Protein AF-A0AAW0E910-F1 (afdb_monomer_lite)

Secondary structure (DSSP, 8-state):
-------------------PPP--SS----HHHHHHHHHHTS-----TTHHHHHHHHHHHHHHHHHHHHHHHHHSTT-----SSTTTHHHHHHHHHHHHHHHSS--HHHHHHHHHHHHHHHHHHHHS--EEEEEEEEGGGTTEEEEEEE-HHHHHHHHHHHHHHHHHTTSS-TTHHHHTHHHHHHHHHHHHHHHHHHHHHHHHHTT---S--S-HHHHHHH-SBSS-EETTEEHHHHHHHTHHHHHHHHHHHHHHHHHHHHHSS--HHHHHHHHHHHHHHHHHHHSGGGGGGSHHHHTS-BSHHHHHIIIIIHHHHTTHHHHHHTTS-GGGG---HHHHHHHHHHHHHHHHHHHHHHHHHHHHHHHTTT-------SS--TTSS-SS--EEEPTTS-EEE-SGGGGT-S-HHHHHHHHHHHHHHHTTGGG-SGGGHHHHHHHHHHHHHHHHHHHHHHHHHTT-S--EEEEEEETT-S--EEEEESSSEEEHHHHHHHHHHHTTGGG--SEEEEEEESSS--B---TTPEEETT-EEEEEEEE-SSTT--GGGGGGTTS-------------------------------------------------------HHHHHHHHHHHHHHHHHHHHHHHHHT-PPPP-----------------------PPPPTT-B-TTT--BSS-GGG-GGGS-GGGGGSPPPEEP-S--GGGEEEES-TTSTT--SS-EE-TTS-EEEE---HHHHHHHHS-PPPPPHHHHHTSPPSSGGGB-TTT-SB-SSEEE-TTT--EEEHHHHHHHHHHTTTB-TTT-PBPS-GGGPEE-HHHHHHHHHHHHHHHHHHHHTTS--S---------------------SSGGGTHHHHHHHHHHHHTHHHHHHHHHHHHHHHH-TTS-HHHHHHHHHHHHHHHHHHHHHHHHHHHHHHHHHHHHHHHHHHTTSSS--------------------------------------------------------------------

pLDDT: mean 70.87, std 24.1, range [22.25, 97.75]

Foldseek 3Di:
DDDDDDDDDDDDDDDDPPDDDPDPLAQDFDPVLLVLVVVVQAQPDDDCVHLVSLVCVLVVLLVVLLQQLCCLFPVLQDRDDQPDPVCNVVVVVVSVVCCVPQQAQDPVLCCVLVVQVVLLVVQLPPAAFDWAWFFQFSVVVRDTDIAGQRLLVSLVVVVVVVVVCCVVVVDPLLVCLSNLNNNLNVLQVQLLVVLVVQQVVCVVVVQFGNDPPDPSSCSAQDGHQFDDDPNDTVLLSLQQRQQLSLQLSLLVSLQSLCCVVPVHGDLLSVLSNVLSVLVSQLCSQVVSLVSHDCSNRPGHDHSNSSSCSRNVRNSQLCSSSSNSSRDDCVQQDDDPVVSVVLSVLSVVLSLQQSLVSLQQRQVQCSSRVNNDDDDDPPDDPNSHDDPWDWDQAPSSDTHTCDDVNVVDVCSNLVSVLSSQCSSQCSRPVSHCRSCCSSVVSVVVVVVVVVVVVVVCCSRGVVDDPFFWEKEDEPPDPDIDIDTHDDFWDFLLLVLLRVCVVVVVLPAQFKEKWKAFPPPRDTPPDRRDTDGGPGYIYIYIDTDPDHNHYCSNVSCVPVDDDDDDDDDDDYDDDDDDDDDDDDDDDDDDDDDDDDDDDDDDDDDDDDDDDDDDDVVVVVVVVVVVVVVVVVVVVVVVVVPDDDDDDDDDDDDDDDDDDDDDDDDDDDDDFDDQQDAEQQPRHPGDHVVPDPCPPPPVSNPQDTAAADDDDDPVQKDFDQDCPDDPPRPQWHAYSNGGIIHGHDPCPVVVVVVLQDDFDDLVNQQPDQDPDQVQAAPQPNTGAQQWWADPPPRDIHRLVRLVVVCVVPVQQDPPPRDHDPDSVRTGGDPVSVVVSVVSSVVSRVVSVVVSDDDDDDDDDDDDDDDDDDDDDDDDPDPDPPPVVVVVVLVVLLVCLVVLVVVLVVLVVVLPDPPDDPVVNVVSVVVSVVSVVSNVVNVVSVVVVVVVVVVVVVVVVVVVVPPDDDDDDDDDDDDDDDDDDDDDDDDDDDDDDDDDDDDDDDDDDDDDDDDDDDDDDDDDDDDDDDDDDDDD

Organism: NCBI:txid297713

Sequence (1028 aa):
MAINSGTGKDGLRQRNVSSNPPISDTIVITEEGKKTDKRLDTHESYEFGGPWGVVAIMTGFPLLMYYLWICLWFYDGKLVHPESLDDIKPFLWRMWDHIKTDASPNAYAWKVYSGNIFFQLFLAWVMPGWKQEGLPVPSLGYKKLMYNCNALLSLWATIFTAAALHYTGIFRLTEIIDNFGHLMTVAMIWGFTLSFGMYFFAIATGSQIRMSGNFIYDVFQGAILNPRIGPVDLKMWAEVRIPWVIVFFLAVSGACKQYEQYGYVTPNMAFMCLATWLYINACAKGEECIPQTWDMFHEKFGFILIFWNLAGVPFSYVYSVVYMARHDPADYKFSTPTYIALYTTLLTAYYVFDCAMSQKSRFKMQTMGVTKFRKTFPQLPGCIVKNPTYIQTAHGNRLLTSGAWAWSRKPNYVADWIMSLTWGLVIGTATPIPYFYSVFFITVLIHRCGRDFERCSRKYAKRSMASSVFYKFNSRKDEARVTFDGTGISVFDLKRDIILAHNLGKANDFDLVLLDSDTKEEYRDDSKIIPRSSFVIVKRVPAIRPGRGKASMYIAGANNVLPTSEPAQRPGGFGTVYKGAMSKRFDGKEEMLTAQKNAPTTTASVKSNVANEEEAAAMAAMFQAQTVNWEETQEKMSHAQRIYNNPRGTGFGRGKPHNPHQPYQPERPLPASYVCYRCGQKGHWIKDCPTNSDREYDNKPRIKRTTGIPRSMLRAVENPNSGELTQGVMVTPEGGYVVAQPDSASWQKQVSRNKGLTAAEVRERVPSDPSLACPIDNRLFRDAVKTPCCGTVYCEECIQTHLLERDFICPSCAKKIPSLDKLEMDKPARMRVNDYIEKAVEESKKDGGGEDDQAKVMTGSNQDLDDGEGINLEGDFYTDQQAMEFQMLVDSIPQLQAQISQISVMLQNPSLPLQVRHQTELQHHQLKMQLSQAQTMSNALASLQQQQQQQQQQQQQQESGGMMGYTMQMPIQQSWTNPFPNQQPAGQDSAYQRLPLNNRRRNVKRERPSDFLEIGGESDAKVPRYWE

Radius of gyration: 43.41 Å; chains: 1; bounding box: 123×111×132 Å

Structure (mmCIF, N/CA/C/O backbone):
data_AF-A0AAW0E910-F1
#
_entry.id   AF-A0AAW0E910-F1
#
loop_
_atom_site.group_PDB
_atom_site.id
_atom_site.type_symbol
_atom_site.label_atom_id
_atom_site.label_alt_id
_atom_site.label_comp_id
_atom_site.label_asym_id
_atom_site.label_entity_id
_atom_site.label_seq_id
_atom_site.pdbx_PDB_ins_code
_atom_site.Cartn_x
_atom_site.Cartn_y
_atom_site.Cartn_z
_atom_site.occupancy
_atom_site.B_iso_or_equiv
_atom_site.auth_seq_id
_atom_site.auth_comp_id
_atom_site.auth_asym_id
_atom_site.auth_atom_id
_atom_site.pdbx_PDB_model_num
ATOM 1 N N . MET A 1 1 ? 19.435 -26.035 61.281 1.00 30.58 1 MET A N 1
ATOM 2 C CA . MET A 1 1 ? 20.635 -25.164 61.238 1.00 30.58 1 MET A CA 1
ATOM 3 C C . MET A 1 1 ? 20.254 -23.973 60.356 1.00 30.58 1 MET A C 1
ATOM 5 O O . MET A 1 1 ? 19.688 -24.231 59.306 1.00 30.58 1 MET A O 1
ATOM 9 N N . ALA A 1 2 ? 20.215 -22.714 60.814 1.00 23.97 2 ALA A N 1
ATOM 10 C CA . ALA A 1 2 ? 21.260 -21.886 61.455 1.00 23.97 2 ALA A CA 1
ATOM 11 C C . ALA A 1 2 ? 22.308 -21.380 60.431 1.00 23.97 2 ALA A C 1
ATOM 13 O O . ALA A 1 2 ? 22.731 -22.183 59.612 1.00 23.97 2 ALA A O 1
ATOM 14 N N . ILE A 1 3 ? 22.768 -20.114 60.416 1.00 25.20 3 ILE A N 1
ATOM 15 C CA . ILE A 1 3 ? 22.423 -18.909 61.216 1.00 25.20 3 ILE A CA 1
ATOM 16 C C . ILE A 1 3 ? 22.761 -17.610 60.417 1.00 25.20 3 ILE A C 1
ATOM 18 O O . ILE A 1 3 ? 23.484 -17.665 59.430 1.00 25.20 3 ILE A O 1
ATOM 22 N N . ASN A 1 4 ? 22.220 -16.464 60.855 1.00 24.36 4 ASN A N 1
ATOM 23 C CA . ASN A 1 4 ? 22.430 -15.057 60.434 1.00 24.36 4 ASN A CA 1
ATOM 24 C C . ASN A 1 4 ? 23.663 -14.638 59.590 1.00 24.36 4 ASN A C 1
ATOM 26 O O . ASN A 1 4 ? 24.804 -14.872 59.979 1.00 24.36 4 ASN A O 1
ATOM 30 N N . SER A 1 5 ? 23.435 -13.726 58.631 1.00 27.16 5 SER A N 1
ATOM 31 C CA . SER A 1 5 ? 23.895 -12.307 58.672 1.00 27.16 5 SER A CA 1
ATOM 32 C C . SER A 1 5 ? 23.391 -11.525 57.434 1.00 27.16 5 SER A C 1
ATOM 34 O O . SER A 1 5 ? 23.069 -12.137 56.424 1.00 27.16 5 SER A O 1
ATOM 36 N N . GLY A 1 6 ? 23.241 -10.191 57.422 1.00 25.02 6 GLY A N 1
ATOM 37 C CA . GLY A 1 6 ? 23.330 -9.190 58.499 1.00 25.02 6 GLY A CA 1
ATOM 38 C C . GLY A 1 6 ? 23.792 -7.817 57.965 1.00 25.02 6 GLY A C 1
ATOM 39 O O . GLY A 1 6 ? 24.876 -7.748 57.404 1.00 25.02 6 GLY A O 1
ATOM 40 N N . THR A 1 7 ? 23.026 -6.732 58.198 1.00 28.77 7 THR A N 1
ATOM 41 C CA . THR A 1 7 ? 23.152 -5.365 57.590 1.00 28.77 7 THR A CA 1
ATOM 42 C C . THR A 1 7 ? 22.682 -5.256 56.122 1.00 28.77 7 THR A C 1
ATOM 44 O O . THR A 1 7 ? 22.624 -6.261 55.426 1.00 28.77 7 THR A O 1
ATOM 47 N N . GLY A 1 8 ? 22.252 -4.098 55.594 1.00 26.19 8 GLY A N 1
ATOM 48 C CA . GLY A 1 8 ? 22.025 -2.766 56.186 1.00 26.19 8 GLY A CA 1
ATOM 49 C C . GLY A 1 8 ? 21.180 -1.873 55.246 1.00 26.19 8 GLY A C 1
ATOM 50 O O . GLY A 1 8 ? 21.128 -2.125 54.047 1.00 26.19 8 GLY A O 1
ATOM 51 N N . LYS A 1 9 ? 20.469 -0.870 55.786 1.00 28.47 9 LYS A N 1
ATOM 52 C CA . LYS A 1 9 ? 19.623 0.085 55.021 1.00 28.47 9 LYS A CA 1
ATOM 53 C C . LYS A 1 9 ? 20.514 1.107 54.266 1.00 28.47 9 LYS A C 1
ATOM 55 O O . LYS A 1 9 ? 21.672 1.249 54.636 1.00 28.47 9 LYS A O 1
ATOM 60 N N . ASP A 1 10 ? 20.096 1.838 53.227 1.00 30.45 10 ASP A N 1
ATOM 61 C CA . ASP A 1 10 ? 18.759 2.338 52.864 1.00 30.45 10 ASP A CA 1
ATOM 62 C C . ASP A 1 10 ? 18.466 2.288 51.351 1.00 30.45 10 ASP A C 1
ATOM 64 O O . ASP A 1 10 ? 19.350 2.439 50.512 1.00 30.45 10 ASP A O 1
ATOM 68 N N . GLY A 1 11 ? 17.182 2.149 51.008 1.00 27.88 11 GLY A N 1
ATOM 69 C CA . GLY A 1 11 ? 16.671 2.204 49.637 1.00 27.88 11 GLY A CA 1
ATOM 70 C C . GLY A 1 11 ? 15.195 2.606 49.619 1.00 27.88 11 GLY A C 1
ATOM 71 O O . GLY A 1 11 ? 14.424 2.206 50.493 1.00 27.88 11 GLY A O 1
ATOM 72 N N . LEU A 1 12 ? 14.800 3.430 48.644 1.00 28.16 12 LEU A N 1
ATOM 73 C CA . LEU A 1 12 ? 13.468 4.042 48.568 1.00 28.16 12 LEU A CA 1
ATOM 74 C C . LEU A 1 12 ? 12.343 2.991 48.593 1.00 28.16 12 LEU A C 1
ATOM 76 O O . LEU A 1 12 ? 12.204 2.188 47.670 1.00 28.16 12 LEU A O 1
ATOM 80 N N . ARG A 1 13 ? 11.490 3.043 49.626 1.00 25.70 13 ARG A N 1
ATOM 81 C CA . ARG A 1 13 ? 10.257 2.244 49.707 1.00 25.70 13 ARG A CA 1
ATOM 82 C C . ARG A 1 13 ? 9.322 2.596 48.548 1.00 25.70 13 ARG A C 1
ATOM 84 O O . ARG A 1 13 ? 8.579 3.575 48.625 1.00 25.70 13 ARG A O 1
ATOM 91 N N . GLN A 1 14 ? 9.290 1.752 47.519 1.00 28.61 14 GLN A N 1
ATOM 92 C CA . GLN A 1 14 ? 8.168 1.720 46.584 1.00 28.61 14 GLN A CA 1
ATOM 93 C C . GLN A 1 14 ? 6.882 1.458 47.384 1.00 28.61 14 GLN A C 1
ATOM 95 O O . GLN A 1 14 ? 6.810 0.509 48.169 1.00 28.61 14 GLN A O 1
ATOM 100 N N . ARG A 1 15 ? 5.865 2.315 47.232 1.00 26.78 15 ARG A N 1
ATOM 101 C CA . ARG A 1 15 ? 4.550 2.060 47.832 1.00 26.78 15 ARG A CA 1
ATOM 102 C C . ARG A 1 15 ? 3.876 0.931 47.059 1.00 26.78 15 ARG A C 1
ATOM 104 O O . ARG A 1 15 ? 3.541 1.111 45.892 1.00 26.78 15 ARG A O 1
ATOM 111 N N . ASN A 1 16 ? 3.608 -0.186 47.734 1.00 25.70 16 ASN A N 1
ATOM 112 C CA . ASN A 1 16 ? 2.633 -1.164 47.258 1.00 25.70 16 ASN A CA 1
ATOM 113 C C . ASN A 1 16 ? 1.270 -0.473 47.120 1.00 25.70 16 ASN A C 1
ATOM 115 O O . ASN A 1 16 ? 0.607 -0.203 48.123 1.00 25.70 16 ASN A O 1
ATOM 119 N N . VAL A 1 17 ? 0.852 -0.205 45.883 1.00 29.69 17 VAL A N 1
ATOM 120 C CA . VAL A 1 17 ? -0.538 0.139 45.574 1.00 29.69 17 VAL A CA 1
ATOM 121 C C . VAL A 1 17 ? -1.362 -1.120 45.820 1.00 29.69 17 VAL A C 1
ATOM 123 O O . VAL A 1 17 ? -1.245 -2.108 45.096 1.00 29.69 17 VAL A O 1
ATOM 126 N N . SER A 1 18 ? -2.132 -1.116 46.905 1.00 28.00 18 SER A N 1
ATOM 127 C CA . SER A 1 18 ? -2.963 -2.252 47.299 1.00 28.00 18 SER A CA 1
ATOM 128 C C . SER A 1 18 ? -4.127 -2.406 46.324 1.00 28.00 18 SER A C 1
ATOM 130 O O . SER A 1 18 ? -4.765 -1.415 45.982 1.00 28.00 18 SER A O 1
ATOM 132 N N . SER A 1 19 ? -4.419 -3.646 45.925 1.00 28.52 19 SER A N 1
ATOM 133 C CA . SER A 1 19 ? -5.678 -4.037 45.276 1.00 28.52 19 SER A CA 1
ATOM 134 C C . SER A 1 19 ? -6.182 -3.097 44.166 1.00 28.52 19 SER A C 1
ATOM 136 O O . SER A 1 19 ? -7.261 -2.514 44.271 1.00 28.52 19 SER A O 1
ATOM 138 N N . ASN A 1 20 ? -5.481 -3.085 43.027 1.00 30.12 20 ASN A N 1
ATOM 139 C CA . ASN A 1 20 ? -6.252 -3.204 41.787 1.00 30.12 20 ASN A CA 1
ATOM 140 C C . ASN A 1 20 ? -7.092 -4.497 41.888 1.00 30.12 20 ASN A C 1
ATOM 142 O O . ASN A 1 20 ? -6.566 -5.498 42.393 1.00 30.12 20 ASN A O 1
ATOM 146 N N . PRO A 1 21 ? -8.347 -4.535 41.404 1.00 30.69 21 PRO A N 1
ATOM 147 C CA . PRO A 1 21 ? -8.990 -5.817 41.131 1.00 30.69 21 PRO A CA 1
ATOM 148 C C . PRO A 1 21 ? -8.110 -6.620 40.151 1.00 30.69 21 PRO A C 1
ATOM 150 O O . PRO A 1 21 ? -7.355 -6.008 39.383 1.00 30.69 21 PRO A O 1
ATOM 153 N N . PRO A 1 22 ? -8.168 -7.966 40.163 1.00 30.84 22 PRO A N 1
ATOM 154 C CA . PRO A 1 22 ? -7.403 -8.772 39.217 1.00 30.84 22 PRO A CA 1
ATOM 155 C C . PRO A 1 22 ? -7.696 -8.294 37.794 1.00 30.84 22 PRO A C 1
ATOM 157 O O . PRO A 1 22 ? -8.856 -8.098 37.427 1.00 30.84 22 PRO A O 1
ATOM 160 N N . ILE A 1 23 ? -6.637 -8.058 37.016 1.00 38.69 23 ILE A N 1
ATOM 161 C CA . ILE A 1 23 ? -6.763 -7.573 35.643 1.00 38.69 23 ILE A CA 1
ATOM 162 C C . ILE A 1 23 ? -7.557 -8.623 34.869 1.00 38.69 23 ILE A C 1
ATOM 164 O O . ILE A 1 23 ? -7.097 -9.747 34.688 1.00 38.69 23 ILE A O 1
ATOM 168 N N . SER A 1 24 ? -8.756 -8.263 34.415 1.00 34.47 24 SER A N 1
ATOM 169 C CA . SER A 1 24 ? -9.481 -9.089 33.465 1.00 34.47 24 SER A CA 1
ATOM 170 C C . SER A 1 24 ? -8.735 -9.034 32.132 1.00 34.47 24 SER A C 1
ATOM 172 O O . SER A 1 24 ? -8.825 -8.054 31.392 1.00 34.47 24 SER A O 1
ATOM 174 N N . ASP A 1 25 ? -8.008 -10.102 31.800 1.00 45.59 25 ASP A N 1
ATOM 175 C CA . ASP A 1 25 ? -7.252 -10.255 30.541 1.00 45.59 25 ASP A CA 1
ATOM 176 C C . ASP A 1 25 ? -8.156 -10.401 29.292 1.00 45.59 25 ASP A C 1
ATOM 178 O O . ASP A 1 25 ? -7.745 -10.875 28.235 1.00 45.59 25 ASP A O 1
ATOM 182 N N . THR A 1 26 ? -9.421 -9.990 29.405 1.00 49.19 26 THR A N 1
ATOM 183 C CA . THR A 1 26 ? -10.450 -10.016 28.366 1.00 49.19 26 THR A CA 1
ATOM 184 C C . THR A 1 26 ? -11.047 -8.621 28.216 1.00 49.19 26 THR A C 1
ATOM 186 O O . THR A 1 26 ? -11.524 -8.031 29.187 1.00 49.19 26 THR A O 1
ATOM 189 N N . ILE A 1 27 ? -11.061 -8.098 26.987 1.00 53.84 27 ILE A N 1
ATOM 190 C CA . ILE A 1 27 ? -11.712 -6.822 26.664 1.00 53.84 27 ILE A CA 1
ATOM 191 C C . ILE A 1 27 ? -13.228 -7.002 26.786 1.00 53.84 27 ILE A C 1
ATOM 193 O O . ILE A 1 27 ? -13.864 -7.588 25.911 1.00 53.84 27 ILE A O 1
ATOM 197 N N . VAL A 1 28 ? -13.814 -6.470 27.858 1.00 59.12 28 VAL A N 1
ATOM 198 C CA . VAL A 1 28 ? -15.269 -6.355 27.990 1.00 59.12 28 VAL A CA 1
ATOM 199 C C . VAL A 1 28 ? -15.729 -5.158 27.158 1.00 59.12 28 VAL A C 1
ATOM 201 O O . VAL A 1 28 ? -15.524 -4.007 27.544 1.00 59.12 28 VAL A O 1
ATOM 204 N N . ILE A 1 29 ? -16.325 -5.430 25.996 1.00 66.06 29 ILE A N 1
ATOM 205 C CA . ILE A 1 29 ? -16.923 -4.399 25.137 1.00 66.06 29 ILE A CA 1
ATOM 206 C C . ILE A 1 29 ? -18.178 -3.868 25.837 1.00 66.06 29 ILE A C 1
ATOM 208 O O . ILE A 1 29 ? -19.091 -4.636 26.149 1.00 66.06 29 ILE A O 1
ATOM 212 N N . THR A 1 30 ? -18.218 -2.561 26.095 1.00 71.38 30 THR A N 1
ATOM 213 C CA . THR A 1 30 ? -19.344 -1.904 26.774 1.00 71.38 30 THR A CA 1
ATOM 214 C C . THR A 1 30 ? -20.606 -1.923 25.907 1.00 71.38 30 THR A C 1
ATOM 216 O O . THR A 1 30 ? -20.524 -1.956 24.680 1.00 71.38 30 THR A O 1
ATOM 219 N N . GLU A 1 31 ? -21.794 -1.846 26.515 1.00 69.25 31 GLU A N 1
ATOM 220 C CA . GLU A 1 31 ? -23.058 -1.780 25.757 1.00 69.25 31 GLU A CA 1
ATOM 221 C C . GLU A 1 31 ? -23.150 -0.529 24.863 1.00 69.25 31 GLU A C 1
ATOM 223 O O . GLU A 1 31 ? -23.677 -0.593 23.753 1.00 69.25 31 GLU A O 1
ATOM 228 N N . GLU A 1 32 ? -22.566 0.599 25.285 1.00 64.62 32 GLU A N 1
ATOM 229 C CA . GLU A 1 32 ? -22.375 1.771 24.414 1.00 64.62 32 GLU A CA 1
ATOM 230 C C . GLU A 1 32 ? -21.476 1.441 23.212 1.00 64.62 32 GLU A C 1
ATOM 232 O O . GLU A 1 32 ? -21.747 1.864 22.086 1.00 64.62 32 GLU A O 1
ATOM 237 N N . GLY A 1 33 ? -20.429 0.641 23.435 1.00 68.31 33 GLY A N 1
ATOM 238 C CA . GLY A 1 33 ? -19.549 0.138 22.389 1.00 68.31 33 GLY A CA 1
ATOM 239 C C . GLY A 1 33 ? -20.282 -0.740 21.380 1.00 68.31 33 GLY A C 1
ATOM 240 O O . GLY A 1 33 ? -20.172 -0.482 20.184 1.00 68.31 33 GLY A O 1
ATOM 241 N N . LYS A 1 34 ? -21.109 -1.683 21.844 1.00 74.88 34 LYS A N 1
ATOM 242 C CA . LYS A 1 34 ? -21.939 -2.540 20.977 1.00 74.88 34 LYS A CA 1
ATOM 243 C C . LYS A 1 34 ? -22.948 -1.741 20.153 1.00 74.88 34 LYS A C 1
ATOM 245 O O . LYS A 1 34 ? -23.107 -1.999 18.962 1.00 74.88 34 LYS A O 1
ATOM 250 N N . LYS A 1 35 ? -23.597 -0.734 20.751 1.00 71.19 35 LYS A N 1
ATOM 251 C CA . LYS A 1 35 ? -24.492 0.190 20.028 1.00 71.19 35 LYS A CA 1
ATOM 252 C C . LYS A 1 35 ? -23.739 0.996 18.963 1.00 71.19 35 LYS A C 1
ATOM 254 O O . LYS A 1 35 ? -24.235 1.136 17.849 1.00 71.19 35 LYS A O 1
ATOM 259 N N . THR A 1 36 ? -22.535 1.474 19.285 1.00 68.88 36 THR A N 1
ATOM 260 C CA . THR A 1 36 ? -21.667 2.196 18.336 1.00 68.88 36 THR A CA 1
ATOM 261 C C . THR A 1 36 ? -21.240 1.297 17.175 1.00 68.88 36 THR A C 1
ATOM 263 O O . THR A 1 36 ? -21.349 1.697 16.021 1.00 68.88 36 THR A O 1
ATOM 266 N N . ASP A 1 37 ? -20.801 0.069 17.459 1.00 73.31 37 ASP A N 1
ATOM 267 C CA . ASP A 1 37 ? -20.384 -0.886 16.429 1.00 73.31 37 ASP A CA 1
ATOM 268 C C . ASP A 1 37 ? -21.556 -1.296 15.529 1.00 73.31 37 ASP A C 1
ATOM 270 O O . ASP A 1 37 ? -21.390 -1.334 14.315 1.00 73.31 37 ASP A O 1
ATOM 274 N N . LYS A 1 38 ? -22.761 -1.512 16.082 1.00 73.88 38 LYS A N 1
ATOM 275 C CA . LYS A 1 38 ? -23.960 -1.819 15.280 1.00 73.88 38 LYS A CA 1
ATOM 276 C C . LYS A 1 38 ? -24.313 -0.697 14.293 1.00 73.88 38 LYS A C 1
ATOM 278 O O . LYS A 1 38 ? -24.782 -0.999 13.202 1.00 73.88 38 LYS A O 1
ATOM 283 N N . ARG A 1 39 ? -24.069 0.574 14.644 1.00 69.56 39 ARG A N 1
ATOM 284 C CA . ARG A 1 39 ? -24.220 1.708 13.713 1.00 69.56 39 ARG A CA 1
ATOM 285 C C . ARG A 1 39 ? -23.096 1.756 12.669 1.00 69.56 39 ARG A C 1
ATOM 287 O O . ARG A 1 39 ? -23.354 2.023 11.503 1.00 69.56 39 ARG A O 1
ATOM 294 N N . LEU A 1 40 ? -21.857 1.456 13.060 1.00 67.50 40 LEU A N 1
ATOM 295 C CA . LEU A 1 40 ? -20.731 1.361 12.118 1.00 67.50 40 LEU A CA 1
ATOM 296 C C . LEU A 1 40 ? -20.847 0.162 11.153 1.00 67.50 40 LEU A C 1
ATOM 298 O O . LEU A 1 40 ? -20.178 0.154 10.123 1.00 67.50 40 LEU A O 1
ATOM 302 N N . ASP A 1 41 ? -21.699 -0.819 11.463 1.00 70.69 41 ASP A N 1
ATOM 303 C CA . ASP A 1 41 ? -22.039 -1.948 10.592 1.00 70.69 41 ASP A CA 1
ATOM 304 C C . ASP A 1 41 ? -23.299 -1.699 9.715 1.00 70.69 41 ASP A C 1
ATOM 306 O O . ASP A 1 41 ? -23.790 -2.632 9.079 1.00 70.69 41 ASP A O 1
ATOM 310 N N . THR A 1 42 ? -23.795 -0.455 9.601 1.00 71.81 42 THR A N 1
ATOM 311 C CA . THR A 1 42 ? -24.768 -0.033 8.562 1.00 71.81 42 THR A CA 1
ATOM 312 C C . THR A 1 42 ? -24.116 0.801 7.451 1.00 71.81 42 THR A C 1
ATOM 314 O O . THR A 1 42 ? -23.152 1.520 7.695 1.00 71.81 42 THR A O 1
ATOM 317 N N . HIS A 1 43 ? -24.623 0.698 6.215 1.00 70.94 43 HIS A N 1
ATOM 318 C CA . HIS A 1 43 ? -24.116 1.454 5.061 1.00 70.94 43 HIS A CA 1
ATOM 319 C C . HIS A 1 43 ? -24.722 2.870 5.032 1.00 70.94 43 HIS A C 1
ATOM 321 O O . HIS A 1 43 ? -25.825 3.056 4.527 1.00 70.94 43 HIS A O 1
ATOM 327 N N . GLU A 1 44 ? -24.011 3.860 5.583 1.00 65.56 44 GLU A N 1
ATOM 328 C CA . GLU A 1 44 ? -24.474 5.262 5.647 1.00 65.56 44 GLU A CA 1
ATOM 329 C C . GLU A 1 44 ? -24.151 6.096 4.383 1.00 65.56 44 GLU A C 1
ATOM 331 O O . GLU A 1 44 ? -24.789 7.122 4.170 1.00 65.56 44 GLU A O 1
ATOM 336 N N . SER A 1 45 ? -23.169 5.711 3.552 1.00 77.00 45 SER A N 1
ATOM 337 C CA . SER A 1 45 ? -22.652 6.573 2.468 1.00 77.00 45 SER A CA 1
ATOM 338 C C . SER A 1 45 ? -21.877 5.817 1.382 1.00 77.00 45 SER A C 1
ATOM 340 O O . SER A 1 45 ? -21.104 4.913 1.701 1.00 77.00 45 SER A O 1
ATOM 342 N N . TYR A 1 46 ? -21.993 6.253 0.124 1.00 82.12 46 TYR A N 1
ATOM 343 C CA . TYR A 1 46 ? -21.133 5.797 -0.974 1.00 82.12 46 TYR A CA 1
ATOM 344 C C . TYR A 1 46 ? -19.711 6.380 -0.866 1.00 82.12 46 TYR A C 1
ATOM 346 O O . TYR A 1 46 ? -19.534 7.590 -0.749 1.00 82.12 46 TYR A O 1
ATOM 354 N N . GLU A 1 47 ? -18.690 5.528 -0.954 1.00 78.94 47 GLU A N 1
ATOM 355 C CA . GLU A 1 47 ? -17.286 5.922 -1.139 1.00 78.94 47 GLU A CA 1
ATOM 356 C C . GLU A 1 47 ? -16.918 5.919 -2.647 1.00 78.94 47 GLU A C 1
ATOM 358 O O . GLU A 1 47 ? -17.748 5.599 -3.497 1.00 78.94 47 GLU A O 1
ATOM 363 N N . PHE A 1 48 ? -15.672 6.265 -3.003 1.00 81.50 48 PHE A N 1
ATOM 364 C CA . PHE A 1 48 ? -15.104 6.123 -4.364 1.00 81.50 48 PHE A CA 1
ATOM 365 C C . PHE A 1 48 ? -15.876 6.807 -5.518 1.00 81.50 48 PHE A C 1
ATOM 367 O O . PHE A 1 48 ? -15.814 6.344 -6.653 1.00 81.50 48 PHE A O 1
ATOM 374 N N . GLY A 1 49 ? -16.594 7.906 -5.256 1.00 83.19 49 GLY A N 1
ATOM 375 C CA . GLY A 1 49 ? -17.406 8.582 -6.283 1.00 83.19 49 GLY A CA 1
ATOM 376 C C . GLY A 1 49 ? -18.676 7.811 -6.668 1.00 83.19 49 GLY A C 1
ATOM 377 O O . GLY A 1 49 ? -19.199 7.982 -7.769 1.00 83.19 49 GLY A O 1
ATOM 378 N N . GLY A 1 50 ? -19.158 6.932 -5.783 1.00 89.00 50 GLY A N 1
ATOM 379 C CA . GLY A 1 50 ? -20.380 6.161 -5.996 1.00 89.00 50 GLY A CA 1
ATOM 380 C C . GLY A 1 50 ? -20.294 5.203 -7.188 1.00 89.00 50 GLY A C 1
ATOM 381 O O . GLY A 1 50 ? -19.200 4.797 -7.583 1.00 89.00 50 GLY A O 1
ATOM 382 N N . PRO A 1 51 ? -21.441 4.800 -7.764 1.00 90.88 51 PRO A N 1
ATOM 383 C CA . PRO A 1 51 ? -21.477 3.837 -8.862 1.00 90.88 51 PRO A CA 1
ATOM 384 C C . PRO A 1 51 ? -20.650 4.265 -10.083 1.00 90.88 51 PRO A C 1
ATOM 386 O O . PRO A 1 51 ? -19.931 3.439 -10.636 1.00 90.88 51 PRO A O 1
ATOM 389 N N . TRP A 1 52 ? -20.689 5.545 -10.470 1.00 90.69 52 TRP A N 1
ATOM 390 C CA . TRP A 1 52 ? -19.943 6.061 -11.625 1.00 90.69 52 TRP A CA 1
ATOM 391 C C . TRP A 1 52 ? -18.428 6.065 -11.404 1.00 90.69 52 TRP A C 1
ATOM 393 O O . TRP A 1 52 ? -17.691 5.538 -12.240 1.00 90.69 52 TRP A O 1
ATOM 403 N N . GLY A 1 53 ? -17.956 6.575 -10.260 1.00 91.25 53 GLY A N 1
ATOM 404 C CA . GLY A 1 53 ? -16.533 6.523 -9.909 1.00 91.25 53 GLY A CA 1
ATOM 405 C C . GLY A 1 53 ? -16.020 5.085 -9.786 1.00 91.25 53 GLY A C 1
ATOM 406 O O . GLY A 1 53 ? -14.927 4.771 -10.256 1.00 91.25 53 GLY A O 1
ATOM 407 N N . VAL A 1 54 ? -16.849 4.171 -9.272 1.00 92.00 54 VAL A N 1
ATOM 408 C CA . VAL A 1 54 ? -16.560 2.732 -9.260 1.00 92.00 54 VAL A CA 1
ATOM 409 C C . VAL A 1 54 ? -16.454 2.139 -10.669 1.00 92.00 54 VAL A C 1
ATOM 411 O O . VAL A 1 54 ? -15.499 1.405 -10.920 1.00 92.00 54 VAL A O 1
ATOM 414 N N . VAL A 1 55 ? -17.369 2.448 -11.598 1.00 93.50 55 VAL A N 1
ATOM 415 C CA . VAL A 1 55 ? -17.266 1.994 -13.001 1.00 93.50 55 VAL A CA 1
ATOM 416 C C . VAL A 1 55 ? -15.952 2.475 -13.616 1.00 93.50 55 VAL A C 1
ATOM 418 O O . VAL A 1 55 ? -15.199 1.657 -14.142 1.00 93.50 55 VAL A O 1
ATOM 421 N N . ALA A 1 56 ? -15.641 3.767 -13.479 1.00 93.44 56 ALA A N 1
ATOM 422 C CA . ALA A 1 56 ? -14.412 4.366 -13.998 1.00 93.44 56 ALA A CA 1
ATOM 423 C C . ALA A 1 56 ? -13.142 3.736 -13.397 1.00 93.44 56 ALA A C 1
ATOM 425 O O . ALA A 1 56 ? -12.150 3.552 -14.099 1.00 93.44 56 ALA A O 1
ATOM 426 N N . ILE A 1 57 ? -13.172 3.341 -12.122 1.00 91.69 57 ILE A N 1
ATOM 427 C CA . ILE A 1 57 ? -12.090 2.596 -11.462 1.00 91.69 57 ILE A CA 1
ATOM 428 C C . ILE A 1 57 ? -11.972 1.164 -12.014 1.00 9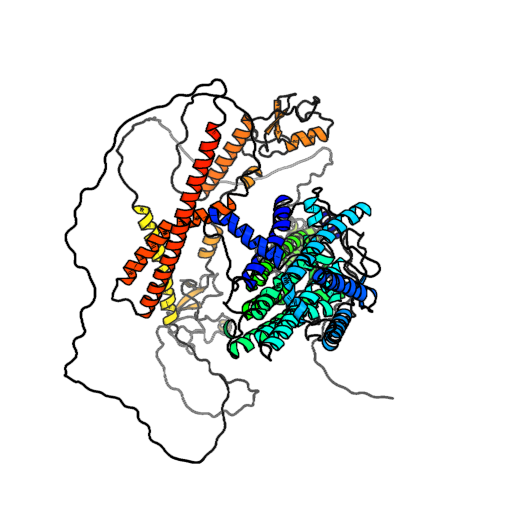1.69 57 ILE A C 1
ATOM 430 O O . ILE A 1 57 ? -10.862 0.699 -12.289 1.00 91.69 57 ILE A O 1
ATOM 434 N N . MET A 1 58 ? -13.097 0.461 -12.185 1.00 93.31 58 MET A N 1
ATOM 435 C CA . MET A 1 58 ? -13.131 -0.923 -12.672 1.00 93.31 58 MET A CA 1
ATOM 436 C C . MET A 1 58 ? -12.650 -1.049 -14.121 1.00 93.31 58 MET A C 1
ATOM 438 O O . MET A 1 58 ? -11.995 -2.037 -14.442 1.00 93.31 58 MET A O 1
ATOM 442 N N . THR A 1 59 ? -12.925 -0.070 -14.986 1.00 93.38 59 THR A N 1
ATOM 443 C CA . THR A 1 59 ? -12.417 -0.039 -16.370 1.00 93.38 59 THR A CA 1
ATOM 444 C C . THR A 1 59 ? -11.037 0.613 -16.475 1.00 93.38 59 THR A C 1
ATOM 446 O O . THR A 1 59 ? -10.186 0.140 -17.228 1.00 93.38 59 THR A O 1
ATOM 449 N N . GLY A 1 60 ? -10.789 1.674 -15.704 1.00 93.56 60 GLY A N 1
ATOM 450 C CA . GLY A 1 60 ? -9.588 2.501 -15.788 1.00 93.56 60 GLY A CA 1
ATOM 451 C C . GLY A 1 60 ? -8.315 1.801 -15.322 1.00 93.56 60 GLY A C 1
ATOM 452 O O . GLY A 1 60 ? -7.299 1.902 -16.006 1.00 93.56 60 GLY A O 1
ATOM 453 N N . PHE A 1 61 ? -8.337 1.048 -14.213 1.00 91.44 61 PHE A N 1
ATOM 454 C CA . PHE A 1 61 ? -7.122 0.361 -13.747 1.00 91.44 61 PHE A CA 1
ATOM 455 C C . PHE A 1 61 ? -6.606 -0.724 -14.712 1.00 91.44 61 PHE A C 1
ATOM 457 O O . PHE A 1 61 ? -5.404 -0.707 -14.984 1.00 91.44 61 PHE A O 1
ATOM 464 N N . PRO A 1 62 ? -7.440 -1.619 -15.285 1.00 94.25 62 PRO A N 1
ATOM 465 C CA . PRO A 1 62 ? -7.000 -2.527 -16.345 1.00 94.25 62 PRO A CA 1
ATOM 466 C C . PRO A 1 62 ? -6.342 -1.802 -17.527 1.00 94.25 62 PRO A C 1
ATOM 468 O O . PRO A 1 62 ? -5.243 -2.172 -17.938 1.00 94.25 62 PRO A O 1
ATOM 471 N N . LEU A 1 63 ? -6.975 -0.740 -18.041 1.00 94.56 63 LEU A N 1
ATOM 472 C CA . LEU A 1 63 ? -6.455 0.039 -19.170 1.00 94.56 63 LEU A CA 1
ATOM 473 C C . LEU A 1 63 ? -5.128 0.734 -18.829 1.00 94.56 63 LEU A C 1
ATOM 475 O O . LEU A 1 63 ? -4.189 0.681 -19.620 1.00 94.56 63 LEU A O 1
ATOM 479 N N . LEU A 1 64 ? -5.018 1.317 -17.632 1.00 94.25 64 LEU A N 1
ATOM 480 C CA . LEU A 1 64 ? -3.795 1.953 -17.139 1.00 94.25 64 LEU A CA 1
ATOM 481 C C . LEU A 1 64 ? -2.644 0.948 -16.983 1.00 94.25 64 LEU A C 1
ATOM 483 O O . LEU A 1 64 ? -1.504 1.277 -17.301 1.00 94.25 64 LEU A O 1
ATOM 487 N N . MET A 1 65 ? -2.924 -0.278 -16.531 1.00 94.75 65 MET A N 1
ATOM 488 C CA . MET A 1 65 ? -1.918 -1.342 -16.432 1.00 94.75 65 MET A CA 1
ATOM 489 C C . MET A 1 65 ? -1.390 -1.764 -17.809 1.00 94.75 65 MET A C 1
ATOM 491 O O . MET A 1 65 ? -0.174 -1.858 -17.975 1.00 94.75 65 MET A O 1
ATOM 495 N N . TYR A 1 66 ? -2.263 -1.945 -18.811 1.00 95.56 66 TYR A N 1
ATOM 496 C CA . TYR A 1 66 ? -1.819 -2.178 -20.192 1.00 95.56 66 TYR A CA 1
ATOM 497 C C . TYR A 1 66 ? -0.985 -1.012 -20.718 1.00 95.56 66 TYR A C 1
ATOM 499 O O . TYR A 1 66 ? 0.125 -1.228 -21.191 1.00 95.56 66 TYR A O 1
ATOM 507 N N . TYR A 1 67 ? -1.488 0.217 -20.599 1.00 95.56 67 TYR A N 1
ATOM 508 C CA . TYR A 1 67 ? -0.819 1.419 -21.093 1.00 95.56 67 TYR A CA 1
ATOM 509 C C . TYR A 1 67 ? 0.583 1.605 -20.494 1.00 95.56 67 TYR A C 1
ATOM 511 O O . TYR A 1 67 ? 1.549 1.796 -21.236 1.00 95.56 67 TYR A O 1
ATOM 519 N N . LEU A 1 68 ? 0.720 1.496 -19.167 1.00 95.19 68 LEU A N 1
ATOM 520 C CA . LEU A 1 68 ? 2.010 1.642 -18.490 1.00 95.19 68 LEU A CA 1
ATOM 521 C C . LEU A 1 68 ? 2.979 0.513 -18.859 1.00 95.19 68 LEU A C 1
ATOM 523 O O . LEU A 1 68 ? 4.148 0.798 -19.104 1.00 95.19 68 LEU A O 1
ATOM 527 N N . TRP A 1 69 ? 2.518 -0.740 -18.956 1.00 94.62 69 TRP A N 1
ATOM 528 C CA . TRP A 1 69 ? 3.363 -1.846 -19.421 1.00 94.62 69 TRP A CA 1
ATOM 529 C C . TRP A 1 69 ? 3.802 -1.669 -20.884 1.00 94.62 69 TRP A C 1
ATOM 531 O O . TRP A 1 69 ? 4.982 -1.848 -21.182 1.00 94.62 69 TRP A O 1
ATOM 541 N N . ILE A 1 70 ? 2.903 -1.249 -21.781 1.00 94.75 70 ILE A N 1
ATOM 542 C CA . ILE A 1 70 ? 3.217 -1.020 -23.200 1.00 94.75 70 ILE A CA 1
ATOM 543 C C . ILE A 1 70 ? 4.269 0.084 -23.349 1.00 94.75 70 ILE A C 1
ATOM 545 O O . ILE A 1 70 ? 5.286 -0.121 -24.012 1.00 94.75 70 ILE A O 1
ATOM 549 N N . CYS A 1 71 ? 4.078 1.221 -22.671 1.00 94.31 71 CYS A N 1
ATOM 550 C CA . CYS A 1 71 ? 5.060 2.308 -22.623 1.00 94.31 71 CYS A CA 1
ATOM 551 C C . CYS A 1 71 ? 6.431 1.827 -22.113 1.00 94.31 71 CYS A C 1
ATOM 553 O O . CYS A 1 71 ? 7.476 2.204 -22.643 1.00 94.31 71 CYS A O 1
ATOM 555 N N . LEU A 1 72 ? 6.433 0.956 -21.101 1.00 92.31 72 LEU A N 1
ATOM 556 C CA . LEU A 1 72 ? 7.638 0.425 -20.463 1.00 92.31 72 LEU A CA 1
ATOM 557 C C . LEU A 1 72 ? 8.403 -0.606 -21.307 1.00 92.31 72 LEU A C 1
ATOM 559 O O . LEU A 1 72 ? 9.624 -0.695 -21.185 1.00 92.31 72 LEU A O 1
ATOM 563 N N . TRP A 1 73 ? 7.699 -1.385 -22.131 1.00 91.56 73 TRP A N 1
ATOM 564 C CA . TRP A 1 73 ? 8.260 -2.526 -22.864 1.00 91.56 73 TRP A CA 1
ATOM 565 C C . TRP A 1 73 ? 8.559 -2.229 -24.341 1.00 91.56 73 TRP A C 1
ATOM 567 O O . TRP A 1 73 ? 9.551 -2.734 -24.870 1.00 91.56 73 TRP A O 1
ATOM 577 N N . PHE A 1 74 ? 7.740 -1.394 -24.993 1.00 92.12 74 PHE A N 1
ATOM 578 C CA . PHE A 1 74 ? 7.838 -1.090 -26.430 1.00 92.12 74 PHE A CA 1
ATOM 579 C C . PHE A 1 74 ? 8.297 0.343 -26.751 1.00 92.12 74 PHE A C 1
ATOM 581 O O . PHE A 1 74 ? 8.661 0.608 -27.894 1.00 92.12 74 PHE A O 1
ATOM 588 N N . TYR A 1 75 ? 8.290 1.259 -25.774 1.00 92.56 75 TYR A N 1
ATOM 589 C CA . TYR A 1 75 ? 8.579 2.690 -25.977 1.00 92.56 75 TYR A CA 1
ATOM 590 C C . TYR A 1 75 ? 9.631 3.241 -24.993 1.00 92.56 75 TYR A C 1
ATOM 592 O O . TYR A 1 75 ? 9.581 4.401 -24.588 1.00 92.56 75 TYR A O 1
ATOM 600 N N . ASP A 1 76 ? 10.595 2.408 -24.593 1.00 88.31 76 ASP A N 1
ATOM 601 C CA . ASP A 1 76 ? 11.729 2.746 -23.711 1.00 88.31 76 ASP A CA 1
ATOM 602 C C . ASP A 1 76 ? 11.347 3.391 -22.356 1.00 88.31 76 ASP A C 1
ATOM 604 O O . ASP A 1 76 ? 12.097 4.187 -21.788 1.00 88.31 76 ASP A O 1
ATOM 608 N N . GLY A 1 77 ? 10.145 3.120 -21.836 1.00 88.44 77 GLY A N 1
ATOM 609 C CA . GLY A 1 77 ? 9.640 3.762 -20.618 1.00 88.44 77 GLY A CA 1
ATOM 610 C C . GLY A 1 77 ? 9.122 5.191 -20.802 1.00 88.44 77 GLY A C 1
ATOM 611 O O . GLY A 1 77 ? 8.830 5.854 -19.802 1.00 88.44 77 GLY A O 1
ATOM 612 N N . LYS A 1 78 ? 8.983 5.678 -22.038 1.00 91.12 78 LYS A N 1
ATOM 613 C CA . LYS A 1 78 ? 8.390 6.986 -22.359 1.00 91.12 78 LYS A CA 1
ATOM 614 C C . LYS A 1 78 ? 6.865 6.874 -22.336 1.00 91.12 78 LYS A C 1
ATOM 616 O O . LYS A 1 78 ? 6.305 5.911 -22.847 1.00 91.12 78 LYS A O 1
ATOM 621 N N . LEU A 1 79 ? 6.192 7.866 -21.755 1.00 92.56 79 LEU A N 1
ATOM 622 C CA . LEU A 1 79 ? 4.731 7.961 -21.781 1.00 92.56 79 LEU A CA 1
ATOM 623 C C . LEU A 1 79 ? 4.296 8.479 -23.158 1.00 92.56 79 LEU A C 1
ATOM 625 O O . LEU A 1 79 ? 4.613 9.615 -23.505 1.00 92.56 79 LEU A O 1
ATOM 629 N N . VAL A 1 80 ? 3.610 7.646 -23.943 1.00 92.00 80 VAL A N 1
ATOM 630 C CA . VAL A 1 80 ? 3.202 7.977 -25.317 1.00 92.00 80 VAL A CA 1
ATOM 631 C C . VAL A 1 80 ? 1.752 8.447 -25.336 1.00 92.00 80 VAL A C 1
ATOM 633 O O . VAL A 1 80 ? 0.865 7.757 -24.848 1.00 92.00 80 VAL A O 1
ATOM 636 N N . HIS A 1 81 ? 1.500 9.595 -25.951 1.00 90.81 81 HIS A N 1
ATOM 637 C CA . HIS A 1 81 ? 0.163 10.133 -26.199 1.00 90.81 81 HIS A CA 1
ATOM 638 C C . HIS A 1 81 ? -0.046 10.319 -27.713 1.00 90.81 81 HIS A C 1
ATOM 640 O O . HIS A 1 81 ? 0.943 10.363 -28.449 1.00 90.81 81 HIS A O 1
ATOM 646 N N . PRO A 1 82 ? -1.293 10.434 -28.205 1.00 90.56 82 PRO A N 1
ATOM 647 C CA . PRO A 1 82 ? -1.531 10.864 -29.580 1.00 90.56 82 PRO A CA 1
ATOM 648 C C . PRO A 1 82 ? -0.974 12.277 -29.812 1.00 90.56 82 PRO A C 1
ATOM 650 O O . PRO A 1 82 ? -1.010 13.123 -28.913 1.00 90.56 82 PRO A O 1
ATOM 653 N N . GLU A 1 83 ? -0.457 12.535 -31.012 1.00 88.44 83 GLU A N 1
ATOM 654 C CA . GLU A 1 83 ? 0.124 13.843 -31.378 1.00 88.44 83 GLU A CA 1
ATOM 655 C C . GLU A 1 83 ? -0.921 14.836 -31.919 1.00 88.44 83 GLU A C 1
ATOM 657 O O . GLU A 1 83 ? -0.708 16.047 -31.895 1.00 88.44 83 GLU A O 1
ATOM 662 N N . SER A 1 84 ? -2.071 14.338 -32.381 1.00 91.12 84 SER A N 1
ATOM 663 C CA . SER A 1 84 ? -3.190 15.134 -32.894 1.00 91.12 84 SER A CA 1
ATOM 664 C C . SER A 1 84 ? -4.535 14.460 -32.603 1.00 91.12 84 SER A C 1
ATOM 666 O O . SER A 1 84 ? -4.588 13.290 -32.218 1.00 91.12 84 SER A O 1
ATOM 668 N N . LEU A 1 85 ? -5.642 15.181 -32.824 1.00 88.31 85 LEU A N 1
ATOM 669 C CA . LEU A 1 85 ? -6.993 14.614 -32.713 1.00 88.31 85 LEU A CA 1
ATOM 670 C C . LEU A 1 85 ? -7.224 13.462 -33.707 1.00 88.31 85 LEU A C 1
ATOM 672 O O . LEU A 1 85 ? -7.869 12.472 -33.364 1.00 88.31 85 LEU A O 1
ATOM 676 N N . ASP A 1 86 ? -6.651 13.558 -34.909 1.00 89.81 86 ASP A N 1
ATOM 677 C CA . ASP A 1 86 ? -6.731 12.505 -35.925 1.00 89.81 86 ASP A CA 1
ATOM 678 C C . ASP A 1 86 ? -5.930 11.259 -35.525 1.00 89.81 86 ASP A C 1
ATOM 680 O O . ASP A 1 86 ? -6.368 10.139 -35.796 1.00 89.81 86 ASP A O 1
ATOM 684 N N . ASP A 1 87 ? -4.807 11.430 -34.813 1.00 90.56 87 ASP A N 1
ATOM 685 C CA . ASP A 1 87 ? -3.998 10.326 -34.283 1.00 90.56 87 ASP A CA 1
ATOM 686 C C . ASP A 1 87 ? -4.658 9.601 -33.094 1.00 90.56 87 ASP A C 1
ATOM 688 O O . ASP A 1 87 ? -4.253 8.490 -32.771 1.00 90.56 87 ASP A O 1
ATOM 692 N N . ILE A 1 88 ? -5.731 10.118 -32.478 1.00 91.19 88 ILE A N 1
ATOM 693 C CA . ILE A 1 88 ? -6.422 9.410 -31.378 1.00 91.19 88 ILE A CA 1
ATOM 694 C C . ILE A 1 88 ? -6.866 8.002 -31.813 1.00 91.19 88 ILE A C 1
ATOM 696 O O . ILE A 1 88 ? -6.657 7.030 -31.084 1.00 91.19 88 ILE A O 1
ATOM 700 N N . LYS A 1 89 ? -7.446 7.855 -33.013 1.00 92.25 89 LYS A N 1
ATOM 701 C CA . LYS A 1 89 ? -7.907 6.545 -33.511 1.00 92.25 89 LYS A CA 1
ATOM 702 C C . LYS A 1 89 ? -6.728 5.618 -33.880 1.00 92.25 89 LYS A C 1
ATOM 704 O O . LYS A 1 89 ? -6.707 4.499 -33.366 1.00 92.25 89 LYS A O 1
ATOM 709 N N . PRO A 1 90 ? -5.733 6.024 -34.697 1.00 93.50 90 PRO A N 1
ATOM 710 C CA . PRO A 1 90 ? -4.521 5.236 -34.939 1.00 93.50 90 PRO A CA 1
ATOM 711 C C . PRO A 1 90 ? -3.722 4.898 -33.674 1.00 93.50 90 PRO A C 1
ATOM 713 O O . PRO A 1 90 ? -3.218 3.783 -33.569 1.00 93.50 90 PRO A O 1
ATOM 716 N N . PHE A 1 91 ? -3.612 5.801 -32.698 1.00 93.06 91 PHE A N 1
ATOM 717 C CA . PHE A 1 91 ? -2.976 5.540 -31.404 1.00 93.06 91 PHE A CA 1
ATOM 718 C C . PHE A 1 91 ? -3.692 4.424 -30.638 1.00 93.06 91 PHE A C 1
ATOM 720 O O . PHE A 1 91 ? -3.045 3.465 -30.219 1.00 93.06 91 PHE A O 1
ATOM 727 N N . LEU A 1 92 ? -5.023 4.482 -30.519 1.00 93.00 92 LEU A N 1
ATOM 728 C CA . LEU A 1 92 ? -5.798 3.418 -29.872 1.00 93.00 92 LEU A CA 1
ATOM 729 C C . LEU A 1 92 ? -5.654 2.071 -30.599 1.00 93.00 92 LEU A C 1
ATOM 731 O O . LEU A 1 92 ? -5.516 1.045 -29.936 1.00 93.00 92 LEU A O 1
ATOM 735 N N . TRP A 1 93 ? -5.594 2.059 -31.936 1.00 94.00 93 TRP A N 1
ATOM 736 C CA . TRP A 1 93 ? -5.297 0.838 -32.696 1.00 94.00 93 TRP A CA 1
ATOM 737 C C . TRP A 1 93 ? -3.865 0.324 -32.476 1.00 94.00 93 TRP A C 1
ATOM 739 O O . TRP A 1 93 ? -3.690 -0.881 -32.310 1.00 94.00 93 TRP A O 1
ATOM 749 N N . ARG A 1 94 ? -2.855 1.206 -32.398 1.00 93.88 94 ARG A N 1
ATOM 750 C CA . ARG A 1 94 ? -1.466 0.843 -32.045 1.00 93.88 94 ARG A CA 1
ATOM 751 C C . ARG A 1 94 ? -1.383 0.226 -30.646 1.00 93.88 94 ARG A C 1
ATOM 753 O O . ARG A 1 94 ? -0.739 -0.802 -30.476 1.00 93.88 94 ARG A O 1
ATOM 760 N N . MET A 1 95 ? -2.056 0.815 -29.655 1.00 93.81 95 MET A N 1
ATOM 761 C CA . MET A 1 95 ? -2.123 0.262 -28.295 1.00 93.81 95 MET A CA 1
ATOM 762 C C . MET A 1 95 ? -2.862 -1.083 -28.261 1.00 93.81 95 MET A C 1
ATOM 764 O O . MET A 1 95 ? -2.424 -2.006 -27.579 1.00 93.81 95 MET A O 1
ATOM 768 N N . TRP A 1 96 ? -3.960 -1.219 -29.012 1.00 93.88 96 TRP A N 1
ATOM 769 C CA . TRP A 1 96 ? -4.726 -2.464 -29.088 1.00 93.88 96 TRP A CA 1
ATOM 770 C C . TRP A 1 96 ? -3.953 -3.609 -29.748 1.00 93.88 96 TRP A C 1
ATOM 772 O O . TRP A 1 96 ? -4.076 -4.748 -29.296 1.00 93.88 96 TRP A O 1
ATOM 782 N N . ASP A 1 97 ? -3.145 -3.341 -30.779 1.00 94.44 97 ASP A N 1
ATOM 783 C CA . ASP A 1 97 ? -2.383 -4.405 -31.437 1.00 94.44 97 ASP A CA 1
ATOM 784 C C . ASP A 1 97 ? -1.345 -5.014 -30.479 1.00 94.44 97 ASP A C 1
ATOM 786 O O . ASP A 1 97 ? -1.357 -6.229 -30.324 1.00 94.44 97 ASP A O 1
ATOM 790 N N . HIS A 1 98 ? -0.608 -4.203 -29.700 1.00 93.75 98 HIS A N 1
ATOM 791 C CA . HIS A 1 98 ? 0.276 -4.693 -28.617 1.00 93.75 98 HIS A CA 1
ATOM 792 C C . HIS A 1 98 ? -0.458 -5.557 -27.573 1.00 93.75 98 HIS A C 1
ATOM 794 O O . HIS A 1 98 ? 0.080 -6.555 -27.093 1.00 93.75 98 HIS A O 1
ATOM 800 N N . ILE A 1 99 ? -1.699 -5.205 -27.205 1.00 94.12 99 ILE A N 1
ATOM 801 C CA . ILE A 1 99 ? -2.518 -6.020 -26.282 1.00 94.12 99 ILE A CA 1
ATOM 802 C C . ILE A 1 99 ? -2.877 -7.365 -26.930 1.00 94.12 99 ILE A C 1
ATOM 804 O O . ILE A 1 99 ? -2.848 -8.412 -26.282 1.00 94.12 99 ILE A O 1
ATOM 808 N N . LYS A 1 100 ? -3.214 -7.349 -28.219 1.00 93.75 100 LYS A N 1
ATOM 809 C CA . LYS A 1 100 ? -3.634 -8.514 -29.002 1.00 93.75 100 LYS A CA 1
ATOM 810 C C . LYS A 1 100 ? -2.470 -9.460 -29.325 1.00 93.75 100 LYS A C 1
ATOM 812 O O . LYS A 1 100 ? -2.669 -10.676 -29.293 1.00 93.75 100 LYS A O 1
ATOM 817 N N . THR A 1 101 ? -1.277 -8.947 -29.613 1.00 91.69 101 THR A N 1
ATOM 818 C CA . THR A 1 101 ? -0.081 -9.752 -29.901 1.00 91.69 101 THR A CA 1
ATOM 819 C C . THR A 1 101 ? 0.575 -10.253 -28.619 1.00 91.69 101 THR A C 1
ATOM 821 O O . THR A 1 101 ? 0.639 -11.462 -28.406 1.00 91.69 101 THR A O 1
ATOM 824 N N . ASP A 1 102 ? 0.979 -9.350 -27.727 1.00 91.56 102 ASP A N 1
ATOM 825 C CA . ASP A 1 102 ? 1.927 -9.631 -26.638 1.00 91.56 102 ASP A CA 1
ATOM 826 C C . ASP A 1 102 ? 1.267 -9.739 -25.248 1.00 91.56 102 ASP A C 1
ATOM 828 O O . ASP A 1 102 ? 1.920 -10.101 -24.265 1.00 91.56 102 ASP A O 1
ATOM 832 N N . ALA A 1 103 ? -0.040 -9.462 -25.145 1.00 93.50 103 ALA A N 1
ATOM 833 C CA . ALA A 1 103 ? -0.820 -9.680 -23.923 1.00 93.50 103 ALA A CA 1
ATOM 834 C C . ALA A 1 103 ? -2.047 -10.595 -24.085 1.00 93.50 103 ALA A C 1
ATOM 836 O O . ALA A 1 103 ? -2.761 -10.843 -23.117 1.00 93.50 103 ALA A O 1
ATOM 837 N N . SER A 1 104 ? -2.295 -11.181 -25.259 1.00 93.50 104 SER A N 1
ATOM 838 C CA . SER A 1 104 ? -3.456 -12.065 -25.442 1.00 93.50 104 SER A CA 1
ATOM 839 C C . SER A 1 104 ? -3.430 -13.269 -24.476 1.00 93.50 104 SER A C 1
ATOM 841 O O . SER A 1 104 ? -2.358 -13.805 -24.184 1.00 93.50 104 SER A O 1
ATOM 843 N N . PRO A 1 105 ? -4.579 -13.723 -23.937 1.00 94.44 105 PRO A N 1
ATOM 844 C CA . PRO A 1 105 ? -4.614 -14.756 -22.898 1.00 94.44 105 PRO A CA 1
ATOM 845 C C . PRO A 1 105 ? -4.276 -16.147 -23.466 1.00 94.44 105 PRO A C 1
ATOM 847 O O . PRO A 1 105 ? -5.159 -16.917 -23.846 1.00 94.44 105 PRO A O 1
ATOM 850 N N . ASN A 1 106 ? -2.983 -16.468 -23.526 1.00 94.31 106 ASN A N 1
ATOM 851 C CA . ASN A 1 106 ? -2.469 -17.693 -24.137 1.00 94.31 106 ASN A CA 1
ATOM 852 C C . ASN A 1 106 ? -2.526 -18.915 -23.184 1.00 94.31 106 ASN A C 1
ATOM 854 O O . ASN A 1 106 ? -2.645 -18.791 -21.961 1.00 94.31 106 ASN A O 1
ATOM 858 N N . ALA A 1 107 ? -2.437 -20.128 -23.744 1.00 94.25 107 ALA A N 1
ATOM 859 C CA . ALA A 1 107 ? -2.565 -21.375 -22.979 1.00 94.25 107 ALA A CA 1
ATOM 860 C C . ALA A 1 107 ? -1.447 -21.585 -21.933 1.00 94.25 107 ALA A C 1
ATOM 862 O O . ALA A 1 107 ? -1.681 -22.208 -20.895 1.00 94.25 107 ALA A O 1
ATOM 863 N N . TYR A 1 108 ? -0.248 -21.046 -22.177 1.00 93.06 108 TYR A N 1
ATOM 864 C CA . TYR A 1 108 ? 0.864 -21.086 -21.226 1.00 93.06 108 TYR A CA 1
ATOM 865 C C . TYR A 1 108 ? 0.576 -20.199 -20.002 1.00 93.06 108 TYR A C 1
ATOM 867 O O . TYR A 1 108 ? 0.694 -20.662 -18.866 1.00 93.06 108 TYR A O 1
ATOM 875 N N . ALA A 1 109 ? 0.104 -18.968 -20.212 1.00 95.06 109 ALA A N 1
ATOM 876 C CA . ALA A 1 109 ? -0.260 -18.047 -19.140 1.00 95.06 109 ALA A CA 1
ATOM 877 C C . ALA A 1 109 ? -1.402 -18.606 -18.277 1.00 95.06 109 ALA A C 1
ATOM 879 O O . ALA A 1 109 ? -1.316 -18.572 -17.048 1.00 95.06 109 ALA A O 1
ATOM 880 N N . TRP A 1 110 ? -2.418 -19.221 -18.897 1.00 95.88 110 TRP A N 1
ATOM 881 C CA . TRP A 1 110 ? -3.464 -19.957 -18.175 1.00 95.88 110 TRP A CA 1
ATOM 882 C C . TRP A 1 110 ? -2.897 -21.095 -17.320 1.00 95.88 110 TRP A C 1
ATOM 884 O O . TRP A 1 110 ? -3.235 -21.177 -16.136 1.00 95.88 110 TRP A O 1
ATOM 894 N N . LYS A 1 111 ? -2.016 -21.935 -17.884 1.00 94.31 111 LYS A N 1
ATOM 895 C CA . LYS A 1 111 ? -1.357 -23.052 -17.183 1.00 94.31 111 LYS A CA 1
ATOM 896 C C . LYS A 1 111 ? -0.541 -22.570 -15.979 1.00 94.31 111 LYS A C 1
ATOM 898 O O . LYS A 1 111 ? -0.666 -23.144 -14.901 1.00 94.31 111 LYS A O 1
ATOM 903 N N . VAL A 1 112 ? 0.276 -21.531 -16.143 1.00 94.19 112 VAL A N 1
ATOM 904 C CA . VAL A 1 112 ? 1.212 -21.058 -15.108 1.00 94.19 112 VAL A CA 1
ATOM 905 C C . VAL A 1 112 ? 0.512 -20.234 -14.032 1.00 94.19 112 VAL A C 1
ATOM 907 O O . VAL A 1 112 ? 0.670 -20.529 -12.847 1.00 94.19 112 VAL A O 1
ATOM 910 N N . TYR A 1 113 ? -0.308 -19.248 -14.406 1.00 95.69 113 TYR A N 1
ATOM 911 C CA . TYR A 1 113 ? -0.984 -18.389 -13.430 1.00 95.69 113 TYR A CA 1
ATOM 912 C C . TYR A 1 113 ? -2.034 -19.167 -12.621 1.00 95.69 113 TYR A C 1
ATOM 914 O O . TYR A 1 113 ? -2.019 -19.140 -11.388 1.00 95.69 113 TYR A O 1
ATOM 922 N N . SER A 1 114 ? -2.894 -19.940 -13.296 1.00 95.56 114 SER A N 1
ATOM 923 C CA . SER A 1 114 ? -3.898 -20.771 -12.612 1.00 95.56 114 SER A CA 1
ATOM 924 C C . SER A 1 114 ? -3.239 -21.925 -11.853 1.00 95.56 114 SER A C 1
ATOM 926 O O . SER A 1 114 ? -3.668 -22.259 -10.751 1.00 95.56 114 SER A O 1
ATOM 928 N N . GLY A 1 115 ? -2.153 -22.492 -12.394 1.00 94.69 115 GLY A N 1
ATOM 929 C CA . GLY A 1 115 ? -1.324 -23.481 -11.706 1.00 94.69 115 GLY A CA 1
ATOM 930 C C . GLY A 1 115 ? -0.777 -22.952 -10.380 1.00 94.69 115 GLY A C 1
ATOM 931 O O . GLY A 1 115 ? -0.928 -23.618 -9.359 1.00 94.69 115 GLY A O 1
ATOM 932 N N . ASN A 1 116 ? -0.236 -21.727 -10.355 1.00 94.62 116 ASN A N 1
ATOM 933 C CA . ASN A 1 116 ? 0.188 -21.078 -9.112 1.00 94.62 116 ASN A CA 1
ATOM 934 C C . ASN A 1 116 ? -0.997 -20.811 -8.166 1.00 94.62 116 ASN A C 1
ATOM 936 O O . ASN A 1 116 ? -0.879 -21.095 -6.978 1.00 94.62 116 ASN A O 1
ATOM 940 N N . ILE A 1 117 ? -2.153 -20.345 -8.658 1.00 94.81 117 ILE A N 1
ATOM 941 C CA . ILE A 1 117 ? -3.368 -20.178 -7.832 1.00 94.81 117 ILE A CA 1
ATOM 942 C C . ILE A 1 117 ? -3.751 -21.488 -7.127 1.00 94.81 117 ILE A C 1
ATOM 944 O O . ILE A 1 117 ? -3.863 -21.518 -5.897 1.00 94.81 117 ILE A O 1
ATOM 948 N N . PHE A 1 118 ? -3.892 -22.588 -7.871 1.00 95.19 118 PHE A N 1
ATOM 949 C CA . PHE A 1 118 ? -4.283 -23.874 -7.294 1.00 95.19 118 PHE A CA 1
ATOM 950 C C . PHE A 1 118 ? -3.184 -24.468 -6.404 1.00 95.19 118 PHE A C 1
ATOM 952 O O . PHE A 1 118 ? -3.496 -25.022 -5.352 1.00 95.19 118 PHE A O 1
ATOM 959 N N . PHE A 1 119 ? -1.906 -24.284 -6.744 1.00 95.56 119 PHE A N 1
ATOM 960 C CA . PHE A 1 119 ? -0.777 -24.713 -5.915 1.00 95.56 119 PHE A CA 1
ATOM 961 C C . PHE A 1 119 ? -0.701 -23.940 -4.588 1.00 95.56 119 PHE A C 1
ATOM 963 O O . PHE A 1 119 ? -0.580 -24.551 -3.526 1.00 95.56 119 PHE A O 1
ATOM 970 N N . GLN A 1 120 ? -0.867 -22.612 -4.598 1.00 95.31 120 GLN A N 1
ATOM 971 C CA . GLN A 1 120 ? -0.911 -21.812 -3.369 1.00 95.31 120 GLN A CA 1
ATOM 972 C C . GLN A 1 120 ? -2.129 -22.135 -2.500 1.00 95.31 120 GLN A C 1
ATOM 974 O O . GLN A 1 120 ? -2.031 -22.054 -1.274 1.00 95.31 120 GLN A O 1
ATOM 979 N N . LEU A 1 121 ? -3.267 -22.498 -3.102 1.00 94.31 121 LEU A N 1
ATOM 980 C CA . LEU A 1 121 ? -4.460 -22.956 -2.382 1.00 94.31 121 LEU A CA 1
ATOM 981 C C . LEU A 1 121 ? -4.265 -24.361 -1.785 1.00 94.31 121 LEU A C 1
ATOM 983 O O . LEU A 1 121 ? -4.583 -24.573 -0.616 1.00 94.31 121 LEU A O 1
ATOM 987 N N . PHE A 1 122 ? -3.661 -25.287 -2.532 1.00 94.94 122 PHE A N 1
ATOM 988 C CA . PHE A 1 122 ? -3.265 -26.613 -2.047 1.00 94.94 122 PHE A CA 1
ATOM 989 C C . PHE A 1 122 ? -2.298 -26.513 -0.858 1.00 94.94 122 PHE A C 1
ATOM 991 O O . PHE A 1 122 ? -2.548 -27.106 0.193 1.00 94.94 122 PHE A O 1
ATOM 998 N N . LEU A 1 123 ? -1.250 -25.687 -0.960 1.00 94.81 123 LEU A N 1
ATOM 999 C CA . LEU A 1 123 ? -0.335 -25.432 0.156 1.00 94.81 123 LEU A CA 1
ATOM 1000 C C . LEU A 1 123 ? -1.044 -24.763 1.348 1.00 94.81 123 LEU A C 1
ATOM 1002 O O . LEU A 1 123 ? -0.743 -25.094 2.493 1.00 94.81 123 LEU A O 1
ATOM 1006 N N . ALA A 1 124 ? -2.007 -23.863 1.114 1.00 92.38 124 ALA A N 1
ATOM 1007 C CA . ALA A 1 124 ? -2.813 -23.266 2.185 1.00 92.38 124 ALA A CA 1
ATOM 1008 C C . ALA A 1 124 ? -3.693 -24.290 2.919 1.00 92.38 124 ALA A C 1
ATOM 1010 O O . ALA A 1 124 ? -3.918 -24.146 4.124 1.00 92.38 124 ALA A O 1
ATOM 1011 N N . TRP A 1 125 ? -4.154 -25.326 2.218 1.00 92.38 125 TRP A N 1
ATOM 1012 C CA . TRP A 1 125 ? -4.971 -26.400 2.777 1.00 92.38 125 TRP A CA 1
ATOM 1013 C C . TRP A 1 125 ? -4.144 -27.443 3.536 1.00 92.38 125 TRP A C 1
ATOM 1015 O O . TRP A 1 125 ? -4.498 -27.815 4.654 1.00 92.38 125 TRP A O 1
ATOM 1025 N N . VAL A 1 126 ? -3.054 -27.921 2.929 1.00 92.31 126 VAL A N 1
ATOM 1026 C CA . VAL A 1 126 ? -2.305 -29.104 3.388 1.00 92.31 126 VAL A CA 1
ATOM 1027 C C . VAL A 1 126 ? -1.198 -28.762 4.388 1.00 92.31 126 VAL A C 1
ATOM 1029 O O . VAL A 1 126 ? -0.956 -29.538 5.312 1.00 92.31 126 VAL A O 1
ATOM 1032 N N . MET A 1 127 ? -0.516 -27.619 4.247 1.00 91.25 127 MET A N 1
ATOM 1033 C CA . MET A 1 127 ? 0.650 -27.329 5.092 1.00 91.25 127 MET A CA 1
ATOM 1034 C C . MET A 1 127 ? 0.239 -27.057 6.551 1.00 91.25 127 MET A C 1
ATOM 1036 O O . MET A 1 127 ? -0.708 -26.296 6.789 1.00 91.25 127 MET A O 1
ATOM 1040 N N . PRO A 1 128 ? 0.964 -27.595 7.552 1.00 90.81 128 PRO A N 1
ATOM 1041 C CA . PRO A 1 128 ? 0.686 -27.312 8.956 1.00 90.81 128 PRO A CA 1
ATOM 1042 C C . PRO A 1 128 ? 0.850 -25.815 9.253 1.00 90.81 128 PRO A C 1
ATOM 1044 O O . PRO A 1 128 ? 1.764 -25.161 8.751 1.00 90.81 128 PRO A O 1
ATOM 1047 N N . GLY A 1 129 ? -0.046 -25.261 10.072 1.00 86.12 129 GLY A N 1
ATOM 1048 C CA . GLY A 1 129 ? -0.121 -23.824 10.342 1.00 86.12 129 GLY A CA 1
ATOM 1049 C C . GLY A 1 129 ? -0.279 -23.489 11.816 1.00 86.12 129 GLY A C 1
ATOM 1050 O O . GLY A 1 129 ? -0.876 -24.244 12.586 1.00 86.12 129 GLY A O 1
ATOM 1051 N N . TRP A 1 130 ? 0.231 -22.322 12.204 1.00 86.25 130 TRP A N 1
ATOM 1052 C CA . TRP A 1 130 ? -0.026 -21.749 13.521 1.00 86.25 130 TRP A CA 1
ATOM 1053 C C . TRP A 1 130 ? -1.489 -21.292 13.585 1.00 86.25 130 TRP A C 1
ATOM 1055 O O . TRP A 1 130 ? -1.930 -20.505 12.751 1.00 86.25 130 TRP A O 1
ATOM 1065 N N . LYS A 1 131 ? -2.269 -21.798 14.544 1.00 88.62 131 LYS A N 1
ATOM 1066 C CA . LYS A 1 131 ? -3.674 -21.399 14.694 1.00 88.62 131 LYS A CA 1
ATOM 1067 C C . LYS A 1 131 ? -3.753 -20.065 15.432 1.00 88.62 131 LYS A C 1
ATOM 1069 O O . LYS A 1 131 ? -3.263 -19.960 16.553 1.00 88.62 131 LYS A O 1
ATOM 1074 N N . GLN A 1 132 ? -4.389 -19.073 14.815 1.00 87.38 132 GLN A N 1
ATOM 1075 C CA . GLN A 1 132 ? -4.536 -17.730 15.375 1.00 87.38 132 GLN A CA 1
ATOM 1076 C C . GLN A 1 132 ? -6.011 -17.322 15.436 1.00 87.38 132 GLN A C 1
ATOM 1078 O O . GLN A 1 132 ? -6.749 -17.491 14.466 1.00 87.38 132 GLN A O 1
ATOM 1083 N N . GLU A 1 133 ? -6.431 -16.752 16.564 1.00 85.94 133 GLU A N 1
ATOM 1084 C CA . GLU A 1 133 ? -7.706 -16.041 16.667 1.00 85.94 133 GLU A CA 1
ATOM 1085 C C . GLU A 1 133 ? -7.588 -14.660 16.013 1.00 85.94 133 GLU A C 1
ATOM 1087 O O . GLU A 1 133 ? -6.688 -13.882 16.346 1.00 85.94 133 GLU A O 1
ATOM 1092 N N . GLY A 1 134 ? -8.510 -14.341 15.107 1.00 84.44 134 GLY A N 1
ATOM 1093 C CA . GLY A 1 134 ? -8.751 -12.967 14.680 1.00 84.44 134 GLY A CA 1
ATOM 1094 C C . GLY A 1 134 ? -9.617 -12.193 15.673 1.00 84.44 134 GLY A C 1
ATOM 1095 O O . GLY A 1 134 ? -10.009 -12.689 16.732 1.00 84.44 134 GLY A O 1
ATOM 1096 N N . LEU A 1 135 ? -9.939 -10.955 15.309 1.00 80.75 135 LEU A N 1
ATOM 1097 C CA . LEU A 1 135 ? -10.806 -10.102 16.123 1.00 80.75 135 LEU A CA 1
ATOM 1098 C C . LEU A 1 135 ? -12.245 -10.649 16.214 1.00 80.75 135 LEU A C 1
ATOM 1100 O O . LEU A 1 135 ? -12.704 -11.324 15.290 1.00 80.75 135 LEU A O 1
ATOM 1104 N N . PRO A 1 136 ? -12.980 -10.333 17.296 1.00 80.25 136 PRO A N 1
ATOM 1105 C CA . PRO A 1 136 ? -14.413 -10.596 17.366 1.00 80.25 136 PRO A CA 1
ATOM 1106 C C . PRO A 1 136 ? -15.158 -9.683 16.377 1.00 80.25 136 PRO A C 1
ATOM 1108 O O . PRO A 1 136 ? -15.061 -8.459 16.466 1.00 80.25 136 PRO A O 1
ATOM 1111 N N . VAL A 1 137 ? -15.889 -10.272 15.428 1.00 81.00 137 VAL A N 1
ATOM 1112 C CA . VAL A 1 137 ? -16.561 -9.542 14.335 1.00 81.00 137 VAL A CA 1
ATOM 1113 C C . VAL A 1 137 ? -17.990 -9.150 14.752 1.00 81.00 137 VAL A C 1
ATOM 1115 O O . VAL A 1 137 ? -18.790 -10.060 14.985 1.00 81.00 137 VAL A O 1
ATOM 1118 N N . PRO A 1 138 ? -18.363 -7.853 14.835 1.00 75.75 138 PRO A N 1
ATOM 1119 C CA . PRO A 1 138 ? -19.676 -7.432 15.347 1.00 75.75 138 PRO A CA 1
ATOM 1120 C C . PRO A 1 138 ? -20.856 -8.015 14.554 1.00 75.75 138 PRO A C 1
ATOM 1122 O O . PRO A 1 138 ? -21.737 -8.642 15.144 1.00 75.75 138 PRO A O 1
ATOM 1125 N N . SER A 1 139 ? -20.815 -7.927 13.222 1.00 72.69 139 SER A N 1
ATOM 1126 C CA . SER A 1 139 ? -21.792 -8.516 12.286 1.00 72.69 139 SER A CA 1
ATOM 1127 C C . SER A 1 139 ? -21.917 -10.045 12.349 1.00 72.69 139 SER A C 1
ATOM 1129 O O . SER A 1 139 ? -22.907 -10.587 11.871 1.00 72.69 139 SER A O 1
ATOM 1131 N N . LEU A 1 140 ? -20.970 -10.751 12.979 1.00 78.00 140 LEU A N 1
ATOM 1132 C CA . LEU A 1 140 ? -21.058 -12.190 13.272 1.00 78.00 140 LEU A CA 1
ATOM 1133 C C . LEU A 1 140 ? -21.345 -12.457 14.762 1.00 78.00 140 LEU A C 1
ATOM 1135 O O . LEU A 1 140 ? -20.927 -13.480 15.305 1.00 78.00 140 LEU A O 1
ATOM 1139 N N . GLY A 1 141 ? -22.004 -11.525 15.457 1.00 76.69 141 GLY A N 1
ATOM 1140 C CA . GLY A 1 141 ? -22.341 -11.654 16.879 1.00 76.69 141 GLY A CA 1
ATOM 1141 C C . GLY A 1 141 ? -21.116 -11.644 17.797 1.00 76.69 141 GLY A C 1
ATOM 1142 O O . GLY A 1 141 ? -21.096 -12.345 18.804 1.00 76.69 141 GLY A O 1
ATOM 1143 N N . TYR A 1 142 ? -20.068 -10.900 17.427 1.00 79.12 142 TYR A N 1
ATOM 1144 C CA . TYR A 1 142 ? -18.745 -10.900 18.071 1.00 79.12 142 TYR A CA 1
ATOM 1145 C C . TYR A 1 142 ? -18.015 -12.257 18.057 1.00 79.12 142 TYR A C 1
ATOM 1147 O O . TYR A 1 142 ? -17.044 -12.456 18.792 1.00 79.12 142 TYR A O 1
ATOM 1155 N N . LYS A 1 143 ? -18.403 -13.183 17.169 1.00 82.75 143 LYS A N 1
ATOM 1156 C CA . LYS A 1 143 ? -17.655 -14.422 16.920 1.00 82.75 143 LYS A CA 1
ATOM 1157 C C . LYS A 1 143 ? -16.225 -14.099 16.472 1.00 82.75 143 LYS A C 1
ATOM 1159 O O . LYS A 1 143 ? -16.017 -13.357 15.510 1.00 82.75 143 LYS A O 1
ATOM 1164 N N . LYS A 1 144 ? -15.233 -14.685 17.150 1.00 84.56 144 LYS A N 1
ATOM 1165 C CA . LYS A 1 144 ? -13.844 -14.722 16.671 1.00 84.56 144 LYS A CA 1
ATOM 1166 C C . LYS A 1 144 ? -13.722 -15.774 15.570 1.00 84.56 144 LYS A C 1
ATOM 1168 O O . LYS A 1 144 ? -14.250 -16.879 15.702 1.00 84.56 144 LYS A O 1
ATOM 1173 N N . LEU A 1 145 ? -13.004 -15.450 14.500 1.00 86.81 145 LEU A N 1
ATOM 1174 C CA . LEU A 1 145 ? -12.673 -16.405 13.442 1.00 86.81 145 LEU A CA 1
ATOM 1175 C C . LEU A 1 145 ? -11.277 -16.994 13.683 1.00 86.81 145 LEU A C 1
ATOM 1177 O O . LEU A 1 145 ? -10.344 -16.264 14.011 1.00 86.81 145 LEU A O 1
ATOM 1181 N N . MET A 1 146 ? -11.135 -18.309 13.502 1.00 88.44 146 MET A N 1
ATOM 1182 C CA . MET A 1 146 ? -9.836 -18.989 13.529 1.00 88.44 146 MET A CA 1
ATOM 1183 C C . MET A 1 146 ? -9.175 -18.926 12.152 1.00 88.44 146 MET A C 1
ATOM 1185 O O . MET A 1 146 ? -9.832 -19.172 11.138 1.00 88.44 146 MET A O 1
ATOM 1189 N N . TYR A 1 147 ? -7.876 -18.652 12.120 1.00 89.75 147 TYR A N 1
ATOM 1190 C CA . TYR A 1 147 ? -7.055 -18.606 10.910 1.00 89.75 147 TYR A CA 1
ATOM 1191 C C . TYR A 1 147 ? -5.912 -19.627 10.995 1.00 89.75 147 TYR A C 1
ATOM 1193 O O . TYR A 1 147 ? -5.445 -19.972 12.085 1.00 89.75 147 TYR A O 1
ATOM 1201 N N . ASN A 1 148 ? -5.493 -20.144 9.838 1.00 90.19 148 ASN A N 1
ATOM 1202 C CA . ASN A 1 148 ? -4.447 -21.157 9.706 1.00 90.19 148 ASN A CA 1
ATOM 1203 C C . ASN A 1 148 ? -3.174 -20.525 9.129 1.00 90.19 148 ASN A C 1
ATOM 1205 O O . ASN A 1 148 ? -3.014 -20.478 7.916 1.00 90.19 148 ASN A O 1
ATOM 1209 N N . CYS A 1 149 ? -2.282 -20.030 9.986 1.00 90.12 149 CYS A N 1
ATOM 1210 C CA . CYS A 1 149 ? -1.100 -19.290 9.555 1.00 90.12 149 CYS A CA 1
ATOM 1211 C C . CYS A 1 149 ? 0.023 -20.243 9.085 1.00 90.12 149 CYS A C 1
ATOM 1213 O O . CYS A 1 149 ? 0.865 -20.681 9.882 1.00 90.12 149 CYS A O 1
ATOM 1215 N N . ASN A 1 150 ? 0.013 -20.598 7.797 1.00 92.62 150 ASN A N 1
ATOM 1216 C CA . ASN A 1 150 ? 0.958 -21.505 7.131 1.00 92.62 150 ASN A CA 1
ATOM 1217 C C . ASN A 1 150 ? 1.677 -20.904 5.899 1.00 92.62 150 ASN A C 1
ATOM 1219 O O . ASN A 1 150 ? 2.403 -21.632 5.209 1.00 92.62 150 ASN A O 1
ATOM 1223 N N . ALA A 1 151 ? 1.546 -19.602 5.627 1.00 91.38 151 ALA A N 1
ATOM 1224 C CA . ALA A 1 151 ? 2.197 -18.917 4.507 1.00 91.38 151 ALA A CA 1
ATOM 1225 C C . ALA A 1 151 ? 3.723 -19.062 4.538 1.00 91.38 151 ALA A C 1
ATOM 1227 O O . ALA A 1 151 ? 4.294 -19.406 3.513 1.00 91.38 151 ALA A O 1
ATOM 1228 N N . LEU A 1 152 ? 4.391 -18.913 5.693 1.00 90.94 152 LEU A N 1
ATOM 1229 C CA . LEU A 1 152 ? 5.859 -19.050 5.762 1.00 90.94 152 LEU A CA 1
ATOM 1230 C C . LEU A 1 152 ? 6.366 -20.421 5.282 1.00 90.94 152 LEU A C 1
ATOM 1232 O O . LEU A 1 152 ? 7.346 -20.488 4.548 1.00 90.94 152 LEU A O 1
ATOM 1236 N N . LEU A 1 153 ? 5.698 -21.517 5.658 1.00 91.56 153 LEU A N 1
ATOM 1237 C CA . LEU A 1 153 ? 6.078 -22.855 5.184 1.00 91.56 153 LEU A CA 1
ATOM 1238 C C . LEU A 1 153 ? 5.707 -23.063 3.712 1.00 91.56 153 LEU A C 1
ATOM 1240 O O . LEU A 1 153 ? 6.426 -23.746 2.989 1.00 91.56 153 LEU A O 1
ATOM 1244 N N . SER A 1 154 ? 4.620 -22.439 3.257 1.00 93.44 154 SER A N 1
ATOM 1245 C CA . SER A 1 154 ? 4.207 -22.479 1.851 1.00 93.44 154 SER A CA 1
ATOM 1246 C C . SER A 1 154 ? 5.158 -21.692 0.947 1.00 93.44 154 SER A C 1
ATOM 1248 O O . SER A 1 154 ? 5.436 -22.125 -0.165 1.00 93.44 154 SER A O 1
ATOM 1250 N N . LEU A 1 155 ? 5.707 -20.578 1.435 1.00 93.44 155 LEU A N 1
ATOM 1251 C CA . LEU A 1 155 ? 6.718 -19.773 0.757 1.00 93.44 155 LEU A CA 1
ATOM 1252 C C . LEU A 1 155 ? 7.992 -20.589 0.521 1.00 93.44 155 LEU A C 1
ATOM 1254 O O . LEU A 1 155 ? 8.416 -20.736 -0.622 1.00 93.44 155 LEU A O 1
ATOM 1258 N N . TRP A 1 156 ? 8.548 -21.201 1.571 1.00 93.38 156 TRP A N 1
ATOM 1259 C CA . TRP A 1 156 ? 9.721 -22.071 1.434 1.00 93.38 156 TRP A CA 1
ATOM 1260 C C . TRP A 1 156 ? 9.451 -23.293 0.547 1.00 93.38 156 TRP A C 1
ATOM 1262 O O . TRP A 1 156 ? 10.290 -23.624 -0.288 1.00 93.38 156 TRP A O 1
ATOM 1272 N N . ALA A 1 157 ? 8.268 -23.913 0.647 1.00 95.38 157 ALA A N 1
ATOM 1273 C CA . ALA A 1 157 ? 7.865 -24.993 -0.256 1.00 95.38 157 ALA A CA 1
ATOM 1274 C C . ALA A 1 157 ? 7.766 -24.527 -1.721 1.00 95.38 157 ALA A C 1
ATOM 1276 O O . ALA A 1 157 ? 8.213 -25.238 -2.618 1.00 95.38 157 ALA A O 1
ATOM 1277 N N . THR A 1 158 ? 7.246 -23.321 -1.975 1.00 95.50 158 THR A N 1
ATOM 1278 C CA . THR A 1 158 ? 7.156 -22.741 -3.327 1.00 95.50 158 THR A CA 1
ATOM 1279 C C . THR A 1 158 ? 8.541 -22.427 -3.886 1.00 95.50 158 THR A C 1
ATOM 1281 O O . THR A 1 158 ? 8.817 -22.773 -5.028 1.00 95.50 158 THR A O 1
ATOM 1284 N N . ILE A 1 159 ? 9.437 -21.843 -3.084 1.00 94.88 159 ILE A N 1
ATOM 1285 C CA . ILE A 1 159 ? 10.823 -21.547 -3.481 1.00 94.88 159 ILE A CA 1
ATOM 1286 C C . ILE A 1 159 ? 11.589 -22.829 -3.803 1.00 94.88 159 ILE A C 1
ATOM 1288 O O . ILE A 1 159 ? 12.215 -22.907 -4.857 1.00 94.88 159 ILE A O 1
ATOM 1292 N N . PHE A 1 160 ? 11.488 -23.856 -2.956 1.00 95.50 160 PHE A N 1
ATOM 1293 C CA . PHE A 1 160 ? 12.106 -25.153 -3.228 1.00 95.50 160 PHE A CA 1
ATOM 1294 C C . PHE A 1 160 ? 11.532 -25.809 -4.493 1.00 95.50 160 PHE A C 1
ATOM 1296 O O . PHE A 1 160 ? 12.290 -26.294 -5.327 1.00 95.50 160 PHE A O 1
ATOM 1303 N N . THR A 1 161 ? 10.208 -25.772 -4.676 1.00 95.44 161 THR A N 1
ATOM 1304 C CA . THR A 1 161 ? 9.542 -26.340 -5.861 1.00 95.44 161 THR A CA 1
ATOM 1305 C C . THR A 1 161 ? 9.962 -25.612 -7.139 1.00 95.44 161 THR A C 1
ATOM 1307 O O . THR A 1 161 ? 10.338 -26.259 -8.110 1.00 95.44 161 THR A O 1
ATOM 1310 N N . ALA A 1 162 ? 9.971 -24.277 -7.140 1.00 95.19 162 ALA A N 1
ATOM 1311 C CA . ALA A 1 162 ? 10.391 -23.477 -8.288 1.00 95.19 162 ALA A CA 1
ATOM 1312 C C . ALA A 1 162 ? 11.878 -23.682 -8.624 1.00 95.19 162 ALA A C 1
ATOM 1314 O O . ALA A 1 162 ? 12.222 -23.854 -9.791 1.00 95.19 162 ALA A O 1
ATOM 1315 N N . ALA A 1 163 ? 12.754 -23.744 -7.614 1.00 94.69 163 ALA A N 1
ATOM 1316 C CA . ALA A 1 163 ? 14.170 -24.050 -7.808 1.00 94.69 163 ALA A CA 1
ATOM 1317 C C . ALA A 1 163 ? 14.386 -25.466 -8.371 1.00 94.69 163 ALA A C 1
ATOM 1319 O O . ALA A 1 163 ? 15.197 -25.644 -9.277 1.00 94.69 163 ALA A O 1
ATOM 1320 N N . ALA A 1 164 ? 13.634 -26.464 -7.895 1.00 95.62 164 ALA A N 1
ATOM 1321 C CA . ALA A 1 164 ? 13.698 -27.833 -8.405 1.00 95.62 164 ALA A CA 1
ATOM 1322 C C . ALA A 1 164 ? 13.180 -27.946 -9.851 1.00 95.62 164 ALA A C 1
ATOM 1324 O O . ALA A 1 164 ? 13.815 -28.605 -10.675 1.00 95.62 164 ALA A O 1
ATOM 1325 N N . LEU A 1 165 ? 12.071 -27.280 -10.190 1.00 95.00 165 LEU A N 1
ATOM 1326 C CA . LEU A 1 165 ? 11.527 -27.247 -11.555 1.00 95.00 165 LEU A CA 1
ATOM 1327 C C . LEU A 1 165 ? 12.452 -26.508 -12.538 1.00 95.00 165 LEU A C 1
ATOM 1329 O O . LEU A 1 165 ? 12.559 -26.914 -13.694 1.00 95.00 165 LEU A O 1
ATOM 1333 N N . HIS A 1 166 ? 13.165 -25.479 -12.071 1.00 94.38 166 HIS A N 1
ATOM 1334 C CA . HIS A 1 166 ? 14.185 -24.787 -12.859 1.00 94.38 166 HIS A CA 1
ATOM 1335 C C . HIS A 1 166 ? 15.437 -25.647 -13.066 1.00 94.38 166 HIS A C 1
ATOM 1337 O O . HIS A 1 166 ? 15.884 -25.804 -14.199 1.00 94.38 166 HIS A O 1
ATOM 1343 N N . TYR A 1 167 ? 15.958 -26.266 -12.001 1.00 93.38 167 TYR A N 1
ATOM 1344 C CA . TYR A 1 167 ? 17.131 -27.146 -12.061 1.00 93.38 167 TYR A CA 1
ATOM 1345 C C . TYR A 1 167 ? 16.902 -28.397 -12.927 1.00 93.38 167 TYR A C 1
ATOM 1347 O O . TYR A 1 167 ? 17.813 -28.857 -13.607 1.00 93.38 167 TYR A O 1
ATOM 1355 N N . THR A 1 168 ? 15.678 -28.930 -12.940 1.00 94.62 168 THR A N 1
ATOM 1356 C CA . THR A 1 168 ? 15.285 -30.061 -13.805 1.00 94.62 168 THR A CA 1
ATOM 1357 C C . THR A 1 168 ? 14.929 -29.652 -15.238 1.00 94.62 168 THR A C 1
ATOM 1359 O O . THR A 1 168 ? 14.628 -30.522 -16.051 1.00 94.62 168 THR A O 1
ATOM 1362 N N . GLY A 1 169 ? 14.940 -28.354 -15.569 1.00 89.44 169 GLY A N 1
ATOM 1363 C CA . GLY A 1 169 ? 14.574 -27.846 -16.896 1.00 89.44 169 GLY A CA 1
ATOM 1364 C C . GLY A 1 169 ? 13.085 -27.973 -17.251 1.00 89.44 169 GLY A C 1
ATOM 1365 O O . GLY A 1 169 ? 12.716 -27.745 -18.397 1.00 89.44 169 GLY A O 1
ATOM 1366 N N . ILE A 1 170 ? 12.224 -28.329 -16.290 1.00 91.31 170 ILE A N 1
ATOM 1367 C CA . ILE A 1 170 ? 10.774 -28.513 -16.493 1.00 91.31 170 ILE A CA 1
ATOM 1368 C C . ILE A 1 170 ? 10.043 -27.161 -16.597 1.00 91.31 170 ILE A C 1
ATOM 1370 O O . ILE A 1 170 ? 8.977 -27.077 -17.209 1.00 91.31 170 ILE A O 1
ATOM 1374 N N . PHE A 1 171 ? 10.602 -26.110 -15.991 1.00 92.31 171 PHE A N 1
ATOM 1375 C CA . PHE A 1 171 ? 10.075 -24.745 -16.021 1.00 92.31 171 PHE A CA 1
ATOM 1376 C C . PHE A 1 171 ? 11.222 -23.740 -15.850 1.00 92.31 171 PHE A C 1
ATOM 1378 O O . PHE A 1 171 ? 11.802 -23.645 -14.764 1.00 92.31 171 PHE A O 1
ATOM 1385 N N . ARG A 1 172 ? 11.588 -22.994 -16.896 1.00 92.75 172 ARG A N 1
ATOM 1386 C CA . ARG A 1 172 ? 12.656 -21.986 -16.813 1.00 92.75 172 ARG A CA 1
ATOM 1387 C C . ARG A 1 172 ? 12.083 -20.712 -16.206 1.00 92.75 172 ARG A C 1
ATOM 1389 O O . ARG A 1 172 ? 11.116 -20.153 -16.709 1.00 92.75 172 ARG A O 1
ATOM 1396 N N . LEU A 1 173 ? 12.708 -20.219 -15.134 1.00 93.25 173 LEU A N 1
ATOM 1397 C CA . LEU A 1 173 ? 12.194 -19.061 -14.394 1.00 93.25 173 LEU A CA 1
ATOM 1398 C C . LEU A 1 173 ? 12.020 -17.804 -15.261 1.00 93.25 173 LEU A C 1
ATOM 1400 O O . LEU A 1 173 ? 11.132 -17.016 -14.960 1.00 93.25 173 LEU A O 1
ATOM 1404 N N . THR A 1 174 ? 12.801 -17.635 -16.336 1.00 92.81 174 THR A N 1
ATOM 1405 C CA . THR A 1 174 ? 12.680 -16.488 -17.256 1.00 92.81 174 THR A CA 1
ATOM 1406 C C . THR A 1 174 ? 11.349 -16.447 -18.004 1.00 92.81 174 THR A C 1
ATOM 1408 O O . THR A 1 174 ? 10.856 -15.357 -18.289 1.00 92.81 174 THR A O 1
ATOM 1411 N N . GLU A 1 175 ? 10.706 -17.600 -18.236 1.00 91.94 175 GLU A N 1
ATOM 1412 C CA . GLU A 1 175 ? 9.428 -17.694 -18.952 1.00 91.94 175 GLU A CA 1
ATOM 1413 C C . GLU A 1 175 ? 8.307 -16.889 -18.260 1.00 91.94 175 GLU A C 1
ATOM 1415 O O . GLU A 1 175 ? 7.279 -16.609 -18.879 1.00 91.94 175 GLU A O 1
ATOM 1420 N N . ILE A 1 176 ? 8.482 -16.502 -16.987 1.00 93.69 176 ILE A N 1
ATOM 1421 C CA . ILE A 1 176 ? 7.572 -15.615 -16.250 1.00 93.69 176 ILE A CA 1
ATOM 1422 C C . ILE A 1 176 ? 7.671 -14.174 -16.774 1.00 93.69 176 ILE A C 1
ATOM 1424 O O . ILE A 1 176 ? 6.651 -13.588 -17.131 1.00 93.69 176 ILE A O 1
ATOM 1428 N N . ILE A 1 177 ? 8.873 -13.589 -16.843 1.00 93.06 177 ILE A N 1
ATOM 1429 C CA . ILE A 1 177 ? 9.051 -12.212 -17.340 1.00 93.06 177 ILE A CA 1
ATOM 1430 C C . ILE A 1 177 ? 8.983 -12.127 -18.870 1.00 93.06 177 ILE A C 1
ATOM 1432 O O . ILE A 1 177 ? 8.616 -11.084 -19.401 1.00 93.06 177 ILE A O 1
ATOM 1436 N N . ASP A 1 178 ? 9.271 -13.222 -19.577 1.00 92.44 178 ASP A N 1
ATOM 1437 C CA . ASP A 1 178 ? 9.112 -13.305 -21.034 1.00 92.44 178 ASP A CA 1
ATOM 1438 C C . ASP A 1 178 ? 7.628 -13.332 -21.461 1.00 92.44 178 ASP A C 1
ATOM 1440 O O . ASP A 1 178 ? 7.294 -12.824 -22.524 1.00 92.44 178 ASP A O 1
ATOM 1444 N N . ASN A 1 179 ? 6.720 -13.846 -20.617 1.00 94.19 179 ASN A N 1
ATOM 1445 C CA . ASN A 1 179 ? 5.267 -13.881 -20.865 1.00 94.19 179 ASN A CA 1
ATOM 1446 C C . ASN A 1 179 ? 4.485 -12.854 -20.018 1.00 94.19 179 ASN A C 1
ATOM 1448 O O . ASN A 1 179 ? 3.312 -13.074 -19.699 1.00 94.19 179 ASN A O 1
ATOM 1452 N N . PHE A 1 180 ? 5.121 -11.748 -19.616 1.00 94.81 180 PHE A N 1
ATOM 1453 C CA . PHE A 1 180 ? 4.558 -10.789 -18.657 1.00 94.81 180 PHE A CA 1
ATOM 1454 C C . PHE A 1 180 ? 3.152 -10.292 -19.038 1.00 94.81 180 PHE A C 1
ATOM 1456 O O . PHE A 1 180 ? 2.242 -10.356 -18.211 1.00 94.81 180 PHE A O 1
ATOM 1463 N N . GLY A 1 181 ? 2.959 -9.844 -20.287 1.00 94.75 181 GLY A N 1
ATOM 1464 C CA . GLY A 1 181 ? 1.671 -9.339 -20.778 1.00 94.75 181 GLY A CA 1
ATOM 1465 C C . GLY A 1 181 ? 0.573 -10.403 -20.712 1.00 94.75 181 GLY A C 1
ATOM 1466 O O . GLY A 1 181 ? -0.461 -10.194 -20.079 1.00 94.75 181 GLY A O 1
ATOM 1467 N N . HIS A 1 182 ? 0.832 -11.585 -21.277 1.00 96.12 182 HIS A N 1
ATOM 1468 C CA . HIS A 1 182 ? -0.106 -12.713 -21.262 1.00 96.12 182 HIS A CA 1
ATOM 1469 C C . HIS A 1 182 ? -0.516 -13.126 -19.833 1.00 96.12 182 HIS A C 1
ATOM 1471 O O . HIS A 1 182 ? -1.691 -13.397 -19.566 1.00 96.12 182 HIS A O 1
ATOM 1477 N N . LEU A 1 183 ? 0.441 -13.159 -18.894 1.00 96.31 183 LEU A N 1
ATOM 1478 C CA . LEU A 1 183 ? 0.188 -13.460 -17.479 1.00 96.31 183 LEU A CA 1
ATOM 1479 C C . LEU A 1 183 ? -0.635 -12.360 -16.795 1.00 96.31 183 LEU A C 1
ATOM 1481 O O . LEU A 1 183 ? -1.554 -12.679 -16.039 1.00 96.31 183 LEU A O 1
ATOM 1485 N N . MET A 1 184 ? -0.353 -11.089 -17.090 1.00 96.50 184 MET A N 1
ATOM 1486 C CA . MET A 1 184 ? -1.110 -9.941 -16.585 1.00 96.50 184 MET A CA 1
ATOM 1487 C C . MET A 1 184 ? -2.578 -9.998 -17.030 1.00 96.50 184 MET A C 1
ATOM 1489 O O . MET A 1 184 ? -3.479 -9.809 -16.213 1.00 96.50 184 MET A O 1
ATOM 1493 N N . THR A 1 185 ? -2.850 -10.328 -18.293 1.00 96.81 185 THR A N 1
ATOM 1494 C CA . THR A 1 185 ? -4.220 -10.451 -18.815 1.00 96.81 185 THR A CA 1
ATOM 1495 C C . THR A 1 185 ? -4.984 -11.614 -18.193 1.00 96.81 185 THR A C 1
ATOM 1497 O O . THR A 1 185 ? -6.134 -11.441 -17.785 1.00 96.81 185 THR A O 1
ATOM 1500 N N . VAL A 1 186 ? -4.354 -12.782 -18.033 1.00 97.19 186 VAL A N 1
ATOM 1501 C CA . VAL A 1 186 ? -4.966 -13.912 -17.308 1.00 97.19 186 VAL A CA 1
ATOM 1502 C C . VAL A 1 186 ? -5.251 -13.538 -15.846 1.00 97.19 186 VAL A C 1
ATOM 1504 O O . VAL A 1 186 ? -6.316 -13.878 -15.326 1.00 97.19 186 VAL A O 1
ATOM 1507 N N . ALA A 1 187 ? -4.371 -12.768 -15.200 1.00 96.62 187 ALA A N 1
ATOM 1508 C CA . ALA A 1 187 ? -4.590 -12.251 -13.850 1.00 96.62 187 ALA A CA 1
ATOM 1509 C C . ALA A 1 187 ? -5.783 -11.286 -13.757 1.00 96.62 187 ALA A C 1
ATOM 1511 O O . ALA A 1 187 ? -6.586 -11.389 -12.828 1.00 96.62 187 ALA A O 1
ATOM 1512 N N . MET A 1 188 ? -5.948 -10.382 -14.731 1.00 96.06 188 MET A N 1
ATOM 1513 C CA . MET A 1 188 ? -7.118 -9.498 -14.812 1.00 96.06 188 MET A CA 1
ATOM 1514 C C . MET A 1 188 ? -8.416 -10.296 -14.983 1.00 96.06 188 MET A C 1
ATOM 1516 O O . MET A 1 188 ? -9.387 -10.035 -14.270 1.00 96.06 188 MET A O 1
ATOM 1520 N N . ILE A 1 189 ? -8.431 -11.295 -15.876 1.00 96.50 189 ILE A N 1
ATOM 1521 C CA . ILE A 1 189 ? -9.596 -12.168 -16.104 1.00 96.50 189 ILE A CA 1
ATOM 1522 C C . ILE A 1 189 ? -9.971 -12.905 -14.813 1.00 96.50 189 ILE A C 1
ATOM 1524 O O . ILE A 1 189 ? -11.143 -12.906 -14.432 1.00 96.50 189 ILE A O 1
ATOM 1528 N N . TRP A 1 190 ? -8.996 -13.469 -14.092 1.00 95.62 190 TRP A N 1
ATOM 1529 C CA . TRP A 1 190 ? -9.221 -14.063 -12.768 1.00 95.62 190 TRP A CA 1
ATOM 1530 C C . TRP A 1 190 ? -9.754 -13.047 -11.747 1.00 95.62 190 TRP A C 1
ATOM 1532 O O . TRP A 1 190 ? -10.674 -13.372 -10.995 1.00 95.62 190 TRP A O 1
ATOM 1542 N N . GLY A 1 191 ? -9.232 -11.816 -11.752 1.00 94.88 191 GLY A N 1
ATOM 1543 C CA . GLY A 1 191 ? -9.690 -10.715 -10.904 1.00 94.88 191 GLY A CA 1
ATOM 1544 C C . GLY A 1 191 ? -11.178 -10.402 -11.088 1.00 94.88 191 GLY A C 1
ATOM 1545 O O . GLY A 1 191 ? -11.935 -10.418 -10.115 1.00 94.88 191 GLY A O 1
ATOM 1546 N N . PHE A 1 192 ? -11.632 -10.192 -12.327 1.00 95.50 192 PHE A N 1
ATOM 1547 C CA . PHE A 1 192 ? -13.059 -10.001 -12.626 1.00 95.50 192 PHE A CA 1
ATOM 1548 C C . PHE A 1 192 ? -13.890 -11.251 -12.301 1.00 95.50 192 PHE A C 1
ATOM 1550 O O . PHE A 1 192 ? -14.908 -11.147 -11.615 1.00 95.50 192 PHE A O 1
ATOM 1557 N N . THR A 1 193 ? -13.443 -12.432 -12.739 1.00 95.25 193 THR A N 1
ATOM 1558 C CA . THR A 1 193 ? -14.184 -13.699 -12.590 1.00 95.25 193 THR A CA 1
ATOM 1559 C C . THR A 1 193 ? -14.456 -14.030 -11.124 1.00 95.25 193 THR A C 1
ATOM 1561 O O . THR A 1 193 ? -15.587 -14.356 -10.767 1.00 95.25 193 THR A O 1
ATOM 1564 N N . LEU A 1 194 ? -13.457 -13.889 -10.246 1.00 94.12 194 LEU A N 1
ATOM 1565 C CA . LEU A 1 194 ? -13.644 -14.101 -8.809 1.00 94.12 194 LEU A CA 1
ATOM 1566 C C . LEU A 1 194 ? -14.467 -12.989 -8.154 1.00 94.12 194 LEU A C 1
ATOM 1568 O O . LEU A 1 194 ? -15.199 -13.276 -7.214 1.00 94.12 194 LEU A O 1
ATOM 1572 N N . SER A 1 195 ? -14.416 -11.750 -8.648 1.00 94.50 195 SER A N 1
ATOM 1573 C CA . SER A 1 195 ? -15.232 -10.656 -8.099 1.00 94.50 195 SER A CA 1
ATOM 1574 C C . SER A 1 195 ? -16.725 -10.886 -8.327 1.00 94.50 195 SER A C 1
ATOM 1576 O O . SER A 1 195 ? -17.507 -10.870 -7.375 1.00 94.50 195 SER A O 1
ATOM 1578 N N . PHE A 1 196 ? -17.119 -11.191 -9.567 1.00 94.62 196 PHE A N 1
ATOM 1579 C CA . PHE A 1 196 ? -18.501 -11.559 -9.882 1.00 94.62 196 PHE A CA 1
ATOM 1580 C C . PHE A 1 196 ? -18.892 -12.897 -9.241 1.00 94.62 196 PHE A C 1
ATOM 1582 O O . PHE A 1 196 ? -19.958 -12.999 -8.637 1.00 94.62 196 PHE A O 1
ATOM 1589 N N . GLY A 1 197 ? -18.014 -13.904 -9.290 1.00 93.94 197 GLY A N 1
ATOM 1590 C CA . GLY A 1 197 ? -18.249 -15.210 -8.671 1.00 93.94 197 GLY A CA 1
ATOM 1591 C C . GLY A 1 197 ? -18.515 -15.117 -7.166 1.00 93.94 197 GLY A C 1
ATOM 1592 O O . GLY A 1 197 ? -19.474 -15.712 -6.679 1.00 93.94 197 GLY A O 1
ATOM 1593 N N . MET A 1 198 ? -17.734 -14.318 -6.431 1.00 93.19 198 MET A N 1
ATOM 1594 C CA . MET A 1 198 ? -17.942 -14.114 -4.995 1.00 93.19 198 MET A CA 1
ATOM 1595 C C . MET A 1 198 ? -19.199 -13.298 -4.677 1.00 93.19 198 MET A C 1
ATOM 1597 O O . MET A 1 198 ? -19.834 -13.551 -3.653 1.00 93.19 198 MET A O 1
ATOM 1601 N N . TYR A 1 199 ? -19.588 -12.359 -5.545 1.00 94.06 199 TYR A N 1
ATOM 1602 C CA . TYR A 1 199 ? -20.845 -11.620 -5.417 1.00 94.06 199 TYR A CA 1
ATOM 1603 C C . TYR A 1 199 ? -22.064 -12.543 -5.577 1.00 94.06 199 TYR A C 1
ATOM 1605 O O . TYR A 1 199 ? -22.911 -12.612 -4.684 1.00 94.06 199 TYR A O 1
ATOM 1613 N N . PHE A 1 200 ? -22.123 -13.322 -6.662 1.00 93.81 200 PHE A N 1
ATOM 1614 C CA . PHE A 1 200 ? -23.220 -14.268 -6.894 1.00 93.81 200 PHE A CA 1
ATOM 1615 C C . PHE A 1 200 ? -23.247 -15.394 -5.851 1.00 93.81 200 PHE A C 1
ATOM 1617 O O . PHE A 1 200 ? -24.324 -15.768 -5.390 1.00 93.81 200 PHE A O 1
ATOM 1624 N N . PHE A 1 201 ? -22.084 -15.879 -5.401 1.00 92.44 201 PHE A N 1
ATOM 1625 C CA . PHE A 1 201 ? -21.989 -16.835 -4.293 1.00 92.44 201 PHE A CA 1
ATOM 1626 C C . PHE A 1 201 ? -22.566 -16.273 -2.986 1.00 92.44 201 PHE A C 1
ATOM 1628 O O . PHE A 1 201 ? -23.268 -16.990 -2.272 1.00 92.44 201 PHE A O 1
ATOM 1635 N N . ALA A 1 202 ? -22.306 -15.001 -2.666 1.00 91.38 202 ALA A N 1
ATOM 1636 C CA . ALA A 1 202 ? -22.846 -14.376 -1.460 1.00 91.38 202 ALA A CA 1
ATOM 1637 C C . ALA A 1 202 ? -24.382 -14.325 -1.485 1.00 91.38 202 ALA A C 1
ATOM 1639 O O . ALA A 1 202 ? -25.013 -14.733 -0.511 1.00 91.38 202 ALA A O 1
ATOM 1640 N N . ILE A 1 203 ? -24.971 -13.920 -2.618 1.00 90.75 203 ILE A N 1
ATOM 1641 C CA . ILE A 1 203 ? -26.429 -13.910 -2.830 1.00 90.75 203 ILE A CA 1
ATOM 1642 C C . ILE A 1 203 ? -27.006 -15.326 -2.724 1.00 90.75 203 ILE A C 1
ATOM 1644 O O . ILE A 1 203 ? -27.939 -15.552 -1.957 1.00 90.75 203 ILE A O 1
ATOM 1648 N N . ALA A 1 204 ? -26.426 -16.297 -3.437 1.00 92.00 204 ALA A N 1
ATOM 1649 C CA . ALA A 1 204 ? -26.899 -17.683 -3.446 1.00 92.00 204 ALA A CA 1
ATOM 1650 C C . ALA A 1 204 ? -26.808 -18.374 -2.070 1.00 92.00 204 ALA A C 1
ATOM 1652 O O . ALA A 1 204 ? -27.529 -19.335 -1.813 1.00 92.00 204 ALA A O 1
ATOM 1653 N N . THR A 1 205 ? -25.939 -17.886 -1.179 1.00 89.56 205 THR A N 1
ATOM 1654 C CA . THR A 1 205 ? -25.790 -18.387 0.199 1.00 89.56 205 THR A CA 1
ATOM 1655 C C . THR A 1 205 ? -26.498 -17.529 1.252 1.00 89.56 205 THR A C 1
ATOM 1657 O O . THR A 1 205 ? -26.421 -17.854 2.437 1.00 89.56 205 THR A O 1
ATOM 1660 N N . GLY A 1 206 ? -27.166 -16.437 0.861 1.00 86.88 206 GLY A N 1
ATOM 1661 C CA . GLY A 1 206 ? -27.798 -15.491 1.788 1.00 86.88 206 GLY A CA 1
ATOM 1662 C C . GLY A 1 206 ? -26.815 -14.802 2.746 1.00 86.88 206 GLY A C 1
ATOM 1663 O O . GLY A 1 206 ? -27.211 -14.371 3.827 1.00 86.88 206 GLY A O 1
ATOM 1664 N N . SER A 1 207 ? -25.528 -14.738 2.390 1.00 85.50 207 SER A N 1
ATOM 1665 C CA . SER A 1 207 ? -24.433 -14.297 3.271 1.00 85.50 207 SER A CA 1
ATOM 1666 C C . SER A 1 207 ? -24.019 -12.832 3.080 1.00 85.50 207 SER A C 1
ATOM 1668 O O . SER A 1 207 ? -23.010 -12.388 3.639 1.00 85.50 207 SER A O 1
ATOM 1670 N N . GLN A 1 208 ? -24.795 -12.072 2.303 1.00 87.12 208 GLN A N 1
ATOM 1671 C CA . GLN A 1 208 ? -24.566 -10.654 2.042 1.00 87.12 208 GLN A CA 1
ATOM 1672 C C . GLN A 1 208 ? -24.608 -9.782 3.311 1.00 87.12 208 GLN A C 1
ATOM 1674 O O . GLN A 1 208 ? -25.483 -9.924 4.165 1.00 87.12 208 GLN A O 1
ATOM 1679 N N . ILE A 1 209 ? -23.686 -8.820 3.406 1.00 84.94 209 ILE A N 1
ATOM 1680 C CA . ILE A 1 209 ? -23.615 -7.835 4.493 1.00 84.94 209 ILE A CA 1
ATOM 1681 C C . ILE A 1 209 ? -23.354 -6.420 3.960 1.00 84.94 209 ILE A C 1
ATOM 1683 O O . ILE A 1 209 ? -22.590 -6.238 3.014 1.00 84.94 209 ILE A O 1
ATOM 1687 N N . ARG A 1 210 ? -23.934 -5.399 4.615 1.00 84.38 210 ARG A N 1
ATOM 1688 C CA . ARG A 1 210 ? -23.744 -3.966 4.282 1.00 84.38 210 ARG A CA 1
ATOM 1689 C C . ARG A 1 210 ? -23.838 -3.702 2.775 1.00 84.38 210 ARG A C 1
ATOM 1691 O O . ARG A 1 210 ? -22.887 -3.217 2.161 1.00 84.38 210 ARG A O 1
ATOM 1698 N N . MET A 1 211 ? -24.955 -4.108 2.185 1.00 87.31 211 MET A N 1
ATOM 1699 C CA . MET A 1 211 ? -25.273 -3.831 0.785 1.00 87.31 211 MET A CA 1
ATOM 1700 C C . MET A 1 211 ? -25.730 -2.377 0.650 1.00 87.31 211 MET A C 1
ATOM 1702 O O . MET A 1 211 ? -26.402 -1.862 1.545 1.00 87.31 211 MET A O 1
ATOM 1706 N N . SER A 1 212 ? -25.353 -1.731 -0.446 1.00 85.81 212 SER A N 1
ATOM 1707 C CA . SER A 1 212 ? -25.809 -0.391 -0.829 1.00 85.81 212 SER A CA 1
ATOM 1708 C C . SER A 1 212 ? -27.121 -0.425 -1.616 1.00 85.81 212 SER A C 1
ATOM 1710 O O . SER A 1 212 ? -27.857 0.556 -1.619 1.00 85.81 212 SER A O 1
ATOM 1712 N N . GLY A 1 213 ? -27.410 -1.548 -2.284 1.00 84.00 213 GLY A N 1
ATOM 1713 C CA . GLY A 1 213 ? -28.530 -1.688 -3.218 1.00 84.00 213 GLY A CA 1
ATOM 1714 C C . GLY A 1 213 ? -28.148 -1.410 -4.676 1.00 84.00 213 GLY A C 1
ATOM 1715 O O . GLY A 1 213 ? -28.917 -1.747 -5.573 1.00 84.00 213 GLY A O 1
ATOM 1716 N N . ASN A 1 214 ? -26.952 -0.874 -4.944 1.00 90.56 214 ASN A N 1
ATOM 1717 C CA . ASN A 1 214 ? -26.425 -0.740 -6.300 1.00 90.56 214 ASN A CA 1
ATOM 1718 C C . ASN A 1 214 ? -25.537 -1.946 -6.657 1.00 90.56 214 ASN A C 1
ATOM 1720 O O . ASN A 1 214 ? -24.505 -2.177 -6.027 1.00 90.56 214 ASN A O 1
ATOM 1724 N N . PHE A 1 215 ? -25.915 -2.690 -7.704 1.00 91.00 215 PHE A N 1
ATOM 1725 C CA . PHE A 1 215 ? -25.213 -3.900 -8.157 1.00 91.00 215 PHE A CA 1
ATOM 1726 C C . PHE A 1 215 ? -23.708 -3.683 -8.384 1.00 91.00 215 PHE A C 1
ATOM 1728 O O . PHE A 1 215 ? -22.898 -4.430 -7.839 1.00 91.00 215 PHE A O 1
ATOM 1735 N N . ILE A 1 216 ? -23.323 -2.652 -9.142 1.00 91.00 216 ILE A N 1
ATOM 1736 C CA . ILE A 1 216 ? -21.917 -2.400 -9.485 1.00 91.00 216 ILE A CA 1
ATOM 1737 C C . ILE A 1 216 ? -21.109 -2.015 -8.239 1.00 91.00 216 ILE A C 1
ATOM 1739 O O . ILE A 1 216 ? -20.027 -2.557 -8.007 1.00 91.00 216 ILE A O 1
ATOM 1743 N N . TYR A 1 217 ? -21.656 -1.139 -7.394 1.00 91.50 217 TYR A N 1
ATOM 1744 C CA . TYR A 1 217 ? -21.005 -0.738 -6.148 1.00 91.50 217 TYR A CA 1
ATOM 1745 C C . TYR A 1 217 ? -20.830 -1.917 -5.173 1.00 91.50 217 TYR A C 1
ATOM 1747 O O . TYR A 1 217 ? -19.770 -2.073 -4.559 1.00 91.50 217 TYR A O 1
ATOM 1755 N N . ASP A 1 218 ? -21.832 -2.794 -5.068 1.00 91.44 218 ASP A N 1
ATOM 1756 C CA . ASP A 1 218 ? -21.779 -3.967 -4.192 1.00 91.44 218 ASP A CA 1
ATOM 1757 C C . ASP A 1 218 ? -20.922 -5.117 -4.757 1.00 91.44 218 ASP A C 1
ATOM 1759 O O . ASP A 1 218 ? -20.372 -5.887 -3.970 1.00 91.44 218 ASP A O 1
ATOM 1763 N N . VAL A 1 219 ? -20.711 -5.216 -6.077 1.00 93.81 219 VAL A N 1
ATOM 1764 C CA . VAL A 1 219 ? -19.644 -6.054 -6.674 1.00 93.81 219 VAL A CA 1
ATOM 1765 C C . VAL A 1 219 ? -18.262 -5.479 -6.344 1.00 93.81 219 VAL A C 1
ATOM 1767 O O . VAL A 1 219 ? -17.336 -6.224 -6.003 1.00 93.81 219 VAL A O 1
ATOM 1770 N N . PHE A 1 220 ? -18.112 -4.154 -6.407 1.00 93.12 220 PHE A N 1
ATOM 1771 C CA . PHE A 1 220 ? -16.829 -3.487 -6.196 1.00 93.12 220 PHE A CA 1
ATOM 1772 C C . PHE A 1 220 ? -16.330 -3.570 -4.753 1.00 93.12 220 PHE A C 1
ATOM 1774 O O . PHE A 1 220 ? -15.201 -4.001 -4.508 1.00 93.12 220 PHE A O 1
ATOM 1781 N N . GLN A 1 221 ? -17.193 -3.216 -3.799 1.00 89.81 221 GLN A N 1
ATOM 1782 C CA . GLN A 1 221 ? -16.936 -3.408 -2.371 1.00 89.81 221 GLN A CA 1
ATOM 1783 C C . GLN A 1 221 ? -16.961 -4.896 -1.992 1.00 89.81 221 GLN A C 1
ATOM 1785 O O . GLN A 1 221 ? -16.217 -5.329 -1.114 1.00 89.81 221 GLN A O 1
ATOM 1790 N N . GLY A 1 222 ? -17.800 -5.689 -2.661 1.00 91.56 222 GLY A N 1
ATOM 1791 C CA . GLY A 1 222 ? -18.057 -7.096 -2.363 1.00 91.56 222 GLY A CA 1
ATOM 1792 C C . GLY A 1 222 ? -19.273 -7.287 -1.465 1.00 91.56 222 GLY A C 1
ATOM 1793 O O . GLY A 1 222 ? -19.642 -6.402 -0.694 1.00 91.56 222 GLY A O 1
ATOM 1794 N N . ALA A 1 223 ? -19.898 -8.460 -1.533 1.00 90.06 223 ALA A N 1
ATOM 1795 C CA . ALA A 1 223 ? -21.103 -8.767 -0.759 1.00 90.06 223 ALA A CA 1
ATOM 1796 C C . ALA A 1 223 ? -20.812 -9.503 0.567 1.00 90.06 223 ALA A C 1
ATOM 1798 O O . ALA A 1 223 ? -21.508 -9.288 1.556 1.00 90.06 223 ALA A O 1
ATOM 1799 N N . ILE A 1 224 ? -19.765 -10.335 0.614 1.00 90.50 224 ILE A N 1
ATOM 1800 C CA . ILE A 1 224 ? -19.387 -11.164 1.774 1.00 90.50 224 ILE A CA 1
ATOM 1801 C C . ILE A 1 224 ? -18.175 -10.580 2.522 1.00 90.50 224 ILE A C 1
ATOM 1803 O O . ILE A 1 224 ? -17.347 -9.897 1.924 1.00 90.50 224 ILE A O 1
ATOM 1807 N N . LEU A 1 225 ? -18.049 -10.848 3.831 1.00 88.00 225 LEU A N 1
ATOM 1808 C CA . LEU A 1 225 ? -16.886 -10.422 4.628 1.00 88.00 225 LEU A CA 1
ATOM 1809 C C . LEU A 1 225 ? -15.644 -11.290 4.354 1.00 88.00 225 LEU A C 1
ATOM 1811 O O . LEU A 1 225 ? -14.703 -10.845 3.708 1.00 88.00 225 LEU A O 1
ATOM 1815 N N . ASN A 1 226 ? -15.676 -12.531 4.854 1.00 88.88 226 ASN A N 1
ATOM 1816 C CA . ASN A 1 226 ? -14.540 -13.452 4.930 1.00 88.88 226 ASN A CA 1
ATOM 1817 C C . ASN A 1 226 ? -14.948 -14.833 4.379 1.00 88.88 226 ASN A C 1
ATOM 1819 O O . ASN A 1 226 ? -15.333 -15.720 5.150 1.00 88.88 226 ASN A O 1
ATOM 1823 N N . PRO A 1 227 ? -14.945 -15.004 3.043 1.00 91.25 227 PRO A N 1
ATOM 1824 C CA . PRO A 1 227 ? -15.298 -16.261 2.394 1.00 91.25 227 PRO A CA 1
ATOM 1825 C C . PRO A 1 227 ? -14.257 -17.349 2.672 1.00 91.25 227 PRO A C 1
ATOM 1827 O O . PRO A 1 227 ? -13.056 -17.086 2.728 1.00 91.25 227 PRO A O 1
ATOM 1830 N N . ARG A 1 228 ? -14.717 -18.591 2.854 1.00 89.81 228 ARG A N 1
ATOM 1831 C CA . ARG A 1 228 ? -13.896 -19.707 3.346 1.00 89.81 228 ARG A CA 1
ATOM 1832 C C . ARG A 1 228 ? -14.169 -20.992 2.585 1.00 89.81 228 ARG A C 1
ATOM 1834 O O . ARG A 1 228 ? -15.323 -21.318 2.326 1.00 89.81 228 ARG A O 1
ATOM 1841 N N . ILE A 1 229 ? -13.108 -21.750 2.318 1.00 89.25 229 ILE A N 1
ATOM 1842 C CA . ILE A 1 229 ? -13.194 -23.134 1.846 1.00 89.25 229 ILE A CA 1
ATOM 1843 C C . ILE A 1 229 ? -12.434 -23.997 2.856 1.00 89.25 229 ILE A C 1
ATOM 1845 O O . ILE A 1 229 ? -11.216 -23.883 3.001 1.00 89.25 229 ILE A O 1
ATOM 1849 N N . GLY A 1 230 ? -13.167 -24.823 3.607 1.00 86.56 230 GLY A N 1
ATOM 1850 C CA . GLY A 1 230 ? -12.606 -25.645 4.683 1.00 86.56 230 GLY A CA 1
ATOM 1851 C C . GLY A 1 230 ? -11.793 -24.820 5.701 1.00 86.56 230 GLY A C 1
ATOM 1852 O O . GLY A 1 230 ? -12.343 -23.899 6.309 1.00 86.56 230 GLY A O 1
ATOM 1853 N N . PRO A 1 231 ? -10.498 -25.128 5.923 1.00 85.06 231 PRO A N 1
ATOM 1854 C CA . PRO A 1 231 ? -9.641 -24.395 6.855 1.00 85.06 231 PRO A CA 1
ATOM 1855 C C . PRO A 1 231 ? -9.057 -23.092 6.279 1.00 85.06 231 PRO A C 1
ATOM 1857 O O . PRO A 1 231 ? -8.405 -22.356 7.025 1.00 85.06 231 PRO A O 1
ATOM 1860 N N . VAL A 1 232 ? -9.234 -22.823 4.979 1.00 90.25 232 VAL A N 1
ATOM 1861 C CA . VAL A 1 232 ? -8.639 -21.677 4.277 1.00 90.25 232 VAL A CA 1
ATOM 1862 C C . VAL A 1 232 ? -9.629 -20.518 4.225 1.00 90.25 232 VAL A C 1
ATOM 1864 O O . VAL A 1 232 ? -10.767 -20.665 3.778 1.00 90.25 232 VAL A O 1
ATOM 1867 N N . ASP A 1 233 ? -9.172 -19.346 4.657 1.00 91.62 233 ASP A N 1
ATOM 1868 C CA . ASP A 1 233 ? -9.854 -18.075 4.430 1.00 91.62 233 ASP A CA 1
ATOM 1869 C C . ASP A 1 233 ? -9.364 -17.481 3.105 1.00 91.62 233 ASP A C 1
ATOM 1871 O O . ASP A 1 233 ? -8.164 -17.248 2.939 1.00 91.62 233 ASP A O 1
ATOM 1875 N N . LEU A 1 234 ? -10.272 -17.296 2.143 1.00 91.38 234 LEU A N 1
ATOM 1876 C CA . LEU A 1 234 ? -9.923 -16.864 0.788 1.00 91.38 234 LEU A CA 1
ATOM 1877 C C . LEU A 1 234 ? -9.414 -15.426 0.756 1.00 91.38 234 LEU A C 1
ATOM 1879 O O . LEU A 1 234 ? -8.567 -15.111 -0.077 1.00 91.38 234 LEU A O 1
ATOM 1883 N N . LYS A 1 235 ? -9.872 -14.570 1.675 1.00 91.19 235 LYS A N 1
ATOM 1884 C CA . LYS A 1 235 ? -9.396 -13.191 1.758 1.00 91.19 235 LYS A CA 1
ATOM 1885 C C . LYS A 1 235 ? -7.943 -13.163 2.214 1.00 91.19 235 LYS A C 1
ATOM 1887 O O . LYS A 1 235 ? -7.099 -12.588 1.535 1.00 91.19 235 LYS A O 1
ATOM 1892 N N . MET A 1 236 ? -7.630 -13.890 3.286 1.00 89.69 236 MET A N 1
ATOM 1893 C CA . MET A 1 236 ? -6.258 -14.020 3.792 1.00 89.69 236 MET A CA 1
ATOM 1894 C C . MET A 1 236 ? -5.327 -14.759 2.815 1.00 89.69 236 MET A C 1
ATOM 1896 O O . MET A 1 236 ? -4.151 -14.419 2.694 1.00 89.69 236 MET A O 1
ATOM 1900 N N . TRP A 1 237 ? -5.840 -15.759 2.093 1.00 92.00 237 TRP A N 1
ATOM 1901 C CA . TRP A 1 237 ? -5.100 -16.454 1.036 1.00 92.00 237 TRP A CA 1
ATOM 1902 C C . TRP A 1 237 ? -4.757 -15.514 -0.129 1.00 92.00 237 TRP A C 1
ATOM 1904 O O . TRP A 1 237 ? -3.593 -15.461 -0.534 1.00 92.00 237 TRP A O 1
ATOM 1914 N N . ALA A 1 238 ? -5.727 -14.732 -0.613 1.00 90.69 238 ALA A N 1
ATOM 1915 C CA . ALA A 1 238 ? -5.523 -13.772 -1.693 1.00 90.69 238 ALA A CA 1
ATOM 1916 C C . ALA A 1 238 ? -4.597 -12.616 -1.283 1.00 90.69 238 ALA A C 1
ATOM 1918 O O . ALA A 1 238 ? -3.723 -12.262 -2.058 1.00 90.69 238 ALA A O 1
ATOM 1919 N N . GLU A 1 239 ? -4.729 -12.069 -0.071 1.00 87.88 239 GLU A N 1
ATOM 1920 C CA . GLU A 1 239 ? -3.922 -10.940 0.431 1.00 87.88 239 GLU A CA 1
ATOM 1921 C C . GLU A 1 239 ? -2.432 -11.293 0.614 1.00 87.88 239 GLU A C 1
ATOM 1923 O O . GLU A 1 239 ? -1.550 -10.483 0.326 1.00 87.88 239 GLU A O 1
ATOM 1928 N N . VAL A 1 240 ? -2.130 -12.509 1.088 1.00 86.44 240 VAL A N 1
ATOM 1929 C CA . VAL A 1 240 ? -0.761 -12.892 1.488 1.00 86.44 240 VAL A CA 1
ATOM 1930 C C . VAL A 1 240 ? -0.014 -13.672 0.410 1.00 86.44 240 VAL A C 1
ATOM 1932 O O . VAL A 1 240 ? 1.193 -13.492 0.258 1.00 86.44 240 VAL A O 1
ATOM 1935 N N . ARG A 1 241 ? -0.688 -14.584 -0.302 1.00 89.94 241 ARG A N 1
ATOM 1936 C CA . ARG A 1 241 ? -0.002 -15.602 -1.117 1.00 89.94 241 ARG A CA 1
ATOM 1937 C C . ARG A 1 241 ? 0.130 -15.188 -2.570 1.00 89.94 241 ARG A C 1
ATOM 1939 O O . ARG A 1 241 ? 1.243 -15.142 -3.072 1.00 89.94 241 ARG A O 1
ATOM 1946 N N . ILE A 1 242 ? -0.981 -14.896 -3.241 1.00 91.81 242 ILE A N 1
ATOM 1947 C CA . ILE A 1 242 ? -0.987 -14.675 -4.694 1.00 91.81 242 ILE A CA 1
ATOM 1948 C C . ILE A 1 242 ? -0.139 -13.462 -5.132 1.00 91.81 242 ILE A C 1
ATOM 1950 O O . ILE A 1 242 ? 0.790 -13.685 -5.911 1.00 91.81 242 ILE A O 1
ATOM 1954 N N . PRO A 1 243 ? -0.357 -12.227 -4.629 1.00 93.75 243 PRO A N 1
ATOM 1955 C CA . PRO A 1 243 ? 0.382 -11.051 -5.087 1.00 93.75 243 PRO A CA 1
ATOM 1956 C C . PRO A 1 243 ? 1.876 -11.197 -4.826 1.00 93.75 243 PRO A C 1
ATOM 1958 O O . PRO A 1 243 ? 2.685 -11.141 -5.748 1.00 93.75 243 PRO A O 1
ATOM 1961 N N . TRP A 1 244 ? 2.252 -11.419 -3.566 1.00 93.56 244 TRP A N 1
ATOM 1962 C CA . TRP A 1 244 ? 3.644 -11.318 -3.142 1.00 93.56 244 TRP A CA 1
ATOM 1963 C C . TRP A 1 244 ? 4.521 -12.439 -3.700 1.00 93.56 244 TRP A C 1
ATOM 1965 O O . TRP A 1 244 ? 5.663 -12.166 -4.065 1.00 93.56 244 TRP A O 1
ATOM 1975 N N . VAL A 1 245 ? 3.994 -13.666 -3.842 1.00 94.38 245 VAL A N 1
ATOM 1976 C CA . VAL A 1 245 ? 4.702 -14.762 -4.532 1.00 94.38 245 VAL A CA 1
ATOM 1977 C C . VAL A 1 245 ? 5.017 -14.362 -5.971 1.00 94.38 245 VAL A C 1
ATOM 1979 O O . VAL A 1 245 ? 6.155 -14.522 -6.402 1.00 94.38 245 VAL A O 1
ATOM 1982 N N . ILE A 1 246 ? 4.052 -13.794 -6.698 1.00 94.88 246 ILE A N 1
ATOM 1983 C CA . ILE A 1 246 ? 4.249 -13.390 -8.096 1.00 94.88 246 ILE A CA 1
ATOM 1984 C C . ILE A 1 246 ? 5.210 -12.190 -8.193 1.00 94.88 246 ILE A C 1
ATOM 1986 O O . ILE A 1 246 ? 6.130 -12.242 -9.003 1.00 94.88 246 ILE A O 1
ATOM 1990 N N . VAL A 1 247 ? 5.092 -11.178 -7.319 1.00 95.81 247 VAL A N 1
ATOM 1991 C CA . VAL A 1 247 ? 6.057 -10.058 -7.205 1.00 95.81 247 VAL A CA 1
ATOM 1992 C C . VAL A 1 247 ? 7.492 -10.573 -7.028 1.00 95.81 247 VAL A C 1
ATOM 1994 O O . VAL A 1 247 ? 8.406 -10.138 -7.729 1.00 95.81 247 VAL A O 1
ATOM 1997 N N . PHE A 1 248 ? 7.698 -11.515 -6.102 1.00 96.25 248 PHE A N 1
ATOM 1998 C CA . PHE A 1 248 ? 9.017 -12.077 -5.817 1.00 96.25 248 PHE A CA 1
ATOM 1999 C C . PHE A 1 248 ? 9.555 -12.916 -6.985 1.00 96.25 248 PHE A C 1
ATOM 2001 O O . PHE A 1 248 ? 10.702 -12.729 -7.391 1.00 96.25 248 PHE A O 1
ATOM 2008 N N . PHE A 1 249 ? 8.741 -13.795 -7.578 1.00 96.00 249 PHE A N 1
ATOM 2009 C CA . PHE A 1 249 ? 9.188 -14.595 -8.723 1.00 96.00 249 PHE A CA 1
ATOM 2010 C C . PHE A 1 249 ? 9.385 -13.780 -10.003 1.00 96.00 249 PHE A C 1
ATOM 2012 O O . PHE A 1 249 ? 10.232 -14.159 -10.804 1.00 96.00 249 PHE A O 1
ATOM 2019 N N . LEU A 1 250 ? 8.710 -12.640 -10.178 1.00 95.81 250 LEU A N 1
ATOM 2020 C CA . LEU A 1 250 ? 9.021 -11.692 -11.253 1.00 95.81 250 LEU A CA 1
ATOM 2021 C C . LEU A 1 250 ? 10.400 -11.046 -11.053 1.00 95.81 250 LEU A C 1
ATOM 2023 O O . LEU A 1 250 ? 11.181 -11.002 -12.002 1.00 95.81 250 LEU A O 1
ATOM 2027 N N . ALA A 1 251 ? 10.755 -10.637 -9.828 1.00 96.69 251 ALA A N 1
ATOM 2028 C CA . ALA A 1 251 ? 12.104 -10.148 -9.520 1.00 96.69 251 ALA A CA 1
ATOM 2029 C C . ALA A 1 251 ? 13.185 -11.221 -9.760 1.00 96.69 251 ALA A C 1
ATOM 2031 O O . ALA A 1 251 ? 14.178 -10.956 -10.438 1.00 96.69 251 ALA A O 1
ATOM 2032 N N . VAL A 1 252 ? 12.963 -12.454 -9.286 1.00 96.69 252 VAL A N 1
ATOM 2033 C CA . VAL A 1 252 ? 13.876 -13.588 -9.524 1.00 96.69 252 VAL A CA 1
ATOM 2034 C C . VAL A 1 252 ? 13.970 -13.930 -11.017 1.00 96.69 252 VAL A C 1
ATOM 2036 O O . VAL A 1 252 ? 15.070 -14.131 -11.521 1.00 96.69 252 VAL A O 1
ATOM 2039 N N . SER A 1 253 ? 12.854 -13.928 -11.750 1.00 96.25 253 SER A N 1
ATOM 2040 C CA . SER A 1 253 ? 12.819 -14.116 -13.208 1.00 96.25 253 SER A CA 1
ATOM 2041 C C . SER A 1 253 ? 13.632 -13.050 -13.945 1.00 96.25 253 SER A C 1
ATOM 2043 O O . SER A 1 253 ? 14.325 -13.378 -14.908 1.00 96.25 253 SER A O 1
ATOM 2045 N N . GLY A 1 254 ? 13.567 -11.790 -13.502 1.00 95.31 254 GLY A N 1
ATOM 2046 C CA . GLY A 1 254 ? 14.393 -10.702 -14.025 1.00 95.31 254 GLY A CA 1
ATOM 2047 C C . GLY A 1 254 ? 15.885 -10.938 -13.779 1.00 95.31 254 GLY A C 1
ATOM 2048 O O . GLY A 1 254 ? 16.683 -10.786 -14.700 1.00 95.31 254 GLY A O 1
ATOM 2049 N N . ALA A 1 255 ? 16.264 -11.389 -12.579 1.00 96.25 255 ALA A N 1
ATOM 2050 C CA . ALA A 1 255 ? 17.648 -11.747 -12.260 1.00 96.25 255 ALA A CA 1
ATOM 2051 C C . ALA A 1 255 ? 18.159 -12.949 -13.073 1.00 96.25 255 ALA A C 1
ATOM 2053 O O . ALA A 1 255 ? 19.274 -12.895 -13.587 1.00 96.25 255 ALA A O 1
ATOM 2054 N N . CYS A 1 256 ? 17.351 -14.001 -13.247 1.00 95.69 256 CYS A N 1
ATOM 2055 C CA . CYS A 1 256 ? 17.689 -15.141 -14.104 1.00 95.69 256 CYS A CA 1
ATOM 2056 C C . CYS A 1 256 ? 17.914 -14.700 -15.557 1.00 95.69 256 CYS A C 1
ATOM 2058 O O . CYS A 1 256 ? 18.958 -15.003 -16.128 1.00 95.69 256 CYS A O 1
ATOM 2060 N N . LYS A 1 257 ? 16.988 -13.921 -16.132 1.00 94.38 257 LYS A N 1
ATOM 2061 C CA . LYS A 1 257 ? 17.098 -13.412 -17.509 1.00 94.38 257 LYS A CA 1
ATOM 2062 C C . LYS A 1 257 ? 18.333 -12.529 -17.699 1.00 94.38 257 LYS A C 1
ATOM 2064 O O . LYS A 1 257 ? 19.055 -12.682 -18.677 1.00 94.38 257 LYS A O 1
ATOM 2069 N N . GLN A 1 258 ? 18.618 -11.658 -16.735 1.00 94.69 258 GLN A N 1
ATOM 2070 C CA . GLN A 1 258 ? 19.800 -10.800 -16.756 1.00 94.69 258 GLN A CA 1
ATOM 2071 C C . GLN A 1 258 ? 21.109 -11.606 -16.660 1.00 94.69 258 GLN A C 1
ATOM 2073 O O . GLN A 1 258 ? 22.064 -11.316 -17.379 1.00 94.69 258 GLN A O 1
ATOM 2078 N N . TYR A 1 259 ? 21.139 -12.655 -15.830 1.00 94.81 259 TYR A N 1
ATOM 2079 C CA . TYR A 1 259 ? 22.277 -13.571 -15.738 1.00 94.81 259 TYR A CA 1
ATOM 2080 C C . TYR A 1 259 ? 22.511 -14.342 -17.046 1.00 94.81 259 TYR A C 1
ATOM 2082 O O . TYR A 1 259 ? 23.653 -14.481 -17.473 1.00 94.81 259 TYR A O 1
ATOM 2090 N N . GLU A 1 260 ? 21.449 -14.787 -17.720 1.00 93.06 260 GLU A N 1
ATOM 2091 C CA . GLU A 1 260 ? 21.544 -15.444 -19.031 1.00 93.06 260 GLU A CA 1
ATOM 2092 C C . GLU A 1 260 ? 21.980 -14.486 -20.157 1.00 93.06 260 GLU A C 1
ATOM 2094 O O . GLU A 1 260 ? 22.690 -14.905 -21.068 1.00 93.06 260 GLU A O 1
ATOM 2099 N N . GLN A 1 261 ? 21.585 -13.208 -20.102 1.00 92.69 261 GLN A N 1
ATOM 2100 C CA . GLN A 1 261 ? 21.934 -12.196 -21.111 1.00 92.69 261 GLN A CA 1
ATOM 2101 C C . GLN A 1 261 ? 23.353 -11.632 -20.951 1.00 92.69 261 GLN A C 1
ATOM 2103 O O . GLN A 1 261 ? 24.032 -11.403 -21.951 1.00 92.69 261 GLN A O 1
ATOM 2108 N N . TYR A 1 262 ? 23.801 -11.382 -19.715 1.00 92.38 262 TYR A N 1
ATOM 2109 C CA . TYR A 1 262 ? 25.048 -10.653 -19.437 1.00 92.38 262 TYR A CA 1
ATOM 2110 C C . TYR A 1 262 ? 26.100 -11.469 -18.666 1.00 92.38 262 TYR A C 1
ATOM 2112 O O . TYR A 1 262 ? 27.219 -10.996 -18.476 1.00 92.38 262 TYR A O 1
ATOM 2120 N N . GLY A 1 263 ? 25.769 -12.670 -18.181 1.00 94.06 263 GLY A N 1
ATOM 2121 C CA . GLY A 1 263 ? 26.642 -13.493 -17.330 1.00 94.06 263 GLY A CA 1
ATOM 2122 C C . GLY A 1 263 ? 26.734 -13.034 -15.866 1.00 94.06 263 GLY A C 1
ATOM 2123 O O . GLY A 1 263 ? 27.461 -13.638 -15.077 1.00 94.06 263 GLY A O 1
ATOM 2124 N N . TYR A 1 264 ? 26.018 -11.972 -15.480 1.00 94.56 264 TYR A N 1
ATOM 2125 C CA . TYR A 1 264 ? 25.973 -11.439 -14.115 1.00 94.56 264 TYR A CA 1
ATOM 2126 C C . TYR A 1 264 ? 24.633 -10.742 -13.823 1.00 94.56 264 TYR A C 1
ATOM 2128 O O . TYR A 1 264 ? 23.887 -10.392 -14.733 1.00 94.56 264 TYR A O 1
ATOM 2136 N N . VAL A 1 265 ? 24.340 -10.521 -12.538 1.00 95.81 265 VAL A N 1
ATOM 2137 C CA . VAL A 1 265 ? 23.162 -9.769 -12.066 1.00 95.81 265 VAL A CA 1
ATOM 2138 C C . VAL A 1 265 ? 23.612 -8.389 -11.579 1.00 95.81 265 VAL A C 1
ATOM 2140 O O . VAL A 1 265 ? 24.605 -8.283 -10.856 1.00 95.81 265 VAL A O 1
ATOM 2143 N N . THR A 1 266 ? 22.913 -7.317 -11.958 1.00 95.62 266 THR A N 1
ATOM 2144 C CA . THR A 1 266 ? 23.262 -5.948 -11.549 1.00 95.62 266 THR A CA 1
ATOM 2145 C C . THR A 1 266 ? 22.917 -5.692 -10.076 1.00 95.62 266 THR A C 1
ATOM 2147 O O . THR A 1 266 ? 21.972 -6.287 -9.546 1.00 95.62 266 THR A O 1
ATOM 2150 N N . PRO A 1 267 ? 23.607 -4.751 -9.396 1.00 95.75 267 PRO A N 1
ATOM 2151 C CA . PRO A 1 267 ? 23.259 -4.357 -8.028 1.00 95.75 267 PRO A CA 1
ATOM 2152 C C . PRO A 1 267 ? 21.807 -3.873 -7.885 1.00 95.75 267 PRO A C 1
ATOM 2154 O O . PRO A 1 267 ? 21.212 -4.041 -6.822 1.00 95.75 267 PRO A O 1
ATOM 2157 N N . ASN A 1 268 ? 21.237 -3.312 -8.956 1.00 96.25 268 ASN A N 1
ATOM 2158 C CA . ASN A 1 268 ? 19.857 -2.839 -9.065 1.00 96.25 268 ASN A CA 1
ATOM 2159 C C . ASN A 1 268 ? 18.845 -4.002 -9.106 1.00 96.25 268 ASN A C 1
ATOM 2161 O O . ASN A 1 268 ? 17.855 -4.003 -8.375 1.00 96.25 268 ASN A O 1
ATOM 2165 N N . MET A 1 269 ? 19.109 -5.037 -9.909 1.00 96.31 269 MET A N 1
ATOM 2166 C CA . MET A 1 269 ? 18.247 -6.222 -9.977 1.00 96.31 269 MET A CA 1
ATOM 2167 C C . MET A 1 269 ? 18.349 -7.058 -8.692 1.00 96.31 269 MET A C 1
ATOM 2169 O O . MET A 1 269 ? 17.335 -7.495 -8.142 1.00 96.31 269 MET A O 1
ATOM 2173 N N . ALA A 1 270 ? 19.560 -7.191 -8.140 1.00 96.81 270 ALA A N 1
ATOM 2174 C CA . ALA A 1 270 ? 19.786 -7.788 -6.825 1.00 96.81 270 ALA A CA 1
ATOM 2175 C C . ALA A 1 270 ? 19.069 -7.013 -5.700 1.00 96.81 270 ALA A C 1
ATOM 2177 O O . ALA A 1 270 ? 18.532 -7.630 -4.778 1.00 96.81 270 ALA A O 1
ATOM 2178 N N . PHE A 1 271 ? 18.979 -5.679 -5.806 1.00 97.44 271 PHE A N 1
ATOM 2179 C CA . PHE A 1 271 ? 18.221 -4.850 -4.867 1.00 97.44 271 PHE A CA 1
ATOM 2180 C C . PHE A 1 271 ? 16.731 -5.188 -4.926 1.00 97.44 271 PHE A C 1
ATOM 2182 O O . PHE A 1 271 ? 16.127 -5.407 -3.881 1.00 97.44 271 PHE A O 1
ATOM 2189 N N . MET A 1 272 ? 16.142 -5.304 -6.121 1.00 96.88 272 MET A N 1
ATOM 2190 C CA . MET A 1 272 ? 14.730 -5.683 -6.256 1.00 96.88 272 MET A CA 1
ATOM 2191 C C . MET A 1 272 ? 14.454 -7.109 -5.770 1.00 96.88 272 MET A C 1
ATOM 2193 O O . MET A 1 272 ? 13.440 -7.335 -5.108 1.00 96.88 272 MET A O 1
ATOM 2197 N N . CYS A 1 273 ? 15.368 -8.056 -5.994 1.00 97.06 273 CYS A N 1
ATOM 2198 C CA . CYS A 1 273 ? 15.270 -9.401 -5.416 1.00 97.06 273 CYS A CA 1
ATOM 2199 C C . CYS A 1 273 ? 15.274 -9.362 -3.878 1.00 97.06 273 CYS A C 1
ATOM 2201 O O . CYS A 1 273 ? 14.429 -9.990 -3.243 1.00 97.06 273 CYS A O 1
ATOM 2203 N N . LEU A 1 274 ? 16.175 -8.584 -3.267 1.00 96.94 274 LEU A N 1
ATOM 2204 C CA . LEU A 1 274 ? 16.218 -8.397 -1.814 1.00 96.94 274 LEU A CA 1
ATOM 2205 C C . LEU A 1 274 ? 14.963 -7.685 -1.290 1.00 96.94 274 LEU A C 1
ATOM 2207 O O . LEU A 1 274 ? 14.394 -8.102 -0.285 1.00 96.94 274 LEU A O 1
ATOM 2211 N N . ALA A 1 275 ? 14.521 -6.618 -1.949 1.00 96.50 275 ALA A N 1
ATOM 2212 C CA . ALA A 1 275 ? 13.421 -5.781 -1.486 1.00 96.50 275 ALA A CA 1
ATOM 2213 C C . ALA A 1 275 ? 12.073 -6.515 -1.539 1.00 96.50 275 ALA A C 1
ATOM 2215 O O . ALA A 1 275 ? 11.311 -6.483 -0.569 1.00 96.50 275 ALA A O 1
ATOM 2216 N N . THR A 1 276 ? 11.817 -7.246 -2.628 1.00 95.62 276 THR A N 1
ATOM 2217 C CA . THR A 1 276 ? 10.634 -8.109 -2.762 1.00 95.62 276 THR A CA 1
ATOM 2218 C C . THR A 1 276 ? 10.686 -9.292 -1.792 1.00 95.62 276 THR A C 1
ATOM 2220 O O . THR A 1 276 ? 9.680 -9.564 -1.136 1.00 95.62 276 THR A O 1
ATOM 2223 N N . TRP A 1 277 ? 11.856 -9.923 -1.599 1.00 95.25 277 TRP A N 1
ATOM 2224 C CA . TRP A 1 277 ? 12.069 -10.974 -0.591 1.00 95.25 277 TRP A CA 1
ATOM 2225 C C . TRP A 1 277 ? 11.774 -10.498 0.836 1.00 95.25 277 TRP A C 1
ATOM 2227 O O . TRP A 1 277 ? 11.072 -11.176 1.588 1.00 95.25 277 TRP A O 1
ATOM 2237 N N . LEU A 1 278 ? 12.271 -9.319 1.221 1.00 94.25 278 LEU A N 1
ATOM 2238 C CA . LEU A 1 278 ? 12.007 -8.735 2.537 1.00 94.25 278 LEU A CA 1
ATOM 2239 C C . LEU A 1 278 ? 10.505 -8.488 2.749 1.00 94.25 278 LEU A C 1
ATOM 2241 O O . LEU A 1 278 ? 10.002 -8.769 3.838 1.00 94.25 278 LEU A O 1
ATOM 2245 N N . TYR A 1 279 ? 9.784 -8.034 1.717 1.00 92.94 279 TYR A N 1
ATOM 2246 C CA . TYR A 1 279 ? 8.342 -7.780 1.794 1.00 92.94 279 TYR A CA 1
ATOM 2247 C C . TYR A 1 279 ? 7.525 -9.073 1.929 1.00 92.94 279 TYR A C 1
ATOM 2249 O O . TYR A 1 279 ? 6.795 -9.237 2.908 1.00 92.94 279 TYR A O 1
ATOM 2257 N N . ILE A 1 280 ? 7.691 -10.035 1.011 1.00 93.12 280 ILE A N 1
ATOM 2258 C CA . ILE A 1 280 ? 6.962 -11.316 1.071 1.00 93.12 280 ILE A CA 1
ATOM 2259 C C . ILE A 1 280 ? 7.266 -12.068 2.369 1.00 93.12 280 ILE A C 1
ATOM 2261 O O . ILE A 1 280 ? 6.361 -12.623 2.997 1.00 93.12 280 ILE A O 1
ATOM 2265 N N . ASN A 1 281 ? 8.519 -12.036 2.827 1.00 92.31 281 ASN A N 1
ATOM 2266 C CA . ASN A 1 281 ? 8.897 -12.655 4.085 1.00 92.31 281 ASN A CA 1
ATOM 2267 C C . ASN A 1 281 ? 8.299 -11.913 5.293 1.00 92.31 281 ASN A C 1
ATOM 2269 O O . ASN A 1 281 ? 7.923 -12.576 6.251 1.00 92.31 281 ASN A O 1
ATOM 2273 N N . ALA A 1 282 ? 8.126 -10.584 5.268 1.00 90.69 282 ALA A N 1
ATOM 2274 C CA . ALA A 1 282 ? 7.385 -9.868 6.316 1.00 90.69 282 ALA A CA 1
ATOM 2275 C C . ALA A 1 282 ? 5.920 -10.333 6.395 1.00 90.69 282 ALA A C 1
ATOM 2277 O O . ALA A 1 282 ? 5.455 -10.720 7.471 1.00 90.69 282 ALA A O 1
ATOM 2278 N N . CYS A 1 283 ? 5.219 -10.376 5.258 1.00 90.06 283 CYS A N 1
ATOM 2279 C CA . CYS A 1 283 ? 3.834 -10.846 5.172 1.00 90.06 283 CYS A CA 1
ATOM 2280 C C . CYS A 1 283 ? 3.691 -12.305 5.640 1.00 90.06 283 CYS A C 1
ATOM 2282 O O . CYS A 1 283 ? 2.811 -12.622 6.439 1.00 90.06 283 CYS A O 1
ATOM 2284 N N . ALA A 1 284 ? 4.589 -13.191 5.201 1.00 90.69 284 ALA A N 1
ATOM 2285 C CA . ALA A 1 284 ? 4.542 -14.613 5.530 1.00 90.69 284 ALA A CA 1
ATOM 2286 C C . ALA A 1 284 ? 4.998 -14.931 6.970 1.00 90.69 284 ALA A C 1
ATOM 2288 O O . ALA A 1 284 ? 4.462 -15.848 7.596 1.00 90.69 284 ALA A O 1
ATOM 2289 N N . LYS A 1 285 ? 5.972 -14.191 7.527 1.00 88.00 285 LYS A N 1
ATOM 2290 C CA . LYS A 1 285 ? 6.501 -14.411 8.890 1.00 88.00 285 LYS A CA 1
ATOM 2291 C C . LYS A 1 285 ? 5.667 -13.751 9.990 1.00 88.00 285 LYS A C 1
ATOM 2293 O O . LYS A 1 285 ? 5.781 -14.185 11.136 1.00 88.00 285 LYS A O 1
ATOM 2298 N N . GLY A 1 286 ? 4.930 -12.690 9.644 1.00 86.69 286 GLY A N 1
ATOM 2299 C CA . GLY A 1 286 ? 4.039 -11.907 10.510 1.00 86.69 286 GLY A CA 1
ATOM 2300 C C . GLY A 1 286 ? 2.556 -12.169 10.238 1.00 86.69 286 GLY A C 1
ATOM 2301 O O . GLY A 1 286 ? 1.698 -11.404 10.672 1.00 86.69 286 GLY A O 1
ATOM 2302 N N . GLU A 1 287 ? 2.260 -13.253 9.528 1.00 88.94 287 GLU A N 1
ATOM 2303 C CA . GLU A 1 287 ? 0.938 -13.742 9.141 1.00 88.94 287 GLU A CA 1
ATOM 2304 C C . GLU A 1 287 ? -0.068 -13.799 10.312 1.00 88.94 287 GLU A C 1
ATOM 2306 O O . GLU A 1 287 ? -1.255 -13.541 10.117 1.00 88.94 287 GLU A O 1
ATOM 2311 N N . GLU A 1 288 ? 0.383 -14.051 11.551 1.00 85.88 288 GLU A N 1
ATOM 2312 C CA . GLU A 1 288 ? -0.475 -14.024 12.749 1.00 85.88 288 GLU A CA 1
ATOM 2313 C C . GLU A 1 288 ? -0.982 -12.616 13.136 1.00 85.88 288 GLU A C 1
ATOM 2315 O O . GLU A 1 288 ? -1.913 -12.468 13.932 1.00 85.88 288 GLU A O 1
ATOM 2320 N N . CYS A 1 289 ? -0.389 -11.562 12.576 1.00 85.62 289 CYS A N 1
ATOM 2321 C CA . CYS A 1 289 ? -0.802 -10.175 12.792 1.00 85.62 289 CYS A CA 1
ATOM 2322 C C . CYS A 1 289 ? -1.898 -9.721 11.810 1.00 85.62 289 CYS A C 1
ATOM 2324 O O . CYS A 1 289 ? -2.628 -8.775 12.110 1.00 85.62 289 CYS A O 1
ATOM 2326 N N . ILE A 1 290 ? -2.042 -10.398 10.666 1.00 86.12 290 ILE A N 1
ATOM 2327 C CA . ILE A 1 290 ? -2.949 -10.006 9.575 1.00 86.12 290 ILE A CA 1
ATOM 2328 C C . ILE A 1 290 ? -4.439 -10.132 9.957 1.00 86.12 290 ILE A C 1
ATOM 2330 O O . ILE A 1 290 ? -5.176 -9.187 9.689 1.00 86.12 290 ILE A O 1
ATOM 2334 N N . PRO A 1 291 ? -4.898 -11.145 10.729 1.00 86.25 291 PRO A N 1
ATOM 2335 C CA . PRO A 1 291 ? -6.261 -11.214 11.292 1.00 86.25 291 PRO A CA 1
ATOM 2336 C C . PRO A 1 291 ? -6.719 -10.050 12.199 1.00 86.25 291 PRO A C 1
ATOM 2338 O O . PRO A 1 291 ? -7.768 -10.134 12.844 1.00 86.25 291 PRO A O 1
ATOM 2341 N N . GLN A 1 292 ? -5.926 -8.979 12.297 1.00 80.56 292 GLN A N 1
ATOM 2342 C CA . GLN A 1 292 ? -6.179 -7.771 13.077 1.00 80.56 292 GLN A CA 1
ATOM 2343 C C . GLN A 1 292 ? -6.206 -6.485 12.231 1.00 80.56 292 GLN A C 1
ATOM 2345 O O . GLN A 1 292 ? -6.459 -5.414 12.809 1.00 80.56 292 GLN A O 1
ATOM 2350 N N . THR A 1 293 ? -5.929 -6.568 10.920 1.00 79.94 293 THR A N 1
ATOM 2351 C CA . THR A 1 293 ? -6.055 -5.464 9.951 1.00 79.94 293 THR A CA 1
ATOM 2352 C C . THR A 1 293 ? -7.527 -5.137 9.712 1.00 79.94 293 THR A C 1
ATOM 2354 O O . THR A 1 293 ? -8.389 -6.008 9.809 1.00 79.94 293 THR A O 1
ATOM 2357 N N . TRP A 1 294 ? -7.826 -3.863 9.434 1.00 74.38 294 TRP A N 1
ATOM 2358 C CA . TRP A 1 294 ? -9.190 -3.413 9.111 1.00 74.38 294 TRP A CA 1
ATOM 2359 C C . TRP A 1 294 ? -9.778 -4.194 7.932 1.00 74.38 294 TRP A C 1
ATOM 2361 O O . TRP A 1 294 ? -10.928 -4.629 7.964 1.00 74.38 294 TRP A O 1
ATOM 2371 N N . ASP A 1 295 ? -8.903 -4.444 6.974 1.00 78.00 295 ASP A N 1
ATOM 2372 C CA . ASP A 1 295 ? -9.078 -5.183 5.744 1.00 78.00 295 ASP A CA 1
ATOM 2373 C C . ASP A 1 295 ? -9.684 -6.562 6.076 1.00 78.00 295 ASP A C 1
ATOM 2375 O O . ASP A 1 295 ? -10.775 -6.876 5.611 1.00 78.00 295 ASP A O 1
ATOM 2379 N N . MET A 1 296 ? -9.092 -7.327 7.004 1.00 84.25 296 MET A N 1
ATOM 2380 C CA . MET A 1 296 ? -9.593 -8.652 7.410 1.00 84.25 296 MET A CA 1
ATOM 2381 C C . MET A 1 296 ? -10.835 -8.641 8.326 1.00 84.25 296 MET A C 1
ATOM 2383 O O . MET A 1 296 ? -11.577 -9.623 8.354 1.00 84.25 296 MET A O 1
ATOM 2387 N N . PHE A 1 297 ? -11.070 -7.596 9.135 1.00 78.69 297 PHE A N 1
ATOM 2388 C CA . PHE A 1 297 ? -12.170 -7.612 10.125 1.00 78.69 297 PHE A CA 1
ATOM 2389 C C . PHE A 1 297 ? -13.431 -6.833 9.725 1.00 78.69 297 PHE A C 1
ATOM 2391 O O . PHE A 1 297 ? -14.477 -7.056 10.334 1.00 78.69 297 PHE A O 1
ATOM 2398 N N . HIS A 1 298 ? -13.352 -5.912 8.761 1.00 78.94 298 HIS A N 1
ATOM 2399 C CA . HIS A 1 298 ? -14.463 -5.016 8.418 1.00 78.94 298 HIS A CA 1
ATOM 2400 C C . HIS A 1 298 ? -14.543 -4.636 6.932 1.00 78.94 298 HIS A C 1
ATOM 2402 O O . HIS A 1 298 ? -15.635 -4.297 6.478 1.00 78.94 298 HIS A O 1
ATOM 2408 N N . GLU A 1 299 ? -13.477 -4.692 6.138 1.00 84.19 299 GLU A N 1
ATOM 2409 C CA . GLU A 1 299 ? -13.635 -4.543 4.683 1.00 84.19 299 GLU A CA 1
ATOM 2410 C C . GLU A 1 299 ? -14.266 -5.815 4.088 1.00 84.19 299 GLU A C 1
ATOM 2412 O O . GLU A 1 299 ? -14.000 -6.924 4.558 1.00 84.19 299 GLU A O 1
ATOM 2417 N N . LYS A 1 300 ? -15.119 -5.681 3.069 1.00 90.12 300 LYS A N 1
ATOM 2418 C CA . LYS A 1 300 ? -15.756 -6.825 2.386 1.00 90.12 300 LYS A CA 1
ATOM 2419 C C . LYS A 1 300 ? -14.775 -7.461 1.377 1.00 90.12 300 LYS A C 1
ATOM 2421 O O . LYS A 1 300 ? -13.646 -6.988 1.227 1.00 90.12 300 LYS A O 1
ATOM 2426 N N . PHE A 1 301 ? -15.126 -8.584 0.755 1.00 91.31 301 PHE A N 1
ATOM 2427 C CA . PHE A 1 301 ? -14.310 -9.235 -0.281 1.00 91.31 301 PHE A CA 1
ATOM 2428 C C . PHE A 1 301 ? -14.971 -9.053 -1.651 1.00 91.31 301 PHE A C 1
ATOM 2430 O O . PHE A 1 301 ? -15.884 -9.794 -2.016 1.00 91.31 301 PHE A O 1
ATOM 2437 N N . GLY A 1 302 ? -14.530 -8.023 -2.374 1.00 92.12 302 GLY A N 1
ATOM 2438 C CA . GLY A 1 302 ? -15.008 -7.642 -3.706 1.00 92.12 302 GLY A CA 1
ATOM 2439 C C . GLY A 1 302 ? -13.881 -7.138 -4.600 1.00 92.12 302 GLY A C 1
ATOM 2440 O O . GLY A 1 302 ? -12.705 -7.252 -4.239 1.00 92.12 302 GLY A O 1
ATOM 2441 N N . PHE A 1 303 ? -14.240 -6.582 -5.760 1.00 93.81 303 PHE A N 1
ATOM 2442 C CA . PHE A 1 303 ? -13.290 -6.225 -6.820 1.00 93.81 303 PHE A CA 1
ATOM 2443 C C . PHE A 1 303 ? -12.080 -5.430 -6.335 1.00 93.81 303 PHE A C 1
ATOM 2445 O O . PHE A 1 303 ? -10.961 -5.786 -6.698 1.00 93.81 303 PHE A O 1
ATOM 2452 N N . ILE A 1 304 ? -12.264 -4.418 -5.479 1.00 89.88 304 ILE A N 1
ATOM 2453 C CA . ILE A 1 304 ? -11.152 -3.560 -5.041 1.00 89.88 304 ILE A CA 1
ATOM 2454 C C . ILE A 1 304 ? -10.013 -4.348 -4.372 1.00 89.88 304 ILE A C 1
ATOM 2456 O O . ILE A 1 304 ? -8.848 -4.025 -4.576 1.00 89.88 304 ILE A O 1
ATOM 2460 N N . LEU A 1 305 ? -10.321 -5.425 -3.640 1.00 90.38 305 LEU A N 1
ATOM 2461 C CA . LEU A 1 305 ? -9.306 -6.300 -3.044 1.00 90.38 305 LEU A CA 1
ATOM 2462 C C . LEU A 1 305 ? -8.955 -7.494 -3.929 1.00 90.38 305 LEU A C 1
ATOM 2464 O O . LEU A 1 305 ? -7.804 -7.924 -3.935 1.00 90.38 305 LEU A O 1
ATOM 2468 N N . ILE A 1 306 ? -9.921 -8.052 -4.658 1.00 93.94 306 ILE A N 1
ATOM 2469 C CA . ILE A 1 306 ? -9.704 -9.236 -5.498 1.00 93.94 306 ILE A CA 1
ATOM 2470 C C . ILE A 1 306 ? -8.814 -8.867 -6.688 1.00 93.94 306 ILE A C 1
ATOM 2472 O O . ILE A 1 306 ? -7.745 -9.447 -6.853 1.00 93.94 306 ILE A O 1
ATOM 2476 N N . PHE A 1 307 ? -9.194 -7.857 -7.473 1.00 94.62 307 PHE A N 1
ATOM 2477 C CA . PHE A 1 307 ? -8.412 -7.395 -8.620 1.00 94.62 307 PHE A CA 1
ATOM 2478 C C . PHE A 1 307 ? -7.041 -6.855 -8.196 1.00 94.62 307 PHE A C 1
ATOM 2480 O O . PHE A 1 307 ? -6.036 -7.160 -8.840 1.00 94.62 307 PHE A O 1
ATOM 2487 N N . TRP A 1 308 ? -6.963 -6.105 -7.090 1.00 91.12 308 TRP A N 1
ATOM 2488 C CA . TRP A 1 308 ? -5.686 -5.544 -6.646 1.00 91.12 308 TRP A CA 1
ATOM 2489 C C . TRP A 1 308 ? -4.707 -6.615 -6.152 1.00 91.12 308 TRP A C 1
ATOM 2491 O O . TRP A 1 308 ? -3.535 -6.570 -6.515 1.00 91.12 308 TRP A O 1
ATOM 2501 N N . ASN A 1 309 ? -5.166 -7.625 -5.406 1.00 92.88 309 ASN A N 1
ATOM 2502 C CA . ASN A 1 309 ? -4.292 -8.718 -4.965 1.00 92.88 309 ASN A CA 1
ATOM 2503 C C . ASN A 1 309 ? -3.931 -9.700 -6.094 1.00 92.88 309 ASN A C 1
ATOM 2505 O O . ASN A 1 309 ? -2.842 -10.268 -6.075 1.00 92.88 309 ASN A O 1
ATOM 2509 N N . LEU A 1 310 ? -4.810 -9.929 -7.075 1.00 93.62 310 LEU A N 1
ATOM 2510 C CA . LEU A 1 310 ? -4.539 -10.900 -8.142 1.00 93.62 310 LEU A CA 1
ATOM 2511 C C . LEU A 1 310 ? -3.777 -10.3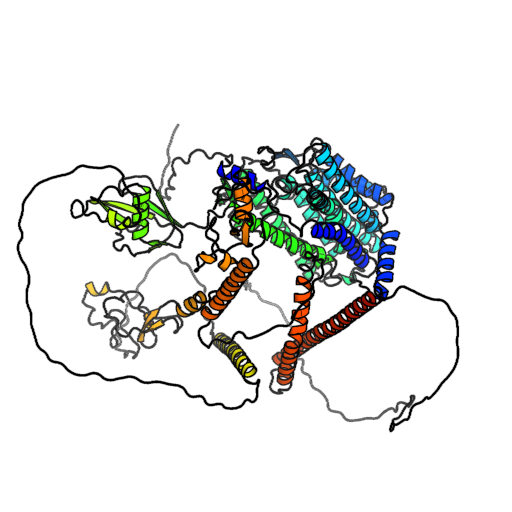02 -9.333 1.00 93.62 310 LEU A C 1
ATOM 2513 O O . LEU A 1 310 ? -2.929 -10.996 -9.896 1.00 93.62 310 LEU A O 1
ATOM 2517 N N . ALA A 1 311 ? -4.045 -9.045 -9.697 1.00 94.38 311 ALA A N 1
ATOM 2518 C CA . ALA A 1 311 ? -3.454 -8.374 -10.858 1.00 94.38 311 ALA A CA 1
ATOM 2519 C C . ALA A 1 311 ? -2.706 -7.079 -10.488 1.00 94.38 311 ALA A C 1
ATOM 2521 O O . ALA A 1 311 ? -1.550 -6.912 -10.873 1.00 94.38 311 ALA A O 1
ATOM 2522 N N . GLY A 1 312 ? -3.330 -6.180 -9.719 1.00 92.62 312 GLY A N 1
ATOM 2523 C CA . GLY A 1 312 ? -2.794 -4.839 -9.437 1.00 92.62 312 GLY A CA 1
ATOM 2524 C C . GLY A 1 312 ? -1.387 -4.840 -8.830 1.00 92.62 312 GLY A C 1
ATOM 2525 O O . GLY A 1 312 ? -0.437 -4.382 -9.464 1.00 92.62 312 GLY A O 1
ATOM 2526 N N . VAL A 1 313 ? -1.229 -5.399 -7.628 1.00 92.50 313 VAL A N 1
ATOM 2527 C CA . VAL A 1 313 ? 0.065 -5.555 -6.939 1.00 92.50 313 VAL A CA 1
ATOM 2528 C C . VAL A 1 313 ? 1.098 -6.303 -7.799 1.00 92.50 313 VAL A C 1
ATOM 2530 O O . VAL A 1 313 ? 2.158 -5.724 -8.054 1.00 92.50 313 VAL A O 1
ATOM 2533 N N . PRO A 1 314 ? 0.846 -7.545 -8.274 1.00 93.25 314 PRO A N 1
ATOM 2534 C CA . PRO A 1 314 ? 1.885 -8.340 -8.926 1.00 93.25 314 PRO A CA 1
ATOM 2535 C C . PRO A 1 314 ? 2.433 -7.754 -10.224 1.00 93.25 314 PRO A C 1
ATOM 2537 O O . PRO A 1 314 ? 3.623 -7.925 -10.477 1.00 93.25 314 PRO A O 1
ATOM 2540 N N . PHE A 1 315 ? 1.620 -7.045 -11.013 1.00 94.88 315 PHE A N 1
ATOM 2541 C CA . PHE A 1 315 ? 2.057 -6.521 -12.311 1.00 94.88 315 PHE A CA 1
ATOM 2542 C C . PHE A 1 315 ? 2.366 -5.013 -12.307 1.00 94.88 315 PHE A C 1
ATOM 2544 O O . PHE A 1 315 ? 3.059 -4.560 -13.209 1.00 94.88 315 PHE A O 1
ATOM 2551 N N . SER A 1 316 ? 1.971 -4.231 -11.288 1.00 93.44 316 SER A N 1
ATOM 2552 C CA . SER A 1 316 ? 2.364 -2.806 -11.200 1.00 93.44 316 SER A CA 1
ATOM 2553 C C . SER A 1 316 ? 3.539 -2.511 -10.258 1.00 93.44 316 SER A C 1
ATOM 2555 O O . SER A 1 316 ? 4.288 -1.566 -10.499 1.00 93.44 316 SER A O 1
ATOM 2557 N N . TYR A 1 317 ? 3.772 -3.311 -9.208 1.00 93.38 317 TYR A N 1
ATOM 2558 C CA . TYR A 1 317 ? 4.842 -3.012 -8.233 1.00 93.38 317 TYR A CA 1
ATOM 2559 C C . TYR A 1 317 ? 6.244 -3.400 -8.735 1.00 93.38 317 TYR A C 1
ATOM 2561 O O . TYR A 1 317 ? 7.247 -3.035 -8.123 1.00 93.38 317 TYR A O 1
ATOM 2569 N N . VAL A 1 318 ? 6.329 -4.132 -9.851 1.00 94.06 318 VAL A N 1
ATOM 2570 C CA . VAL A 1 318 ? 7.579 -4.663 -10.421 1.00 94.06 318 VAL A CA 1
ATOM 2571 C C . VAL A 1 318 ? 8.071 -3.908 -11.661 1.00 94.06 318 VAL A C 1
ATOM 2573 O O . VAL A 1 318 ? 8.994 -4.377 -12.321 1.00 94.06 318 VAL A O 1
ATOM 2576 N N . TYR A 1 319 ? 7.510 -2.740 -11.999 1.00 95.06 319 TYR A N 1
ATOM 2577 C CA . TYR A 1 319 ? 7.912 -1.996 -13.204 1.00 95.06 319 TYR A CA 1
ATOM 2578 C C . TYR A 1 319 ? 9.426 -1.695 -13.273 1.00 95.06 319 TYR A C 1
ATOM 2580 O O . TYR A 1 319 ? 9.993 -1.699 -14.361 1.00 95.06 319 TYR A O 1
ATOM 2588 N N . SER A 1 320 ? 10.132 -1.523 -12.151 1.00 94.75 320 SER A N 1
ATOM 2589 C CA . SER A 1 320 ? 11.601 -1.404 -12.167 1.00 94.75 320 SER A CA 1
ATOM 2590 C C . SER A 1 320 ? 12.308 -2.693 -12.614 1.00 94.75 320 SER A C 1
ATOM 2592 O O . SER A 1 320 ? 13.288 -2.622 -13.350 1.00 94.75 320 SER A O 1
ATOM 2594 N N . VAL A 1 321 ? 11.795 -3.872 -12.248 1.00 95.50 321 VAL A N 1
ATOM 2595 C CA . VAL A 1 321 ? 12.284 -5.175 -12.744 1.00 95.50 321 VAL A CA 1
ATOM 2596 C C . VAL A 1 321 ? 12.032 -5.304 -14.246 1.00 95.50 321 VAL A C 1
ATOM 2598 O O . VAL A 1 321 ? 12.940 -5.670 -14.987 1.00 95.50 321 VAL A O 1
ATOM 2601 N N . VAL A 1 322 ? 10.819 -4.967 -14.698 1.00 94.38 322 VAL A N 1
ATOM 2602 C CA . VAL A 1 322 ? 10.421 -5.032 -16.116 1.00 94.38 322 VAL A CA 1
ATOM 2603 C C . VAL A 1 322 ? 11.289 -4.104 -16.972 1.00 94.38 322 VAL A C 1
ATOM 2605 O O . VAL A 1 322 ? 11.772 -4.525 -18.020 1.00 94.38 322 VAL A O 1
ATOM 2608 N N . TYR A 1 323 ? 11.577 -2.890 -16.489 1.00 94.06 323 TYR A N 1
ATOM 2609 C CA . TYR A 1 323 ? 12.509 -1.958 -17.129 1.00 94.06 323 TYR A CA 1
ATOM 2610 C C . TYR A 1 323 ? 13.918 -2.561 -17.272 1.00 94.06 323 TYR A C 1
ATOM 2612 O O . TYR A 1 323 ? 14.445 -2.675 -18.382 1.00 94.06 323 TYR A O 1
ATOM 2620 N N . MET A 1 324 ? 14.508 -3.015 -16.159 1.00 93.88 324 MET A N 1
ATOM 2621 C CA . MET A 1 324 ? 15.869 -3.571 -16.125 1.00 93.88 324 MET A CA 1
ATOM 2622 C C . MET A 1 324 ? 16.034 -4.879 -16.918 1.00 93.88 324 MET A C 1
ATOM 2624 O O . MET A 1 324 ? 17.157 -5.228 -17.273 1.00 93.88 324 MET A O 1
ATOM 2628 N N . ALA A 1 325 ? 14.943 -5.597 -17.198 1.00 90.94 325 ALA A N 1
ATOM 2629 C CA . ALA A 1 325 ? 14.932 -6.820 -18.006 1.00 90.94 325 ALA A CA 1
ATOM 2630 C C . ALA A 1 325 ? 14.883 -6.570 -19.529 1.00 90.94 325 ALA A C 1
ATOM 2632 O O . ALA A 1 325 ? 14.885 -7.533 -20.306 1.00 90.94 325 ALA A O 1
ATOM 2633 N N . ARG A 1 326 ? 14.816 -5.298 -19.958 1.00 86.81 326 ARG A N 1
ATOM 2634 C CA . ARG A 1 326 ? 14.774 -4.885 -21.372 1.00 86.81 326 ARG A CA 1
ATOM 2635 C C . ARG A 1 326 ? 15.858 -3.872 -21.771 1.00 86.81 326 ARG A C 1
ATOM 2637 O O . ARG A 1 326 ? 16.218 -3.856 -22.950 1.00 86.81 326 ARG A O 1
ATOM 2644 N N . HIS A 1 327 ? 16.356 -3.075 -20.824 1.00 90.50 327 HIS A N 1
ATOM 2645 C CA . HIS A 1 327 ? 17.331 -1.991 -21.029 1.00 90.50 327 HIS A CA 1
ATOM 2646 C C . HIS A 1 327 ? 18.762 -2.395 -20.628 1.00 90.50 327 HIS A C 1
ATOM 2648 O O . HIS A 1 327 ? 18.958 -3.373 -19.892 1.00 90.50 327 HIS A O 1
ATOM 2654 N N . ASP A 1 328 ? 19.764 -1.646 -21.095 1.00 89.75 328 ASP A N 1
ATOM 2655 C CA . ASP A 1 328 ? 21.169 -1.939 -20.799 1.00 89.75 328 ASP A CA 1
ATOM 2656 C C . ASP A 1 328 ? 21.515 -1.527 -19.354 1.00 89.75 328 ASP A C 1
ATOM 2658 O O . ASP A 1 328 ? 21.053 -0.485 -18.881 1.00 89.75 328 ASP A O 1
ATOM 2662 N N . PRO A 1 329 ? 22.343 -2.298 -18.621 1.00 91.81 329 PRO A N 1
ATOM 2663 C CA . PRO A 1 329 ? 22.864 -1.900 -17.317 1.00 91.81 329 PRO A CA 1
ATOM 2664 C C . PRO A 1 329 ? 23.443 -0.480 -17.243 1.00 91.81 329 PRO A C 1
ATOM 2666 O O . PRO A 1 329 ? 23.420 0.106 -16.163 1.00 91.81 329 PRO A O 1
ATOM 2669 N N . ALA A 1 330 ? 23.958 0.084 -18.338 1.00 89.00 330 ALA A N 1
ATOM 2670 C CA . ALA A 1 330 ? 24.451 1.457 -18.406 1.00 89.00 330 ALA A CA 1
ATOM 2671 C C . ALA A 1 330 ? 23.377 2.508 -18.074 1.00 89.00 330 ALA A C 1
ATOM 2673 O O . ALA A 1 330 ? 23.691 3.468 -17.369 1.00 89.00 330 ALA A O 1
ATOM 2674 N N . ASP A 1 331 ? 22.127 2.302 -18.503 1.00 89.12 331 ASP A N 1
ATOM 2675 C CA . ASP A 1 331 ? 21.038 3.290 -18.412 1.00 89.12 331 ASP A CA 1
ATOM 2676 C C . ASP A 1 331 ? 20.598 3.570 -16.962 1.00 89.12 331 ASP A C 1
ATOM 2678 O O . ASP A 1 331 ? 20.079 4.641 -16.647 1.00 89.12 331 ASP A O 1
ATOM 2682 N N . TYR A 1 332 ? 20.822 2.606 -16.063 1.00 92.38 332 TYR A N 1
ATOM 2683 C CA . TYR A 1 332 ? 20.387 2.644 -14.661 1.00 92.38 332 TYR A CA 1
ATOM 2684 C C . TYR A 1 332 ? 21.519 2.378 -13.647 1.00 92.38 332 TYR A C 1
ATOM 2686 O O . TYR A 1 332 ? 21.271 2.160 -12.457 1.00 92.38 332 TYR A O 1
ATOM 2694 N N . LYS A 1 333 ? 22.787 2.396 -14.079 1.00 93.06 333 LYS A N 1
ATOM 2695 C CA . LYS A 1 333 ? 23.947 2.165 -13.203 1.00 93.06 333 LYS A CA 1
ATOM 2696 C C . LYS A 1 333 ? 24.274 3.385 -12.342 1.00 93.06 333 LYS A C 1
ATOM 2698 O O . LYS A 1 333 ? 24.568 4.467 -12.841 1.00 93.06 333 LYS A O 1
ATOM 2703 N N . PHE A 1 334 ? 24.372 3.168 -11.033 1.00 94.25 334 PHE A N 1
ATOM 2704 C CA . PHE A 1 334 ? 24.835 4.169 -10.073 1.00 94.25 334 PHE A CA 1
ATOM 2705 C C . PHE A 1 334 ? 26.287 3.984 -9.609 1.00 94.25 334 PHE A C 1
ATOM 2707 O O . PHE A 1 334 ? 26.955 2.987 -9.895 1.00 94.25 334 PHE A O 1
ATOM 2714 N N . SER A 1 335 ? 26.753 4.963 -8.826 1.00 95.06 335 SER A N 1
ATOM 2715 C CA . SER A 1 335 ? 27.992 4.887 -8.050 1.00 95.06 335 SER A CA 1
ATOM 2716 C C . SER A 1 335 ? 27.862 3.946 -6.841 1.00 95.06 335 SER A C 1
ATOM 2718 O O . SER A 1 335 ? 26.776 3.773 -6.283 1.00 95.06 335 SER A O 1
ATOM 2720 N N . THR A 1 336 ? 28.980 3.382 -6.371 1.00 95.31 336 THR A N 1
ATOM 2721 C CA . THR A 1 336 ? 29.001 2.508 -5.182 1.00 95.31 336 THR A CA 1
ATOM 2722 C C . THR A 1 336 ? 28.422 3.173 -3.920 1.00 95.31 336 THR A C 1
ATOM 2724 O O . THR A 1 336 ? 27.602 2.530 -3.262 1.00 95.31 336 THR A O 1
ATOM 2727 N N . PRO A 1 337 ? 28.730 4.449 -3.591 1.00 96.56 337 PRO A N 1
ATOM 2728 C CA . PRO A 1 337 ? 28.058 5.163 -2.500 1.00 96.56 337 PRO A CA 1
ATOM 2729 C C . PRO A 1 337 ? 26.530 5.233 -2.644 1.00 96.56 337 PRO A C 1
ATOM 2731 O O . PRO A 1 337 ? 25.820 5.067 -1.654 1.00 96.56 337 PRO A O 1
ATOM 2734 N N . THR A 1 338 ? 26.009 5.416 -3.863 1.00 95.50 338 THR A N 1
ATOM 2735 C CA . THR A 1 338 ? 24.559 5.437 -4.126 1.00 95.50 338 THR A CA 1
ATOM 2736 C C . THR A 1 338 ? 23.913 4.083 -3.827 1.00 95.50 338 THR A C 1
ATOM 2738 O O . THR A 1 338 ? 22.870 4.041 -3.178 1.00 95.50 338 THR A O 1
ATOM 2741 N N . TYR A 1 339 ? 24.538 2.969 -4.231 1.00 96.38 339 TYR A N 1
ATOM 2742 C CA . TYR A 1 339 ? 24.038 1.635 -3.875 1.00 96.38 339 TYR A CA 1
ATOM 2743 C C . TYR A 1 339 ? 24.075 1.402 -2.362 1.00 96.38 339 TYR A C 1
ATOM 2745 O O . TYR A 1 339 ? 23.088 0.931 -1.800 1.00 96.38 339 TYR A O 1
ATOM 2753 N N . ILE A 1 340 ? 25.165 1.776 -1.682 1.00 96.81 340 ILE A N 1
ATOM 2754 C CA . ILE A 1 340 ? 25.269 1.660 -0.218 1.00 96.81 340 ILE A CA 1
ATOM 2755 C C . ILE A 1 340 ? 24.138 2.446 0.460 1.00 96.81 340 ILE A C 1
ATOM 2757 O O . ILE A 1 340 ? 23.491 1.914 1.363 1.00 96.81 340 ILE A O 1
ATOM 2761 N N . ALA A 1 341 ? 23.843 3.664 -0.006 1.00 96.88 341 ALA A N 1
ATOM 2762 C CA . ALA A 1 341 ? 22.723 4.459 0.490 1.00 96.88 341 ALA A CA 1
ATOM 2763 C C . ALA A 1 341 ? 21.369 3.764 0.254 1.00 96.88 341 ALA A C 1
ATOM 2765 O O . ALA A 1 341 ? 20.627 3.566 1.212 1.00 96.88 341 ALA A O 1
ATOM 2766 N N . LEU A 1 342 ? 21.073 3.308 -0.971 1.00 96.81 342 LEU A N 1
ATOM 2767 C CA . LEU A 1 342 ? 19.814 2.620 -1.304 1.00 96.81 342 LEU A CA 1
ATOM 2768 C C . LEU A 1 342 ? 19.588 1.359 -0.454 1.00 96.81 342 LEU A C 1
ATOM 2770 O O . LEU A 1 342 ? 18.534 1.220 0.171 1.00 96.81 342 LEU A O 1
ATOM 2774 N N . TYR A 1 343 ? 20.577 0.462 -0.378 1.00 97.75 343 TYR A N 1
ATOM 2775 C CA . TYR A 1 343 ? 20.490 -0.763 0.428 1.00 97.75 343 TYR A CA 1
ATOM 2776 C C . TYR A 1 343 ? 20.345 -0.450 1.927 1.00 97.75 343 TYR A C 1
ATOM 2778 O O . TYR A 1 343 ? 19.536 -1.080 2.611 1.00 97.75 343 TYR A O 1
ATOM 2786 N N . THR A 1 344 ? 21.069 0.550 2.443 1.00 97.56 344 THR A N 1
ATOM 2787 C CA . THR A 1 344 ? 20.964 0.968 3.854 1.00 97.56 344 THR A CA 1
ATOM 2788 C C . THR A 1 344 ? 19.589 1.564 4.160 1.00 97.56 344 THR A C 1
ATOM 2790 O O . THR A 1 344 ? 18.997 1.235 5.192 1.00 97.56 344 THR A O 1
ATOM 2793 N N . THR A 1 345 ? 19.035 2.383 3.262 1.00 97.62 345 THR A N 1
ATOM 2794 C CA . THR A 1 345 ? 17.682 2.944 3.385 1.00 97.62 345 THR A CA 1
ATOM 2795 C C . THR A 1 345 ? 16.621 1.846 3.372 1.00 97.62 345 THR A C 1
ATOM 2797 O O . THR A 1 345 ? 15.782 1.827 4.271 1.00 97.62 345 THR A O 1
ATOM 2800 N N . LEU A 1 346 ? 16.690 0.891 2.435 1.00 97.25 346 LEU A N 1
ATOM 2801 C CA . LEU A 1 346 ? 15.779 -0.260 2.373 1.00 97.25 346 LEU A CA 1
ATOM 2802 C C . LEU A 1 346 ? 15.793 -1.068 3.678 1.00 97.25 346 LEU A C 1
ATOM 2804 O O . LEU A 1 346 ? 14.737 -1.324 4.256 1.00 97.25 346 LEU A O 1
ATOM 2808 N N . LEU A 1 347 ? 16.979 -1.455 4.158 1.00 96.56 347 LEU A N 1
ATOM 2809 C CA . LEU A 1 347 ? 17.128 -2.277 5.364 1.00 96.56 347 LEU A CA 1
ATOM 2810 C C . LEU A 1 347 ? 16.672 -1.536 6.630 1.00 96.56 347 LEU A C 1
ATOM 2812 O O . LEU A 1 347 ? 16.025 -2.133 7.493 1.00 96.56 347 LEU A O 1
ATOM 2816 N N . THR A 1 348 ? 16.951 -0.233 6.723 1.00 95.62 348 THR A N 1
ATOM 2817 C CA . THR A 1 348 ? 16.514 0.615 7.844 1.00 95.62 348 THR A CA 1
ATOM 2818 C C . THR A 1 348 ? 14.997 0.806 7.838 1.00 95.62 348 THR A C 1
ATOM 2820 O O . THR A 1 348 ? 14.354 0.666 8.880 1.00 95.62 348 THR A O 1
ATOM 2823 N N . ALA A 1 349 ? 14.400 1.067 6.672 1.00 96.06 349 ALA A N 1
ATOM 2824 C CA . ALA A 1 349 ? 12.954 1.200 6.527 1.00 96.06 349 ALA A CA 1
ATOM 2825 C C . ALA A 1 349 ? 12.239 -0.122 6.853 1.00 96.06 349 ALA A C 1
ATOM 2827 O O . ALA A 1 349 ? 11.349 -0.134 7.701 1.00 96.06 349 ALA A O 1
ATOM 2828 N N . TYR A 1 350 ? 12.701 -1.249 6.303 1.00 95.00 350 TYR A N 1
ATOM 2829 C CA . TYR A 1 350 ? 12.197 -2.586 6.640 1.00 95.00 350 TYR A CA 1
ATOM 2830 C C . TYR A 1 350 ? 12.269 -2.878 8.148 1.00 95.00 350 TYR A C 1
ATOM 2832 O O . TYR A 1 350 ? 11.294 -3.364 8.726 1.00 95.00 350 TYR A O 1
ATOM 2840 N N . TYR A 1 351 ? 13.378 -2.526 8.812 1.00 93.69 351 TYR A N 1
ATOM 2841 C CA . TYR A 1 351 ? 13.510 -2.683 10.262 1.00 93.69 351 TYR A CA 1
ATOM 2842 C C . TYR A 1 351 ? 12.448 -1.879 11.026 1.00 93.69 351 TYR A C 1
ATOM 2844 O O . TYR A 1 351 ? 11.804 -2.416 11.928 1.00 93.69 351 TYR A O 1
ATOM 2852 N N . VAL A 1 352 ? 12.222 -0.611 10.661 1.00 93.50 352 VAL A N 1
ATOM 2853 C CA . VAL A 1 352 ? 11.200 0.237 11.302 1.00 93.50 352 VAL A CA 1
ATOM 2854 C C . VAL A 1 352 ? 9.788 -0.284 11.021 1.00 93.50 352 VAL A C 1
ATOM 2856 O O . VAL A 1 352 ? 8.979 -0.351 11.947 1.00 93.50 352 VAL A O 1
ATOM 2859 N N . PHE A 1 353 ? 9.499 -0.691 9.783 1.00 92.75 353 PHE A N 1
ATOM 2860 C CA . PHE A 1 353 ? 8.213 -1.245 9.354 1.00 92.75 353 PHE A CA 1
ATOM 2861 C C . PHE A 1 353 ? 7.835 -2.505 10.147 1.00 92.75 353 PHE A C 1
ATOM 2863 O O . PHE A 1 353 ? 6.812 -2.516 10.840 1.00 92.75 353 PHE A O 1
ATOM 2870 N N . ASP A 1 354 ? 8.685 -3.534 10.106 1.00 90.56 354 ASP A N 1
ATOM 2871 C CA . ASP A 1 354 ? 8.454 -4.836 10.743 1.00 90.56 354 ASP A CA 1
ATOM 2872 C C . ASP A 1 354 ? 8.376 -4.708 12.273 1.00 90.56 354 ASP A C 1
ATOM 2874 O O . ASP A 1 354 ? 7.447 -5.219 12.910 1.00 90.56 354 ASP A O 1
ATOM 2878 N N . CYS A 1 355 ? 9.283 -3.931 12.879 1.00 89.50 355 CYS A N 1
ATOM 2879 C CA . CYS A 1 355 ? 9.239 -3.656 14.313 1.00 89.50 355 CYS A CA 1
ATOM 2880 C C . CYS A 1 355 ? 7.957 -2.916 14.714 1.00 89.50 355 CYS A C 1
ATOM 2882 O O . CYS A 1 355 ? 7.287 -3.338 15.659 1.00 89.50 355 CYS A O 1
ATOM 2884 N N . ALA A 1 356 ? 7.579 -1.839 14.018 1.00 90.44 356 ALA A N 1
ATOM 2885 C CA . ALA A 1 356 ? 6.399 -1.048 14.367 1.00 90.44 356 ALA A CA 1
ATOM 2886 C C . ALA A 1 356 ? 5.089 -1.830 14.180 1.00 90.44 356 ALA A C 1
ATOM 2888 O O . ALA A 1 356 ? 4.203 -1.755 15.041 1.00 90.44 356 ALA A O 1
ATOM 2889 N N . MET A 1 357 ? 4.970 -2.603 13.094 1.00 88.19 357 MET A N 1
ATOM 2890 C CA . MET A 1 357 ? 3.798 -3.439 12.819 1.00 88.19 357 MET A CA 1
ATOM 2891 C C . MET A 1 357 ? 3.664 -4.569 13.848 1.00 88.19 357 MET A C 1
ATOM 2893 O O . MET A 1 357 ? 2.570 -4.793 14.381 1.00 88.19 357 MET A O 1
ATOM 2897 N N . SER A 1 358 ? 4.777 -5.220 14.205 1.00 87.31 358 SER A N 1
ATOM 2898 C CA . SER A 1 358 ? 4.814 -6.222 15.275 1.00 87.31 358 SER A CA 1
ATOM 2899 C C . SER A 1 358 ? 4.463 -5.616 16.637 1.00 87.31 358 SER A C 1
ATOM 2901 O O . SER A 1 358 ? 3.634 -6.180 17.346 1.00 87.31 358 SER A O 1
ATOM 2903 N N . GLN A 1 359 ? 5.011 -4.449 17.002 1.00 89.44 359 GLN A N 1
ATOM 2904 C CA . GLN A 1 359 ? 4.708 -3.776 18.277 1.00 89.44 359 GLN A CA 1
ATOM 2905 C C . GLN A 1 359 ? 3.203 -3.518 18.441 1.00 89.44 359 GLN A C 1
ATOM 2907 O O . GLN A 1 359 ? 2.625 -3.886 19.463 1.00 89.44 359 GLN A O 1
ATOM 2912 N N . LYS A 1 360 ? 2.553 -2.952 17.415 1.00 87.31 360 LYS A N 1
ATOM 2913 C CA . LYS A 1 360 ? 1.102 -2.697 17.378 1.00 87.31 360 LYS A CA 1
ATOM 2914 C C . LYS A 1 360 ? 0.289 -3.982 17.557 1.00 87.31 360 LYS A C 1
ATOM 2916 O O . LYS A 1 360 ? -0.622 -4.037 18.382 1.00 87.31 360 LYS A O 1
ATOM 2921 N N . SER A 1 361 ? 0.613 -5.004 16.772 1.00 85.81 361 SER A N 1
ATOM 2922 C CA . SER A 1 361 ? -0.200 -6.220 16.654 1.00 85.81 361 SER A CA 1
ATOM 2923 C C . SER A 1 361 ? 0.010 -7.171 17.835 1.00 85.81 361 SER A C 1
ATOM 2925 O O . SER A 1 361 ? -0.944 -7.757 18.342 1.00 85.81 361 SER A O 1
ATOM 2927 N N . ARG A 1 362 ? 1.239 -7.274 18.358 1.00 86.44 362 ARG A N 1
ATOM 2928 C CA . ARG A 1 362 ? 1.538 -8.057 19.569 1.00 86.44 362 ARG A CA 1
ATOM 2929 C C . ARG A 1 362 ? 1.010 -7.385 20.831 1.00 86.44 362 ARG A C 1
ATOM 2931 O O . ARG A 1 362 ? 0.490 -8.093 21.686 1.00 86.44 362 ARG A O 1
ATOM 2938 N N . PHE A 1 363 ? 1.012 -6.051 20.912 1.00 88.06 363 PHE A N 1
ATOM 2939 C CA . PHE A 1 363 ? 0.300 -5.336 21.978 1.00 88.06 363 PHE A CA 1
ATOM 2940 C C . PHE A 1 363 ? -1.208 -5.638 21.952 1.00 88.06 363 PHE A C 1
ATOM 2942 O O . PHE A 1 363 ? -1.780 -6.023 22.969 1.00 88.06 363 PHE A O 1
ATOM 2949 N N . LYS A 1 364 ? -1.854 -5.543 20.783 1.00 83.31 364 LYS A N 1
ATOM 2950 C CA . LYS A 1 364 ? -3.291 -5.832 20.631 1.00 83.31 364 LYS A CA 1
ATOM 2951 C C . LYS A 1 364 ? -3.636 -7.293 20.972 1.00 83.31 364 LYS A C 1
ATOM 2953 O O . LYS A 1 364 ? -4.625 -7.530 21.663 1.00 83.31 364 LYS A O 1
ATOM 2958 N N . MET A 1 365 ? -2.782 -8.250 20.598 1.00 81.88 365 MET A N 1
ATOM 2959 C CA . MET A 1 365 ? -2.886 -9.656 21.024 1.00 81.88 365 MET A CA 1
ATOM 2960 C C . MET A 1 365 ? -2.730 -9.838 22.542 1.00 81.88 365 MET A C 1
ATOM 2962 O O . MET A 1 365 ? -3.558 -10.512 23.156 1.00 81.88 365 MET A O 1
ATOM 2966 N N . GLN A 1 366 ? -1.747 -9.183 23.172 1.00 84.75 366 GLN A N 1
ATOM 2967 C CA . GLN A 1 366 ? -1.566 -9.212 24.631 1.00 84.75 366 GLN A CA 1
ATOM 2968 C C . GLN A 1 366 ? -2.812 -8.714 25.373 1.00 84.75 366 GLN A C 1
ATOM 2970 O O . GLN A 1 366 ? -3.202 -9.308 26.372 1.00 84.75 366 GLN A O 1
ATOM 2975 N N . THR A 1 367 ? -3.492 -7.679 24.865 1.00 79.31 367 THR A N 1
ATOM 2976 C CA . THR A 1 367 ? -4.742 -7.178 25.470 1.00 79.31 367 THR A CA 1
ATOM 2977 C C . THR A 1 367 ? -5.948 -8.112 25.303 1.00 79.31 367 THR A C 1
ATOM 2979 O O . THR A 1 367 ? -7.015 -7.805 25.821 1.00 79.31 367 THR A O 1
ATOM 2982 N N . MET A 1 368 ? -5.792 -9.235 24.595 1.00 73.44 368 MET A N 1
ATOM 2983 C CA . MET A 1 368 ? -6.817 -10.266 24.376 1.00 73.44 368 MET A CA 1
ATOM 2984 C C . MET A 1 368 ? -6.409 -11.622 24.986 1.00 73.44 368 MET A C 1
ATOM 2986 O O . MET A 1 368 ? -6.950 -12.655 24.597 1.00 73.44 368 MET A O 1
ATOM 2990 N N . GLY A 1 369 ? -5.419 -11.632 25.888 1.00 74.19 369 GLY A N 1
ATOM 2991 C CA . GLY A 1 369 ? -4.888 -12.834 26.542 1.00 74.19 369 GLY A CA 1
ATOM 2992 C C . GLY A 1 369 ? -3.881 -13.639 25.704 1.00 74.19 369 GLY A C 1
ATOM 2993 O O . GLY A 1 369 ? -3.261 -14.576 26.212 1.00 74.19 369 GLY A O 1
ATOM 2994 N N . VAL A 1 370 ? -3.649 -13.273 24.438 1.00 78.69 370 VAL A N 1
ATOM 2995 C CA . VAL A 1 370 ? -2.702 -13.969 23.553 1.00 78.69 370 VAL A CA 1
ATOM 2996 C C . VAL A 1 370 ? -1.276 -13.504 23.863 1.00 78.69 370 VAL A C 1
ATOM 2998 O O . VAL A 1 370 ? -0.792 -12.492 23.359 1.00 78.69 370 VAL A O 1
ATOM 3001 N N . THR A 1 371 ? -0.604 -14.259 24.733 1.00 76.50 371 THR A N 1
ATOM 3002 C CA . THR A 1 371 ? 0.757 -13.977 25.232 1.00 76.50 371 THR A CA 1
ATOM 3003 C C . THR A 1 371 ? 1.854 -14.826 24.581 1.00 76.50 371 THR A C 1
ATOM 3005 O O . THR A 1 371 ? 3.035 -14.489 24.685 1.00 76.50 371 THR A O 1
ATOM 3008 N N . LYS A 1 372 ? 1.492 -15.919 23.894 1.00 76.56 372 LYS A N 1
ATOM 3009 C CA . LYS A 1 372 ? 2.422 -16.793 23.161 1.00 76.56 372 LYS A CA 1
ATOM 3010 C C . LYS A 1 372 ? 2.504 -16.360 21.697 1.00 76.56 372 LYS A C 1
ATOM 3012 O O . LYS A 1 372 ? 1.505 -16.409 20.989 1.00 76.56 372 LYS A O 1
ATOM 3017 N N . PHE A 1 373 ? 3.703 -15.995 21.241 1.00 81.44 373 PHE A N 1
ATOM 3018 C CA . PHE A 1 373 ? 3.960 -15.570 19.862 1.00 81.44 373 PHE A CA 1
ATOM 3019 C C . PHE A 1 373 ? 4.814 -16.575 19.095 1.00 81.44 373 PHE A C 1
ATOM 3021 O O . PHE A 1 373 ? 5.711 -17.210 19.657 1.00 81.44 373 PHE A O 1
ATOM 3028 N N . ARG A 1 374 ? 4.559 -16.671 17.787 1.00 81.75 374 ARG A N 1
ATOM 3029 C CA . ARG A 1 374 ? 5.351 -17.464 16.847 1.00 81.75 374 ARG A CA 1
ATOM 3030 C C . ARG A 1 374 ? 6.788 -16.921 16.791 1.00 81.75 374 ARG A C 1
ATOM 3032 O O . ARG A 1 374 ? 7.019 -15.710 16.722 1.00 81.75 374 ARG A O 1
ATOM 3039 N N . LYS A 1 375 ? 7.771 -17.823 16.796 1.00 76.94 375 LYS A N 1
ATOM 3040 C CA . LYS A 1 375 ? 9.155 -17.504 16.415 1.00 76.94 375 LYS A CA 1
ATOM 3041 C C . LYS A 1 375 ? 9.327 -17.855 14.940 1.00 76.94 375 LYS A C 1
ATOM 3043 O O . LYS A 1 375 ? 9.025 -18.974 14.538 1.00 76.94 375 LYS A O 1
ATOM 3048 N N . THR A 1 376 ? 9.770 -16.887 14.150 1.00 79.12 376 THR A N 1
ATOM 3049 C CA . THR A 1 376 ? 9.937 -16.976 12.692 1.00 79.12 376 THR A CA 1
ATOM 3050 C C . THR A 1 376 ? 11.256 -16.318 12.296 1.00 79.12 376 THR A C 1
ATOM 3052 O O . THR A 1 376 ? 11.749 -15.451 13.014 1.00 79.12 376 THR A O 1
ATOM 3055 N N . PHE A 1 377 ? 11.871 -16.744 11.192 1.00 73.06 377 PHE A N 1
ATOM 3056 C CA . PHE A 1 377 ? 13.159 -16.203 10.753 1.00 73.06 377 PHE A CA 1
ATOM 3057 C C . PHE A 1 377 ? 12.978 -15.127 9.661 1.00 73.06 377 PHE A C 1
ATOM 3059 O O . PHE A 1 377 ? 12.204 -15.354 8.733 1.00 73.06 377 PHE A O 1
ATOM 3066 N N . PRO A 1 378 ? 13.686 -13.980 9.715 1.00 74.00 378 PRO A N 1
ATOM 3067 C CA . PRO A 1 378 ? 14.410 -13.424 10.853 1.00 74.00 378 PRO A CA 1
ATOM 3068 C C . PRO A 1 378 ? 13.458 -12.628 11.768 1.00 74.00 378 PRO A C 1
ATOM 3070 O O . PRO A 1 378 ? 12.656 -11.808 11.304 1.00 74.00 378 PRO A O 1
ATOM 3073 N N . GLN A 1 379 ? 13.575 -12.843 13.081 1.00 77.81 379 GLN A N 1
ATOM 3074 C CA . GLN A 1 379 ? 12.847 -12.092 14.106 1.00 77.81 379 GLN A CA 1
ATOM 3075 C C . GLN A 1 379 ? 13.723 -10.944 14.610 1.00 77.81 379 GLN A C 1
ATOM 3077 O O . GLN A 1 379 ? 14.763 -11.183 15.223 1.00 77.81 379 GLN A O 1
ATOM 3082 N N . LEU A 1 380 ? 13.313 -9.705 14.335 1.00 84.31 380 LEU A N 1
ATOM 3083 C CA . LEU A 1 380 ? 14.087 -8.517 14.686 1.00 84.31 380 LEU A CA 1
ATOM 3084 C C . LEU A 1 380 ? 13.999 -8.198 16.197 1.00 84.31 380 LEU A C 1
ATOM 3086 O O . LEU A 1 380 ? 13.001 -8.523 16.856 1.00 84.31 380 LEU A O 1
ATOM 3090 N N . PRO A 1 381 ? 15.029 -7.560 16.786 1.00 83.56 381 PRO A N 1
ATOM 3091 C CA . PRO A 1 381 ? 14.934 -7.012 18.135 1.00 83.56 381 PRO A CA 1
ATOM 3092 C C . PRO A 1 381 ? 13.892 -5.883 18.193 1.00 83.56 381 PRO A C 1
ATOM 3094 O O . PRO A 1 381 ? 13.601 -5.226 17.204 1.00 83.56 381 PRO A O 1
ATOM 3097 N N . GLY A 1 382 ? 13.299 -5.646 19.366 1.00 81.31 382 GLY A N 1
ATOM 3098 C CA . GLY A 1 382 ? 12.325 -4.558 19.555 1.00 81.31 382 GLY A CA 1
ATOM 3099 C C . GLY A 1 382 ? 10.900 -4.829 19.042 1.00 81.31 382 GLY A C 1
ATOM 3100 O O . GLY A 1 382 ? 10.004 -4.040 19.339 1.00 81.31 382 GLY A O 1
ATOM 3101 N N . CYS A 1 383 ? 10.638 -5.961 18.375 1.00 81.56 383 CYS A N 1
ATOM 3102 C CA . CYS A 1 383 ? 9.306 -6.387 17.911 1.00 81.56 383 CYS A CA 1
ATOM 3103 C C . CYS A 1 383 ? 8.217 -6.521 19.006 1.00 81.56 383 CYS A C 1
ATOM 3105 O O . CYS A 1 383 ? 7.040 -6.674 18.674 1.00 81.56 383 CYS A O 1
ATOM 3107 N N . ILE A 1 384 ? 8.576 -6.497 20.295 1.00 84.81 384 ILE A N 1
ATOM 3108 C CA . ILE A 1 384 ? 7.650 -6.477 21.441 1.00 84.81 384 ILE A CA 1
ATOM 3109 C C . ILE A 1 384 ? 8.112 -5.382 22.408 1.00 84.81 384 ILE A C 1
ATOM 3111 O O . ILE A 1 384 ? 9.264 -5.387 22.845 1.00 84.81 384 ILE A O 1
ATOM 3115 N N . VAL A 1 385 ? 7.209 -4.468 22.774 1.00 83.94 385 VAL A N 1
ATOM 3116 C CA . VAL A 1 385 ? 7.474 -3.448 23.798 1.00 83.94 385 VAL A CA 1
ATOM 3117 C C . VAL A 1 385 ? 7.413 -4.097 25.184 1.00 83.94 385 VAL A C 1
ATOM 3119 O O . VAL A 1 385 ? 6.411 -4.714 25.540 1.00 83.94 385 VAL A O 1
ATOM 3122 N N . LYS A 1 386 ? 8.475 -3.951 25.983 1.00 81.19 386 LYS A N 1
ATOM 3123 C CA . LYS A 1 386 ? 8.463 -4.317 27.409 1.00 81.19 386 LYS A CA 1
ATOM 3124 C C . LYS A 1 386 ? 7.797 -3.188 28.200 1.00 81.19 386 LYS A C 1
ATOM 3126 O O . LYS A 1 386 ? 8.154 -2.034 27.995 1.00 81.19 386 LYS A O 1
ATOM 3131 N N . ASN A 1 387 ? 6.868 -3.523 29.096 1.00 81.50 387 ASN A N 1
ATOM 3132 C CA . ASN A 1 387 ? 6.095 -2.575 29.916 1.00 81.50 387 ASN A CA 1
ATOM 3133 C C . ASN A 1 387 ? 5.458 -1.422 29.097 1.00 81.50 387 ASN A C 1
ATOM 3135 O O . ASN A 1 387 ? 5.770 -0.255 29.337 1.00 81.50 387 ASN A O 1
ATOM 3139 N N . PRO A 1 388 ? 4.592 -1.725 28.108 1.00 85.56 388 PRO A N 1
ATOM 3140 C CA . PRO A 1 388 ? 4.034 -0.718 27.210 1.00 85.56 388 PRO A CA 1
ATOM 3141 C C . PRO A 1 388 ? 3.136 0.290 27.937 1.00 85.56 388 PRO A C 1
ATOM 3143 O O . PRO A 1 388 ? 2.180 -0.086 28.615 1.00 85.56 388 PRO A O 1
ATOM 3146 N N . THR A 1 389 ? 3.383 1.582 27.717 1.00 85.88 389 THR A N 1
ATOM 3147 C CA . THR A 1 389 ? 2.420 2.646 28.026 1.00 85.88 389 THR A CA 1
ATOM 3148 C C . THR A 1 389 ? 1.290 2.647 26.998 1.00 85.88 389 THR A C 1
ATOM 3150 O O . THR A 1 389 ? 1.519 2.414 25.804 1.00 85.88 389 THR A O 1
ATOM 3153 N N . TYR A 1 390 ? 0.067 2.921 27.454 1.00 86.25 390 TYR A N 1
ATOM 3154 C CA . TYR A 1 390 ? -1.117 2.986 26.602 1.00 86.25 390 TYR A CA 1
ATOM 3155 C C . TYR A 1 390 ? -2.182 3.944 27.150 1.00 86.25 390 TYR A C 1
ATOM 3157 O O . TYR A 1 390 ? -2.250 4.206 28.350 1.00 86.25 390 TYR A O 1
ATOM 3165 N N . ILE A 1 391 ? -3.056 4.427 26.265 1.00 83.00 391 ILE A N 1
ATOM 3166 C CA . ILE A 1 391 ? -4.260 5.190 26.612 1.00 83.00 391 ILE A CA 1
ATOM 3167 C C . ILE A 1 391 ? -5.459 4.236 26.609 1.00 83.00 391 ILE A C 1
ATOM 3169 O O . ILE A 1 391 ? -5.754 3.600 25.597 1.00 83.00 391 ILE A O 1
ATOM 3173 N N . GLN A 1 392 ? -6.164 4.145 27.737 1.00 78.19 392 GLN A N 1
ATOM 3174 C CA . GLN A 1 392 ? -7.423 3.406 27.855 1.00 78.19 392 GLN A CA 1
ATOM 3175 C C . GLN A 1 392 ? -8.589 4.276 27.354 1.00 78.19 392 GLN A C 1
ATOM 3177 O O . GLN A 1 392 ? -8.846 5.361 27.885 1.00 78.19 392 GLN A O 1
ATOM 3182 N N . THR A 1 393 ? -9.293 3.803 26.326 1.00 71.00 393 THR A N 1
ATOM 3183 C CA . THR A 1 393 ? -10.448 4.492 25.721 1.00 71.00 393 THR A CA 1
ATOM 3184 C C . THR A 1 393 ? -11.760 4.093 26.403 1.00 71.00 393 THR A C 1
ATOM 3186 O O . THR A 1 393 ? -11.851 3.016 26.997 1.00 71.00 393 THR A O 1
ATOM 3189 N N . ALA A 1 394 ? -12.791 4.940 26.288 1.00 57.81 394 ALA A N 1
ATOM 3190 C CA . ALA A 1 394 ? -14.123 4.693 26.857 1.00 57.81 394 ALA A CA 1
ATOM 3191 C C . ALA A 1 394 ? -14.840 3.471 26.243 1.00 57.81 394 ALA A C 1
ATOM 3193 O O . ALA A 1 394 ? -15.620 2.806 26.914 1.00 57.81 394 ALA A O 1
ATOM 3194 N N . HIS A 1 395 ? -14.513 3.125 24.993 1.00 60.06 395 HIS A N 1
ATOM 3195 C CA . HIS A 1 395 ? -15.002 1.928 24.298 1.00 60.06 395 HIS A CA 1
ATOM 3196 C C . HIS A 1 395 ? -14.331 0.620 24.792 1.00 60.06 395 HIS A C 1
ATOM 3198 O O . HIS A 1 395 ? -14.642 -0.461 24.308 1.00 60.06 395 HIS A O 1
ATOM 3204 N N . GLY A 1 396 ? -13.371 0.688 25.724 1.00 65.62 396 GLY A N 1
ATOM 3205 C CA . GLY A 1 396 ? -12.629 -0.476 26.231 1.00 65.62 396 GLY A CA 1
ATOM 3206 C C . GLY A 1 396 ? -11.326 -0.786 25.477 1.00 65.62 396 GLY A C 1
ATOM 3207 O O . GLY A 1 396 ? -10.440 -1.434 26.034 1.00 65.62 396 GLY A O 1
ATOM 3208 N N . ASN A 1 397 ? -11.129 -0.241 24.272 1.00 73.38 397 ASN A N 1
ATOM 3209 C CA . ASN A 1 397 ? -9.877 -0.383 23.515 1.00 73.38 397 ASN A CA 1
ATOM 3210 C C . ASN A 1 397 ? -8.693 0.321 24.203 1.00 73.38 397 ASN A C 1
ATOM 3212 O O . ASN A 1 397 ? -8.863 1.374 24.826 1.00 73.38 397 ASN A O 1
ATOM 3216 N N . ARG A 1 398 ? -7.479 -0.206 24.005 1.00 80.94 398 ARG A N 1
ATOM 3217 C CA . ARG A 1 398 ? -6.209 0.407 24.432 1.00 80.94 398 ARG A CA 1
ATOM 3218 C C . ARG A 1 398 ? -5.414 0.892 23.218 1.00 80.94 398 ARG A C 1
ATOM 3220 O O . ARG A 1 398 ? -5.263 0.152 22.249 1.00 80.94 398 ARG A O 1
ATOM 3227 N N . LEU A 1 399 ? -4.891 2.116 23.277 1.00 83.56 399 LEU A N 1
ATOM 3228 C CA . LEU A 1 399 ? -4.046 2.718 22.237 1.00 83.56 399 LEU A CA 1
ATOM 3229 C C . LEU A 1 399 ? -2.589 2.746 22.714 1.00 83.56 399 LEU A C 1
ATOM 3231 O O . LEU A 1 399 ? -2.308 3.337 23.752 1.00 83.56 399 LEU A O 1
ATOM 3235 N N . LEU A 1 400 ? -1.676 2.111 21.978 1.00 86.94 400 LEU A N 1
ATOM 3236 C CA . LEU A 1 400 ? -0.250 2.035 22.318 1.00 86.94 400 LEU A CA 1
ATOM 3237 C C . LEU A 1 400 ? 0.426 3.414 22.205 1.00 86.94 400 LEU A C 1
ATOM 3239 O O . LEU A 1 400 ? 0.284 4.078 21.183 1.00 86.94 400 LEU A O 1
ATOM 3243 N N . THR A 1 401 ? 1.191 3.820 23.224 1.00 87.81 401 THR A N 1
ATOM 3244 C CA . THR A 1 401 ? 1.943 5.097 23.255 1.00 87.81 401 THR A CA 1
ATOM 3245 C C . THR A 1 401 ? 3.442 4.907 23.510 1.00 87.81 401 THR A C 1
ATOM 3247 O O . THR A 1 401 ? 4.111 5.790 24.038 1.00 87.81 401 THR A O 1
ATOM 3250 N N . SER A 1 402 ? 3.976 3.733 23.171 1.00 86.62 402 SER A N 1
ATOM 3251 C CA . SER A 1 402 ? 5.369 3.337 23.416 1.00 86.62 402 SER A CA 1
ATOM 3252 C C . SER A 1 402 ? 5.957 2.557 22.233 1.00 86.62 402 SER A C 1
ATOM 3254 O O . SER A 1 402 ? 5.235 2.095 21.348 1.00 86.62 402 SER A O 1
ATOM 3256 N N . GLY A 1 403 ? 7.288 2.444 22.188 1.00 88.62 403 GLY A N 1
ATOM 3257 C CA . GLY A 1 403 ? 8.003 1.972 20.998 1.00 88.62 403 GLY A CA 1
ATOM 3258 C C . GLY A 1 403 ? 8.001 3.031 19.891 1.00 88.62 403 GLY A C 1
ATOM 3259 O O . GLY A 1 403 ? 8.044 4.228 20.175 1.00 88.62 403 GLY A O 1
ATOM 3260 N N . ALA A 1 404 ? 7.911 2.615 18.625 1.00 87.38 404 ALA A N 1
ATOM 3261 C CA . ALA A 1 404 ? 7.851 3.544 17.488 1.00 87.38 404 ALA A CA 1
ATOM 3262 C C . ALA A 1 404 ? 6.626 4.487 17.555 1.00 87.38 404 ALA A C 1
ATOM 3264 O O . ALA A 1 404 ? 6.672 5.625 17.089 1.00 87.38 404 ALA A O 1
ATOM 3265 N N . TRP A 1 405 ? 5.553 4.027 18.204 1.00 89.94 405 TRP A N 1
ATOM 3266 C CA . TRP A 1 405 ? 4.275 4.724 18.377 1.00 89.94 405 TRP A CA 1
ATOM 3267 C C . TRP A 1 405 ? 4.319 5.883 19.390 1.00 89.94 405 TRP A C 1
ATOM 3269 O O . TRP A 1 405 ? 3.338 6.607 19.530 1.00 89.94 405 TRP A O 1
ATOM 3279 N N . ALA A 1 406 ? 5.449 6.083 20.082 1.00 88.56 406 ALA A N 1
ATOM 3280 C CA . ALA A 1 406 ? 5.706 7.294 20.867 1.00 88.56 406 ALA A CA 1
ATOM 3281 C C . ALA A 1 406 ? 6.159 8.486 19.999 1.00 88.56 406 ALA A C 1
ATOM 3283 O O . ALA A 1 406 ? 5.933 9.633 20.373 1.00 88.56 406 ALA A O 1
ATOM 3284 N N . TRP A 1 407 ? 6.790 8.217 18.848 1.00 87.31 407 TRP A N 1
ATOM 3285 C CA . TRP A 1 407 ? 7.419 9.231 17.990 1.00 87.31 407 TRP A CA 1
ATOM 3286 C C . TRP A 1 407 ? 6.544 9.638 16.800 1.00 87.31 407 TRP A C 1
ATOM 3288 O O . TRP A 1 407 ? 6.592 10.777 16.348 1.00 87.31 407 TRP A O 1
ATOM 3298 N N . SER A 1 408 ? 5.728 8.714 16.288 1.00 89.12 408 SER A N 1
ATOM 3299 C CA . SER A 1 408 ? 4.782 8.964 15.198 1.00 89.12 408 SER A CA 1
ATOM 3300 C C . SER A 1 408 ? 3.468 8.229 15.447 1.00 89.12 408 SER A C 1
ATOM 3302 O O . SER A 1 408 ? 3.440 7.159 16.052 1.00 89.12 408 SER A O 1
ATOM 3304 N N . ARG A 1 409 ? 2.363 8.774 14.921 1.00 86.69 409 ARG A N 1
ATOM 3305 C CA . ARG A 1 409 ? 1.051 8.102 14.919 1.00 86.69 409 ARG A CA 1
ATOM 3306 C C . ARG A 1 409 ? 0.969 6.952 13.908 1.00 86.69 409 ARG A C 1
ATOM 3308 O O . ARG A 1 409 ? 0.056 6.138 14.015 1.00 86.69 409 ARG A O 1
ATOM 3315 N N . LYS A 1 410 ? 1.864 6.915 12.911 1.00 88.62 410 LYS A N 1
ATOM 3316 C CA . LYS A 1 410 ? 1.880 5.960 11.783 1.00 88.62 410 LYS A CA 1
ATOM 3317 C C . LYS A 1 410 ? 3.319 5.633 11.315 1.00 88.62 410 LYS A C 1
ATOM 3319 O O . LYS A 1 410 ? 3.609 5.741 10.123 1.00 88.62 410 LYS A O 1
ATOM 3324 N N . PRO A 1 411 ? 4.247 5.240 12.212 1.00 91.50 411 PRO A N 1
ATOM 3325 C CA . PRO A 1 411 ? 5.652 5.003 11.856 1.00 91.50 411 PRO A CA 1
ATOM 3326 C C . PRO A 1 411 ? 5.809 3.905 10.796 1.00 91.50 411 PRO A C 1
ATOM 3328 O O . PRO A 1 411 ? 6.689 3.982 9.945 1.00 91.50 411 PRO A O 1
ATOM 3331 N N . ASN A 1 412 ? 4.914 2.913 10.811 1.00 90.06 412 ASN A N 1
ATOM 3332 C CA . ASN A 1 412 ? 4.889 1.843 9.827 1.00 90.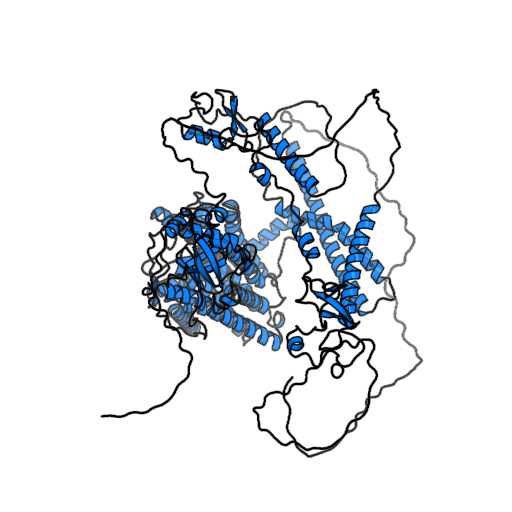06 412 ASN A CA 1
ATOM 3333 C C . ASN A 1 412 ? 4.562 2.359 8.414 1.00 90.06 412 ASN A C 1
ATOM 3335 O O . ASN A 1 412 ? 5.233 1.938 7.490 1.00 90.06 412 ASN A O 1
ATOM 3339 N N . TYR A 1 413 ? 3.603 3.280 8.230 1.00 90.94 413 TYR A N 1
ATOM 3340 C CA . TYR A 1 413 ? 3.249 3.789 6.890 1.00 90.94 413 TYR A CA 1
ATOM 3341 C C . TYR A 1 413 ? 4.379 4.616 6.265 1.00 90.94 413 TYR A C 1
ATOM 3343 O O . TYR A 1 413 ? 4.610 4.522 5.067 1.00 90.94 413 TYR A O 1
ATOM 3351 N N . VAL A 1 414 ? 5.104 5.399 7.073 1.00 92.62 414 VAL A N 1
ATOM 3352 C CA . VAL A 1 414 ? 6.267 6.167 6.592 1.00 92.62 414 VAL A CA 1
ATOM 3353 C C . VAL A 1 414 ? 7.371 5.220 6.112 1.00 92.62 414 VAL A C 1
ATOM 3355 O O . VAL A 1 414 ? 7.941 5.430 5.048 1.00 92.62 414 VAL A O 1
ATOM 3358 N N . ALA A 1 415 ? 7.640 4.152 6.865 1.00 94.25 415 ALA A N 1
ATOM 3359 C CA . ALA A 1 415 ? 8.633 3.147 6.498 1.00 94.25 415 ALA A CA 1
ATOM 3360 C C . ALA A 1 415 ? 8.236 2.330 5.250 1.00 94.25 415 ALA A C 1
ATOM 3362 O O . ALA A 1 415 ? 9.062 2.134 4.363 1.00 94.25 415 ALA A O 1
ATOM 3363 N N . ASP A 1 416 ? 6.969 1.918 5.157 1.00 93.12 416 ASP A N 1
ATOM 3364 C CA . ASP A 1 416 ? 6.375 1.219 4.004 1.00 93.12 416 ASP A CA 1
ATOM 3365 C C . ASP A 1 416 ? 6.470 2.083 2.729 1.00 93.12 416 ASP A C 1
ATOM 3367 O O . ASP A 1 416 ? 6.920 1.626 1.678 1.00 93.12 416 ASP A O 1
ATOM 3371 N N . TRP A 1 417 ? 6.160 3.383 2.838 1.00 95.38 417 TRP A N 1
ATOM 3372 C CA . TRP A 1 417 ? 6.334 4.317 1.726 1.00 95.38 417 TRP A CA 1
ATOM 3373 C C . TRP A 1 417 ? 7.804 4.490 1.324 1.00 95.38 417 TRP A C 1
ATOM 3375 O O . TRP A 1 417 ? 8.108 4.411 0.135 1.00 95.38 417 TRP A O 1
ATOM 3385 N N . ILE A 1 418 ? 8.732 4.658 2.276 1.00 96.50 418 ILE A N 1
ATOM 3386 C CA . ILE A 1 418 ? 10.172 4.748 1.968 1.00 96.50 418 ILE A CA 1
ATOM 3387 C C . ILE A 1 418 ? 10.643 3.490 1.222 1.00 96.50 418 ILE A C 1
ATOM 3389 O O . ILE A 1 418 ? 11.380 3.608 0.244 1.00 96.50 418 ILE A O 1
ATOM 3393 N N . MET A 1 419 ? 10.171 2.300 1.613 1.00 95.62 419 MET A N 1
ATOM 3394 C CA . MET A 1 419 ? 10.419 1.071 0.854 1.00 95.62 419 MET A CA 1
ATOM 3395 C C . MET A 1 419 ? 9.878 1.196 -0.580 1.00 95.62 419 MET A C 1
ATOM 3397 O O . MET A 1 419 ? 10.669 1.068 -1.514 1.00 95.62 419 MET A O 1
ATOM 3401 N N . SER A 1 420 ? 8.599 1.543 -0.775 1.00 95.25 420 SER A N 1
ATOM 3402 C CA . SER A 1 420 ? 8.006 1.719 -2.118 1.00 95.25 420 SER A CA 1
ATOM 3403 C C . SER A 1 420 ? 8.744 2.747 -2.991 1.00 95.25 420 SER A C 1
ATOM 3405 O O . SER A 1 420 ? 8.943 2.523 -4.184 1.00 95.25 420 SER A O 1
ATOM 3407 N N . LEU A 1 421 ? 9.240 3.837 -2.396 1.00 96.19 421 LEU A N 1
ATOM 3408 C CA . LEU A 1 421 ? 10.032 4.850 -3.086 1.00 96.19 421 LEU A CA 1
ATOM 3409 C C . LEU A 1 421 ? 11.381 4.285 -3.542 1.00 96.19 421 LEU A C 1
ATOM 3411 O O . LEU A 1 421 ? 11.788 4.529 -4.676 1.00 96.19 421 LEU A O 1
ATOM 3415 N N . THR A 1 422 ? 12.060 3.491 -2.705 1.00 96.69 422 THR A N 1
ATOM 3416 C CA . THR A 1 422 ? 13.327 2.857 -3.106 1.00 96.69 422 THR A CA 1
ATOM 3417 C C . THR A 1 422 ? 13.173 1.838 -4.241 1.00 96.69 422 THR A C 1
ATOM 3419 O O . THR A 1 422 ? 14.112 1.671 -5.014 1.00 96.69 422 THR A O 1
ATOM 3422 N N . TRP A 1 423 ? 11.998 1.215 -4.407 1.00 95.62 423 TRP A N 1
ATOM 3423 C CA . TRP A 1 423 ? 11.720 0.295 -5.525 1.00 95.62 423 TRP A CA 1
ATOM 3424 C C . TRP A 1 423 ? 11.630 1.026 -6.876 1.00 95.62 423 TRP A C 1
ATOM 3426 O O . TRP A 1 423 ? 11.933 0.427 -7.906 1.00 95.62 423 TRP A O 1
ATOM 3436 N N . GLY A 1 424 ? 11.252 2.312 -6.871 1.00 94.31 424 GLY A N 1
ATOM 3437 C CA . GLY A 1 424 ? 11.339 3.204 -8.033 1.00 94.31 424 GLY A CA 1
ATOM 3438 C C . GLY A 1 424 ? 12.744 3.789 -8.209 1.00 94.31 424 GLY A C 1
ATOM 3439 O O . GLY A 1 424 ? 13.336 3.656 -9.275 1.00 94.31 424 GLY A O 1
ATOM 3440 N N . LEU A 1 425 ? 13.332 4.345 -7.137 1.00 95.31 425 LEU A N 1
ATOM 3441 C CA . LEU A 1 425 ? 14.679 4.946 -7.151 1.00 95.31 425 LEU A CA 1
ATOM 3442 C C . LEU A 1 425 ? 15.786 3.999 -7.637 1.00 95.31 425 LEU A C 1
ATOM 3444 O O . LEU A 1 425 ? 16.833 4.481 -8.056 1.00 95.31 425 LEU A O 1
ATOM 3448 N N . VAL A 1 426 ? 15.579 2.679 -7.606 1.00 95.44 426 VAL A N 1
ATOM 3449 C CA . VAL A 1 426 ? 16.550 1.687 -8.092 1.00 95.44 426 VAL A CA 1
ATOM 3450 C C . VAL A 1 426 ? 16.896 1.828 -9.586 1.00 95.44 426 VAL A C 1
ATOM 3452 O O . VAL A 1 426 ? 17.961 1.363 -9.987 1.00 95.44 426 VAL A O 1
ATOM 3455 N N . ILE A 1 427 ? 16.042 2.471 -10.396 1.00 93.94 427 ILE A N 1
ATOM 3456 C CA . ILE A 1 427 ? 16.314 2.788 -11.816 1.00 93.94 427 ILE A CA 1
ATOM 3457 C C . ILE A 1 427 ? 16.659 4.267 -12.062 1.00 93.94 427 ILE A C 1
ATOM 3459 O O . ILE A 1 427 ? 16.941 4.666 -13.189 1.00 93.94 427 ILE A O 1
ATOM 3463 N N . GLY A 1 428 ? 16.633 5.096 -11.016 1.00 91.44 428 GLY A N 1
ATOM 3464 C CA . GLY A 1 428 ? 16.935 6.522 -11.107 1.00 91.44 428 GLY A CA 1
ATOM 3465 C C . GLY A 1 428 ? 15.948 7.277 -11.994 1.00 91.44 428 GLY A C 1
ATOM 3466 O O . GLY A 1 428 ? 14.779 6.926 -12.097 1.00 91.44 428 GLY A O 1
ATOM 3467 N N . THR A 1 429 ? 16.422 8.328 -12.657 1.00 90.38 429 THR A N 1
ATOM 3468 C CA . THR A 1 429 ? 15.588 9.217 -13.480 1.00 90.38 429 THR A CA 1
ATOM 3469 C C . THR A 1 429 ? 15.306 8.685 -14.891 1.00 90.38 429 THR A C 1
ATOM 3471 O O . THR A 1 429 ? 14.874 9.459 -15.739 1.00 90.38 429 THR A O 1
ATOM 3474 N N . ALA A 1 430 ? 15.562 7.402 -15.173 1.00 88.56 430 ALA A N 1
ATOM 3475 C CA . ALA A 1 430 ? 15.479 6.846 -16.526 1.00 88.56 430 ALA A CA 1
ATOM 3476 C C . ALA A 1 430 ? 14.041 6.808 -17.090 1.00 88.56 430 ALA A C 1
ATOM 3478 O O . ALA A 1 430 ? 13.828 7.065 -18.271 1.00 88.56 430 ALA A O 1
ATOM 3479 N N . THR A 1 431 ? 13.037 6.547 -16.246 1.00 91.94 431 THR A N 1
ATOM 3480 C CA . THR A 1 431 ? 11.609 6.664 -16.598 1.00 91.94 431 THR A CA 1
ATOM 3481 C C . THR A 1 431 ? 10.762 6.966 -15.353 1.00 91.94 431 THR A C 1
ATOM 3483 O O . THR A 1 431 ? 11.068 6.464 -14.268 1.00 91.94 431 THR A O 1
ATOM 3486 N N . PRO A 1 432 ? 9.670 7.751 -15.465 1.00 92.69 432 PRO A N 1
ATOM 3487 C CA . PRO A 1 432 ? 8.736 7.964 -14.361 1.00 92.69 432 PRO A CA 1
ATOM 3488 C C . PRO A 1 432 ? 7.896 6.720 -14.016 1.00 92.69 432 PRO A C 1
ATOM 3490 O O . PRO A 1 432 ? 7.339 6.657 -12.920 1.00 92.69 432 PRO A O 1
ATOM 3493 N N . ILE A 1 433 ? 7.782 5.722 -14.903 1.00 93.88 433 ILE A N 1
ATOM 3494 C CA . ILE A 1 433 ? 6.798 4.632 -14.762 1.00 93.88 433 ILE A CA 1
ATOM 3495 C C . ILE A 1 433 ? 7.002 3.799 -13.476 1.00 93.88 433 ILE A C 1
ATOM 3497 O O . ILE A 1 433 ? 6.021 3.589 -12.762 1.00 93.88 433 ILE A O 1
ATOM 3501 N N . PRO A 1 434 ? 8.222 3.390 -13.068 1.00 93.62 434 PRO A N 1
ATOM 3502 C CA . PRO A 1 434 ? 8.427 2.680 -11.800 1.00 93.62 434 PRO A CA 1
ATOM 3503 C C . PRO A 1 434 ? 8.117 3.493 -10.534 1.00 93.62 434 PRO A C 1
ATOM 3505 O O . PRO A 1 434 ? 7.920 2.907 -9.469 1.00 93.62 434 PRO A O 1
ATOM 3508 N N . TYR A 1 435 ? 8.007 4.822 -10.625 1.00 94.38 435 TYR A N 1
ATOM 3509 C CA . TYR A 1 435 ? 7.550 5.658 -9.510 1.00 94.38 435 TYR A CA 1
ATOM 3510 C C . TYR A 1 435 ? 6.028 5.628 -9.327 1.00 94.38 435 TYR A C 1
ATOM 3512 O O . TYR A 1 435 ? 5.558 6.014 -8.255 1.00 94.38 435 TYR A O 1
ATOM 3520 N N . PHE A 1 436 ? 5.264 5.108 -10.302 1.00 93.75 436 PHE A N 1
ATOM 3521 C CA . PHE A 1 436 ? 3.813 4.917 -10.196 1.00 93.75 436 PHE A CA 1
ATOM 3522 C C . PHE A 1 436 ? 3.426 4.203 -8.898 1.00 93.75 436 PHE A C 1
ATOM 3524 O O . PHE A 1 436 ? 2.535 4.675 -8.198 1.00 93.75 436 PHE A O 1
ATOM 3531 N N . TYR A 1 437 ? 4.137 3.130 -8.524 1.00 92.62 437 TYR A N 1
ATOM 3532 C CA . TYR A 1 437 ? 3.894 2.420 -7.264 1.00 92.62 437 TYR A CA 1
ATOM 3533 C C . TYR A 1 437 ? 4.008 3.363 -6.055 1.00 92.62 437 TYR A C 1
ATOM 3535 O O . TYR A 1 437 ? 3.065 3.464 -5.277 1.00 92.62 437 TYR A O 1
ATOM 3543 N N . SER A 1 438 ? 5.107 4.111 -5.923 1.00 94.25 438 SER A N 1
ATOM 3544 C CA . SER A 1 438 ? 5.319 5.044 -4.803 1.00 94.25 438 SER A CA 1
ATOM 3545 C C . SER A 1 438 ? 4.265 6.162 -4.744 1.00 94.25 438 SER A C 1
ATOM 3547 O O . SER A 1 438 ? 3.749 6.468 -3.666 1.00 94.25 438 SER A O 1
ATOM 3549 N N . VAL A 1 439 ? 3.898 6.741 -5.895 1.00 94.31 439 VAL A N 1
ATOM 3550 C CA . VAL A 1 439 ? 2.921 7.845 -6.009 1.00 94.31 439 VAL A CA 1
ATOM 3551 C C . VAL A 1 439 ? 1.484 7.372 -5.750 1.00 94.31 439 VAL A C 1
ATOM 3553 O O . VAL A 1 439 ? 0.727 8.021 -5.020 1.00 94.31 439 VAL A O 1
ATOM 3556 N N . PHE A 1 440 ? 1.114 6.202 -6.273 1.00 91.25 440 PHE A N 1
ATOM 3557 C CA . PHE A 1 440 ? -0.150 5.543 -5.954 1.00 91.25 440 PHE A CA 1
ATOM 3558 C C . PHE A 1 440 ? -0.217 5.198 -4.461 1.00 91.25 440 PHE A C 1
ATOM 3560 O O . PHE A 1 440 ? -1.196 5.510 -3.778 1.00 91.25 440 PHE A O 1
ATOM 3567 N N . PHE A 1 441 ? 0.849 4.604 -3.923 1.00 90.38 441 PHE A N 1
ATOM 3568 C CA . PHE A 1 441 ? 0.873 4.107 -2.554 1.00 90.38 441 PHE A CA 1
ATOM 3569 C C . PHE A 1 441 ? 0.841 5.234 -1.519 1.00 90.38 441 PHE A C 1
ATOM 3571 O O . PHE A 1 441 ? 0.092 5.120 -0.550 1.00 90.38 441 PHE A O 1
ATOM 3578 N N . ILE A 1 442 ? 1.543 6.358 -1.726 1.00 92.31 442 ILE A N 1
ATOM 3579 C CA . ILE A 1 442 ? 1.419 7.512 -0.817 1.00 92.31 442 ILE A CA 1
ATOM 3580 C C . ILE A 1 442 ? 0.009 8.115 -0.851 1.00 92.31 442 ILE A C 1
ATOM 3582 O O . ILE A 1 442 ? -0.541 8.406 0.210 1.00 92.31 442 ILE A O 1
ATOM 3586 N N . THR A 1 443 ? -0.622 8.208 -2.025 1.00 91.00 443 THR A N 1
ATOM 3587 C CA . THR A 1 443 ? -2.015 8.669 -2.167 1.00 91.00 443 THR A CA 1
ATOM 3588 C C . THR A 1 443 ? -2.976 7.769 -1.380 1.00 91.00 443 THR A C 1
ATOM 3590 O O . THR A 1 443 ? -3.763 8.251 -0.559 1.00 91.00 443 THR A O 1
ATOM 3593 N N . VAL A 1 444 ? -2.852 6.445 -1.532 1.00 85.38 444 VAL A N 1
ATOM 3594 C CA . VAL A 1 444 ? -3.639 5.458 -0.772 1.00 85.38 444 VAL A CA 1
ATOM 3595 C C . VAL A 1 444 ? -3.347 5.531 0.732 1.00 85.38 444 VAL A C 1
ATOM 3597 O O . VAL A 1 444 ? -4.279 5.459 1.534 1.00 85.38 444 VAL A O 1
ATOM 3600 N N . LEU A 1 445 ? -2.092 5.716 1.152 1.00 86.62 445 LEU A N 1
ATOM 3601 C CA . LEU A 1 445 ? -1.721 5.848 2.566 1.00 86.62 445 LEU A CA 1
ATOM 3602 C C . LEU A 1 445 ? -2.242 7.147 3.199 1.00 86.62 445 LEU A C 1
ATOM 3604 O O . LEU A 1 445 ? -2.669 7.116 4.355 1.00 86.62 445 LEU A O 1
ATOM 3608 N N . ILE A 1 446 ? -2.264 8.265 2.467 1.00 87.50 446 ILE A N 1
ATOM 3609 C CA . ILE A 1 446 ? -2.863 9.535 2.912 1.00 87.50 446 ILE A CA 1
ATOM 3610 C C . ILE A 1 446 ? -4.378 9.367 3.079 1.00 87.50 446 ILE A C 1
ATOM 3612 O O . ILE A 1 446 ? -4.909 9.666 4.151 1.00 87.50 446 ILE A O 1
ATOM 3616 N N . HIS A 1 447 ? -5.064 8.797 2.085 1.00 81.88 447 HIS A N 1
ATOM 3617 C CA . HIS A 1 447 ? -6.498 8.499 2.160 1.00 81.88 447 HIS A CA 1
ATOM 3618 C C . HIS A 1 447 ? -6.833 7.556 3.334 1.00 81.88 447 HIS A C 1
ATOM 3620 O O . HIS A 1 447 ? -7.752 7.813 4.118 1.00 81.88 447 HIS A O 1
ATOM 3626 N N . ARG A 1 448 ? -6.027 6.503 3.533 1.00 81.38 448 ARG A N 1
ATOM 3627 C CA . ARG A 1 448 ? -6.150 5.555 4.654 1.00 81.38 448 ARG A CA 1
ATOM 3628 C C . ARG A 1 448 ? -5.886 6.219 6.008 1.00 81.38 448 ARG A C 1
ATOM 3630 O O . ARG A 1 448 ? -6.576 5.902 6.973 1.00 81.38 448 ARG A O 1
ATOM 3637 N N . CYS A 1 449 ? -4.946 7.163 6.090 1.00 80.31 449 CYS A N 1
ATOM 3638 C CA . CYS A 1 449 ? -4.740 8.014 7.267 1.00 80.31 449 CYS A CA 1
ATOM 3639 C C . CYS A 1 449 ? -5.953 8.897 7.568 1.00 80.31 449 CYS A C 1
ATOM 3641 O O . CYS A 1 449 ? -6.364 8.948 8.724 1.00 80.31 449 CYS A O 1
ATOM 3643 N N . GLY A 1 450 ? -6.535 9.550 6.557 1.00 79.38 450 GLY A N 1
ATOM 3644 C CA . GLY A 1 450 ? -7.740 10.372 6.703 1.00 79.38 450 GLY A CA 1
ATOM 3645 C C . GLY A 1 450 ? -8.904 9.571 7.287 1.00 79.38 450 GLY A C 1
ATOM 3646 O O . GLY A 1 450 ? -9.381 9.888 8.378 1.00 79.38 450 GLY A O 1
ATOM 3647 N N . ARG A 1 451 ? -9.272 8.458 6.633 1.00 76.06 451 ARG A N 1
ATOM 3648 C CA . ARG A 1 451 ? -10.334 7.542 7.097 1.00 76.06 451 ARG A CA 1
ATOM 3649 C C . ARG A 1 451 ? -10.049 6.965 8.488 1.00 76.06 451 ARG A C 1
ATOM 3651 O O . ARG A 1 451 ? -10.964 6.855 9.302 1.00 76.06 451 ARG A O 1
ATOM 3658 N N . ASP A 1 452 ? -8.797 6.632 8.813 1.00 70.69 452 ASP A N 1
ATOM 3659 C CA . ASP A 1 452 ? -8.437 6.175 10.163 1.00 70.69 452 ASP A CA 1
ATOM 3660 C C . ASP A 1 452 ? -8.536 7.286 11.218 1.00 70.69 452 ASP A C 1
ATOM 3662 O O . ASP A 1 452 ? -8.963 7.007 12.339 1.00 70.69 452 ASP A O 1
ATOM 3666 N N . PHE A 1 453 ? -8.151 8.527 10.906 1.00 76.88 453 PHE A N 1
ATOM 3667 C CA . PHE A 1 453 ? -8.260 9.650 11.841 1.00 76.88 453 PHE A CA 1
ATOM 3668 C C . PHE A 1 453 ? -9.712 10.062 12.063 1.00 76.88 453 PHE A C 1
ATOM 3670 O O . PHE A 1 453 ? -10.089 10.280 13.213 1.00 76.88 453 PHE A O 1
ATOM 3677 N N . GLU A 1 454 ? -10.539 10.085 11.019 1.00 73.19 454 GLU A N 1
ATOM 3678 C CA . GLU A 1 454 ? -11.971 10.349 11.145 1.00 73.19 454 GLU A CA 1
ATOM 3679 C C . GLU A 1 454 ? -12.689 9.223 11.902 1.00 73.19 454 GLU A C 1
ATOM 3681 O O . GLU A 1 454 ? -13.454 9.472 12.831 1.00 73.19 454 GLU A O 1
ATOM 3686 N N . ARG A 1 455 ? -12.392 7.953 11.604 1.00 66.44 455 ARG A N 1
ATOM 3687 C CA . ARG A 1 455 ? -12.938 6.832 12.384 1.00 66.44 455 ARG A CA 1
ATOM 3688 C C . ARG A 1 455 ? -12.469 6.880 13.841 1.00 66.44 455 ARG A C 1
ATOM 3690 O O . ARG A 1 455 ? -13.244 6.554 14.738 1.00 66.44 455 ARG A O 1
ATOM 3697 N N . CYS A 1 456 ? -11.231 7.307 14.102 1.00 67.00 456 CYS A N 1
ATOM 3698 C CA . CYS A 1 456 ? -10.737 7.514 15.464 1.00 67.00 456 CYS A CA 1
ATOM 3699 C C . CYS A 1 456 ? -11.382 8.724 16.154 1.00 67.00 456 CYS A C 1
ATOM 3701 O O . CYS A 1 456 ? -11.622 8.635 17.356 1.00 67.00 456 CYS A O 1
ATOM 3703 N N . SER A 1 457 ? -11.710 9.815 15.454 1.00 67.25 457 SER A N 1
ATOM 3704 C CA . SER A 1 457 ? -12.484 10.909 16.052 1.00 67.25 457 SER A CA 1
ATOM 3705 C C . SER A 1 457 ? -13.908 10.430 16.337 1.00 67.25 457 SER A C 1
ATOM 3707 O O . SER A 1 457 ? -14.281 10.371 17.504 1.00 67.25 457 SER A O 1
ATOM 3709 N N . ARG A 1 458 ? -14.652 9.924 15.345 1.00 65.88 458 ARG A N 1
ATOM 3710 C CA . ARG A 1 458 ? -16.007 9.360 15.521 1.00 65.88 458 ARG A CA 1
ATOM 3711 C C . ARG A 1 458 ? -16.080 8.325 16.665 1.00 65.88 458 ARG A C 1
ATOM 3713 O O . ARG A 1 458 ? -17.025 8.356 17.447 1.00 65.88 458 ARG A O 1
ATOM 3720 N N . LYS A 1 459 ? -15.077 7.444 16.822 1.00 62.34 459 LYS A N 1
ATOM 3721 C CA . LYS A 1 459 ? -15.053 6.384 17.860 1.00 62.34 459 LYS A CA 1
ATOM 3722 C C . LYS A 1 459 ? -14.446 6.796 19.216 1.00 62.34 459 LYS A C 1
ATOM 3724 O O . LYS A 1 459 ? -14.685 6.099 20.204 1.00 62.34 459 LYS A O 1
ATOM 3729 N N . TYR A 1 460 ? -13.695 7.900 19.309 1.00 61.22 460 TYR A N 1
ATOM 3730 C CA . TYR A 1 460 ? -13.030 8.336 20.555 1.00 61.22 460 TYR A CA 1
ATOM 3731 C C . TYR A 1 460 ? -13.274 9.812 20.958 1.00 61.22 460 TYR A C 1
ATOM 3733 O O . TYR A 1 460 ? -12.749 10.240 21.986 1.00 61.22 460 TYR A O 1
ATOM 3741 N N . ALA A 1 461 ? -14.106 10.573 20.232 1.00 45.25 461 ALA A N 1
ATOM 3742 C CA . ALA A 1 461 ? -14.353 12.019 20.405 1.00 45.25 461 ALA A CA 1
ATOM 3743 C C . ALA A 1 461 ? -14.707 12.461 21.834 1.00 45.25 461 ALA A C 1
ATOM 3745 O O . ALA A 1 461 ? -14.317 13.550 22.247 1.00 45.25 461 ALA A O 1
ATOM 3746 N N . LYS A 1 462 ? -15.366 11.604 22.630 1.00 41.84 462 LYS A N 1
ATOM 3747 C CA . LYS A 1 462 ? -15.642 11.854 24.060 1.00 41.84 462 LYS A CA 1
ATOM 3748 C C . LYS A 1 462 ? -14.383 11.977 24.943 1.00 41.84 462 LYS A C 1
ATOM 3750 O O . LYS A 1 462 ? -14.512 12.139 26.154 1.00 41.84 462 LYS A O 1
ATOM 3755 N N . ARG A 1 463 ? -13.177 11.927 24.364 1.00 39.78 463 ARG A N 1
ATOM 3756 C CA . ARG A 1 463 ? -11.960 12.501 24.946 1.00 39.78 463 ARG A CA 1
ATOM 3757 C C . ARG A 1 463 ? -11.163 13.362 23.954 1.00 39.78 463 ARG A C 1
ATOM 3759 O O . ARG A 1 463 ? -10.136 12.937 23.426 1.00 39.78 463 ARG A O 1
ATOM 3766 N N . SER A 1 464 ? -11.525 14.645 23.897 1.00 35.62 464 SER A N 1
ATOM 3767 C CA . SER A 1 464 ? -10.505 15.674 24.163 1.00 35.62 464 SER A CA 1
ATOM 3768 C C . SER A 1 464 ? -9.828 15.382 25.517 1.00 35.62 464 SER A C 1
ATOM 3770 O O . SER A 1 464 ? -10.382 14.659 26.353 1.00 35.62 464 SER A O 1
ATOM 3772 N N . MET A 1 465 ? -8.624 15.900 25.769 1.00 41.19 465 MET A N 1
ATOM 3773 C CA . MET A 1 465 ? -7.987 15.730 27.081 1.00 41.19 465 MET A CA 1
ATOM 3774 C C . MET A 1 465 ? -8.655 16.627 28.130 1.00 41.19 465 MET A C 1
ATOM 3776 O O . MET A 1 465 ? -8.084 17.642 28.519 1.00 41.19 465 MET A O 1
ATOM 3780 N N . ALA A 1 466 ? -9.833 16.207 28.604 1.00 50.00 466 ALA A N 1
ATOM 3781 C CA . ALA A 1 466 ? -10.470 16.743 29.799 1.00 50.00 466 ALA A CA 1
ATOM 3782 C C . ALA A 1 466 ? -9.458 16.673 30.949 1.00 50.00 466 ALA A C 1
ATOM 3784 O O . ALA A 1 466 ? -9.071 15.587 31.405 1.00 50.00 466 ALA A O 1
ATOM 3785 N N . SER A 1 467 ? -8.978 17.841 31.357 1.00 70.25 467 SER A N 1
ATOM 3786 C CA . SER A 1 467 ? -8.024 17.996 32.439 1.00 70.25 467 SER A CA 1
ATOM 3787 C C . SER A 1 467 ? -8.686 17.577 33.743 1.00 70.25 467 SER A C 1
ATOM 3789 O O . SER A 1 467 ? -9.853 17.866 33.993 1.00 70.25 467 SER A O 1
ATOM 3791 N N . SER A 1 468 ? -7.941 16.872 34.589 1.00 79.88 468 SER A N 1
ATOM 3792 C CA . SER A 1 468 ? -8.431 16.465 35.901 1.00 79.88 468 SER A CA 1
ATOM 3793 C C . SER A 1 468 ? -7.576 17.046 37.008 1.00 79.88 468 SER A C 1
ATOM 3795 O O . SER A 1 468 ? -6.352 16.944 36.944 1.00 79.88 468 SER A O 1
ATOM 3797 N N . VAL A 1 469 ? -8.216 17.587 38.040 1.00 86.94 469 VAL A N 1
ATOM 3798 C CA . VAL A 1 469 ? -7.577 17.873 39.330 1.00 86.94 469 VAL A CA 1
ATOM 3799 C C . VAL A 1 469 ? -8.018 16.800 40.314 1.00 86.94 469 VAL A C 1
ATOM 3801 O O . VAL A 1 469 ? -9.205 16.468 40.407 1.00 86.94 469 VAL A O 1
ATOM 3804 N N . PHE A 1 470 ? -7.046 16.226 41.013 1.00 88.25 470 PHE A N 1
ATOM 3805 C CA . PHE A 1 470 ? -7.275 15.212 42.032 1.00 88.25 470 PHE A CA 1
ATOM 3806 C C . PHE A 1 470 ? -7.552 15.899 43.365 1.00 88.25 470 PHE A C 1
ATOM 3808 O O . PHE A 1 470 ? -6.905 16.889 43.708 1.00 88.25 470 PHE A O 1
ATOM 3815 N N . TYR A 1 471 ? -8.518 15.393 44.125 1.00 90.06 471 TYR A N 1
ATOM 3816 C CA . TYR A 1 471 ? -8.849 15.959 45.425 1.00 90.06 471 TYR A CA 1
ATOM 3817 C C . TYR A 1 471 ? -9.171 14.895 46.470 1.00 90.06 471 TYR A C 1
ATOM 3819 O O . TYR A 1 471 ? -9.666 13.805 46.172 1.00 90.06 471 TYR A O 1
ATOM 3827 N N . LYS A 1 472 ? -8.896 15.232 47.729 1.00 90.25 472 LYS A N 1
ATOM 3828 C CA . LYS A 1 472 ? -9.052 14.337 48.879 1.00 90.25 472 LYS A CA 1
ATOM 3829 C C . LYS A 1 472 ? -9.669 15.098 50.042 1.00 90.25 472 LYS A C 1
ATOM 3831 O O . LYS A 1 472 ? -9.116 16.107 50.468 1.00 90.25 472 LYS A O 1
ATOM 3836 N N . PHE A 1 473 ? -10.789 14.634 50.596 1.00 87.88 473 PHE A N 1
ATOM 3837 C CA . PHE A 1 473 ? -11.290 15.231 51.839 1.00 87.88 473 PHE A CA 1
ATOM 3838 C C . PHE A 1 473 ? -10.340 14.907 52.993 1.00 87.88 473 PHE A C 1
ATOM 3840 O O . PHE A 1 473 ? -10.026 13.743 53.212 1.00 87.88 473 PHE A O 1
ATOM 3847 N N . ASN A 1 474 ? -9.967 15.901 53.800 1.00 84.12 474 ASN A N 1
ATOM 3848 C CA . ASN A 1 474 ? -9.108 15.714 54.977 1.00 84.12 474 ASN A CA 1
ATOM 3849 C C . ASN A 1 474 ? -9.697 14.733 56.022 1.00 84.12 474 ASN A C 1
ATOM 3851 O O . ASN A 1 474 ? -8.987 14.246 56.894 1.00 84.12 474 ASN A O 1
ATOM 3855 N N . SER A 1 475 ? -11.000 14.441 55.938 1.00 77.75 475 SER A N 1
ATOM 3856 C CA . SER A 1 475 ? -11.720 13.464 56.765 1.00 77.75 475 SER A CA 1
ATOM 3857 C C . SER A 1 475 ? -11.891 12.076 56.125 1.00 77.75 475 SER A C 1
ATOM 3859 O O . SER A 1 475 ? -12.531 11.215 56.728 1.00 77.75 475 SER A O 1
ATOM 3861 N N . ARG A 1 476 ? -11.362 11.827 54.917 1.00 76.69 476 ARG A N 1
ATOM 3862 C CA . ARG A 1 476 ? -11.454 10.535 54.210 1.00 76.69 476 ARG A CA 1
ATOM 3863 C C . ARG A 1 476 ? -10.094 10.091 53.668 1.00 76.69 476 ARG A C 1
ATOM 3865 O O . ARG A 1 476 ? -9.205 10.900 53.418 1.00 76.69 476 ARG A O 1
ATOM 3872 N N . LYS A 1 477 ? -9.923 8.780 53.488 1.00 72.25 477 LYS A N 1
ATOM 3873 C CA . LYS A 1 477 ? -8.699 8.210 52.894 1.00 72.25 477 LYS A CA 1
ATOM 3874 C C . LYS A 1 477 ? -8.782 8.087 51.374 1.00 72.25 477 LYS A C 1
ATOM 3876 O O . LYS A 1 477 ? -7.739 7.959 50.740 1.00 72.25 477 LYS A O 1
ATOM 3881 N N . ASP A 1 478 ? -9.979 8.175 50.814 1.00 74.69 478 ASP A N 1
ATOM 3882 C CA . ASP A 1 478 ? -10.265 7.950 49.398 1.00 74.69 478 ASP A CA 1
ATOM 3883 C C . ASP A 1 478 ? -9.997 9.210 48.567 1.00 74.69 478 ASP A C 1
ATOM 3885 O O . ASP A 1 478 ? -10.099 10.335 49.064 1.00 74.69 478 ASP A O 1
ATOM 3889 N N . GLU A 1 479 ? -9.633 9.017 47.303 1.00 83.00 479 GLU A N 1
ATOM 3890 C CA . GLU A 1 479 ? -9.213 10.082 46.389 1.00 83.00 479 GLU A CA 1
ATOM 3891 C C . GLU A 1 479 ? -10.202 10.177 45.228 1.00 83.00 479 GLU A C 1
ATOM 3893 O O . GLU A 1 479 ? -10.596 9.170 44.639 1.00 83.00 479 GLU A O 1
ATOM 3898 N N . ALA A 1 480 ? -10.626 11.398 44.927 1.00 83.50 480 ALA A N 1
ATOM 3899 C CA . ALA A 1 480 ? -11.591 11.720 43.888 1.00 83.50 480 ALA A CA 1
ATOM 3900 C C . ALA A 1 480 ? -10.953 12.654 42.848 1.00 83.50 480 ALA A C 1
ATOM 3902 O O . ALA A 1 480 ? -9.813 13.101 42.997 1.00 83.50 480 ALA A O 1
ATOM 3903 N N . ARG A 1 481 ? -11.675 12.940 41.762 1.00 86.81 481 ARG A N 1
ATOM 3904 C CA . ARG A 1 481 ? -11.228 13.873 40.720 1.00 86.81 481 ARG A CA 1
ATOM 3905 C C . ARG A 1 481 ? -12.394 14.697 40.193 1.00 86.81 481 ARG A C 1
ATOM 3907 O O . ARG A 1 481 ? -13.470 14.143 39.976 1.00 86.81 481 ARG A O 1
ATOM 3914 N N . VAL A 1 482 ? -12.153 15.977 39.936 1.00 85.94 482 VAL A N 1
ATOM 3915 C CA . VAL A 1 482 ? -13.004 16.796 39.059 1.00 85.94 482 VAL A CA 1
ATOM 3916 C C . VAL A 1 482 ? -12.392 16.763 37.662 1.00 85.94 482 VAL A C 1
ATOM 3918 O O . VAL A 1 482 ? -11.168 16.731 37.530 1.00 85.94 482 VAL A O 1
ATOM 3921 N N . THR A 1 483 ? -13.229 16.733 36.627 1.00 81.06 483 THR A N 1
ATOM 3922 C CA . THR A 1 483 ? -12.826 16.808 35.215 1.00 81.06 483 THR A CA 1
ATOM 3923 C C . THR A 1 483 ? -13.408 18.061 34.581 1.00 81.06 483 THR A C 1
ATOM 3925 O O . THR A 1 483 ? -14.614 18.267 34.676 1.00 81.06 483 THR A O 1
ATOM 3928 N N . PHE A 1 484 ? -12.568 18.847 33.919 1.00 78.75 484 PHE A N 1
ATOM 3929 C CA . PHE A 1 484 ? -12.904 20.120 33.283 1.00 78.75 484 PHE A CA 1
ATOM 3930 C C . PHE A 1 484 ? -12.127 20.276 31.970 1.00 78.75 484 PHE A C 1
ATOM 3932 O O . PHE A 1 484 ? -11.101 19.624 31.760 1.00 78.75 484 PHE A O 1
ATOM 3939 N N . ASP A 1 485 ? -12.576 21.174 31.101 1.00 66.88 485 ASP A N 1
ATOM 3940 C CA . ASP A 1 485 ? -11.880 21.491 29.855 1.00 66.88 485 ASP A CA 1
ATOM 3941 C C . ASP A 1 485 ? -11.008 22.744 30.029 1.00 66.88 485 ASP A C 1
ATOM 3943 O O . ASP A 1 485 ? -11.460 23.768 30.531 1.00 66.88 485 ASP A O 1
ATOM 3947 N N . GLY A 1 486 ? -9.726 22.648 29.657 1.00 73.75 486 GLY A N 1
ATOM 3948 C CA . GLY A 1 486 ? -8.738 23.723 29.826 1.00 73.75 486 GLY A CA 1
ATOM 3949 C C . GLY A 1 486 ? -7.385 23.242 30.361 1.00 73.75 486 GLY A C 1
ATOM 3950 O O . GLY A 1 486 ? -7.142 22.045 30.531 1.00 73.75 486 GLY A O 1
ATOM 3951 N N . THR A 1 487 ? -6.469 24.176 30.626 1.00 76.31 487 THR A N 1
ATOM 3952 C CA . THR A 1 487 ? -5.130 23.906 31.198 1.00 76.31 487 THR A CA 1
ATOM 3953 C C . THR A 1 487 ? -5.093 23.970 32.730 1.00 76.31 487 THR A C 1
ATOM 3955 O O . THR A 1 487 ? -4.209 23.370 33.348 1.00 76.31 487 THR A O 1
ATOM 3958 N N . GLY A 1 488 ? -6.074 24.633 33.341 1.00 81.81 488 GLY A N 1
ATOM 3959 C CA . GLY A 1 488 ? -6.317 24.709 34.780 1.00 81.81 488 GLY A CA 1
ATOM 3960 C C . GLY A 1 488 ? -7.767 25.117 35.067 1.00 81.81 488 GLY A C 1
ATOM 3961 O O . GLY A 1 488 ? -8.481 25.515 34.150 1.00 81.81 488 GLY A O 1
ATOM 3962 N N . ILE A 1 489 ? -8.189 24.989 36.322 1.00 87.88 489 ILE A N 1
ATOM 3963 C CA . ILE A 1 489 ? -9.541 25.294 36.823 1.00 87.88 489 ILE A CA 1
ATOM 3964 C C . ILE A 1 489 ? -9.448 26.377 37.904 1.00 87.88 489 ILE A C 1
ATOM 3966 O O . ILE A 1 489 ? -8.463 26.406 38.644 1.00 87.88 489 ILE A O 1
ATOM 3970 N N . SER A 1 490 ? -10.430 27.273 38.019 1.00 91.19 490 SER A N 1
ATOM 3971 C CA . SER A 1 490 ? -10.443 28.243 39.122 1.00 91.19 490 SER A CA 1
ATOM 3972 C C . SER A 1 490 ? -10.736 27.555 40.464 1.00 91.19 490 SER A C 1
ATOM 3974 O O . SER A 1 490 ? -11.384 26.504 40.520 1.00 91.19 490 SER A O 1
ATOM 3976 N N . VAL A 1 491 ? -10.287 28.149 41.571 1.00 89.75 491 VAL A N 1
ATOM 3977 C CA . VAL A 1 491 ? -10.667 27.702 42.923 1.00 89.75 491 VAL A CA 1
ATOM 3978 C C . VAL A 1 491 ? -12.191 27.780 43.119 1.00 89.75 491 VAL A C 1
ATOM 3980 O O . VAL A 1 491 ? -12.753 26.896 43.768 1.00 89.75 491 VAL A O 1
ATOM 3983 N N . PHE A 1 492 ? -12.871 28.767 42.523 1.00 88.00 492 PHE A N 1
ATOM 3984 C CA . PHE A 1 492 ? -14.334 28.898 42.533 1.00 88.00 492 PHE A CA 1
ATOM 3985 C C . PHE A 1 492 ? -15.042 27.707 41.865 1.00 88.00 492 PHE A C 1
ATOM 3987 O O . PHE A 1 492 ? -15.875 27.047 42.491 1.00 88.00 492 PHE A O 1
ATOM 3994 N N . ASP A 1 493 ? -14.688 27.403 40.613 1.00 87.44 493 ASP A N 1
ATOM 3995 C CA . ASP A 1 493 ? -15.266 26.301 39.832 1.00 87.44 493 ASP A CA 1
ATOM 3996 C C . ASP A 1 493 ? -14.983 24.955 40.501 1.00 87.44 493 ASP A C 1
ATOM 3998 O O . ASP A 1 493 ? -15.886 24.139 40.677 1.00 87.44 493 ASP A O 1
ATOM 4002 N N . LEU A 1 494 ? -13.748 24.746 40.970 1.00 89.56 494 LEU A N 1
ATOM 4003 C CA . LEU A 1 494 ? -13.370 23.517 41.660 1.00 89.56 494 LEU A CA 1
ATOM 4004 C C . LEU A 1 494 ? -14.149 23.338 42.975 1.00 89.56 494 LEU A C 1
ATOM 4006 O O . LEU A 1 494 ? -14.561 22.222 43.290 1.00 89.56 494 LEU A O 1
ATOM 4010 N N . LYS A 1 495 ? -14.416 24.418 43.727 1.00 90.12 495 LYS A N 1
ATOM 4011 C CA . LYS A 1 495 ? -15.297 24.375 44.908 1.00 90.12 495 LYS A CA 1
ATOM 4012 C C . LYS A 1 495 ? -16.735 24.020 44.525 1.00 90.12 495 LYS A C 1
ATOM 4014 O O . LYS A 1 495 ? -17.291 23.113 45.147 1.00 90.12 495 LYS A O 1
ATOM 4019 N N . ARG A 1 496 ? -17.323 24.665 43.506 1.00 87.56 496 ARG A N 1
ATOM 4020 C CA . ARG A 1 496 ? -18.669 24.333 42.992 1.00 87.56 496 ARG A CA 1
ATOM 4021 C C . ARG A 1 496 ? -18.763 22.857 42.614 1.00 87.56 496 ARG A C 1
ATOM 4023 O O . ARG A 1 496 ? -19.655 22.156 43.089 1.00 87.56 496 ARG A O 1
ATOM 4030 N N . ASP A 1 497 ? -17.837 22.373 41.799 1.00 87.06 497 ASP A N 1
ATOM 4031 C CA . ASP A 1 497 ? -17.929 21.040 41.208 1.00 87.06 497 ASP A CA 1
ATOM 4032 C C . ASP A 1 497 ? -17.726 19.941 42.269 1.00 87.06 497 ASP A C 1
ATOM 4034 O O . ASP A 1 497 ? -18.409 18.918 42.234 1.00 87.06 497 ASP A O 1
ATOM 4038 N N . ILE A 1 498 ? -16.895 20.183 43.294 1.00 88.12 498 ILE A N 1
ATOM 4039 C CA . ILE A 1 498 ? -16.772 19.311 44.481 1.00 88.12 498 ILE A CA 1
ATOM 4040 C C . ILE A 1 498 ? -18.056 19.320 45.335 1.00 88.12 498 ILE A C 1
ATOM 4042 O O . ILE A 1 498 ? -18.437 18.282 45.886 1.00 88.12 498 ILE A O 1
ATOM 4046 N N . ILE A 1 499 ? -18.736 20.465 45.462 1.00 85.88 499 ILE A N 1
ATOM 4047 C CA . ILE A 1 499 ? -20.017 20.583 46.182 1.00 85.88 499 ILE A CA 1
ATOM 4048 C C . ILE A 1 499 ? -21.121 19.803 45.455 1.00 85.88 499 ILE A C 1
ATOM 4050 O O . ILE A 1 499 ? -21.857 19.054 46.105 1.00 85.88 499 ILE A O 1
ATOM 4054 N N . LEU A 1 500 ? -21.199 19.927 44.126 1.00 82.12 500 LEU A N 1
ATOM 4055 C CA . LEU A 1 500 ? -22.147 19.198 43.278 1.00 82.12 500 LEU A CA 1
ATOM 4056 C C . LEU A 1 500 ? -21.869 17.686 43.290 1.00 82.12 500 LEU A C 1
ATOM 4058 O O . LEU A 1 500 ? -22.762 16.908 43.622 1.00 82.12 500 LEU A O 1
ATOM 4062 N N . ALA A 1 501 ? -20.624 17.262 43.044 1.00 81.69 501 ALA A N 1
ATOM 4063 C CA . ALA A 1 501 ? -20.229 15.847 42.996 1.00 81.69 501 ALA A CA 1
ATOM 4064 C C . ALA A 1 501 ? -20.482 15.072 44.306 1.00 81.69 501 ALA A C 1
ATOM 4066 O O . ALA A 1 501 ? -20.554 13.842 44.301 1.00 81.69 501 ALA A O 1
ATOM 4067 N N . HIS A 1 502 ? -20.632 15.775 45.433 1.00 82.31 502 HIS A N 1
ATOM 4068 C CA . HIS A 1 502 ? -20.947 15.186 46.736 1.00 82.31 502 HIS A CA 1
ATOM 4069 C C . HIS A 1 502 ? -22.319 15.590 47.301 1.00 82.31 502 HIS A C 1
ATOM 4071 O O . HIS A 1 502 ? -22.572 15.334 48.480 1.00 82.31 502 HIS A O 1
ATOM 4077 N N . ASN A 1 503 ? -23.209 16.177 46.488 1.00 79.62 503 ASN A N 1
ATOM 4078 C CA . ASN A 1 503 ? -24.563 16.606 46.874 1.00 79.62 503 ASN A CA 1
ATOM 4079 C C . ASN A 1 503 ? -24.607 17.512 48.125 1.00 79.62 503 ASN A C 1
ATOM 4081 O O . ASN A 1 503 ? -25.556 17.472 48.910 1.00 79.62 503 ASN A O 1
ATOM 4085 N N . LEU A 1 504 ? -23.580 18.343 48.332 1.00 77.12 504 LEU A N 1
ATOM 4086 C CA . LEU A 1 504 ? -23.426 19.142 49.556 1.00 77.12 504 LEU A CA 1
ATOM 4087 C C . LEU A 1 504 ? -24.249 20.441 49.554 1.00 77.12 504 LEU A C 1
ATOM 4089 O O . LEU A 1 504 ? -24.362 21.090 50.589 1.00 77.12 504 LEU A O 1
ATOM 4093 N N . GLY A 1 505 ? -24.867 20.794 48.424 1.00 64.25 505 GLY A N 1
ATOM 4094 C CA . GLY A 1 505 ? -25.626 22.036 48.228 1.00 64.25 505 GLY A CA 1
ATOM 4095 C C . GLY A 1 505 ? -26.939 22.184 49.005 1.00 64.25 505 GLY A C 1
ATOM 4096 O O . GLY A 1 505 ? -27.676 23.129 48.750 1.00 64.25 505 GLY A O 1
ATOM 4097 N N . LYS A 1 506 ? -27.256 21.263 49.924 1.00 65.38 506 LYS A N 1
ATOM 4098 C CA . LYS A 1 506 ? -28.444 21.329 50.796 1.00 65.38 506 LYS A CA 1
ATOM 4099 C C . LYS A 1 506 ? -28.154 21.836 52.217 1.00 65.38 506 LYS A C 1
ATOM 4101 O O . LYS A 1 506 ? -29.089 21.944 53.001 1.00 65.38 506 LYS A O 1
ATOM 4106 N N . ALA A 1 507 ? -26.896 22.120 52.569 1.00 61.19 507 ALA A N 1
ATOM 4107 C CA . ALA A 1 507 ? -26.514 22.573 53.909 1.00 61.19 507 ALA A CA 1
ATOM 4108 C C . ALA A 1 507 ? -25.758 23.911 53.859 1.00 61.19 507 ALA A C 1
ATOM 4110 O O . ALA A 1 507 ? -24.771 24.043 53.140 1.00 61.19 507 ALA A O 1
ATOM 4111 N N . ASN A 1 508 ? -26.204 24.883 54.660 1.00 64.50 508 ASN A N 1
ATOM 4112 C CA . ASN A 1 508 ? -25.709 26.268 54.647 1.00 64.50 508 ASN A CA 1
ATOM 4113 C C . ASN A 1 508 ? -24.731 26.585 55.797 1.00 64.50 508 ASN A C 1
ATOM 4115 O O . ASN A 1 508 ? -24.406 27.748 56.020 1.00 64.50 508 ASN A O 1
ATOM 4119 N N . ASP A 1 509 ? -24.267 25.573 56.533 1.00 72.62 509 ASP A N 1
ATOM 4120 C CA . ASP A 1 509 ? -23.547 25.743 57.809 1.00 72.62 509 ASP A CA 1
ATOM 4121 C C . ASP A 1 509 ? -22.045 25.421 57.736 1.00 72.62 509 ASP A C 1
ATOM 4123 O O . ASP A 1 509 ? -21.360 25.369 58.760 1.00 72.62 509 ASP A O 1
ATOM 4127 N N . PHE A 1 510 ? -21.508 25.210 56.532 1.00 78.88 510 PHE A N 1
ATOM 4128 C CA . PHE A 1 510 ? -20.091 24.920 56.308 1.00 78.88 510 PHE A CA 1
ATOM 4129 C C . PHE A 1 510 ? -19.523 25.686 55.105 1.00 78.88 510 PHE A C 1
ATOM 4131 O O . PHE A 1 510 ? -20.235 25.988 54.148 1.00 78.88 510 PHE A O 1
ATOM 4138 N N . ASP A 1 511 ? -18.212 25.913 55.141 1.00 80.50 511 ASP A N 1
ATOM 4139 C CA . ASP A 1 511 ? -17.392 26.388 54.027 1.00 80.50 511 ASP A CA 1
ATOM 4140 C C . ASP A 1 511 ? -16.421 25.286 53.565 1.00 80.50 511 ASP A C 1
ATOM 4142 O O . ASP A 1 511 ? -16.001 24.425 54.352 1.00 80.50 511 ASP A O 1
ATOM 4146 N N . LEU A 1 512 ? -16.042 25.318 52.281 1.00 86.31 512 LEU A N 1
ATOM 4147 C CA . LEU A 1 512 ? -14.947 24.506 51.741 1.00 86.31 512 LEU A CA 1
ATOM 4148 C C . LEU A 1 512 ? -13.655 25.318 51.653 1.00 86.31 512 LEU A C 1
ATOM 4150 O O . LEU A 1 512 ? -13.555 26.290 50.905 1.00 86.31 512 LEU A O 1
ATOM 4154 N N . VAL A 1 513 ? -12.639 24.837 52.360 1.00 88.12 513 VAL A N 1
ATOM 4155 C CA . VAL A 1 513 ? -11.252 25.281 52.243 1.00 88.12 513 VAL A CA 1
ATOM 4156 C C . VAL A 1 513 ? -10.498 24.281 51.370 1.00 88.12 513 VAL A C 1
ATOM 4158 O O . VAL A 1 513 ? -10.541 23.075 51.629 1.00 88.12 513 VAL A O 1
ATOM 4161 N N . LEU A 1 514 ? -9.803 24.776 50.345 1.00 90.06 514 LEU A N 1
ATOM 4162 C CA . LEU A 1 514 ? -8.852 23.990 49.560 1.00 90.06 514 LEU A CA 1
ATOM 4163 C C . LEU A 1 514 ? -7.436 24.293 50.054 1.00 90.06 514 LEU A C 1
ATOM 4165 O O . LEU A 1 514 ? -7.068 25.459 50.204 1.00 90.06 514 LEU A O 1
ATOM 4169 N N . LEU A 1 515 ? -6.652 23.248 50.294 1.00 88.12 515 LEU A N 1
ATOM 4170 C CA . LEU A 1 515 ? -5.233 23.338 50.617 1.00 88.12 515 LEU A CA 1
ATOM 4171 C C . LEU A 1 515 ? -4.417 22.588 49.566 1.00 88.12 515 LEU A C 1
ATOM 4173 O O . LEU A 1 515 ? -4.899 21.614 48.983 1.00 88.12 515 LEU A O 1
ATOM 4177 N N . ASP A 1 516 ? -3.179 23.009 49.349 1.00 86.31 516 ASP A N 1
ATOM 4178 C CA . ASP A 1 516 ? -2.247 22.258 48.510 1.00 86.31 516 ASP A CA 1
ATOM 4179 C C . ASP A 1 516 ? -1.878 20.900 49.141 1.00 86.31 516 ASP A C 1
ATOM 4181 O O . ASP A 1 516 ? -1.881 20.753 50.367 1.00 86.31 516 ASP A O 1
ATOM 4185 N N . SER A 1 517 ? -1.550 19.902 48.319 1.00 79.00 517 SER A N 1
ATOM 4186 C CA . SER A 1 517 ? -0.978 18.632 48.789 1.00 79.00 517 SER A CA 1
ATOM 4187 C C . SER A 1 517 ? 0.370 18.844 49.476 1.00 79.00 517 SER A C 1
ATOM 4189 O O . SER A 1 517 ? 0.615 18.316 50.568 1.00 79.00 517 SER A O 1
ATOM 4191 N N . ASP A 1 518 ? 1.238 19.625 48.833 1.00 76.94 518 ASP A N 1
ATOM 4192 C CA . ASP A 1 518 ? 2.678 19.540 49.065 1.00 76.94 518 ASP A CA 1
ATOM 4193 C C . ASP A 1 518 ? 3.159 20.674 49.974 1.00 76.94 518 ASP A C 1
ATOM 4195 O O . ASP A 1 518 ? 3.915 20.425 50.917 1.00 76.94 518 ASP A O 1
ATOM 4199 N N . THR A 1 519 ? 2.656 21.900 49.775 1.00 78.44 519 THR A N 1
ATOM 4200 C CA . THR A 1 519 ? 2.923 23.032 50.689 1.00 78.44 519 THR A CA 1
ATOM 4201 C C . THR A 1 519 ? 1.958 23.085 51.875 1.00 78.44 519 THR A C 1
ATOM 4203 O O . THR A 1 519 ? 2.292 23.662 52.910 1.00 78.44 519 THR A O 1
ATOM 4206 N N . LYS A 1 520 ? 0.767 22.474 51.752 1.00 79.44 520 LYS A N 1
ATOM 4207 C CA . LYS A 1 520 ? -0.376 22.607 52.684 1.00 79.44 520 LYS A CA 1
ATOM 4208 C C . LYS A 1 520 ? -0.866 24.045 52.885 1.00 79.44 520 LYS A C 1
ATOM 4210 O O . LYS A 1 520 ? -1.584 24.320 53.847 1.00 79.44 520 LYS A O 1
ATOM 4215 N N . GLU A 1 521 ? -0.507 24.956 51.987 1.00 83.69 521 GLU A N 1
ATOM 4216 C CA . GLU A 1 521 ? -0.993 26.333 52.010 1.00 83.69 521 GLU A CA 1
ATOM 4217 C C . GLU A 1 521 ? -2.455 26.411 51.562 1.00 83.69 521 GLU A C 1
ATOM 4219 O O . GLU A 1 521 ? -2.938 25.598 50.774 1.00 83.69 521 GLU A O 1
ATOM 4224 N N . GLU A 1 522 ? -3.167 27.405 52.085 1.00 86.50 522 GLU A N 1
ATOM 4225 C CA . GLU A 1 522 ? -4.588 27.626 51.835 1.00 86.50 522 GLU A CA 1
ATOM 4226 C C . GLU A 1 522 ? -4.821 28.447 50.557 1.00 86.50 522 GLU A C 1
ATOM 4228 O O . GLU A 1 522 ? -4.331 29.571 50.417 1.00 86.50 522 GLU A O 1
ATOM 4233 N N . TYR A 1 523 ? -5.649 27.929 49.650 1.00 87.69 523 TYR A N 1
ATOM 4234 C CA . TYR A 1 523 ? -6.141 28.663 48.485 1.00 87.69 523 TYR A CA 1
ATOM 4235 C C . TYR A 1 523 ? -7.246 29.647 48.913 1.00 87.69 523 TYR A C 1
ATOM 4237 O O . TYR A 1 523 ? -8.439 29.333 48.880 1.00 87.69 523 TYR A O 1
ATOM 4245 N N . ARG A 1 524 ? -6.820 30.835 49.368 1.00 81.69 524 ARG A N 1
ATOM 4246 C CA . ARG A 1 524 ? -7.690 31.909 49.895 1.00 81.69 524 ARG A CA 1
ATOM 4247 C C . ARG A 1 524 ? -8.433 32.721 48.837 1.00 81.69 524 ARG A C 1
ATOM 4249 O O . ARG A 1 524 ? -9.510 33.228 49.129 1.00 81.69 524 ARG A O 1
ATOM 4256 N N . ASP A 1 525 ? -7.842 32.866 47.655 1.00 82.88 525 ASP A N 1
ATOM 4257 C CA . ASP A 1 525 ? -8.444 33.560 46.517 1.00 82.88 525 ASP A CA 1
ATOM 4258 C C . ASP A 1 525 ? -9.180 32.553 45.625 1.00 82.88 525 ASP A C 1
ATOM 4260 O O . ASP A 1 525 ? -8.591 31.574 45.162 1.00 82.88 525 ASP A O 1
ATOM 4264 N N . ASP A 1 526 ? -10.466 32.813 45.391 1.00 83.00 526 ASP A N 1
ATOM 4265 C CA . ASP A 1 526 ? -11.343 31.998 44.546 1.00 83.00 526 ASP A CA 1
ATOM 4266 C C . ASP A 1 526 ? -11.026 32.158 43.043 1.00 83.00 526 ASP A C 1
ATOM 4268 O O . ASP A 1 526 ? -11.332 31.268 42.246 1.00 83.00 526 ASP A O 1
ATOM 4272 N N . SER A 1 527 ? -10.340 33.244 42.671 1.00 81.62 527 SER A N 1
ATOM 4273 C CA . SER A 1 527 ? -9.901 33.570 41.305 1.00 81.62 527 SER A CA 1
ATOM 4274 C C . SER A 1 527 ? -8.651 32.794 40.871 1.00 81.62 527 SER A C 1
ATOM 4276 O O . SER A 1 527 ? -8.350 32.704 39.679 1.00 81.62 527 SER A O 1
ATOM 4278 N N . LYS A 1 528 ? -7.893 32.235 41.825 1.00 87.25 528 LYS A N 1
ATOM 4279 C CA . LYS A 1 528 ? -6.607 31.578 41.560 1.00 87.25 528 LYS A CA 1
ATOM 4280 C C . LYS A 1 528 ? -6.805 30.307 40.728 1.00 87.25 528 LYS A C 1
ATOM 4282 O O . LYS A 1 528 ? -7.609 29.443 41.071 1.00 87.25 528 LYS A O 1
ATOM 4287 N N . ILE A 1 529 ? -6.038 30.174 39.645 1.00 87.62 529 ILE A N 1
ATOM 4288 C CA . ILE A 1 529 ? -6.095 29.013 38.748 1.00 87.62 529 ILE A CA 1
ATOM 4289 C C . ILE A 1 529 ? -5.218 27.882 39.300 1.00 87.62 529 ILE A C 1
ATOM 4291 O O . ILE A 1 529 ? -4.020 28.056 39.531 1.00 87.62 529 ILE A O 1
ATOM 4295 N N . ILE A 1 530 ? -5.816 26.707 39.470 1.00 87.31 530 ILE A N 1
ATOM 4296 C CA . ILE A 1 530 ? -5.161 25.452 39.837 1.00 87.31 530 ILE A CA 1
ATOM 4297 C C . ILE A 1 530 ? -4.832 24.680 38.543 1.00 87.31 530 ILE A C 1
ATOM 4299 O O . ILE A 1 530 ? -5.741 24.391 37.759 1.00 87.31 530 ILE A O 1
ATOM 4303 N N . PRO A 1 531 ? -3.559 24.328 38.276 1.00 84.19 531 PRO A N 1
ATOM 4304 C CA . PRO A 1 531 ? -3.171 23.649 37.042 1.00 84.19 531 PRO A CA 1
ATOM 4305 C C . PRO A 1 531 ? -3.665 22.197 36.998 1.00 84.19 531 PRO A C 1
ATOM 4307 O O . PRO A 1 531 ? -3.803 21.529 38.028 1.00 84.19 531 PRO A O 1
ATOM 4310 N N . ARG A 1 532 ? -3.883 21.677 35.784 1.00 83.38 532 ARG A N 1
ATOM 4311 C CA . ARG A 1 532 ? -4.252 20.271 35.547 1.00 83.38 532 ARG A CA 1
ATOM 4312 C C . ARG A 1 532 ? -3.275 19.280 36.196 1.00 83.38 532 ARG A C 1
ATOM 4314 O O . ARG A 1 532 ? -2.072 19.524 36.249 1.00 83.38 532 ARG A O 1
ATOM 4321 N N . SER A 1 533 ? -3.798 18.132 36.623 1.00 82.25 533 SER A N 1
ATOM 4322 C CA . SER A 1 533 ? -3.069 17.036 37.284 1.00 82.25 533 SER A CA 1
ATOM 4323 C C . SER A 1 533 ? -2.434 17.367 38.642 1.00 82.25 533 SER A C 1
ATOM 4325 O O . SER A 1 533 ? -1.690 16.543 39.169 1.00 82.25 533 SER A O 1
ATOM 4327 N N . SER A 1 534 ? -2.745 18.522 39.236 1.00 85.31 534 SER A N 1
ATOM 4328 C CA . SER A 1 534 ? -2.426 18.817 40.638 1.00 85.31 534 SER A CA 1
ATOM 4329 C C . SER A 1 534 ? -3.311 18.021 41.611 1.00 85.31 534 SER A C 1
ATOM 4331 O O . SER A 1 534 ? -4.317 17.414 41.218 1.00 85.31 534 SER A O 1
ATOM 4333 N N . PHE A 1 535 ? -2.919 18.018 42.888 1.00 87.44 535 PHE A N 1
ATOM 4334 C CA . PHE A 1 535 ? -3.611 17.331 43.976 1.00 87.44 535 PHE A CA 1
ATOM 4335 C C . PHE A 1 535 ? -3.923 18.323 45.104 1.00 87.44 535 PHE A C 1
ATOM 4337 O O . PHE A 1 535 ? -3.019 19.001 45.590 1.00 87.44 535 PHE A O 1
ATOM 4344 N N . VAL A 1 536 ? -5.183 18.396 45.543 1.00 91.25 536 VAL A N 1
ATOM 4345 C CA . VAL A 1 536 ? -5.621 19.321 46.606 1.00 91.25 536 VAL A CA 1
ATOM 4346 C C . VAL A 1 536 ? -6.372 18.624 47.742 1.00 91.25 536 VAL A C 1
ATOM 4348 O O . VAL A 1 536 ? -7.133 17.672 47.552 1.00 91.25 536 VAL A O 1
ATOM 4351 N N . ILE A 1 537 ? -6.179 19.120 48.960 1.00 89.62 537 ILE A N 1
ATOM 4352 C CA . ILE A 1 537 ? -6.830 18.621 50.170 1.00 89.62 537 ILE A CA 1
ATOM 4353 C C . ILE A 1 537 ? -8.043 19.505 50.475 1.00 89.62 537 ILE A C 1
ATOM 4355 O O . ILE A 1 537 ? -7.923 20.712 50.664 1.00 89.62 537 ILE A O 1
ATOM 4359 N N . VAL A 1 538 ? -9.226 18.898 50.550 1.00 90.81 538 VAL A N 1
ATOM 4360 C CA . VAL A 1 538 ? -10.494 19.580 50.837 1.00 90.81 538 VAL A CA 1
ATOM 4361 C C . VAL A 1 538 ? -10.803 19.478 52.326 1.00 90.81 538 VAL A C 1
ATOM 4363 O O . VAL A 1 538 ? -11.031 18.387 52.860 1.00 90.81 538 VAL A O 1
ATOM 4366 N N . LYS A 1 539 ? -10.869 20.612 53.017 1.00 88.56 539 LYS A N 1
ATOM 4367 C CA . LYS A 1 539 ? -11.266 20.701 54.425 1.00 88.56 539 LYS A CA 1
ATOM 4368 C C . LYS A 1 539 ? -12.626 21.390 54.526 1.00 88.56 539 LYS A C 1
ATOM 4370 O O . LYS A 1 539 ? -12.817 22.475 53.989 1.00 88.56 539 LYS A O 1
ATOM 4375 N N . ARG A 1 540 ? -13.568 20.767 55.238 1.00 86.25 540 ARG A N 1
ATOM 4376 C CA . ARG A 1 540 ? -14.812 21.432 55.655 1.00 86.25 540 ARG A CA 1
ATOM 4377 C C . ARG A 1 540 ? -14.539 22.198 56.945 1.00 86.25 540 ARG A C 1
ATOM 4379 O O . ARG A 1 540 ? -13.896 21.652 57.844 1.00 86.25 540 ARG A O 1
ATOM 4386 N N . VAL A 1 541 ? -15.017 23.431 57.029 1.00 83.50 541 VAL A N 1
ATOM 4387 C CA . VAL A 1 541 ? -14.920 24.292 58.217 1.00 83.50 541 VAL A CA 1
ATOM 4388 C C . VAL A 1 541 ? -16.330 24.802 58.537 1.00 83.50 541 VAL A C 1
ATOM 4390 O O . VAL A 1 541 ? -17.070 25.069 57.591 1.00 83.50 541 VAL A O 1
ATOM 4393 N N . PRO A 1 542 ? -16.755 24.908 59.811 1.00 77.88 542 PRO A N 1
ATOM 4394 C CA . PRO A 1 542 ? -18.039 25.525 60.147 1.00 77.88 542 PRO A CA 1
ATOM 4395 C C . PRO A 1 542 ? -18.123 26.961 59.620 1.00 77.88 542 PRO A C 1
ATOM 4397 O O . PRO A 1 542 ? -17.128 27.687 59.646 1.00 77.88 542 PRO A O 1
ATOM 4400 N N . ALA A 1 543 ? -19.302 27.379 59.163 1.00 74.25 543 ALA A N 1
ATOM 4401 C CA . ALA A 1 543 ? -19.525 28.754 58.733 1.00 74.25 543 ALA A CA 1
ATOM 4402 C C . ALA A 1 543 ? -19.301 29.734 59.902 1.00 74.25 543 ALA A C 1
ATOM 4404 O O . ALA A 1 543 ? -19.749 29.495 61.023 1.00 74.25 543 ALA A O 1
ATOM 4405 N N . ILE A 1 544 ? -18.653 30.873 59.629 1.00 67.69 544 ILE A N 1
ATOM 4406 C CA . ILE A 1 544 ? -18.304 31.896 60.641 1.00 67.69 544 ILE A CA 1
ATOM 4407 C C . ILE A 1 544 ? -19.557 32.484 61.329 1.00 67.69 544 ILE A C 1
ATOM 4409 O O . ILE A 1 544 ? -19.476 33.033 62.428 1.00 67.69 544 ILE A O 1
ATOM 4413 N N . ARG A 1 545 ? -20.733 32.355 60.702 1.00 67.44 545 ARG A N 1
ATOM 4414 C CA . ARG A 1 545 ? -22.049 32.603 61.307 1.00 67.44 545 ARG A CA 1
ATOM 4415 C C . ARG A 1 545 ? -23.006 31.473 60.887 1.00 67.44 545 ARG A C 1
ATOM 4417 O O . ARG A 1 545 ? -23.022 31.158 59.693 1.00 67.44 545 ARG A O 1
ATOM 4424 N N . PRO A 1 546 ? -23.810 30.895 61.803 1.00 59.34 546 PRO A N 1
ATOM 4425 C CA . PRO A 1 546 ? -24.827 29.895 61.458 1.00 59.34 546 PRO A CA 1
ATOM 4426 C C . PRO A 1 546 ? -25.748 30.379 60.330 1.00 59.34 546 PRO A C 1
ATOM 4428 O O . PRO A 1 546 ? -26.097 31.562 60.285 1.00 59.34 546 PRO A O 1
ATOM 4431 N N . GLY A 1 547 ? -26.108 29.496 59.395 1.00 61.09 547 GLY A N 1
ATOM 4432 C CA . GLY A 1 547 ? -26.952 29.836 58.244 1.00 61.09 547 GLY A CA 1
ATOM 4433 C C . GLY A 1 547 ? -26.352 30.804 57.207 1.00 61.09 547 GLY A C 1
ATOM 4434 O O . GLY A 1 547 ? -27.082 31.248 56.323 1.00 61.09 547 GLY A O 1
ATOM 4435 N N . ARG A 1 548 ? -25.056 31.156 57.277 1.00 63.56 548 ARG A N 1
ATOM 4436 C CA . ARG A 1 548 ? -24.359 32.005 56.279 1.00 63.56 548 ARG A CA 1
ATOM 4437 C C . ARG A 1 548 ? -23.042 31.406 55.753 1.00 63.56 548 ARG A C 1
ATOM 4439 O O . ARG A 1 548 ? -22.065 32.126 55.551 1.00 63.56 548 ARG A O 1
ATOM 4446 N N . GLY A 1 549 ? -23.004 30.101 55.504 1.00 70.00 549 GLY A N 1
ATOM 4447 C CA . GLY A 1 549 ? -21.926 29.467 54.742 1.00 70.00 549 GLY A CA 1
ATOM 4448 C C . GLY A 1 549 ? -21.911 29.928 53.281 1.00 70.00 549 GLY A C 1
ATOM 4449 O O . GLY A 1 549 ? -22.956 30.036 52.634 1.00 70.00 549 GLY A O 1
ATOM 4450 N N . LYS A 1 550 ? -20.713 30.161 52.742 1.00 71.25 550 LYS A N 1
ATOM 4451 C CA . LYS A 1 550 ? -20.455 30.508 51.337 1.00 71.25 550 LYS A CA 1
ATOM 4452 C C . LYS A 1 550 ? -20.769 29.362 50.378 1.00 71.25 550 LYS A C 1
ATOM 4454 O O . LYS A 1 550 ? -20.854 29.602 49.180 1.00 71.25 550 LYS A O 1
ATOM 4459 N N . ALA A 1 551 ? -20.961 28.134 50.872 1.00 71.56 551 ALA A N 1
ATOM 4460 C CA . ALA A 1 551 ? -21.317 26.967 50.061 1.00 71.56 551 ALA A CA 1
ATOM 4461 C C . ALA A 1 551 ? -22.483 27.233 49.086 1.00 71.56 551 ALA A C 1
ATOM 4463 O O . ALA A 1 551 ? -22.443 26.749 47.961 1.00 71.56 551 ALA A O 1
ATOM 4464 N N . SER A 1 552 ? -23.470 28.046 49.479 1.00 68.31 552 SER A N 1
ATOM 4465 C CA . SER A 1 552 ? -24.603 28.449 48.632 1.00 68.31 552 SER A CA 1
ATOM 4466 C C . SER A 1 552 ? -24.217 29.392 47.481 1.00 68.31 552 SER A C 1
ATOM 4468 O O . SER A 1 552 ? -24.776 29.281 46.391 1.00 68.31 552 SER A O 1
ATOM 4470 N N . MET A 1 553 ? -23.228 30.272 47.679 1.00 76.44 553 MET A N 1
ATOM 4471 C CA . MET A 1 553 ? -22.755 31.238 46.677 1.00 76.44 553 MET A CA 1
ATOM 4472 C C . MET A 1 553 ? -22.159 30.544 45.446 1.00 76.44 553 MET A C 1
ATOM 4474 O O . MET A 1 553 ? -22.423 30.964 44.324 1.00 76.44 553 MET A O 1
ATOM 4478 N N . TYR A 1 554 ? -21.431 29.439 45.635 1.00 76.94 554 TYR A N 1
ATOM 4479 C CA . TYR A 1 554 ? -20.855 28.656 44.533 1.00 76.94 554 TYR A CA 1
ATOM 4480 C C . TYR A 1 554 ? -21.914 27.926 43.673 1.00 76.94 554 TYR A C 1
ATOM 4482 O O . TYR A 1 554 ? -21.582 27.418 42.607 1.00 76.94 554 TYR A O 1
ATOM 4490 N N . ILE A 1 555 ? -23.180 27.864 44.115 1.00 72.62 555 ILE A N 1
ATOM 4491 C CA . ILE A 1 555 ? -24.300 27.162 43.446 1.00 72.62 555 ILE A CA 1
ATOM 4492 C C . ILE A 1 555 ? -25.397 28.146 42.986 1.00 72.62 555 ILE A C 1
ATOM 4494 O O . ILE A 1 555 ? -26.393 27.735 42.387 1.00 72.62 555 ILE A O 1
ATOM 4498 N N . ALA A 1 556 ? -25.240 29.447 43.259 1.00 57.22 556 ALA A N 1
ATOM 4499 C CA . ALA A 1 556 ? -26.224 30.491 42.974 1.00 57.22 556 ALA A CA 1
ATOM 4500 C C . ALA A 1 556 ? -26.369 30.739 41.456 1.00 57.22 556 ALA A C 1
ATOM 4502 O O . ALA A 1 556 ? -25.783 31.657 40.893 1.00 57.22 556 ALA A O 1
ATOM 4503 N N . GLY A 1 557 ? -27.141 29.868 40.804 1.00 49.66 557 GLY A N 1
ATOM 4504 C CA . GLY A 1 557 ? -27.346 29.814 39.353 1.00 49.66 557 GLY A CA 1
ATOM 4505 C C . GLY A 1 557 ? -27.716 28.420 38.822 1.00 49.66 557 GLY A C 1
ATOM 4506 O O . GLY A 1 557 ? -28.212 28.313 37.708 1.00 49.66 557 GLY A O 1
ATOM 4507 N N . ALA A 1 558 ? -27.526 27.349 39.607 1.00 46.97 558 ALA A N 1
ATOM 4508 C CA . ALA A 1 558 ? -27.719 25.966 39.144 1.00 46.97 558 ALA A CA 1
ATOM 4509 C C . ALA A 1 558 ? -29.118 25.360 39.405 1.00 46.97 558 ALA A C 1
ATOM 4511 O O . ALA A 1 558 ? -29.382 24.243 38.969 1.00 46.97 558 ALA A O 1
ATOM 4512 N N . ASN A 1 559 ? -30.012 26.061 40.114 1.00 34.50 559 ASN A N 1
ATOM 4513 C CA . ASN A 1 559 ? -31.336 25.549 40.491 1.00 34.50 559 ASN A CA 1
ATOM 4514 C C . ASN A 1 559 ? -32.460 26.396 39.887 1.00 34.50 559 ASN A C 1
ATOM 4516 O O . ASN A 1 559 ? -32.815 27.434 40.441 1.00 34.50 559 ASN A O 1
ATOM 4520 N N . ASN A 1 560 ? -33.075 25.898 38.814 1.00 32.00 560 ASN A N 1
ATOM 4521 C CA . ASN A 1 560 ? -34.375 26.372 38.342 1.00 32.00 560 ASN A CA 1
ATOM 4522 C C . ASN A 1 560 ? -35.358 25.187 38.327 1.00 32.00 560 ASN A C 1
ATOM 4524 O O . ASN A 1 560 ? -35.630 24.586 37.292 1.00 32.00 560 ASN A O 1
ATOM 4528 N N . VAL A 1 561 ? -35.807 24.789 39.523 1.00 33.16 561 VAL A N 1
ATOM 4529 C CA . VAL A 1 561 ? -36.767 23.696 39.747 1.00 33.16 561 VAL A CA 1
ATOM 4530 C C . VAL A 1 561 ? -37.830 24.189 40.723 1.00 33.16 561 VAL A C 1
ATOM 4532 O O . VAL A 1 561 ? -37.528 24.464 41.883 1.00 33.16 561 VAL A O 1
ATOM 4535 N N . LEU A 1 562 ? -39.070 24.301 40.247 1.00 32.22 562 LEU A N 1
ATOM 4536 C CA . LEU A 1 562 ? -40.235 24.659 41.057 1.00 32.22 562 LEU A CA 1
ATOM 4537 C C . LEU A 1 562 ? -40.641 23.485 41.970 1.00 32.22 562 LEU A C 1
ATOM 4539 O O . LEU A 1 562 ? -40.916 22.401 41.454 1.00 32.22 562 LEU A O 1
ATOM 4543 N N . PRO A 1 563 ? -40.744 23.674 43.299 1.00 32.19 563 PRO A N 1
ATOM 4544 C CA . PRO A 1 563 ? -41.379 22.707 44.185 1.00 32.19 563 PRO A CA 1
ATOM 4545 C C . PRO A 1 563 ? -42.886 22.994 44.291 1.00 32.19 563 PRO A C 1
ATOM 4547 O O . PRO A 1 563 ? -43.305 23.973 44.905 1.00 32.19 563 PRO A O 1
ATOM 4550 N N . THR A 1 564 ? -43.718 22.132 43.709 1.00 32.38 564 THR A N 1
ATOM 4551 C CA . THR A 1 564 ? -45.184 22.215 43.817 1.00 32.38 564 THR A CA 1
ATOM 4552 C C . THR A 1 564 ? -45.712 21.480 45.053 1.00 32.38 564 THR A C 1
ATOM 4554 O O . THR A 1 564 ? -45.913 20.268 44.995 1.00 32.38 564 THR A O 1
ATOM 4557 N N . SER A 1 565 ? -46.000 22.208 46.135 1.00 33.56 565 SER A N 1
ATOM 4558 C CA . SER A 1 565 ? -47.069 21.882 47.103 1.00 33.56 565 SER A CA 1
ATOM 4559 C C . SER A 1 565 ? -47.271 23.028 48.104 1.00 33.56 565 SER A C 1
ATOM 4561 O O . SER A 1 565 ? -46.317 23.718 48.457 1.00 33.56 565 SER A O 1
ATOM 4563 N N . GLU A 1 566 ? -48.509 23.214 48.559 1.00 28.33 566 GLU A N 1
ATOM 4564 C CA . GLU A 1 566 ? -48.974 24.303 49.436 1.00 28.33 566 GLU A CA 1
ATOM 4565 C C . GLU A 1 566 ? -48.268 24.369 50.808 1.00 28.33 566 GLU A C 1
ATOM 4567 O O . GLU A 1 566 ? -47.691 23.387 51.282 1.00 28.33 566 GLU A O 1
ATOM 4572 N N . PRO A 1 567 ? -48.371 25.520 51.498 1.00 32.16 567 PRO A N 1
ATOM 4573 C CA . PRO A 1 567 ? -49.248 25.504 52.676 1.00 32.16 567 PRO A CA 1
ATOM 4574 C C . PRO A 1 567 ? -50.251 26.672 52.746 1.00 32.16 567 PRO A C 1
ATOM 4576 O O . PRO A 1 567 ? -50.100 27.711 52.105 1.00 32.16 567 PRO A O 1
ATOM 4579 N N . ALA A 1 568 ? -51.287 26.480 53.568 1.00 28.06 568 ALA A N 1
ATOM 4580 C CA . ALA A 1 568 ? -52.439 27.368 53.690 1.00 28.06 568 ALA A CA 1
ATOM 4581 C C . ALA A 1 568 ? -52.212 28.630 54.559 1.00 28.06 568 ALA A C 1
ATOM 4583 O O . ALA A 1 568 ? -51.166 28.862 55.162 1.00 28.06 568 ALA A O 1
ATOM 4584 N N . GLN A 1 569 ? -53.243 29.474 54.589 1.00 27.38 569 GLN A N 1
ATOM 4585 C CA . GLN A 1 569 ? -53.239 30.850 55.081 1.00 27.38 569 GLN A CA 1
ATOM 4586 C C . GLN A 1 569 ? -53.321 31.033 56.620 1.00 27.38 569 GLN A C 1
ATOM 4588 O O . GLN A 1 569 ? -54.217 30.481 57.246 1.00 27.38 569 GLN A O 1
ATOM 4593 N N . ARG A 1 570 ? -52.559 32.039 57.115 1.00 28.20 570 ARG A N 1
ATOM 4594 C CA . ARG A 1 570 ? -52.975 33.133 58.053 1.00 28.20 570 ARG A CA 1
ATOM 4595 C C . ARG A 1 570 ? -53.195 32.823 59.567 1.00 28.20 570 ARG A C 1
ATOM 4597 O O . ARG A 1 570 ? -53.435 31.681 59.927 1.00 28.20 570 ARG A O 1
ATOM 4604 N N . PRO A 1 571 ? -53.267 33.857 60.453 1.00 39.47 571 PRO A N 1
ATOM 4605 C CA . PRO A 1 571 ? -52.425 35.075 60.519 1.00 39.47 571 PRO A CA 1
ATOM 4606 C C . PRO A 1 571 ? -52.062 35.563 61.960 1.00 39.47 571 PRO A C 1
ATOM 4608 O O . PRO A 1 571 ? -52.708 35.200 62.935 1.00 39.47 571 PRO A O 1
ATOM 4611 N N . GLY A 1 572 ? -51.143 36.541 62.061 1.00 25.88 572 GLY A N 1
ATOM 4612 C CA . GLY A 1 572 ? -51.010 37.469 63.211 1.00 25.88 572 GLY A CA 1
ATOM 4613 C C . GLY A 1 572 ? -49.712 37.339 64.036 1.00 25.88 572 GLY A C 1
ATOM 4614 O O . GLY A 1 572 ? -49.200 36.241 64.196 1.00 25.88 572 GLY A O 1
ATOM 4615 N N . GLY A 1 573 ? -49.121 38.417 64.577 1.00 25.36 573 GLY A N 1
ATOM 4616 C CA . GLY A 1 573 ? -49.418 39.851 64.396 1.00 25.36 573 GLY A CA 1
ATOM 4617 C C . GLY A 1 573 ? -48.533 40.774 65.268 1.00 25.36 573 GLY A C 1
ATOM 4618 O O . GLY A 1 573 ? -48.114 40.357 66.340 1.00 25.36 573 GLY A O 1
ATOM 4619 N N . PHE A 1 574 ? -48.324 42.029 64.825 1.00 25.66 574 PHE A N 1
ATOM 4620 C CA . PHE A 1 574 ? -47.565 43.131 65.481 1.00 25.66 574 PHE A CA 1
ATOM 4621 C C . PHE A 1 574 ? -46.038 42.914 65.690 1.00 25.66 574 PHE A C 1
ATOM 4623 O O . PHE A 1 574 ? -45.582 41.798 65.890 1.00 25.66 574 PHE A O 1
ATOM 4630 N N . GLY A 1 575 ? -45.170 43.941 65.643 1.00 27.84 575 GLY A N 1
ATOM 4631 C CA . GLY A 1 575 ? -45.365 45.354 65.259 1.00 27.84 575 GLY A CA 1
ATOM 4632 C C . GLY A 1 575 ? -44.083 46.220 65.391 1.00 27.84 575 GLY A C 1
ATOM 4633 O O . GLY A 1 575 ? -43.133 45.794 66.032 1.00 27.84 575 GLY A O 1
ATOM 4634 N N . THR A 1 576 ? -44.096 47.436 64.806 1.00 28.09 576 THR A N 1
ATOM 4635 C CA . THR A 1 576 ? -43.199 48.621 65.029 1.00 28.09 576 THR A CA 1
ATOM 4636 C C . THR A 1 576 ? -41.656 48.444 64.943 1.00 28.09 576 THR A C 1
ATOM 4638 O O . THR A 1 576 ? -41.081 47.702 65.720 1.00 28.09 576 THR A O 1
ATOM 4641 N N . VAL A 1 577 ? -40.888 49.039 64.005 1.00 27.80 577 VAL A N 1
ATOM 4642 C CA . VAL A 1 577 ? -40.647 50.472 63.635 1.00 27.80 577 VAL A CA 1
ATOM 4643 C C . VAL A 1 577 ? -39.743 51.241 64.625 1.00 27.80 577 VAL A C 1
ATOM 4645 O O . VAL A 1 577 ? -40.168 51.433 65.754 1.00 27.80 577 VAL A O 1
ATOM 4648 N N . TYR A 1 578 ? -38.579 51.775 64.181 1.00 31.52 578 TYR A N 1
ATOM 4649 C CA . TYR A 1 578 ? -38.236 53.225 64.228 1.00 31.52 578 TYR A CA 1
ATOM 4650 C C . TYR A 1 578 ? -36.921 53.643 63.492 1.00 31.52 578 TYR A C 1
ATOM 4652 O O . TYR A 1 578 ? -36.035 52.837 63.245 1.00 31.52 578 TYR A O 1
ATOM 4660 N N . LYS A 1 579 ? -36.895 54.940 63.123 1.00 31.78 579 LYS A N 1
ATOM 4661 C CA . LYS A 1 579 ? -35.958 55.827 62.363 1.00 31.78 579 LYS A CA 1
ATOM 4662 C C . LYS A 1 579 ? -34.425 55.688 62.572 1.00 31.78 579 LYS A C 1
ATOM 4664 O O . LYS A 1 579 ? -33.990 55.140 63.571 1.00 31.78 579 LYS A O 1
ATOM 4669 N N . GLY A 1 580 ? -33.566 56.292 61.725 1.00 27.64 580 GLY A N 1
ATOM 4670 C CA . GLY A 1 580 ? -33.807 57.103 60.502 1.00 27.64 580 GLY A CA 1
ATOM 4671 C C . GLY A 1 580 ? -32.609 57.992 60.073 1.00 27.64 580 GLY A C 1
ATOM 4672 O O . GLY A 1 580 ? -31.501 57.785 60.555 1.00 27.64 580 GLY A O 1
ATOM 4673 N N . ALA A 1 581 ? -32.820 58.967 59.168 1.00 36.16 581 ALA A N 1
ATOM 4674 C CA . ALA A 1 581 ? -31.762 59.763 58.502 1.00 36.16 581 ALA A CA 1
ATOM 4675 C C . ALA A 1 581 ? -32.122 61.258 58.267 1.00 36.16 581 ALA A C 1
ATOM 4677 O O . ALA A 1 581 ? -33.302 61.601 58.286 1.00 36.16 581 ALA A O 1
ATOM 4678 N N . MET A 1 582 ? -31.117 62.118 58.006 1.00 31.38 582 MET A N 1
ATOM 4679 C CA . MET A 1 582 ? -31.143 63.471 57.373 1.00 31.38 582 MET A CA 1
ATOM 4680 C C . MET A 1 582 ? -29.678 63.947 57.130 1.00 31.38 582 MET A C 1
ATOM 4682 O O . MET A 1 582 ? -28.776 63.282 57.629 1.00 31.38 582 MET A O 1
ATOM 4686 N N . SER A 1 583 ? -29.317 65.010 56.380 1.00 33.81 583 SER A N 1
ATOM 4687 C CA . SER A 1 583 ? -30.005 66.228 55.857 1.00 33.81 583 SER A CA 1
ATOM 4688 C C . SER A 1 583 ? -29.424 66.685 54.483 1.00 33.81 583 SER A C 1
ATOM 4690 O O . SER A 1 583 ? -28.241 66.460 54.268 1.00 33.81 583 SER A O 1
ATOM 4692 N N . LYS A 1 584 ? -30.206 67.177 53.488 1.00 38.28 584 LYS A N 1
ATOM 4693 C CA . LYS A 1 584 ? -30.572 68.595 53.095 1.00 38.28 584 LYS A CA 1
ATOM 4694 C C . LYS A 1 584 ? -29.397 69.534 52.700 1.00 38.28 584 LYS A C 1
ATOM 4696 O O . LYS A 1 584 ? -28.329 69.376 53.270 1.00 38.28 584 LYS A O 1
ATOM 4701 N N . ARG A 1 585 ? -29.491 70.536 51.788 1.00 27.22 585 ARG A N 1
ATOM 4702 C CA . ARG A 1 585 ? -30.554 71.489 51.292 1.00 27.22 585 ARG A CA 1
ATOM 4703 C C . ARG A 1 585 ? -30.598 71.593 49.724 1.00 27.22 585 ARG A C 1
ATOM 4705 O O . ARG A 1 585 ? -29.715 70.991 49.132 1.00 27.22 585 ARG A O 1
ATOM 4712 N N . PHE A 1 586 ? -31.546 72.194 48.958 1.00 25.11 586 PHE A N 1
ATOM 4713 C CA . PHE A 1 586 ? -32.610 73.250 49.078 1.00 25.11 586 PHE A CA 1
ATOM 4714 C C . PHE A 1 586 ? -32.150 74.710 48.749 1.00 25.11 586 PHE A C 1
ATOM 4716 O O . PHE A 1 586 ? -31.217 75.160 49.412 1.00 25.11 586 PHE A O 1
ATOM 4723 N N . ASP A 1 587 ? -32.744 75.531 47.841 1.00 29.91 587 ASP A N 1
ATOM 4724 C CA . ASP A 1 587 ? -33.783 75.351 46.768 1.00 29.91 587 ASP A CA 1
ATOM 4725 C C . ASP A 1 587 ? -33.960 76.611 45.831 1.00 29.91 587 ASP A C 1
ATOM 4727 O O . ASP A 1 587 ? -33.475 77.681 46.198 1.00 29.91 587 ASP A O 1
ATOM 4731 N N . GLY A 1 588 ? -34.698 76.521 44.690 1.00 28.09 588 GLY A N 1
ATOM 4732 C CA . GLY A 1 588 ? -35.191 77.649 43.813 1.00 28.09 588 GLY A CA 1
ATOM 4733 C C . GLY A 1 588 ? -34.763 77.618 42.309 1.00 28.09 588 GLY A C 1
ATOM 4734 O O . GLY A 1 588 ? -33.583 77.423 42.049 1.00 28.09 588 GLY A O 1
ATOM 4735 N N . LYS A 1 589 ? -35.652 77.576 41.278 1.00 27.25 589 LYS A N 1
ATOM 4736 C CA . LYS A 1 589 ? -36.494 78.610 40.562 1.00 27.25 589 LYS A CA 1
ATOM 4737 C C . LYS A 1 589 ? -35.711 79.623 39.673 1.00 27.25 589 LYS A C 1
ATOM 4739 O O . LYS A 1 589 ? -34.633 80.026 40.079 1.00 27.25 589 LYS A O 1
ATOM 4744 N N . GLU A 1 590 ? -36.146 80.081 38.477 1.00 26.69 590 GLU A N 1
ATOM 4745 C CA . GLU A 1 590 ? -37.469 80.115 37.779 1.00 26.69 590 GLU A CA 1
ATOM 4746 C C . GLU A 1 590 ? -37.344 79.999 36.210 1.00 26.69 590 GLU A C 1
ATOM 4748 O O . GLU A 1 590 ? -36.295 79.581 35.728 1.00 26.69 590 GLU A O 1
ATOM 4753 N N . GLU A 1 591 ? -38.390 80.275 35.402 1.00 27.30 591 GLU A N 1
ATOM 4754 C CA . GLU A 1 591 ? -38.534 79.888 33.961 1.00 27.30 591 GLU A CA 1
ATOM 4755 C C . GLU A 1 591 ? -38.165 80.960 32.893 1.00 27.30 591 GLU A C 1
ATOM 4757 O O . GLU A 1 591 ? -38.260 82.148 33.183 1.00 27.30 591 GLU A O 1
ATOM 4762 N N . MET A 1 592 ? -37.892 80.559 31.623 1.00 25.02 592 MET A N 1
ATOM 4763 C CA . MET A 1 592 ? -38.704 80.923 30.417 1.00 25.02 592 MET A CA 1
ATOM 4764 C C . MET A 1 592 ? -38.133 80.497 29.026 1.00 25.02 592 MET A C 1
ATOM 4766 O O . MET A 1 592 ? -36.927 80.463 28.809 1.00 25.02 592 MET A O 1
ATOM 4770 N N . LEU A 1 593 ? -39.064 80.334 28.062 1.00 24.58 593 LEU A N 1
ATOM 4771 C CA . LEU A 1 593 ? -38.968 80.428 26.579 1.00 24.58 593 LEU A CA 1
ATOM 4772 C C . LEU A 1 593 ? -38.449 79.274 25.680 1.00 24.58 593 LEU A C 1
ATOM 4774 O O . LEU A 1 593 ? -37.573 78.482 26.001 1.00 24.58 593 LEU A O 1
ATOM 4778 N N . THR A 1 594 ? -39.050 79.245 24.479 1.00 24.19 594 THR A N 1
ATOM 4779 C CA . THR A 1 594 ? -38.947 78.266 23.374 1.00 24.19 594 THR A CA 1
ATOM 4780 C C . THR A 1 594 ? -38.480 78.918 22.063 1.00 24.19 594 THR A C 1
ATOM 4782 O O . THR A 1 594 ? -38.905 80.046 21.819 1.00 24.19 594 THR A O 1
ATOM 4785 N N . ALA A 1 595 ? -37.830 78.183 21.139 1.00 24.31 595 ALA A N 1
ATOM 4786 C CA . ALA A 1 595 ? -38.027 78.366 19.681 1.00 24.31 595 ALA A CA 1
ATOM 4787 C C . ALA A 1 595 ? -37.492 77.212 18.780 1.00 24.31 595 ALA A C 1
ATOM 4789 O O . ALA A 1 595 ? -36.374 76.746 18.948 1.00 24.31 595 ALA A O 1
ATOM 4790 N N . GLN A 1 596 ? -38.344 76.800 17.826 1.00 28.09 596 GLN A N 1
ATOM 4791 C CA . GLN A 1 596 ? -38.145 76.365 16.414 1.00 28.09 596 GLN A CA 1
ATOM 4792 C C . GLN A 1 596 ? -36.723 76.020 15.879 1.00 28.09 596 GLN A C 1
ATOM 4794 O O . GLN A 1 596 ? -35.775 76.759 16.095 1.00 28.09 596 GLN A O 1
ATOM 4799 N N . LYS A 1 597 ? -36.495 74.864 15.214 1.00 26.91 597 LYS A N 1
ATOM 4800 C CA . LYS A 1 597 ? -36.937 74.377 13.863 1.00 26.91 597 LYS A CA 1
ATOM 4801 C C . LYS A 1 597 ? -36.256 75.058 12.654 1.00 26.91 597 LYS A C 1
ATOM 4803 O O . LYS A 1 597 ? -36.412 76.261 12.499 1.00 26.91 597 LYS A O 1
ATOM 4808 N N . ASN A 1 598 ? -35.690 74.256 11.730 1.00 24.38 598 ASN A N 1
ATOM 4809 C CA . ASN A 1 598 ? -36.018 74.222 10.279 1.00 24.38 598 ASN A CA 1
ATOM 4810 C C . ASN A 1 598 ? -35.185 73.175 9.484 1.00 24.38 598 ASN A C 1
ATOM 4812 O O . ASN A 1 598 ? -34.265 72.568 10.021 1.00 24.38 598 ASN A O 1
ATOM 4816 N N . ALA A 1 599 ? -35.556 72.959 8.215 1.00 24.55 599 ALA A N 1
ATOM 4817 C CA . ALA A 1 599 ? -34.886 72.175 7.150 1.00 24.55 599 ALA A CA 1
ATOM 4818 C C . ALA A 1 599 ? -34.922 73.038 5.841 1.00 24.55 599 ALA A C 1
ATOM 4820 O O . ALA A 1 599 ? -35.335 74.196 5.979 1.00 24.55 599 ALA A O 1
ATOM 4821 N N . PRO A 1 600 ? -34.619 72.589 4.589 1.00 34.84 600 PRO A N 1
ATOM 4822 C CA . PRO A 1 600 ? -34.113 71.295 4.083 1.00 34.84 600 PRO A CA 1
ATOM 4823 C C . PRO A 1 600 ? -33.012 71.413 2.967 1.00 34.84 600 PRO A C 1
ATOM 4825 O O . PRO A 1 600 ? -32.487 72.488 2.716 1.00 34.84 600 PRO A O 1
ATOM 4828 N N . THR A 1 601 ? -32.714 70.297 2.275 1.00 24.84 601 THR A N 1
ATOM 4829 C CA . THR A 1 601 ? -32.316 70.131 0.842 1.00 24.84 601 THR A CA 1
ATOM 4830 C C . THR A 1 601 ? -31.406 71.148 0.115 1.00 24.84 601 THR A C 1
ATOM 4832 O O . THR A 1 601 ? -31.820 72.276 -0.137 1.00 24.84 601 THR A O 1
ATOM 4835 N N . THR A 1 602 ? -30.296 70.678 -0.491 1.00 24.39 602 THR A N 1
ATOM 4836 C CA . THR A 1 602 ? -29.918 71.002 -1.902 1.00 24.39 602 THR A CA 1
ATOM 4837 C C . THR A 1 602 ? -28.809 70.097 -2.474 1.00 24.39 602 THR A C 1
ATOM 4839 O O . THR A 1 602 ? -28.123 69.394 -1.741 1.00 24.39 602 THR A O 1
ATOM 4842 N N . THR A 1 603 ? -28.667 70.093 -3.806 1.00 28.83 603 THR A N 1
ATOM 4843 C CA . THR A 1 603 ? -27.748 69.256 -4.610 1.00 28.83 603 THR A CA 1
ATOM 4844 C C . THR A 1 603 ? -26.589 70.052 -5.218 1.00 28.83 603 THR A C 1
ATOM 4846 O O . THR A 1 603 ? -26.798 71.188 -5.640 1.00 28.83 603 THR A O 1
ATOM 4849 N N . ALA A 1 604 ? -25.429 69.419 -5.427 1.00 28.44 604 ALA A N 1
ATOM 4850 C CA . ALA A 1 604 ? -24.385 69.905 -6.338 1.00 28.44 604 ALA A CA 1
ATOM 4851 C C . ALA A 1 604 ? -23.730 68.737 -7.100 1.00 28.44 604 ALA A C 1
ATOM 4853 O O . ALA A 1 604 ? -23.562 67.653 -6.547 1.00 28.44 604 ALA A O 1
ATOM 4854 N N . SER A 1 605 ? -23.369 68.952 -8.369 1.00 26.95 605 SER A N 1
ATOM 4855 C CA . SER A 1 605 ? -22.827 67.927 -9.276 1.00 26.95 605 SER A CA 1
ATOM 4856 C C . SER A 1 605 ? -21.459 68.318 -9.835 1.00 26.95 605 SER A C 1
ATOM 4858 O O . SER A 1 605 ? -21.312 69.427 -10.354 1.00 26.95 605 SER A O 1
ATOM 4860 N N . VAL A 1 606 ? -20.500 67.390 -9.842 1.00 30.00 606 VAL A N 1
ATOM 4861 C CA . VAL A 1 606 ? -19.215 67.510 -10.559 1.00 30.00 606 VAL A CA 1
ATOM 4862 C C . VAL A 1 606 ? -18.997 66.251 -11.415 1.00 30.00 606 VAL A C 1
ATOM 4864 O O . VAL A 1 606 ? -19.630 65.223 -11.185 1.00 30.00 606 VAL A O 1
ATOM 4867 N N . LYS A 1 607 ? -18.197 66.370 -12.481 1.00 27.86 607 LYS A N 1
ATOM 4868 C CA . LYS A 1 607 ? -18.081 65.390 -13.575 1.00 27.86 607 LYS A CA 1
ATOM 4869 C C . LYS A 1 607 ? -16.997 64.330 -13.324 1.00 27.86 607 LYS A C 1
ATOM 4871 O O . LYS A 1 607 ? -16.080 64.540 -12.540 1.00 27.86 607 LYS A O 1
ATOM 4876 N N . SER A 1 608 ? -17.103 63.226 -14.060 1.00 34.28 608 SER A N 1
ATOM 4877 C CA . SER A 1 608 ? -16.145 62.115 -14.143 1.00 34.28 608 SER A CA 1
ATOM 4878 C C . SER A 1 608 ? -14.776 62.494 -14.726 1.00 34.28 608 SER A C 1
ATOM 4880 O O . SER A 1 608 ? -14.730 63.355 -15.604 1.00 34.28 608 SER A O 1
ATOM 4882 N N . ASN A 1 609 ? -13.719 61.758 -14.339 1.00 27.41 609 ASN A N 1
ATOM 4883 C CA . ASN A 1 609 ? -12.670 61.196 -15.221 1.00 27.41 609 ASN A CA 1
ATOM 4884 C C . ASN A 1 609 ? -11.610 60.387 -14.421 1.00 27.41 609 ASN A C 1
ATOM 4886 O O . ASN A 1 609 ? -11.126 60.903 -13.427 1.00 27.41 609 ASN A O 1
ATOM 4890 N N . VAL A 1 610 ? -11.245 59.185 -14.916 1.00 33.97 610 VAL A N 1
ATOM 4891 C CA . VAL A 1 610 ? -9.876 58.585 -15.046 1.00 33.97 610 VAL A CA 1
ATOM 4892 C C . VAL A 1 610 ? -8.891 58.619 -13.837 1.00 33.97 610 VAL A C 1
ATOM 4894 O O . VAL A 1 610 ? -8.616 59.694 -13.330 1.00 33.97 610 VAL A O 1
ATOM 4897 N N . ALA A 1 611 ? -8.168 57.554 -13.425 1.00 32.97 611 ALA A N 1
ATOM 4898 C CA . ALA A 1 611 ? -8.226 56.093 -13.664 1.00 32.97 611 ALA A CA 1
ATOM 4899 C C . ALA A 1 611 ? -7.229 55.305 -12.752 1.00 32.97 611 ALA A C 1
ATOM 4901 O O . ALA A 1 611 ? -6.209 55.842 -12.341 1.00 32.97 611 ALA A O 1
ATOM 4902 N N . ASN A 1 612 ? -7.505 54.011 -12.535 1.00 41.78 612 ASN A N 1
ATOM 4903 C CA . ASN A 1 612 ? -6.632 52.811 -12.461 1.00 41.78 612 ASN A CA 1
ATOM 4904 C C . ASN A 1 612 ? -5.209 52.776 -11.816 1.00 41.78 612 ASN A C 1
ATOM 4906 O O . ASN A 1 612 ? -4.601 51.708 -11.880 1.00 41.78 612 ASN A O 1
ATOM 4910 N N . GLU A 1 613 ? -4.628 53.820 -11.213 1.00 39.34 613 GLU A N 1
ATOM 4911 C CA . GLU A 1 613 ? -3.193 53.776 -10.815 1.00 39.34 613 GLU A CA 1
ATOM 4912 C C . GLU A 1 613 ? -2.876 53.319 -9.367 1.00 39.34 613 GLU A C 1
ATOM 4914 O O . GLU A 1 613 ? -1.750 52.890 -9.102 1.00 39.34 613 GLU A O 1
ATOM 4919 N N . GLU A 1 614 ? -3.822 53.342 -8.419 1.00 48.09 614 GLU A N 1
ATOM 4920 C CA . GLU A 1 614 ? -3.495 53.145 -6.987 1.00 48.09 614 GLU A CA 1
ATOM 4921 C C . GLU A 1 614 ? -3.224 51.687 -6.556 1.00 48.09 614 GLU A C 1
ATOM 4923 O O . GLU A 1 614 ? -2.376 51.451 -5.690 1.00 48.09 614 GLU A O 1
ATOM 4928 N N . GLU A 1 615 ? -3.865 50.682 -7.166 1.00 49.19 615 GLU A N 1
ATOM 4929 C CA . GLU A 1 615 ? -3.701 49.272 -6.750 1.00 49.19 615 GLU A CA 1
ATOM 4930 C C . GLU A 1 615 ? -2.265 48.752 -6.955 1.00 49.19 615 GLU A C 1
ATOM 4932 O O . GLU A 1 615 ? -1.743 47.973 -6.149 1.00 49.19 615 GLU A O 1
ATOM 4937 N N . ALA A 1 616 ? -1.582 49.234 -7.998 1.00 50.31 616 ALA A N 1
ATOM 4938 C CA . ALA A 1 616 ? -0.181 48.912 -8.260 1.00 50.31 616 ALA A CA 1
ATOM 4939 C C . ALA A 1 616 ? 0.757 49.497 -7.186 1.00 50.31 616 ALA A C 1
ATOM 4941 O O . ALA A 1 616 ? 1.706 48.831 -6.761 1.00 50.31 616 ALA A O 1
ATOM 4942 N N . ALA A 1 617 ? 0.471 50.713 -6.705 1.00 45.16 617 ALA A N 1
ATOM 4943 C CA . ALA A 1 617 ? 1.233 51.356 -5.637 1.00 45.16 617 ALA A CA 1
ATOM 4944 C C . ALA A 1 617 ? 1.042 50.638 -4.288 1.00 45.16 617 ALA A C 1
ATOM 4946 O O . ALA A 1 617 ? 2.020 50.394 -3.573 1.00 45.16 617 ALA A O 1
ATOM 4947 N N . ALA A 1 618 ? -0.190 50.221 -3.974 1.00 52.56 618 ALA A N 1
ATOM 4948 C CA . ALA A 1 618 ? -0.501 49.454 -2.767 1.00 52.56 618 ALA A CA 1
ATOM 4949 C C . ALA A 1 618 ? 0.252 48.110 -2.720 1.00 52.56 618 ALA A C 1
ATOM 4951 O O . ALA A 1 618 ? 0.865 47.770 -1.702 1.00 52.56 618 ALA A O 1
ATOM 4952 N N . MET A 1 619 ? 0.286 47.369 -3.834 1.00 54.09 619 MET A N 1
ATOM 4953 C CA . MET A 1 619 ? 1.063 46.125 -3.928 1.00 54.09 619 MET A CA 1
ATOM 4954 C C . MET A 1 619 ? 2.575 46.367 -3.812 1.00 54.09 619 MET A C 1
ATOM 4956 O O . MET A 1 619 ? 3.256 45.627 -3.097 1.00 54.09 619 MET A O 1
ATOM 4960 N N . ALA A 1 620 ? 3.113 47.413 -4.450 1.00 53.41 620 ALA A N 1
ATOM 4961 C CA . ALA A 1 620 ? 4.538 47.743 -4.368 1.00 53.41 620 ALA A CA 1
ATOM 4962 C C . ALA A 1 620 ? 4.992 48.034 -2.923 1.00 53.41 620 ALA A C 1
ATOM 4964 O O . ALA A 1 620 ? 6.022 47.515 -2.484 1.00 53.41 620 ALA A O 1
ATOM 4965 N N . ALA A 1 621 ? 4.196 48.790 -2.159 1.00 53.09 621 ALA A N 1
ATOM 4966 C CA . ALA A 1 621 ? 4.462 49.062 -0.745 1.00 53.09 621 ALA A CA 1
ATOM 4967 C C . ALA A 1 621 ? 4.456 47.780 0.112 1.00 53.09 621 ALA A C 1
ATOM 4969 O O . ALA A 1 621 ? 5.301 47.614 0.996 1.00 53.09 621 ALA A O 1
ATOM 4970 N N . MET A 1 622 ? 3.545 46.841 -0.174 1.00 53.91 622 MET A N 1
ATOM 4971 C CA . MET A 1 622 ? 3.444 45.577 0.562 1.00 53.91 622 MET A CA 1
ATOM 4972 C C . MET A 1 622 ? 4.671 44.675 0.353 1.00 53.91 622 MET A C 1
ATOM 4974 O O . MET A 1 622 ? 5.187 44.110 1.320 1.00 53.91 622 MET A O 1
ATOM 4978 N N . PHE A 1 623 ? 5.190 44.583 -0.878 1.00 50.25 623 PHE A N 1
ATOM 4979 C CA . PHE A 1 623 ? 6.405 43.808 -1.160 1.00 50.25 623 PHE A CA 1
ATOM 4980 C C . PHE A 1 623 ? 7.666 44.437 -0.549 1.00 50.25 623 PHE A C 1
ATOM 4982 O O . PHE A 1 623 ? 8.482 43.709 0.020 1.00 50.25 623 PHE A O 1
ATOM 4989 N N . GLN A 1 624 ? 7.804 45.769 -0.575 1.00 54.50 624 GLN A N 1
ATOM 4990 C CA . GLN A 1 624 ? 8.934 46.462 0.068 1.00 54.50 624 GLN A CA 1
ATOM 4991 C C . GLN A 1 624 ? 8.979 46.220 1.588 1.00 54.50 624 GLN A C 1
ATOM 4993 O O . GLN A 1 624 ? 10.047 45.978 2.152 1.00 54.50 624 GLN A O 1
ATOM 4998 N N . ALA A 1 625 ? 7.822 46.199 2.259 1.00 55.72 625 ALA A N 1
ATOM 4999 C CA . ALA A 1 625 ? 7.742 45.877 3.686 1.00 55.72 625 ALA A CA 1
ATOM 5000 C C . ALA A 1 625 ? 8.181 44.431 4.010 1.00 55.72 625 ALA A C 1
ATOM 5002 O O . ALA A 1 625 ? 8.653 44.157 5.120 1.00 55.72 625 ALA A O 1
ATOM 5003 N N . GLN A 1 626 ? 8.055 43.503 3.055 1.00 55.12 626 GLN A N 1
ATOM 5004 C CA . GLN A 1 626 ? 8.485 42.114 3.219 1.00 55.12 626 GLN A CA 1
ATOM 5005 C C . GLN A 1 626 ? 9.995 41.934 2.984 1.00 55.12 626 GLN A C 1
ATOM 5007 O O . GLN A 1 626 ? 10.628 41.191 3.737 1.00 55.12 626 GLN A O 1
ATOM 5012 N N . THR A 1 627 ? 10.597 42.633 2.014 1.00 60.56 627 THR A N 1
ATOM 5013 C CA . THR A 1 627 ? 12.056 42.583 1.791 1.00 60.56 627 THR A CA 1
ATOM 5014 C C . THR A 1 627 ? 12.841 43.233 2.928 1.00 60.56 627 THR A C 1
ATOM 5016 O O . THR A 1 627 ? 13.794 42.628 3.410 1.00 60.56 627 THR A O 1
ATOM 5019 N N . VAL A 1 628 ? 12.397 44.386 3.446 1.00 59.66 628 VAL A N 1
ATOM 5020 C CA . VAL A 1 628 ? 13.078 45.072 4.567 1.00 59.66 628 VAL A CA 1
ATOM 5021 C C . VAL A 1 628 ? 13.125 44.198 5.830 1.00 59.66 628 VAL A C 1
ATOM 5023 O O . VAL A 1 628 ? 14.162 44.117 6.485 1.00 59.66 628 VAL A O 1
ATOM 5026 N N . ASN A 1 629 ? 12.045 43.469 6.147 1.00 53.88 629 ASN A N 1
ATOM 5027 C CA . ASN A 1 629 ? 12.037 42.506 7.261 1.00 53.88 629 ASN A CA 1
ATOM 5028 C C . ASN A 1 629 ? 13.053 41.364 7.075 1.00 53.88 629 ASN A C 1
ATOM 5030 O O . ASN A 1 629 ? 13.602 40.852 8.055 1.00 53.88 629 ASN A O 1
ATOM 5034 N N . TRP A 1 630 ? 13.291 40.937 5.832 1.00 46.00 630 TRP A N 1
ATOM 5035 C CA . TRP A 1 630 ? 14.254 39.881 5.528 1.00 46.00 630 TRP A CA 1
ATOM 5036 C C . TRP A 1 630 ? 15.698 40.376 5.661 1.00 46.00 630 TRP A C 1
ATOM 5038 O O . TRP A 1 630 ? 16.503 39.732 6.336 1.00 46.00 630 TRP A O 1
ATOM 5048 N N . GLU A 1 631 ? 16.009 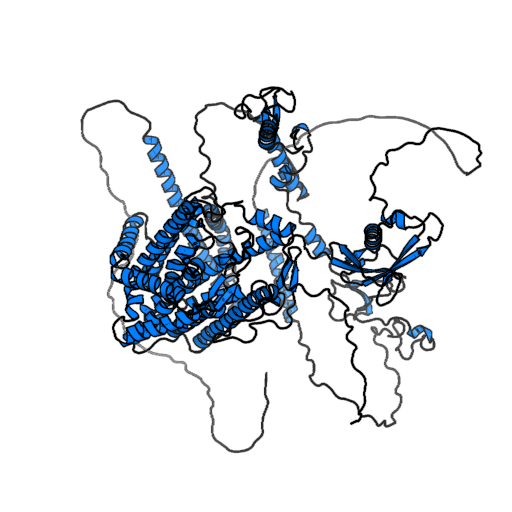41.547 5.101 1.00 60.38 631 GLU A N 1
ATOM 5049 C CA . GLU A 1 631 ? 17.335 42.172 5.194 1.00 60.38 631 GLU A CA 1
ATOM 5050 C C . GLU A 1 631 ? 17.718 42.466 6.652 1.00 60.38 631 GLU A C 1
ATOM 5052 O O . GLU A 1 631 ? 18.785 42.046 7.104 1.00 60.38 631 GLU A O 1
ATOM 5057 N N . GLU A 1 632 ? 16.811 43.060 7.437 1.00 63.19 632 GLU A N 1
ATOM 5058 C CA . GLU A 1 632 ? 17.041 43.345 8.862 1.00 63.19 632 GLU A CA 1
ATOM 5059 C C . GLU A 1 632 ? 17.237 42.054 9.690 1.00 63.19 632 GLU A C 1
ATOM 5061 O O . GLU A 1 632 ? 17.980 42.032 10.673 1.00 63.19 632 GLU A O 1
ATOM 5066 N N . THR A 1 633 ? 16.613 40.940 9.285 1.00 60.78 633 THR A N 1
ATOM 5067 C CA . THR A 1 633 ? 16.823 39.616 9.902 1.00 60.78 633 THR A CA 1
ATOM 5068 C C . THR A 1 633 ? 18.186 39.025 9.529 1.00 60.78 633 THR A C 1
ATOM 5070 O O . THR A 1 633 ? 18.869 38.444 10.379 1.00 60.78 633 THR A O 1
ATOM 5073 N N . GLN A 1 634 ? 18.609 39.181 8.275 1.00 52.34 634 GLN A N 1
ATOM 5074 C CA . GLN A 1 634 ? 19.879 38.664 7.768 1.00 52.34 634 GLN A CA 1
ATOM 5075 C C . GLN A 1 634 ? 21.077 39.429 8.360 1.00 52.34 634 GLN A C 1
ATOM 5077 O O . GLN A 1 634 ? 22.051 38.806 8.795 1.00 52.34 634 GLN A O 1
ATOM 5082 N N . GLU A 1 635 ? 20.974 40.754 8.490 1.00 65.94 635 GLU A N 1
ATOM 5083 C CA . GLU A 1 635 ? 21.980 41.606 9.136 1.00 65.94 635 GLU A CA 1
ATOM 5084 C C . GLU A 1 635 ? 22.159 41.240 10.622 1.00 65.94 635 GLU A C 1
ATOM 5086 O O . GLU A 1 635 ? 23.283 40.993 11.075 1.00 65.94 635 GLU A O 1
ATOM 5091 N N . LYS A 1 636 ? 21.053 41.057 11.363 1.00 66.62 636 LYS A N 1
ATOM 5092 C CA . LYS A 1 636 ? 21.060 40.603 12.770 1.00 66.62 636 LYS A CA 1
ATOM 5093 C C . LYS A 1 636 ? 21.737 39.245 12.971 1.00 66.62 636 LYS A C 1
ATOM 5095 O O . LYS A 1 636 ? 22.372 39.043 14.007 1.00 66.62 636 LYS A O 1
ATOM 5100 N N . MET A 1 637 ? 21.637 38.321 12.012 1.00 50.25 637 MET A N 1
ATOM 5101 C CA . MET A 1 637 ? 22.358 37.043 12.086 1.00 50.25 637 MET A CA 1
ATOM 5102 C C . MET A 1 637 ? 23.862 37.197 11.828 1.00 50.25 637 MET A C 1
ATOM 5104 O O . MET A 1 637 ? 24.655 36.480 12.436 1.00 50.25 637 MET A O 1
ATOM 5108 N N . SER A 1 638 ? 24.273 38.145 10.981 1.00 55.84 638 SER A N 1
ATOM 5109 C CA . SER A 1 638 ? 25.688 38.359 10.645 1.00 55.84 638 SER A CA 1
ATOM 5110 C C . SER A 1 638 ? 26.526 38.903 11.816 1.00 55.84 638 SER A C 1
ATOM 5112 O O . SER A 1 638 ? 27.714 38.603 11.925 1.00 55.84 638 SER A O 1
ATOM 5114 N N . HIS A 1 639 ? 25.897 39.625 12.751 1.00 54.97 639 HIS A N 1
ATOM 5115 C CA . HIS A 1 639 ? 26.549 40.205 13.932 1.00 54.97 639 HIS A CA 1
ATOM 5116 C C . HIS A 1 639 ? 26.603 39.281 15.172 1.00 54.97 639 HIS A C 1
ATOM 5118 O O . HIS A 1 639 ? 27.070 39.695 16.236 1.00 54.97 639 HIS A O 1
ATOM 5124 N N . ALA A 1 640 ? 26.156 38.023 15.076 1.00 49.91 640 ALA A N 1
ATOM 5125 C CA . ALA A 1 640 ? 26.103 37.095 16.210 1.00 49.91 640 ALA A CA 1
ATOM 5126 C C . ALA A 1 640 ? 27.471 36.443 16.531 1.00 49.91 640 ALA A C 1
ATOM 5128 O O . ALA A 1 640 ? 27.830 35.392 15.998 1.00 49.91 640 ALA A O 1
ATOM 5129 N N . GLN A 1 641 ? 28.243 37.038 17.448 1.00 40.28 641 GLN A N 1
ATOM 5130 C CA . GLN A 1 641 ? 29.576 36.539 17.822 1.00 40.28 641 GLN A CA 1
ATOM 5131 C C . GLN A 1 641 ? 29.529 35.269 18.706 1.00 40.28 641 GLN A C 1
ATOM 5133 O O . GLN A 1 641 ? 28.793 35.190 19.692 1.00 40.28 641 GLN A O 1
ATOM 5138 N N . ARG A 1 642 ? 30.342 34.256 18.366 1.00 37.44 642 ARG A N 1
ATOM 5139 C CA . ARG A 1 642 ? 30.315 32.911 18.979 1.00 37.44 642 ARG A CA 1
ATOM 5140 C C . ARG A 1 642 ? 31.009 32.866 20.351 1.00 37.44 642 ARG A C 1
ATOM 5142 O O . ARG A 1 642 ? 32.178 33.223 20.467 1.00 37.44 642 ARG A O 1
ATOM 5149 N N . ILE A 1 643 ? 30.320 32.351 21.373 1.00 36.84 643 ILE A N 1
ATOM 5150 C CA . ILE A 1 643 ? 30.866 32.152 22.729 1.00 36.84 643 ILE A CA 1
ATOM 5151 C C . ILE A 1 643 ? 31.429 30.728 22.868 1.00 36.84 643 ILE A C 1
ATOM 5153 O O . ILE A 1 643 ? 30.721 29.754 22.618 1.00 36.84 643 ILE A O 1
ATOM 5157 N N . TYR A 1 644 ? 32.681 30.602 23.318 1.00 35.78 644 TYR A N 1
ATOM 5158 C CA . TYR A 1 644 ? 33.296 29.319 23.679 1.00 35.78 644 TYR A CA 1
ATOM 5159 C C . TYR A 1 644 ? 33.076 28.993 25.163 1.00 35.78 644 TYR A C 1
ATOM 5161 O O . TYR A 1 644 ? 33.359 29.820 26.027 1.00 35.78 644 TYR A O 1
ATOM 5169 N N . ASN A 1 645 ? 32.650 27.761 25.463 1.00 38.28 645 ASN A N 1
ATOM 5170 C CA . ASN A 1 645 ? 32.634 27.202 26.820 1.00 38.28 645 ASN A CA 1
ATOM 5171 C C . ASN A 1 645 ? 33.709 26.112 26.953 1.00 38.28 645 ASN A C 1
ATOM 5173 O O . ASN A 1 645 ? 33.847 25.259 26.081 1.00 38.28 645 ASN A O 1
ATOM 5177 N N . ASN A 1 646 ? 34.475 26.150 28.045 1.00 32.94 646 ASN A N 1
ATOM 5178 C CA . ASN A 1 646 ? 35.674 25.330 28.242 1.00 32.94 646 ASN A CA 1
ATOM 5179 C C . ASN A 1 646 ? 35.345 23.952 28.875 1.00 32.94 646 ASN A C 1
ATOM 5181 O O . ASN A 1 646 ? 34.807 23.924 29.986 1.00 32.94 646 ASN A O 1
ATOM 5185 N N . PRO A 1 647 ? 35.667 22.810 28.233 1.00 42.66 647 PRO A N 1
ATOM 5186 C CA . PRO A 1 647 ? 35.284 21.488 28.726 1.00 42.66 647 PRO A CA 1
ATOM 5187 C C . PRO A 1 647 ? 36.320 20.870 29.685 1.00 42.66 647 PRO A C 1
ATOM 5189 O O . PRO A 1 647 ? 37.269 20.200 29.271 1.00 42.66 647 PRO A O 1
ATOM 5192 N N . ARG A 1 648 ? 36.097 20.995 31.000 1.00 34.56 648 ARG A N 1
ATOM 5193 C CA . ARG A 1 648 ? 36.699 20.094 32.005 1.00 34.56 648 ARG A CA 1
ATOM 5194 C C . ARG A 1 648 ? 35.834 20.019 33.263 1.00 34.56 648 ARG A C 1
ATOM 5196 O O . ARG A 1 648 ? 35.428 21.050 33.785 1.00 34.56 648 ARG A O 1
ATOM 5203 N N . GLY A 1 649 ? 35.540 18.809 33.741 1.00 33.75 649 GLY A N 1
ATOM 5204 C CA . GLY A 1 649 ? 34.584 18.586 34.832 1.00 33.75 649 GLY A CA 1
ATOM 5205 C C . GLY A 1 649 ? 35.105 17.717 35.978 1.00 33.75 649 GLY A C 1
ATOM 5206 O O . GLY A 1 649 ? 36.226 17.223 35.937 1.00 33.75 649 GLY A O 1
ATOM 5207 N N . THR A 1 650 ? 34.213 17.512 36.956 1.00 39.47 650 THR A N 1
ATOM 5208 C CA . THR A 1 650 ? 34.189 16.443 37.981 1.00 39.47 650 THR A CA 1
ATOM 5209 C C . THR A 1 650 ? 35.415 16.245 38.886 1.00 39.47 650 THR A C 1
ATOM 5211 O O . THR A 1 650 ? 36.476 15.820 38.443 1.00 39.47 650 THR A O 1
ATOM 5214 N N . GLY A 1 651 ? 35.212 16.372 40.203 1.00 30.78 651 GLY A N 1
ATOM 5215 C CA . GLY A 1 651 ? 36.148 15.881 41.220 1.00 30.78 651 GLY A CA 1
ATOM 5216 C C . GLY A 1 651 ? 35.519 15.828 42.616 1.00 30.78 651 GLY A C 1
ATOM 5217 O O . GLY A 1 651 ? 34.950 16.815 43.074 1.00 30.78 651 GLY A O 1
ATOM 5218 N N . PHE A 1 652 ? 35.620 14.680 43.296 1.00 32.38 652 PHE A N 1
ATOM 5219 C CA . PHE A 1 652 ? 35.319 14.568 44.730 1.00 32.38 652 PHE A CA 1
ATOM 5220 C C . PHE A 1 652 ? 36.456 15.192 45.562 1.00 32.38 652 PHE A C 1
ATOM 5222 O O . PHE A 1 652 ? 37.612 15.207 45.141 1.00 32.38 652 PHE A O 1
ATOM 5229 N N . GLY A 1 653 ? 36.130 15.725 46.741 1.00 37.09 653 GLY A N 1
ATOM 5230 C CA . GLY A 1 653 ? 37.043 16.586 47.499 1.00 37.09 653 GLY A CA 1
ATOM 5231 C C . GLY A 1 653 ? 38.141 15.877 48.308 1.00 37.09 653 GLY A C 1
ATOM 5232 O O . GLY A 1 653 ? 37.924 14.834 48.921 1.00 37.09 653 GLY A O 1
ATOM 5233 N N . ARG A 1 654 ? 39.294 16.548 48.406 1.00 33.16 654 ARG A N 1
ATOM 5234 C CA . ARG A 1 654 ? 40.255 16.527 49.528 1.00 33.16 654 ARG A CA 1
ATOM 5235 C C . ARG A 1 654 ? 40.712 17.977 49.761 1.00 33.16 654 ARG A C 1
ATOM 5237 O O . ARG A 1 654 ? 40.617 18.784 48.841 1.00 33.16 654 ARG A O 1
ATOM 5244 N N . GLY A 1 655 ? 41.122 18.337 50.979 1.00 33.62 655 GLY A N 1
ATOM 5245 C CA . GLY A 1 655 ? 41.287 19.747 51.373 1.00 33.62 655 GLY A CA 1
ATOM 5246 C C . GLY A 1 655 ? 42.647 20.120 51.969 1.00 33.62 655 GLY A C 1
ATOM 5247 O O . GLY A 1 655 ? 43.475 19.247 52.219 1.00 33.62 655 GLY A O 1
ATOM 5248 N N . LYS A 1 656 ? 42.777 21.423 52.289 1.00 33.06 656 LYS A N 1
ATOM 5249 C CA . LYS A 1 656 ? 43.938 22.127 52.888 1.00 33.06 656 LYS A CA 1
ATOM 5250 C C . LYS A 1 656 ? 45.161 22.298 51.952 1.00 33.06 656 LYS A C 1
ATOM 5252 O O . LYS A 1 656 ? 45.271 21.555 50.982 1.00 33.06 656 LYS A O 1
ATOM 5257 N N . PRO A 1 657 ? 46.076 23.259 52.231 1.00 41.09 657 PRO A N 1
ATOM 5258 C CA . PRO A 1 657 ? 46.128 24.178 53.380 1.00 41.09 657 PRO A CA 1
ATOM 5259 C C . PRO A 1 657 ? 45.882 25.667 53.053 1.00 41.09 657 PRO A C 1
ATOM 5261 O O . PRO A 1 657 ? 45.789 26.077 51.902 1.00 41.09 657 PRO A O 1
ATOM 5264 N N . HIS A 1 658 ? 45.777 26.471 54.114 1.00 39.03 658 HIS A N 1
ATOM 5265 C CA . HIS A 1 658 ? 45.827 27.937 54.088 1.00 39.03 658 HIS A CA 1
ATOM 5266 C C . HIS A 1 658 ? 47.285 28.406 54.231 1.00 39.03 658 HIS A C 1
ATOM 5268 O O . HIS A 1 658 ? 48.048 27.762 54.950 1.00 39.03 658 HIS A O 1
ATOM 5274 N N . ASN A 1 659 ? 47.644 29.536 53.616 1.00 34.47 659 ASN A N 1
ATOM 5275 C CA . ASN A 1 659 ? 48.907 30.237 53.861 1.00 34.47 659 ASN A CA 1
ATOM 5276 C C . ASN A 1 659 ? 48.613 31.746 54.057 1.00 34.47 659 ASN A C 1
ATOM 5278 O O . ASN A 1 659 ? 47.829 32.287 53.271 1.00 34.47 659 ASN A O 1
ATOM 5282 N N . PRO A 1 660 ? 49.158 32.418 55.091 1.00 44.59 660 PRO A N 1
ATOM 5283 C CA . PRO A 1 660 ? 48.814 33.804 55.426 1.00 44.59 660 PRO A CA 1
ATOM 5284 C C . PRO A 1 660 ? 49.720 34.849 54.739 1.00 44.59 660 PRO A C 1
ATOM 5286 O O . PRO A 1 660 ? 50.730 34.503 54.139 1.00 44.59 660 PRO A O 1
ATOM 5289 N N . HIS A 1 661 ? 49.383 36.132 54.941 1.00 36.34 661 HIS A N 1
ATOM 5290 C CA . HIS A 1 661 ? 50.038 37.357 54.433 1.00 36.34 661 HIS A CA 1
ATOM 5291 C C . HIS A 1 661 ? 49.883 37.660 52.929 1.00 36.34 661 HIS A C 1
ATOM 5293 O O . HIS A 1 661 ? 50.614 37.139 52.096 1.00 36.34 661 HIS A O 1
ATOM 5299 N N . GLN A 1 662 ? 49.059 38.665 52.604 1.00 32.69 662 GLN A N 1
ATOM 5300 C CA . GLN A 1 662 ? 49.571 40.017 52.306 1.00 32.69 662 GLN A CA 1
ATOM 5301 C C . GLN A 1 662 ? 48.451 41.088 52.434 1.00 32.69 662 GLN A C 1
ATOM 5303 O O . GLN A 1 662 ? 47.295 40.707 52.640 1.00 32.69 662 GLN A O 1
ATOM 5308 N N . PRO A 1 663 ? 48.777 42.402 52.477 1.00 40.84 663 PRO A N 1
ATOM 5309 C CA . PRO A 1 663 ? 47.948 43.393 53.175 1.00 40.84 663 PRO A CA 1
ATOM 5310 C C . PRO A 1 663 ? 46.970 44.210 52.305 1.00 40.84 663 PRO A C 1
ATOM 5312 O O . PRO A 1 663 ? 46.893 44.094 51.086 1.00 40.84 663 PRO A O 1
ATOM 5315 N N . TYR A 1 664 ? 46.228 45.068 53.008 1.00 35.59 664 TYR A N 1
ATOM 5316 C CA . TYR A 1 664 ? 45.304 46.097 52.528 1.00 35.59 664 TYR A CA 1
ATOM 5317 C C . TYR A 1 664 ? 45.911 47.056 51.482 1.00 35.59 664 TYR A C 1
ATOM 5319 O O . TYR A 1 664 ? 47.031 47.535 51.652 1.00 35.59 664 TYR A O 1
ATOM 5327 N N . GLN A 1 665 ? 45.124 47.411 50.460 1.00 35.25 665 GLN A N 1
ATOM 5328 C CA . GLN A 1 665 ? 45.347 48.580 49.598 1.00 35.25 665 GLN A CA 1
ATOM 5329 C C . GLN A 1 665 ? 44.047 49.402 49.463 1.00 35.25 665 GLN A C 1
ATOM 5331 O O . GLN A 1 665 ? 42.968 48.806 49.551 1.00 35.25 665 GLN A O 1
ATOM 5336 N N . PRO A 1 666 ? 44.122 50.737 49.264 1.00 44.28 666 PRO A N 1
ATOM 5337 C CA . PRO A 1 666 ? 42.954 51.615 49.348 1.00 44.28 666 PRO A CA 1
ATOM 5338 C C . PRO A 1 666 ? 42.091 51.673 48.076 1.00 44.28 666 PRO A C 1
ATOM 5340 O O . PRO A 1 666 ? 42.388 51.079 47.042 1.00 44.28 666 PRO A O 1
ATOM 5343 N N . GLU A 1 667 ? 41.000 52.418 48.214 1.00 48.09 667 GLU A N 1
ATOM 5344 C CA . GLU A 1 667 ? 39.864 52.617 47.312 1.00 48.09 667 GLU A CA 1
ATOM 5345 C C . GLU A 1 667 ? 40.132 52.642 45.794 1.00 48.09 667 GLU A C 1
ATOM 5347 O O . GLU A 1 667 ? 40.981 53.368 45.279 1.00 48.09 667 GLU A O 1
ATOM 5352 N N . ARG A 1 668 ? 39.263 51.937 45.054 1.00 56.50 668 ARG A N 1
ATOM 5353 C CA . ARG A 1 668 ? 38.935 52.269 43.659 1.00 56.50 668 ARG A CA 1
ATOM 5354 C C . ARG A 1 668 ? 37.621 53.060 43.628 1.00 56.50 668 ARG A C 1
ATOM 5356 O O . ARG A 1 668 ? 36.656 52.594 44.247 1.00 56.50 668 ARG A O 1
ATOM 5363 N N . PRO A 1 669 ? 37.532 54.168 42.866 1.00 58.97 669 PRO A N 1
ATOM 5364 C CA . PRO A 1 669 ? 36.274 54.881 42.675 1.00 58.97 669 PRO A CA 1
ATOM 5365 C C . PRO A 1 669 ? 35.233 53.989 41.984 1.00 58.97 669 PRO A C 1
ATOM 5367 O O . PRO A 1 669 ? 35.562 53.102 41.189 1.00 58.97 669 PRO A O 1
ATOM 5370 N N . LEU A 1 670 ? 33.962 54.220 42.305 1.00 60.81 670 LEU A N 1
ATOM 5371 C CA . LEU A 1 670 ? 32.843 53.429 41.799 1.00 60.81 670 LEU A CA 1
ATOM 5372 C C . LEU A 1 670 ? 32.505 53.796 40.344 1.00 60.81 670 LEU A C 1
ATOM 5374 O O . LEU A 1 670 ? 32.319 54.976 40.046 1.00 60.81 670 LEU A O 1
ATOM 5378 N N . PRO A 1 671 ? 32.341 52.813 39.436 1.00 63.88 671 PRO A N 1
ATOM 5379 C CA . PRO A 1 671 ? 31.751 53.062 38.124 1.00 63.88 671 PRO A CA 1
ATOM 5380 C C . PRO A 1 671 ? 30.331 53.627 38.261 1.00 63.88 671 PRO A C 1
ATOM 5382 O O . PRO A 1 671 ? 29.552 53.131 39.073 1.00 63.88 671 PRO A O 1
ATOM 5385 N N . ALA A 1 672 ? 29.953 54.599 37.425 1.00 58.88 672 ALA A N 1
ATOM 5386 C CA . ALA A 1 672 ? 28.646 55.270 37.500 1.00 58.88 672 ALA A CA 1
ATOM 5387 C C . ALA A 1 672 ? 27.426 54.327 37.342 1.00 58.88 672 ALA A C 1
ATOM 5389 O O . ALA A 1 672 ? 26.325 54.642 37.790 1.00 58.88 672 ALA A O 1
ATOM 5390 N N . SER A 1 673 ? 27.620 53.149 36.739 1.00 60.47 673 SER A N 1
ATOM 5391 C CA . SER A 1 673 ? 26.615 52.085 36.605 1.00 60.47 673 SER A CA 1
ATOM 5392 C C . SER A 1 673 ? 26.596 51.077 37.769 1.00 60.47 673 SER A C 1
ATOM 5394 O O . SER A 1 673 ? 25.807 50.128 37.747 1.00 60.47 673 SER A O 1
ATOM 5396 N N . TYR A 1 674 ? 27.439 51.236 38.798 1.00 73.75 674 TYR A N 1
ATOM 5397 C CA . TYR A 1 674 ? 27.457 50.331 39.948 1.00 73.75 674 TYR A CA 1
ATOM 5398 C C . TYR A 1 674 ? 26.274 50.583 40.895 1.00 73.75 674 TYR A C 1
ATOM 5400 O O . TYR A 1 674 ? 26.080 51.678 41.423 1.00 73.75 674 TYR A O 1
ATOM 5408 N N . VAL A 1 675 ? 25.523 49.512 41.154 1.00 74.56 675 VAL A N 1
ATOM 5409 C CA . VAL A 1 675 ? 24.425 49.445 42.124 1.00 74.56 675 VAL A CA 1
ATOM 5410 C C . VAL A 1 675 ? 24.818 48.453 43.219 1.00 74.56 675 VAL A C 1
ATOM 5412 O O . VAL A 1 675 ? 25.233 47.330 42.917 1.00 74.56 675 VAL A O 1
ATOM 5415 N N . CYS A 1 676 ? 24.675 48.844 44.485 1.00 76.06 676 CYS A N 1
ATOM 5416 C CA . CYS A 1 676 ? 24.998 48.009 45.634 1.00 76.06 676 CYS A CA 1
ATOM 5417 C C . CYS A 1 676 ? 24.090 46.772 45.704 1.00 76.06 676 CYS A C 1
ATOM 5419 O O . CYS A 1 676 ? 22.866 46.869 45.794 1.00 76.06 676 CYS A O 1
ATOM 5421 N N . TYR A 1 677 ? 24.704 45.587 45.725 1.00 69.38 677 TYR A N 1
ATOM 5422 C CA . TYR A 1 677 ? 23.999 44.300 45.665 1.00 69.38 677 TYR A CA 1
ATOM 5423 C C . TYR A 1 677 ? 23.340 43.863 46.994 1.00 69.38 677 TYR A C 1
ATOM 5425 O O . TYR A 1 677 ? 22.777 42.769 47.053 1.00 69.38 677 TYR A O 1
ATOM 5433 N N . ARG A 1 678 ? 23.420 44.689 48.056 1.00 69.81 678 ARG A N 1
ATOM 5434 C CA . ARG A 1 678 ? 22.710 44.486 49.338 1.00 69.81 678 ARG A CA 1
ATOM 5435 C C . ARG A 1 678 ? 21.464 45.376 49.463 1.00 69.81 678 ARG A C 1
ATOM 5437 O O . ARG A 1 678 ? 20.417 44.856 49.823 1.00 69.81 678 ARG A O 1
ATOM 5444 N N . CYS A 1 679 ? 21.545 46.668 49.118 1.00 70.44 679 CYS A N 1
ATOM 5445 C CA . CYS A 1 679 ? 20.446 47.636 49.307 1.00 70.44 679 CYS A CA 1
ATOM 5446 C C . CYS A 1 679 ? 19.835 48.236 48.021 1.00 70.44 679 CYS A C 1
ATOM 5448 O O . CYS A 1 679 ? 18.849 48.963 48.107 1.00 70.44 679 CYS A O 1
ATOM 5450 N N . GLY A 1 680 ? 20.400 47.981 46.834 1.00 67.50 680 GLY A N 1
ATOM 5451 C CA . GLY A 1 680 ? 19.873 48.488 45.557 1.00 67.50 680 GLY A CA 1
ATOM 5452 C C . GLY A 1 680 ? 20.167 49.964 45.241 1.00 67.50 680 GLY A C 1
ATOM 5453 O O . GLY A 1 680 ? 19.704 50.467 44.219 1.00 67.50 680 GLY A O 1
ATOM 5454 N N . GLN A 1 681 ? 20.942 50.670 46.069 1.00 69.62 681 GLN A N 1
ATOM 5455 C CA . GLN A 1 681 ? 21.316 52.073 45.835 1.00 69.62 681 GLN A CA 1
ATOM 5456 C C . GLN A 1 681 ? 22.627 52.204 45.037 1.00 69.62 681 GLN A C 1
ATOM 5458 O O . GLN A 1 681 ? 23.488 51.324 45.079 1.00 69.62 681 GLN A O 1
ATOM 5463 N N . LYS A 1 682 ? 22.788 53.312 44.303 1.00 69.25 682 LYS A N 1
ATOM 5464 C CA . LYS A 1 682 ? 24.037 53.686 43.609 1.00 69.25 682 LYS A CA 1
ATOM 5465 C C . LYS A 1 682 ? 24.961 54.454 44.571 1.00 69.25 682 LYS A C 1
ATOM 5467 O O . LYS A 1 682 ? 24.480 55.059 45.524 1.00 69.25 682 LYS A O 1
ATOM 5472 N N . GLY A 1 683 ? 26.272 54.448 44.314 1.00 67.88 683 GLY A N 1
ATOM 5473 C CA . GLY A 1 683 ? 27.232 55.347 44.984 1.00 67.88 683 GLY A CA 1
ATOM 5474 C C . GLY A 1 683 ? 28.047 54.796 46.167 1.00 67.88 683 GLY A C 1
ATOM 5475 O O . GLY A 1 683 ? 28.853 55.541 46.707 1.00 67.88 683 GLY A O 1
ATOM 5476 N N . HIS A 1 684 ? 27.913 53.521 46.550 1.00 78.31 684 HIS A N 1
ATOM 5477 C CA . HIS A 1 684 ? 28.795 52.872 47.540 1.00 78.31 684 HIS A CA 1
ATOM 5478 C C . HIS A 1 684 ? 29.053 51.400 47.182 1.00 78.31 684 HIS A C 1
ATOM 5480 O O . HIS A 1 684 ? 28.199 50.760 46.562 1.00 78.31 684 HIS A O 1
ATOM 5486 N N . TRP A 1 685 ? 30.207 50.838 47.567 1.00 77.19 685 TRP A N 1
ATOM 5487 C CA . TRP A 1 685 ? 30.477 49.404 47.389 1.00 77.19 685 TRP A CA 1
ATOM 5488 C C . TRP A 1 685 ? 29.688 48.577 48.412 1.00 77.19 685 TRP A C 1
ATOM 5490 O O . TRP A 1 685 ? 29.368 49.042 49.500 1.00 77.19 685 TRP A O 1
ATOM 5500 N N . ILE A 1 686 ? 29.428 47.300 48.111 1.00 75.75 686 ILE A N 1
ATOM 5501 C CA . ILE A 1 686 ? 28.695 46.396 49.022 1.00 75.75 686 ILE A CA 1
ATOM 5502 C C . ILE A 1 686 ? 29.344 46.233 50.415 1.00 75.75 686 ILE A C 1
ATOM 5504 O O . ILE A 1 686 ? 28.657 45.884 51.370 1.00 75.75 686 ILE A O 1
ATOM 5508 N N . LYS A 1 687 ? 30.653 46.493 50.540 1.00 70.94 687 LYS A N 1
ATOM 5509 C CA . LYS A 1 687 ? 31.383 46.472 51.820 1.00 70.94 687 LYS A CA 1
ATOM 5510 C C . LYS A 1 687 ? 31.036 47.655 52.723 1.00 70.94 687 LYS A C 1
ATOM 5512 O O . LYS A 1 687 ? 31.061 47.503 53.937 1.00 70.94 687 LYS A O 1
ATOM 5517 N N . ASP A 1 688 ? 30.651 48.773 52.122 1.00 71.19 688 ASP A N 1
ATOM 5518 C CA . ASP A 1 688 ? 30.472 50.078 52.766 1.00 71.19 688 ASP A CA 1
ATOM 5519 C C . ASP A 1 688 ? 28.979 50.460 52.762 1.00 71.19 688 ASP A C 1
ATOM 5521 O O . ASP A 1 688 ? 28.589 51.624 52.727 1.00 71.19 688 ASP A O 1
ATOM 5525 N N . CYS A 1 689 ? 28.119 49.437 52.727 1.00 75.31 689 CYS A N 1
ATOM 5526 C CA . CYS A 1 689 ? 26.677 49.588 52.656 1.00 75.31 689 CYS A CA 1
ATOM 5527 C C . CYS A 1 689 ? 26.120 50.067 54.007 1.00 75.31 689 CYS A C 1
ATOM 5529 O O . CYS A 1 689 ? 26.359 49.390 55.008 1.00 75.31 689 CYS A O 1
ATOM 5531 N N . PRO A 1 690 ? 25.327 51.159 54.066 1.00 75.31 690 PRO A N 1
ATOM 5532 C CA . PRO A 1 690 ? 24.785 51.674 55.328 1.00 75.31 690 PRO A CA 1
ATOM 5533 C C . PRO A 1 690 ? 23.973 50.648 56.129 1.00 75.31 690 PRO A C 1
ATOM 5535 O O . PRO A 1 690 ? 23.944 50.701 57.351 1.00 75.31 690 PRO A O 1
ATOM 5538 N N . THR A 1 691 ? 23.362 49.669 55.456 1.00 72.12 691 THR A N 1
ATOM 5539 C CA . THR A 1 691 ? 22.550 48.607 56.070 1.00 72.12 691 THR A CA 1
ATOM 5540 C C . THR A 1 691 ? 23.384 47.381 56.476 1.00 72.12 691 THR A C 1
ATOM 5542 O O . THR A 1 691 ? 22.866 46.263 56.503 1.00 72.12 691 THR A O 1
ATOM 5545 N N . ASN A 1 692 ? 24.696 47.533 56.709 1.00 69.25 692 ASN A N 1
ATOM 5546 C CA . ASN A 1 692 ? 25.574 46.392 57.000 1.00 69.25 692 ASN A CA 1
ATOM 5547 C C . ASN A 1 692 ? 25.364 45.786 58.394 1.00 69.25 692 ASN A C 1
ATOM 5549 O O . ASN A 1 692 ? 25.603 44.590 58.570 1.00 69.25 692 ASN A O 1
ATOM 5553 N N . SER A 1 693 ? 24.937 46.605 59.357 1.00 60.09 693 SER A N 1
ATOM 5554 C CA . SER A 1 693 ? 24.641 46.234 60.748 1.00 60.09 693 SER A CA 1
ATOM 5555 C C . SER A 1 693 ? 23.308 45.501 60.922 1.00 60.09 693 SER A C 1
ATOM 5557 O O . SER A 1 693 ? 23.123 44.777 61.901 1.00 60.09 693 SER A O 1
ATOM 5559 N N . ASP A 1 694 ? 22.380 45.678 59.982 1.00 66.56 694 ASP A N 1
ATOM 5560 C CA . ASP A 1 694 ? 20.978 45.314 60.169 1.00 66.56 694 ASP A CA 1
ATOM 5561 C C . ASP A 1 694 ? 20.739 43.849 59.796 1.00 66.56 694 ASP A C 1
ATOM 5563 O O . ASP A 1 694 ? 20.568 43.487 58.628 1.00 66.56 694 ASP A O 1
ATOM 5567 N N . ARG A 1 695 ? 20.705 42.987 60.820 1.00 63.12 695 ARG A N 1
ATOM 5568 C CA . ARG A 1 695 ? 20.558 41.527 60.674 1.00 63.12 695 ARG A CA 1
ATOM 5569 C C . ARG A 1 695 ? 19.298 41.118 59.899 1.00 63.12 695 ARG A C 1
ATOM 5571 O O . ARG A 1 695 ? 19.333 40.139 59.162 1.00 63.12 695 ARG A O 1
ATOM 5578 N N . GLU A 1 696 ? 18.198 41.855 60.040 1.00 61.56 696 GLU A N 1
ATOM 5579 C CA . GLU A 1 696 ? 16.941 41.557 59.336 1.00 61.56 696 GLU A CA 1
ATOM 5580 C C . GLU A 1 696 ? 16.964 41.956 57.851 1.00 61.56 696 GLU A C 1
ATOM 5582 O O . GLU A 1 696 ? 16.162 41.446 57.066 1.00 61.56 696 GLU A O 1
ATOM 5587 N N . TYR A 1 697 ? 17.897 42.819 57.430 1.00 63.41 697 TYR A N 1
ATOM 5588 C CA . TYR A 1 697 ? 17.944 43.338 56.060 1.00 63.41 697 TYR A CA 1
ATOM 5589 C C . TYR A 1 697 ? 18.354 42.269 55.030 1.00 63.41 697 TYR A C 1
ATOM 5591 O O . TYR A 1 697 ? 17.942 42.334 53.871 1.00 63.41 697 TYR A O 1
ATOM 5599 N N . ASP A 1 698 ? 19.106 41.241 55.444 1.00 59.97 698 ASP A N 1
ATOM 5600 C CA . ASP A 1 698 ? 19.550 40.154 54.555 1.00 59.97 698 ASP A CA 1
ATOM 5601 C C . ASP A 1 698 ? 18.413 39.245 54.050 1.00 59.97 698 ASP A C 1
ATOM 5603 O O . ASP A 1 698 ? 18.624 38.467 53.119 1.00 59.97 698 ASP A O 1
ATOM 5607 N N . ASN A 1 699 ? 17.199 39.384 54.594 1.00 59.12 699 ASN A N 1
ATOM 5608 C CA . ASN A 1 699 ? 16.012 38.637 54.166 1.00 59.12 699 ASN A CA 1
ATOM 5609 C C . ASN A 1 699 ? 15.319 39.220 52.913 1.00 59.12 699 ASN A C 1
ATOM 5611 O O . ASN A 1 699 ? 14.330 38.654 52.445 1.00 59.12 699 ASN A O 1
ATOM 5615 N N . LYS A 1 700 ? 15.797 40.342 52.351 1.00 60.53 700 LYS A N 1
ATOM 5616 C CA . LYS A 1 700 ? 15.218 40.944 51.134 1.00 60.53 700 LYS A CA 1
ATOM 5617 C C . LYS A 1 700 ? 15.711 40.260 49.842 1.00 60.53 700 LYS A C 1
ATOM 5619 O O . LYS A 1 700 ? 16.886 39.898 49.743 1.00 60.53 700 LYS A O 1
ATOM 5624 N N . PRO A 1 701 ? 14.849 40.095 48.816 1.00 58.72 701 PRO A N 1
ATOM 5625 C CA . PRO A 1 701 ? 15.222 39.432 47.566 1.00 58.72 701 PRO A CA 1
ATOM 5626 C C . PRO A 1 701 ? 16.265 40.238 46.776 1.00 58.72 701 PRO A C 1
ATOM 5628 O O . PRO A 1 701 ? 16.120 41.440 46.562 1.00 58.72 701 PRO A O 1
ATOM 5631 N N . ARG A 1 702 ? 17.324 39.564 46.307 1.00 60.69 702 ARG A N 1
ATOM 5632 C CA . ARG A 1 702 ? 18.433 40.203 45.577 1.00 60.69 702 ARG A CA 1
ATOM 5633 C C . ARG A 1 702 ? 18.087 40.459 44.109 1.00 60.69 702 ARG A C 1
ATOM 5635 O O . ARG A 1 702 ? 17.625 39.562 43.402 1.00 60.69 702 ARG A O 1
ATOM 5642 N N . ILE A 1 703 ? 18.374 41.675 43.649 1.00 64.00 703 ILE A N 1
ATOM 5643 C CA . ILE A 1 703 ? 18.028 42.171 42.312 1.00 64.00 703 ILE A CA 1
ATOM 5644 C C . ILE A 1 703 ? 18.921 41.521 41.239 1.00 64.00 703 ILE A C 1
ATOM 5646 O O . ILE A 1 703 ? 20.149 41.482 41.357 1.00 64.00 703 ILE A O 1
ATOM 5650 N N . LYS A 1 704 ? 18.312 41.009 40.164 1.00 66.75 704 LYS A N 1
ATOM 5651 C CA . LYS A 1 704 ? 19.010 40.328 39.057 1.00 66.75 704 LYS A CA 1
ATOM 5652 C C . LYS A 1 704 ? 19.245 41.279 37.877 1.00 66.75 704 LYS A C 1
ATOM 5654 O O . LYS A 1 704 ? 18.469 42.205 37.659 1.00 66.75 704 LYS A O 1
ATOM 5659 N N . ARG A 1 705 ? 20.310 41.050 37.102 1.00 68.12 705 ARG A N 1
ATOM 5660 C CA . ARG A 1 705 ? 20.576 41.784 35.849 1.00 68.12 705 ARG A CA 1
ATOM 5661 C C . ARG A 1 705 ? 19.877 41.106 34.670 1.00 68.12 705 ARG A C 1
ATOM 5663 O O . ARG A 1 705 ? 19.806 39.880 34.641 1.00 68.12 705 ARG A O 1
ATOM 5670 N N . THR A 1 706 ? 19.414 41.879 33.692 1.00 68.19 706 THR A N 1
ATOM 5671 C CA . THR A 1 706 ? 18.903 41.336 32.423 1.00 68.19 706 THR A CA 1
ATOM 5672 C C . THR A 1 706 ? 20.048 40.851 31.535 1.00 68.19 706 THR A C 1
ATOM 5674 O O . THR A 1 706 ? 20.921 41.637 31.166 1.00 68.19 706 THR A O 1
ATOM 5677 N N . THR A 1 707 ? 20.009 39.585 31.130 1.00 61.56 707 THR A N 1
ATOM 5678 C CA . THR A 1 707 ? 20.932 38.990 30.152 1.00 61.56 707 THR A CA 1
ATOM 5679 C C . THR A 1 707 ? 20.144 38.090 29.201 1.00 61.56 707 THR A C 1
ATOM 5681 O O . THR A 1 707 ? 19.499 37.155 29.668 1.00 61.56 707 THR A O 1
ATOM 5684 N N . GLY A 1 708 ? 20.195 38.349 27.890 1.00 58.59 708 GLY A N 1
ATOM 5685 C CA . GLY A 1 708 ? 19.613 37.463 26.867 1.00 58.59 708 GLY A CA 1
ATOM 5686 C C . GLY A 1 708 ? 18.113 37.624 26.573 1.00 58.59 708 GLY A C 1
ATOM 5687 O O . GLY A 1 708 ? 17.571 36.811 25.835 1.00 58.59 708 GLY A O 1
ATOM 5688 N N . ILE A 1 709 ? 17.442 38.651 27.110 1.00 69.88 709 ILE A N 1
ATOM 5689 C CA . ILE A 1 709 ? 16.027 38.954 26.815 1.00 69.88 709 ILE A CA 1
ATOM 5690 C C . ILE A 1 709 ? 15.955 40.177 25.876 1.00 69.88 709 ILE A C 1
ATOM 5692 O O . ILE A 1 709 ? 16.592 41.188 26.189 1.00 69.88 709 ILE A O 1
ATOM 5696 N N . PRO A 1 710 ? 15.207 40.131 24.752 1.00 65.81 710 PRO A N 1
ATOM 5697 C CA . PRO A 1 710 ? 15.036 41.273 23.847 1.00 65.81 710 PRO A CA 1
ATOM 5698 C C . PRO A 1 710 ? 14.363 42.483 24.511 1.00 65.81 710 PRO A C 1
ATOM 5700 O O . PRO A 1 710 ? 13.456 42.321 25.328 1.00 65.81 710 PRO A O 1
ATOM 5703 N N . ARG A 1 711 ? 14.738 43.708 24.103 1.00 63.38 711 ARG A N 1
ATOM 5704 C CA . ARG A 1 711 ? 14.142 44.958 24.629 1.00 63.38 711 ARG A CA 1
ATOM 5705 C C . ARG A 1 711 ? 12.620 45.033 24.434 1.00 63.38 711 ARG A C 1
ATOM 5707 O O . ARG A 1 711 ? 11.943 45.580 25.291 1.00 63.38 711 ARG A O 1
ATOM 5714 N N . SER A 1 712 ? 12.078 44.438 23.369 1.00 67.75 712 SER A N 1
ATOM 5715 C CA . SER A 1 712 ? 10.633 44.388 23.089 1.00 67.75 712 SER A CA 1
ATOM 5716 C C . SER A 1 712 ? 9.814 43.571 24.098 1.00 67.75 712 SER A C 1
ATOM 5718 O O . SER A 1 712 ? 8.613 43.783 24.210 1.00 67.75 712 SER A O 1
ATOM 5720 N N . MET A 1 713 ? 10.444 42.665 24.854 1.00 66.00 713 MET A N 1
ATOM 5721 C CA . MET A 1 713 ? 9.789 41.842 25.884 1.00 66.00 713 MET A CA 1
ATOM 5722 C C . MET A 1 713 ? 9.978 42.408 27.303 1.00 66.00 713 MET A C 1
ATOM 5724 O O . MET A 1 713 ? 9.699 41.719 28.285 1.00 66.00 713 MET A O 1
ATOM 5728 N N . LEU A 1 714 ? 10.487 43.640 27.432 1.00 74.06 714 LEU A N 1
ATOM 5729 C CA . LEU A 1 714 ? 10.837 44.283 28.701 1.00 74.06 714 LEU A CA 1
ATOM 5730 C C . LEU A 1 714 ? 10.098 45.618 28.857 1.00 74.06 714 LEU A C 1
ATOM 5732 O O . LEU A 1 714 ? 10.387 46.589 28.161 1.00 74.06 714 LEU A O 1
ATOM 5736 N N . ARG A 1 715 ? 9.185 45.694 29.828 1.00 74.12 715 ARG A N 1
ATOM 5737 C CA . ARG A 1 715 ? 8.505 46.936 30.214 1.00 74.12 715 ARG A CA 1
ATOM 5738 C C . ARG A 1 715 ? 9.322 47.669 31.279 1.00 74.12 715 ARG A C 1
ATOM 5740 O O . ARG A 1 715 ? 9.700 47.065 32.282 1.00 74.12 715 ARG A O 1
ATOM 5747 N N . ALA A 1 716 ? 9.576 48.962 31.080 1.00 72.69 716 ALA A N 1
ATOM 5748 C CA . ALA A 1 716 ? 10.234 49.812 32.073 1.00 72.69 716 ALA A CA 1
ATOM 5749 C C . ALA A 1 716 ? 9.350 50.039 33.313 1.00 72.69 716 ALA A C 1
ATOM 5751 O O . ALA A 1 716 ? 8.124 50.118 33.208 1.00 72.69 716 ALA A O 1
ATOM 5752 N N . VAL A 1 717 ? 9.981 50.150 34.485 1.00 71.38 717 VAL A N 1
ATOM 5753 C CA . VAL A 1 717 ? 9.328 50.446 35.769 1.00 71.38 717 VAL A CA 1
ATOM 5754 C C . VAL A 1 717 ? 10.046 51.618 36.428 1.00 71.38 717 VAL A C 1
ATOM 5756 O O . VAL A 1 717 ? 11.225 51.527 36.759 1.00 71.38 717 VAL A O 1
ATOM 5759 N N . GLU A 1 718 ? 9.334 52.722 36.632 1.00 57.47 718 GLU A N 1
ATOM 5760 C CA . GLU A 1 718 ? 9.943 53.987 37.064 1.00 57.47 718 GLU A CA 1
ATOM 5761 C C . GLU A 1 718 ? 10.207 54.051 38.579 1.00 57.47 718 GLU A C 1
ATOM 5763 O O . GLU A 1 718 ? 11.139 54.727 39.005 1.00 57.47 718 GLU A O 1
ATOM 5768 N N . ASN A 1 719 ? 9.438 53.321 39.401 1.00 58.06 719 ASN A N 1
ATOM 5769 C CA . ASN A 1 719 ? 9.547 53.356 40.867 1.00 58.06 719 ASN A CA 1
ATOM 5770 C C . ASN A 1 719 ? 9.374 51.963 41.524 1.00 58.06 719 ASN A C 1
ATOM 5772 O O . ASN A 1 719 ? 8.241 51.489 41.658 1.00 58.06 719 ASN A O 1
ATOM 5776 N N . PRO A 1 720 ? 10.458 51.318 42.012 1.00 54.75 720 PRO A N 1
ATOM 5777 C CA . PRO A 1 720 ? 10.426 49.951 42.555 1.00 54.75 720 PRO A CA 1
ATOM 5778 C C . PRO A 1 720 ? 9.900 49.828 44.001 1.00 54.75 720 PRO A C 1
ATOM 5780 O O . PRO A 1 720 ? 9.859 48.725 44.532 1.00 54.75 720 PRO A O 1
ATOM 5783 N N . ASN A 1 721 ? 9.511 50.936 44.647 1.00 54.31 721 ASN A N 1
ATOM 5784 C CA . ASN A 1 721 ? 8.968 50.952 46.017 1.00 54.31 721 ASN A CA 1
ATOM 5785 C C . ASN A 1 721 ? 7.429 51.089 46.073 1.00 54.31 721 ASN A C 1
ATOM 5787 O O . ASN A 1 721 ? 6.871 51.279 47.153 1.00 54.31 721 ASN A O 1
ATOM 5791 N N . SER A 1 722 ? 6.733 50.997 44.935 1.00 49.19 722 SER A N 1
ATOM 5792 C CA . SER A 1 722 ? 5.273 50.836 44.919 1.00 49.19 722 SER A CA 1
ATOM 5793 C C . SER A 1 722 ? 4.908 49.388 45.287 1.00 49.19 722 SER A C 1
ATOM 5795 O O . SER A 1 722 ? 5.553 48.441 44.838 1.00 49.19 722 SER A O 1
ATOM 5797 N N . GLY A 1 723 ? 3.916 49.211 46.167 1.00 48.69 723 GLY A N 1
ATOM 5798 C CA . GLY A 1 723 ? 3.796 48.027 47.036 1.00 48.69 723 GLY A CA 1
ATOM 5799 C C . GLY A 1 723 ? 3.499 46.665 46.390 1.00 48.69 723 GLY A C 1
ATOM 5800 O O . GLY A 1 723 ? 3.441 45.676 47.115 1.00 48.69 723 GLY A O 1
ATOM 5801 N N . GLU A 1 724 ? 3.315 46.586 45.070 1.00 48.62 724 GLU A N 1
ATOM 5802 C CA . GLU A 1 724 ? 2.820 45.379 44.386 1.00 48.62 724 GLU A CA 1
ATOM 5803 C C . GLU A 1 724 ? 3.860 44.671 43.493 1.00 48.62 724 GLU A C 1
ATOM 5805 O O . GLU A 1 724 ? 3.682 43.497 43.174 1.00 48.62 724 GLU A O 1
ATOM 5810 N N . LEU A 1 725 ? 4.981 45.312 43.122 1.00 52.78 725 LEU A N 1
ATOM 5811 C CA . LEU A 1 725 ? 5.981 44.735 42.200 1.00 52.78 725 LEU A CA 1
ATOM 5812 C C . LEU A 1 725 ? 7.312 44.372 42.884 1.00 52.78 725 LEU A C 1
ATOM 5814 O O . LEU A 1 725 ? 8.371 44.913 42.573 1.00 52.78 725 LEU A O 1
ATOM 5818 N N . THR A 1 726 ? 7.276 43.391 43.790 1.00 51.97 726 THR A N 1
ATOM 5819 C CA . THR A 1 726 ? 8.483 42.852 44.462 1.00 51.97 726 THR A CA 1
ATOM 5820 C C . THR A 1 726 ? 9.044 41.565 43.838 1.00 51.97 726 THR A C 1
ATOM 5822 O O . THR A 1 726 ? 10.139 41.131 44.202 1.00 51.97 726 THR A O 1
ATOM 5825 N N . GLN A 1 727 ? 8.348 40.958 42.869 1.00 56.38 727 GLN A N 1
ATOM 5826 C CA . GLN A 1 727 ? 8.779 39.743 42.166 1.00 56.38 727 GLN A CA 1
ATOM 5827 C C . GLN A 1 727 ? 8.991 40.009 40.667 1.00 56.38 727 GLN A C 1
ATOM 5829 O O . GLN A 1 727 ? 8.127 40.557 39.995 1.00 56.38 727 GLN A O 1
ATOM 5834 N N . GLY A 1 728 ? 10.145 39.593 40.132 1.00 62.94 728 GLY A N 1
ATOM 5835 C CA . GLY A 1 728 ? 10.440 39.635 38.690 1.00 62.94 728 GLY A CA 1
ATOM 5836 C C . GLY A 1 728 ? 11.127 40.903 38.162 1.00 62.94 728 GLY A C 1
ATOM 5837 O O . GLY A 1 728 ? 11.525 40.913 36.999 1.00 62.94 728 GLY A O 1
ATOM 5838 N N . VAL A 1 729 ? 11.332 41.936 38.989 1.00 70.00 729 VAL A N 1
ATOM 5839 C CA . VAL A 1 729 ? 12.072 43.148 38.590 1.00 70.00 729 VAL A CA 1
ATOM 5840 C C . VAL A 1 729 ? 13.551 42.828 38.340 1.00 70.00 729 VAL A C 1
ATOM 5842 O O . VAL A 1 729 ? 14.232 42.222 39.173 1.00 70.00 729 VAL A O 1
ATOM 5845 N N . MET A 1 730 ? 14.056 43.262 37.188 1.00 73.50 730 MET A N 1
ATOM 5846 C CA . MET A 1 730 ? 15.446 43.122 36.754 1.00 73.50 730 MET A CA 1
ATOM 5847 C C . MET A 1 730 ? 16.052 44.490 36.424 1.00 73.50 730 MET A C 1
ATOM 5849 O O . MET A 1 730 ? 15.334 45.454 36.169 1.00 73.50 730 MET A O 1
ATOM 5853 N N . VAL A 1 731 ? 17.383 44.574 36.411 1.00 73.44 731 VAL A N 1
ATOM 5854 C CA . VAL A 1 731 ? 18.128 45.805 36.094 1.00 73.44 731 VAL A CA 1
ATOM 5855 C C . VAL A 1 731 ? 18.850 45.692 34.751 1.00 73.44 731 VAL A C 1
ATOM 5857 O O . VAL A 1 731 ? 19.535 44.697 34.491 1.00 73.44 731 VAL A O 1
ATOM 5860 N N . THR A 1 732 ? 18.713 46.724 33.916 1.00 70.62 732 THR A N 1
ATOM 5861 C CA . THR A 1 732 ? 19.401 46.859 32.620 1.00 70.62 732 THR A CA 1
ATOM 5862 C C . THR A 1 732 ? 20.897 47.172 32.795 1.00 70.62 732 THR A C 1
ATOM 5864 O O . THR A 1 732 ? 21.303 47.644 33.859 1.00 70.62 732 THR A O 1
ATOM 5867 N N . PRO A 1 733 ? 21.753 46.978 31.768 1.00 66.06 733 PRO A N 1
ATOM 5868 C CA . PRO A 1 733 ? 23.163 47.394 31.825 1.00 66.06 733 PRO A CA 1
ATOM 5869 C C . PRO A 1 733 ? 23.363 48.894 32.115 1.00 66.06 733 PRO A C 1
ATOM 5871 O O . PRO A 1 733 ? 24.356 49.278 32.726 1.00 66.06 733 PRO A O 1
ATOM 5874 N N . GLU A 1 734 ? 22.390 49.718 31.719 1.00 62.53 734 GLU A N 1
ATOM 5875 C CA . GLU A 1 734 ? 22.328 51.172 31.937 1.00 62.53 734 GLU A CA 1
ATOM 5876 C C . GLU A 1 734 ? 21.842 51.543 33.360 1.00 62.53 734 GLU A C 1
ATOM 5878 O O . GLU A 1 734 ? 21.925 52.696 33.782 1.00 62.53 734 GLU A O 1
ATOM 5883 N N . GLY A 1 735 ? 21.380 50.565 34.148 1.00 60.12 735 GLY A N 1
ATOM 5884 C CA . GLY A 1 735 ? 21.018 50.754 35.553 1.00 60.12 735 GLY A CA 1
ATOM 5885 C C . GLY A 1 735 ? 19.611 51.314 35.786 1.00 60.12 735 GLY A C 1
ATOM 5886 O O . GLY A 1 735 ? 19.433 52.059 36.756 1.00 60.12 735 GLY A O 1
ATOM 5887 N N . GLY A 1 736 ? 18.653 50.976 34.915 1.00 71.62 736 GLY A N 1
ATOM 5888 C CA . GLY A 1 736 ? 17.208 51.190 35.094 1.00 71.62 736 GLY A CA 1
ATOM 5889 C C . GLY A 1 736 ? 16.454 49.877 35.359 1.00 71.62 736 GLY A C 1
ATOM 5890 O O . GLY A 1 736 ? 16.992 48.795 35.112 1.00 71.62 736 GLY A O 1
ATOM 5891 N N . TYR A 1 737 ? 15.223 49.962 35.872 1.00 76.56 737 TYR A N 1
ATOM 5892 C CA . TYR A 1 737 ? 14.407 48.801 36.255 1.00 76.56 737 TYR A CA 1
ATOM 5893 C C . TYR A 1 737 ? 13.428 48.383 35.149 1.00 76.56 737 TYR A C 1
ATOM 5895 O O . TYR A 1 737 ? 12.763 49.222 34.541 1.00 76.56 737 TYR A O 1
ATOM 5903 N N . VAL A 1 738 ? 13.321 47.075 34.908 1.00 75.69 738 VAL A N 1
ATOM 5904 C CA . VAL A 1 738 ? 12.436 46.471 33.899 1.00 75.69 738 VAL A CA 1
ATOM 5905 C C . VAL A 1 738 ? 11.795 45.177 34.404 1.00 75.69 738 VAL A C 1
ATOM 5907 O O . VAL A 1 738 ? 12.366 44.467 35.234 1.00 75.69 738 VAL A O 1
ATOM 5910 N N . VAL A 1 739 ? 10.625 44.839 33.864 1.00 77.69 739 VAL A N 1
ATOM 5911 C CA . VAL A 1 739 ? 9.907 43.575 34.097 1.00 77.69 739 VAL A CA 1
ATOM 5912 C C . VAL A 1 739 ? 9.620 42.914 32.750 1.00 77.69 739 VAL A C 1
ATOM 5914 O O . VAL A 1 739 ? 9.268 43.591 31.785 1.00 77.69 739 VAL A O 1
ATOM 5917 N N . ALA A 1 740 ? 9.791 41.593 32.670 1.00 68.19 740 ALA A N 1
ATOM 5918 C CA . ALA A 1 740 ? 9.501 40.841 31.452 1.00 68.19 740 ALA A CA 1
ATOM 5919 C C . ALA A 1 740 ? 7.991 40.617 31.284 1.00 68.19 740 ALA A C 1
ATOM 5921 O O . ALA A 1 740 ? 7.322 40.210 32.234 1.00 68.19 740 ALA A O 1
ATOM 5922 N N . GLN A 1 741 ? 7.466 40.845 30.080 1.00 64.75 741 GLN A N 1
ATOM 5923 C CA . GLN A 1 741 ? 6.043 40.689 29.771 1.00 64.75 741 GLN A CA 1
ATOM 5924 C C . GLN A 1 741 ? 5.870 39.884 28.465 1.00 64.75 741 GLN A C 1
ATOM 5926 O O . GLN A 1 741 ? 6.579 40.167 27.497 1.00 64.75 741 GLN A O 1
ATOM 5931 N N . PRO A 1 742 ? 4.979 38.871 28.407 1.00 61.31 742 PRO A N 1
ATOM 5932 C CA . PRO A 1 742 ? 4.706 38.140 27.169 1.00 61.31 742 PRO A CA 1
ATOM 5933 C C . PRO A 1 742 ? 4.063 39.044 26.111 1.00 61.31 742 PRO A C 1
ATOM 5935 O O . PRO A 1 742 ? 3.217 39.878 26.446 1.00 61.31 742 PRO A O 1
ATOM 5938 N N . ASP A 1 743 ? 4.412 38.841 24.839 1.00 60.81 743 ASP A N 1
ATOM 5939 C CA . ASP A 1 743 ? 3.773 39.551 23.729 1.00 60.81 743 ASP A CA 1
ATOM 5940 C C . ASP A 1 743 ? 2.329 39.062 23.537 1.00 60.81 743 ASP A C 1
ATOM 5942 O O . ASP A 1 743 ? 2.060 37.999 22.980 1.00 60.81 743 ASP A O 1
ATOM 5946 N N . SER A 1 744 ? 1.395 39.860 24.046 1.00 59.06 744 SER A N 1
ATOM 5947 C CA . SER A 1 744 ? -0.048 39.660 23.903 1.00 59.06 744 SER A CA 1
ATOM 5948 C C . SER A 1 744 ? -0.631 40.389 22.689 1.00 59.06 744 SER A C 1
ATOM 5950 O O . SER A 1 744 ? -1.754 40.083 22.286 1.00 59.06 744 SER A O 1
ATOM 5952 N N . ALA A 1 745 ? 0.117 41.313 22.077 1.00 54.84 745 ALA A N 1
ATOM 5953 C CA . ALA A 1 745 ? -0.366 42.151 20.984 1.00 54.84 745 ALA A CA 1
ATOM 5954 C C . ALA A 1 745 ? -0.380 41.391 19.651 1.00 54.84 745 ALA A C 1
ATOM 5956 O O . ALA A 1 745 ? -1.356 41.479 18.900 1.00 54.84 745 ALA A O 1
ATOM 5957 N N . SER A 1 746 ? 0.656 40.590 19.375 1.00 57.28 746 SER A N 1
ATOM 5958 C CA . SER A 1 746 ? 0.651 39.672 18.226 1.00 57.28 746 SER A CA 1
ATOM 5959 C C . SER A 1 746 ? -0.413 38.578 18.378 1.00 57.28 746 SER A C 1
ATOM 5961 O O . SER A 1 746 ? -1.154 38.312 17.432 1.00 57.28 746 SER A O 1
ATOM 5963 N N . TRP A 1 747 ? -0.573 38.023 19.586 1.00 52.50 747 TRP A N 1
ATOM 5964 C CA . TRP A 1 747 ? -1.607 37.028 19.894 1.00 52.50 747 TRP A CA 1
ATOM 5965 C C . TRP A 1 747 ? -3.027 37.558 19.641 1.00 52.50 747 TRP A C 1
ATOM 5967 O O . TRP A 1 747 ? -3.808 36.912 18.944 1.00 52.50 747 TRP A O 1
ATOM 5977 N N . GLN A 1 748 ? -3.369 38.752 20.140 1.00 53.03 748 GLN A N 1
ATOM 5978 C CA . GLN A 1 748 ? -4.707 39.327 19.941 1.00 53.03 748 GLN A CA 1
ATOM 5979 C C . GLN A 1 748 ? -5.026 39.592 18.461 1.00 53.03 748 GLN A C 1
ATOM 5981 O O . GLN A 1 748 ? -6.120 39.242 18.020 1.00 53.03 748 GLN A O 1
ATOM 5986 N N . LYS A 1 749 ? -4.066 40.097 17.669 1.00 58.84 749 LYS A N 1
ATOM 5987 C CA . LYS A 1 749 ? -4.229 40.262 16.208 1.00 58.84 749 LYS A CA 1
ATOM 5988 C C . LYS A 1 749 ? -4.455 38.944 15.459 1.00 58.84 749 LYS A C 1
ATOM 5990 O O . LYS A 1 749 ? -5.028 38.951 14.373 1.00 58.84 749 LYS A O 1
ATOM 5995 N N . GLN A 1 750 ? -4.001 37.820 16.013 1.00 54.69 750 GLN A N 1
ATOM 5996 C CA . GLN A 1 750 ? -4.191 36.495 15.420 1.00 54.69 750 GLN A CA 1
ATOM 5997 C C . GLN A 1 750 ? -5.525 35.849 15.835 1.00 54.69 750 GLN A C 1
ATOM 5999 O O . GLN A 1 750 ? -6.048 35.012 15.104 1.00 54.69 750 GLN A O 1
ATOM 6004 N N . VAL A 1 751 ? -6.100 36.272 16.968 1.00 49.38 751 VAL A N 1
ATOM 6005 C CA . VAL A 1 751 ? -7.417 35.835 17.468 1.00 49.38 751 VAL A CA 1
ATOM 6006 C C . VAL A 1 751 ? -8.577 36.627 16.846 1.00 49.38 751 VAL A C 1
ATOM 6008 O O . VAL A 1 751 ? -9.658 36.073 16.682 1.00 49.38 751 VAL A O 1
ATOM 6011 N N . SER A 1 752 ? -8.381 37.892 16.456 1.00 44.00 752 SER A N 1
ATOM 6012 C CA . SER A 1 752 ? -9.462 38.753 15.937 1.00 44.00 752 SER A CA 1
ATOM 6013 C C . SER A 1 752 ? -9.875 38.501 14.477 1.00 44.00 752 SER A C 1
ATOM 6015 O O . SER A 1 752 ? -10.812 39.133 13.994 1.00 44.00 752 SER A O 1
ATOM 6017 N N . ARG A 1 753 ? -9.218 37.581 13.755 1.00 46.66 753 ARG A N 1
ATOM 6018 C CA . ARG A 1 753 ? -9.572 37.213 12.370 1.00 46.66 753 ARG A CA 1
ATOM 6019 C C . ARG A 1 753 ? -10.692 36.160 12.327 1.00 46.66 753 ARG A C 1
ATOM 6021 O O . ARG A 1 753 ? -10.448 34.981 12.068 1.00 46.66 753 ARG A O 1
ATOM 6028 N N . ASN A 1 754 ? -11.931 36.597 12.550 1.00 49.03 754 ASN A N 1
ATOM 6029 C CA . ASN A 1 754 ? -13.110 35.778 12.256 1.00 49.03 754 ASN A CA 1
ATOM 6030 C C . ASN A 1 754 ? -13.265 35.551 10.741 1.00 49.03 754 ASN A C 1
ATOM 6032 O O . ASN A 1 754 ? -12.915 36.405 9.928 1.00 49.03 754 ASN A O 1
ATOM 6036 N N . LYS A 1 755 ? -13.822 34.395 10.363 1.00 54.66 755 LYS A N 1
ATOM 6037 C CA . LYS A 1 755 ? -14.342 34.157 9.009 1.00 54.66 755 LYS A CA 1
ATOM 6038 C C . LYS A 1 755 ? -15.784 34.664 8.933 1.00 54.66 755 LYS A C 1
ATOM 6040 O O . LYS A 1 755 ? -16.520 34.513 9.906 1.00 54.66 755 LYS A O 1
ATOM 6045 N N . GLY A 1 756 ? -16.182 35.220 7.788 1.00 59.53 756 GLY A N 1
ATOM 6046 C CA . GLY A 1 756 ? -17.587 35.536 7.514 1.00 59.53 756 GLY A CA 1
ATOM 6047 C C . GLY A 1 756 ? -18.451 34.271 7.458 1.00 59.53 756 GLY A C 1
ATOM 6048 O O . GLY A 1 756 ? -17.952 33.197 7.108 1.00 59.53 756 GLY A O 1
ATOM 6049 N N . LEU A 1 757 ? -19.731 34.403 7.813 1.00 68.94 757 LEU A N 1
ATOM 6050 C CA . LEU A 1 757 ? -20.692 33.302 7.849 1.00 68.94 757 LEU A CA 1
ATOM 6051 C C . LEU A 1 757 ? -20.920 32.688 6.465 1.00 68.94 757 LEU A C 1
ATOM 6053 O O . LEU A 1 757 ? -21.006 33.378 5.447 1.00 68.94 757 LEU A O 1
ATOM 6057 N N . THR A 1 758 ? -21.123 31.377 6.454 1.00 75.44 758 THR A N 1
ATOM 6058 C CA . THR A 1 758 ? -21.617 30.633 5.294 1.00 75.44 758 THR A CA 1
ATOM 6059 C C . THR A 1 758 ? -23.147 30.582 5.266 1.00 75.44 758 THR A C 1
ATOM 6061 O O . THR A 1 758 ? -23.816 30.613 6.300 1.00 75.44 758 THR A O 1
ATOM 6064 N N . ALA A 1 759 ? -23.725 30.411 4.073 1.00 70.81 759 ALA A N 1
ATOM 6065 C CA . ALA A 1 759 ? -25.171 30.236 3.892 1.00 70.81 759 ALA A CA 1
ATOM 6066 C C . ALA A 1 759 ? -25.752 29.038 4.681 1.00 70.81 759 ALA A C 1
ATOM 6068 O O . ALA A 1 759 ? -26.924 29.047 5.059 1.00 70.81 759 ALA A O 1
ATOM 6069 N N . ALA A 1 760 ? -24.933 28.018 4.967 1.00 73.44 760 ALA A N 1
ATOM 6070 C CA . ALA A 1 760 ? -25.312 26.892 5.819 1.00 73.44 760 ALA A CA 1
ATOM 6071 C C . ALA A 1 760 ? -25.484 27.318 7.290 1.00 73.44 760 ALA A C 1
ATOM 6073 O O . ALA A 1 760 ? -26.502 27.003 7.901 1.00 73.44 760 ALA A O 1
ATOM 6074 N N . GLU A 1 761 ? -24.544 28.093 7.838 1.00 76.81 761 GLU A N 1
ATOM 6075 C CA . GLU A 1 761 ? -24.610 28.595 9.220 1.00 76.81 761 GLU A CA 1
ATOM 6076 C C . GLU A 1 761 ? -25.763 29.585 9.435 1.00 76.81 761 GLU A C 1
ATOM 6078 O O . GLU A 1 761 ? -26.310 29.652 10.535 1.00 76.81 761 GLU A O 1
ATOM 6083 N N . VAL A 1 762 ? -26.171 30.325 8.396 1.00 78.38 762 VAL A N 1
ATOM 6084 C CA . VAL A 1 762 ? -27.385 31.159 8.435 1.00 78.38 762 VAL A CA 1
ATOM 6085 C C . VAL A 1 762 ? -28.647 30.289 8.489 1.00 78.38 762 VAL A C 1
ATOM 6087 O O . VAL A 1 762 ? -29.505 30.526 9.337 1.00 78.38 762 VAL A O 1
ATOM 6090 N N . ARG A 1 763 ? -28.742 29.236 7.662 1.00 75.12 763 ARG A N 1
ATOM 6091 C CA . ARG A 1 763 ? -29.885 28.294 7.637 1.00 75.12 763 ARG A CA 1
ATOM 6092 C C . ARG A 1 763 ? -30.073 27.482 8.927 1.00 75.12 763 ARG A C 1
ATOM 6094 O O . ARG A 1 763 ? -31.142 26.905 9.118 1.00 75.12 763 ARG A O 1
ATOM 6101 N N . GLU A 1 764 ? -29.068 27.401 9.800 1.00 73.00 764 GLU A N 1
ATOM 6102 C CA . GLU A 1 764 ? -29.182 26.726 11.106 1.00 73.00 764 GLU A CA 1
ATOM 6103 C C . GLU A 1 764 ? -29.475 27.669 12.284 1.00 73.00 764 GLU A C 1
ATOM 6105 O O . GLU A 1 764 ? -29.749 27.197 13.391 1.00 73.00 764 GLU A O 1
ATOM 6110 N N . ARG A 1 765 ? -29.476 28.990 12.065 1.00 73.44 765 ARG A N 1
ATOM 6111 C CA . ARG A 1 765 ? -29.919 29.974 13.062 1.00 73.44 765 ARG A CA 1
ATOM 6112 C C . ARG A 1 765 ? -31.440 30.136 13.031 1.00 73.44 765 ARG A C 1
ATOM 6114 O O . ARG A 1 765 ? -32.091 29.932 12.009 1.00 73.44 765 ARG A O 1
ATOM 6121 N N . VAL A 1 766 ? -32.007 30.527 14.172 1.00 74.94 766 VAL A N 1
ATOM 6122 C CA . VAL A 1 766 ? -33.412 30.953 14.251 1.00 74.94 766 VAL A CA 1
ATOM 6123 C C . VAL A 1 766 ? -33.540 32.298 13.518 1.00 74.94 766 VAL A C 1
ATOM 6125 O O . VAL A 1 766 ? -32.760 33.202 13.833 1.00 74.94 766 VAL A O 1
ATOM 6128 N N . PRO A 1 767 ? -34.474 32.456 12.559 1.00 77.12 767 PRO A N 1
ATOM 6129 C CA . PRO A 1 767 ? -34.658 33.717 11.844 1.00 77.12 767 PRO A CA 1
ATOM 6130 C C . PRO A 1 767 ? -35.040 34.870 12.775 1.00 77.12 767 PRO A C 1
ATOM 6132 O O . PRO A 1 767 ? -35.785 34.691 13.738 1.00 77.12 767 PRO A O 1
ATOM 6135 N N . SER A 1 768 ? -34.583 36.078 12.446 1.00 72.50 768 SER A N 1
ATOM 6136 C CA . SER A 1 768 ? -34.980 37.312 13.145 1.00 72.50 768 SER A CA 1
ATOM 6137 C C . SER A 1 768 ? -36.454 37.676 12.920 1.00 72.50 768 SER A C 1
ATOM 6139 O O . SER A 1 768 ? -37.042 38.368 13.747 1.00 72.50 768 SER A O 1
ATOM 6141 N N . ASP A 1 769 ? -37.038 37.217 11.809 1.00 75.12 769 ASP A N 1
ATOM 6142 C CA . ASP A 1 769 ? -38.452 37.378 11.465 1.00 75.12 769 ASP A CA 1
ATOM 6143 C C . ASP A 1 769 ? -39.190 36.026 11.593 1.00 75.12 769 ASP A C 1
ATOM 6145 O O . ASP A 1 769 ? -38.915 35.105 10.814 1.00 75.12 769 ASP A O 1
ATOM 6149 N N . PRO A 1 770 ? -40.160 35.891 12.522 1.00 75.19 770 PRO A N 1
ATOM 6150 C CA . PRO A 1 770 ? -40.998 34.699 12.643 1.00 75.19 770 PRO A CA 1
ATOM 6151 C C . PRO A 1 770 ? -41.770 34.321 11.367 1.00 75.19 770 PRO A C 1
ATOM 6153 O O . PRO A 1 770 ? -42.157 33.164 11.225 1.00 75.19 770 PRO A O 1
ATOM 6156 N N . SER A 1 771 ? -41.985 35.248 10.424 1.00 79.06 771 SER A N 1
ATOM 6157 C CA . SER A 1 771 ? -42.693 34.995 9.155 1.00 79.06 771 SER A CA 1
ATOM 6158 C C . SER A 1 771 ? -41.910 34.132 8.152 1.00 79.06 771 SER A C 1
ATOM 6160 O O . SER A 1 771 ? -42.477 33.674 7.155 1.00 79.06 771 SER A O 1
ATOM 6162 N N . LEU A 1 772 ? -40.619 33.896 8.418 1.00 83.06 772 LEU A N 1
ATOM 6163 C CA . LEU A 1 772 ? -39.730 33.020 7.646 1.00 83.06 772 LEU A CA 1
ATOM 6164 C C . LEU A 1 772 ? -39.401 31.704 8.377 1.00 83.06 772 LEU A C 1
ATOM 6166 O O . LEU A 1 772 ? -38.627 30.897 7.858 1.00 83.06 772 LEU A O 1
ATOM 6170 N N . ALA A 1 773 ? -39.971 31.482 9.567 1.00 86.69 773 ALA A N 1
ATOM 6171 C CA . ALA A 1 773 ? -39.758 30.280 10.365 1.00 86.69 773 ALA A CA 1
ATOM 6172 C C . ALA A 1 773 ? -40.871 29.238 10.150 1.00 86.69 773 ALA A C 1
ATOM 6174 O O . ALA A 1 773 ? -42.061 29.558 10.163 1.00 86.69 773 ALA A O 1
ATOM 6175 N N . CYS A 1 774 ? -40.498 27.967 10.005 1.00 86.75 774 CYS A N 1
ATOM 6176 C CA . CYS A 1 774 ? -41.451 26.870 9.870 1.00 86.75 774 CYS A CA 1
ATOM 6177 C C . CYS A 1 774 ? -42.119 26.532 11.221 1.00 86.75 774 CYS A C 1
ATOM 6179 O O . CYS A 1 774 ? -41.412 26.288 12.202 1.00 86.75 774 CYS A O 1
ATOM 6181 N N . PRO A 1 775 ? -43.465 26.415 11.295 1.00 84.38 775 PRO A N 1
ATOM 6182 C CA . PRO A 1 775 ? -44.174 26.137 12.554 1.00 84.38 775 PRO A CA 1
ATOM 6183 C C . PRO A 1 775 ? -43.911 24.765 13.204 1.00 84.38 775 PRO A C 1
ATOM 6185 O O . PRO A 1 775 ? -44.508 24.470 14.237 1.00 84.38 775 PRO A O 1
ATOM 6188 N N . ILE A 1 776 ? -43.090 23.900 12.594 1.00 83.31 776 ILE A N 1
ATOM 6189 C CA . ILE A 1 776 ? -42.774 22.551 13.097 1.00 83.31 776 ILE A CA 1
ATOM 6190 C C . ILE A 1 776 ? -41.384 22.505 13.754 1.00 83.31 776 ILE A C 1
ATOM 6192 O O . ILE A 1 776 ? -41.240 21.903 14.816 1.00 83.31 776 ILE A O 1
ATOM 6196 N N . ASP A 1 777 ? -40.370 23.149 13.164 1.00 83.00 777 ASP A N 1
ATOM 6197 C CA . ASP A 1 777 ? -38.976 23.119 13.644 1.00 83.00 777 ASP A CA 1
ATOM 6198 C C . ASP A 1 777 ? -38.463 24.472 14.186 1.00 83.00 777 ASP A C 1
ATOM 6200 O O . ASP A 1 777 ? -37.430 24.507 14.858 1.00 83.00 777 ASP A O 1
ATOM 6204 N N . ASN A 1 778 ? -39.202 25.566 13.952 1.00 82.38 778 ASN A N 1
ATOM 6205 C CA . ASN A 1 778 ? -38.840 26.960 14.243 1.00 82.38 778 ASN A CA 1
ATOM 6206 C C . ASN A 1 778 ? -37.526 27.429 13.578 1.00 82.38 778 ASN A C 1
ATOM 6208 O O . ASN A 1 778 ? -36.833 28.306 14.100 1.00 82.38 778 ASN A O 1
ATOM 6212 N N . ARG A 1 779 ? -37.177 26.855 12.421 1.00 84.19 779 ARG A N 1
ATOM 6213 C CA . ARG A 1 779 ? -36.020 27.234 11.593 1.00 84.19 779 ARG A CA 1
ATOM 6214 C C . ARG A 1 779 ? -36.470 27.882 10.288 1.00 84.19 779 ARG A C 1
ATOM 6216 O O . ARG A 1 779 ? -37.638 27.809 9.916 1.00 84.19 779 ARG A O 1
ATOM 6223 N N . LEU A 1 780 ? -35.526 28.517 9.596 1.00 87.38 780 LEU A N 1
ATOM 6224 C CA . LEU A 1 780 ? -35.739 29.090 8.267 1.00 87.38 780 LEU A CA 1
ATOM 6225 C C . LEU A 1 780 ? -36.257 28.012 7.294 1.00 87.38 780 LEU A C 1
ATOM 6227 O O . LEU A 1 780 ? -35.663 26.933 7.242 1.00 87.38 780 LEU A O 1
ATOM 6231 N N . PHE A 1 781 ? -37.336 28.280 6.541 1.00 87.38 781 PHE A N 1
ATOM 6232 C CA . PHE A 1 781 ? -37.981 27.243 5.716 1.00 87.38 781 PHE A CA 1
ATOM 6233 C C . PHE A 1 781 ? -36.997 26.541 4.764 1.00 87.38 781 PHE A C 1
ATOM 6235 O O . PHE A 1 781 ? -36.503 27.139 3.807 1.00 87.38 781 PHE A O 1
ATOM 6242 N N . ARG A 1 782 ? -36.780 25.238 4.974 1.00 85.12 782 ARG A N 1
ATOM 6243 C CA . ARG A 1 782 ? -36.156 24.351 3.987 1.00 85.12 782 ARG A CA 1
ATOM 6244 C C . ARG A 1 782 ? -37.211 23.944 2.973 1.00 85.12 782 ARG A C 1
ATOM 6246 O O . ARG A 1 782 ? -38.134 23.208 3.309 1.00 85.12 782 ARG A O 1
ATOM 6253 N N . ASP A 1 783 ? -37.080 24.482 1.766 1.00 85.69 783 ASP A N 1
ATOM 6254 C CA . ASP A 1 783 ? -37.936 24.169 0.627 1.00 85.69 783 ASP A CA 1
ATOM 6255 C C . ASP A 1 783 ? -39.432 24.325 0.936 1.00 85.69 783 ASP A C 1
ATOM 6257 O O . ASP A 1 783 ? -40.211 23.383 0.981 1.00 85.69 783 ASP A O 1
ATOM 6261 N N . ALA A 1 784 ? -39.843 25.576 1.155 1.00 88.25 784 ALA A N 1
ATOM 6262 C CA . ALA A 1 784 ? -41.212 25.929 1.514 1.00 88.25 784 ALA A CA 1
ATOM 6263 C C . ALA A 1 784 ? -42.273 25.296 0.584 1.00 88.25 784 ALA A C 1
ATOM 6265 O O . ALA A 1 784 ? -42.244 25.465 -0.643 1.00 88.25 784 ALA A O 1
ATOM 6266 N N . VAL A 1 785 ? -43.229 24.591 1.188 1.00 89.75 785 VAL A N 1
ATOM 6267 C CA . VAL A 1 785 ? -44.429 24.030 0.547 1.00 89.75 785 VAL A CA 1
ATOM 6268 C C . VAL A 1 785 ? -45.675 24.438 1.327 1.00 89.75 785 VAL A C 1
ATOM 6270 O O . VAL A 1 785 ? -45.653 24.528 2.556 1.00 89.75 785 VAL A O 1
ATOM 6273 N N . LYS A 1 786 ? -46.779 24.667 0.617 1.00 89.75 786 LYS A N 1
ATOM 6274 C CA . LYS A 1 786 ? -48.090 25.028 1.173 1.00 89.75 786 LYS A CA 1
ATOM 6275 C C . LYS A 1 786 ? -49.043 23.833 1.134 1.00 89.75 786 LYS A C 1
ATOM 6277 O O . LYS A 1 786 ? -49.095 23.073 0.167 1.00 89.75 786 LYS A O 1
ATOM 6282 N N . THR A 1 787 ? -49.828 23.673 2.196 1.00 86.69 787 THR A N 1
ATOM 6283 C CA . THR A 1 787 ? -50.824 22.593 2.288 1.00 86.69 787 THR A CA 1
ATOM 6284 C C . THR A 1 787 ? -52.135 22.964 1.573 1.00 86.69 787 THR A C 1
ATOM 6286 O O . THR A 1 787 ? -52.698 24.026 1.850 1.00 86.69 787 THR A O 1
ATOM 6289 N N . PRO A 1 788 ? -52.711 22.092 0.721 1.00 81.69 788 PRO A N 1
ATOM 6290 C CA . PRO A 1 788 ? -53.906 22.412 -0.081 1.00 81.69 788 PRO A CA 1
ATOM 6291 C C . PRO A 1 788 ? -55.195 22.573 0.749 1.00 81.69 788 PRO A C 1
ATOM 6293 O O . PRO A 1 788 ? -56.230 22.994 0.242 1.00 81.69 788 PRO A O 1
ATOM 6296 N N . CYS A 1 789 ? -55.170 22.218 2.036 1.00 81.31 789 CYS A N 1
ATOM 6297 C CA . CYS A 1 789 ? -56.335 22.201 2.923 1.00 81.31 789 CYS A CA 1
ATOM 6298 C C . CYS A 1 789 ? -56.558 23.495 3.733 1.00 81.31 789 CYS A C 1
ATOM 6300 O O . CYS A 1 789 ? -57.677 23.720 4.221 1.00 81.31 789 CYS A O 1
ATOM 6302 N N . CYS A 1 790 ? -55.507 24.308 3.902 1.00 82.19 790 CYS A N 1
ATOM 6303 C CA . CYS A 1 790 ? -55.525 25.576 4.648 1.00 82.19 790 CYS A CA 1
ATOM 6304 C C . CYS A 1 790 ? -54.474 26.615 4.207 1.00 82.19 790 CYS A C 1
ATOM 6306 O O . CYS A 1 790 ? -54.416 27.683 4.807 1.00 82.19 790 CYS A O 1
ATOM 6308 N N . GLY A 1 791 ? -53.650 26.337 3.190 1.00 81.81 791 GLY A N 1
ATOM 6309 C CA . GLY A 1 791 ? -52.665 27.283 2.650 1.00 81.81 791 GLY A CA 1
ATOM 6310 C C . GLY A 1 791 ? -51.458 27.558 3.553 1.00 81.81 791 GLY A C 1
ATOM 6311 O O . GLY A 1 791 ? -50.615 28.372 3.195 1.00 81.81 791 GLY A O 1
ATOM 6312 N N . THR A 1 792 ? -51.346 26.897 4.710 1.00 86.31 792 THR A N 1
ATOM 6313 C CA . THR A 1 792 ? -50.217 27.096 5.626 1.00 86.31 792 THR A CA 1
ATOM 6314 C C . THR A 1 792 ? -48.943 26.455 5.087 1.00 86.31 792 THR A C 1
ATOM 6316 O O . THR A 1 792 ? -48.981 25.359 4.513 1.00 86.31 792 THR A O 1
ATOM 6319 N N . VAL A 1 793 ? -47.834 27.171 5.283 1.00 90.38 793 VAL A N 1
ATOM 6320 C CA . VAL A 1 793 ? -46.503 26.877 4.741 1.00 90.38 793 VAL A CA 1
ATOM 6321 C C . VAL A 1 793 ? -45.657 26.118 5.765 1.00 90.38 793 VAL A C 1
ATOM 6323 O O . VAL A 1 793 ? -45.698 26.427 6.958 1.00 90.38 793 VAL A O 1
ATOM 6326 N N . TYR A 1 794 ? -44.875 25.147 5.297 1.00 89.94 794 TYR A N 1
ATOM 6327 C CA . TYR A 1 794 ? -43.963 24.316 6.092 1.00 89.94 794 TYR A CA 1
ATOM 6328 C C . TYR A 1 794 ? -42.686 23.996 5.302 1.00 89.94 794 TYR A C 1
ATOM 6330 O O . TYR A 1 794 ? -42.665 24.135 4.078 1.00 89.94 794 TYR A O 1
ATOM 6338 N N . CYS A 1 795 ? -41.639 23.525 5.988 1.00 90.31 795 CYS A N 1
ATOM 6339 C CA . CYS A 1 795 ? -40.530 22.831 5.326 1.00 90.31 795 CYS A CA 1
ATOM 6340 C C . CYS A 1 795 ? -41.036 21.523 4.699 1.00 90.31 795 CYS A C 1
ATOM 6342 O O . CYS A 1 795 ? -41.836 20.823 5.329 1.00 90.31 795 CYS A O 1
ATOM 6344 N N . GLU A 1 796 ? -40.535 21.166 3.516 1.00 88.00 796 GLU A N 1
ATOM 6345 C CA . GLU A 1 796 ? -40.986 19.990 2.757 1.00 88.00 796 GLU A CA 1
ATOM 6346 C C . GLU A 1 796 ? -40.835 18.682 3.556 1.00 88.00 796 GLU A C 1
ATOM 6348 O O . GLU A 1 796 ? -41.824 17.987 3.804 1.00 88.00 796 GLU A O 1
ATOM 6353 N N . GLU A 1 797 ? -39.636 18.419 4.088 1.00 89.38 797 GLU A N 1
ATOM 6354 C CA . GLU A 1 797 ? -39.344 17.259 4.947 1.00 89.38 797 GLU A CA 1
ATOM 6355 C C . GLU A 1 797 ? -40.246 17.213 6.197 1.00 89.38 797 GLU A C 1
ATOM 6357 O O . GLU A 1 797 ? -40.734 16.149 6.590 1.00 89.38 797 GLU A O 1
ATOM 6362 N N . CYS A 1 798 ? -40.500 18.367 6.827 1.00 88.50 798 CYS A N 1
ATOM 6363 C CA . CYS A 1 798 ? -41.267 18.447 8.072 1.00 88.50 798 CYS A CA 1
ATOM 6364 C C . CYS A 1 798 ? -42.746 18.107 7.872 1.00 88.50 798 CYS A C 1
ATOM 6366 O O . CYS A 1 798 ? -43.320 17.393 8.698 1.00 88.50 798 CYS A O 1
ATOM 6368 N N . ILE A 1 799 ? -43.374 18.604 6.799 1.00 88.31 799 ILE A N 1
ATOM 6369 C CA . ILE A 1 799 ? -44.786 18.301 6.536 1.00 88.31 799 ILE A CA 1
ATOM 6370 C C . ILE A 1 799 ? -44.965 16.892 5.974 1.00 88.31 799 ILE A C 1
ATOM 6372 O O . ILE A 1 799 ? -45.904 16.215 6.382 1.00 88.31 799 ILE A O 1
ATOM 6376 N N . GLN A 1 800 ? -44.054 16.402 5.125 1.00 87.25 800 GLN A N 1
ATOM 6377 C CA . GLN A 1 800 ? -44.090 15.009 4.664 1.00 87.25 800 GLN A CA 1
ATOM 6378 C C . GLN A 1 800 ? -43.979 14.040 5.851 1.00 87.25 800 GLN A C 1
ATOM 6380 O O . GLN A 1 800 ? -44.814 13.146 5.986 1.00 87.25 800 GLN A O 1
ATOM 6385 N N . THR A 1 801 ? -43.030 14.270 6.766 1.00 88.38 801 THR A N 1
ATOM 6386 C CA . THR A 1 801 ? -42.864 13.448 7.978 1.00 88.38 801 THR A CA 1
ATOM 6387 C C . THR A 1 801 ? -44.104 13.502 8.874 1.00 88.38 801 THR A C 1
ATOM 6389 O O . THR A 1 801 ? -44.640 12.457 9.233 1.00 88.38 801 THR A O 1
ATOM 6392 N N . HIS A 1 802 ? -44.628 14.695 9.186 1.00 83.69 802 HIS A N 1
ATOM 6393 C CA . HIS A 1 802 ? -45.814 14.831 10.048 1.00 83.69 802 HIS A CA 1
ATOM 6394 C C . HIS A 1 802 ? -47.072 14.189 9.439 1.00 83.69 802 HIS A C 1
ATOM 6396 O O . HIS A 1 802 ? -47.850 13.566 10.163 1.00 83.69 802 HIS A O 1
ATOM 6402 N N . LEU A 1 803 ? -47.251 14.266 8.115 1.00 85.75 803 LEU A N 1
ATOM 6403 C CA . LEU A 1 803 ? -48.357 13.598 7.421 1.00 85.75 803 LEU A CA 1
ATOM 6404 C C . LEU A 1 803 ? -48.209 12.070 7.436 1.00 85.75 803 LEU A C 1
ATOM 6406 O O . LEU A 1 803 ? -49.205 11.380 7.654 1.00 85.75 803 LEU A O 1
ATOM 6410 N N . LEU A 1 804 ? -46.996 11.538 7.258 1.00 85.12 804 LEU A N 1
ATOM 6411 C CA . LEU A 1 804 ? -46.721 10.097 7.340 1.00 85.12 804 LEU A CA 1
ATOM 6412 C C . LEU A 1 804 ? -46.912 9.544 8.762 1.00 85.12 804 LEU A C 1
ATOM 6414 O O . LEU A 1 804 ? -47.456 8.456 8.925 1.00 85.12 804 LEU A O 1
ATOM 6418 N N . GLU A 1 805 ? -46.519 10.293 9.795 1.00 85.56 805 GLU A N 1
ATOM 6419 C CA . GLU A 1 805 ? -46.666 9.885 11.201 1.00 85.56 805 GLU A CA 1
ATOM 6420 C C . GLU A 1 805 ? -48.108 9.980 11.733 1.00 85.56 805 GLU A C 1
ATOM 6422 O O . GLU A 1 805 ? -48.405 9.432 12.797 1.00 85.56 805 GLU A O 1
ATOM 6427 N N . ARG A 1 806 ? -49.005 10.710 11.050 1.00 79.31 806 ARG A N 1
ATOM 6428 C CA . ARG A 1 806 ? -50.339 11.073 11.574 1.00 79.31 806 ARG A CA 1
ATOM 6429 C C . ARG A 1 806 ? -51.459 10.918 10.543 1.00 79.31 806 ARG A C 1
ATOM 6431 O O . ARG A 1 806 ? -52.321 11.787 10.426 1.00 79.31 806 ARG A O 1
ATOM 6438 N N . ASP A 1 807 ? -51.449 9.818 9.792 1.00 81.31 807 ASP A N 1
ATOM 6439 C CA . ASP A 1 807 ? -52.517 9.404 8.863 1.00 81.31 807 ASP A CA 1
ATOM 6440 C C . ASP A 1 807 ? -52.966 10.490 7.859 1.00 81.31 807 ASP A C 1
ATOM 6442 O O . ASP A 1 807 ? -54.143 10.567 7.477 1.00 81.31 807 ASP A O 1
ATOM 6446 N N . PHE A 1 808 ? -52.014 11.305 7.397 1.00 84.00 808 PHE A N 1
ATOM 6447 C CA . PHE A 1 808 ? -52.177 12.464 6.513 1.00 84.00 808 PHE A CA 1
ATOM 6448 C C . PHE A 1 808 ? -53.022 13.618 7.091 1.00 84.00 808 PHE A C 1
ATOM 6450 O O . PHE A 1 808 ? -53.626 14.387 6.339 1.00 84.00 808 PHE A O 1
ATOM 6457 N N . ILE A 1 809 ? -53.078 13.777 8.415 1.00 85.62 809 ILE A N 1
ATOM 6458 C CA . ILE A 1 809 ? -53.804 14.868 9.086 1.00 85.62 809 ILE A CA 1
ATOM 6459 C C . ILE A 1 809 ? -52.945 16.142 9.141 1.00 85.62 809 ILE A C 1
ATOM 6461 O O . ILE A 1 809 ? -51.879 16.166 9.751 1.00 85.62 809 ILE A O 1
ATOM 6465 N N . CYS A 1 810 ? -53.436 17.239 8.556 1.00 84.12 810 CYS A N 1
ATOM 6466 C CA . CYS A 1 810 ? -52.744 18.530 8.554 1.00 84.12 810 CYS A CA 1
ATOM 6467 C C . CYS A 1 810 ? -52.593 19.128 9.975 1.00 84.12 810 CYS A C 1
ATOM 6469 O O . CYS A 1 810 ? -53.604 19.273 10.673 1.00 84.12 810 CYS A O 1
ATOM 6471 N N . PRO A 1 811 ? -51.390 19.589 10.385 1.00 85.19 811 PRO A N 1
ATOM 6472 C CA . PRO A 1 811 ? -51.153 20.140 11.724 1.00 85.19 811 PRO A CA 1
ATOM 6473 C C . PRO A 1 811 ? 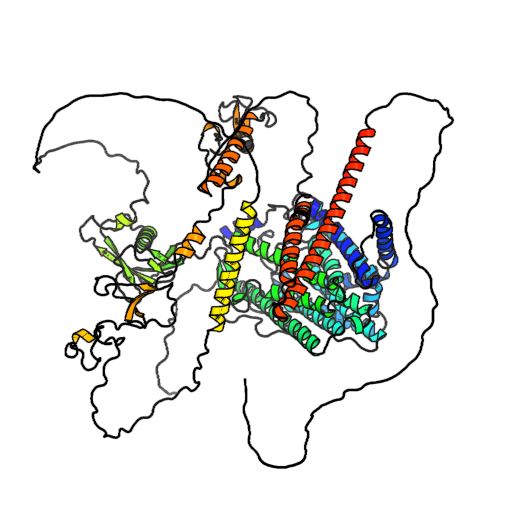-51.924 21.429 12.046 1.00 85.19 811 PRO A C 1
ATOM 6475 O O . PRO A 1 811 ? -52.209 21.665 13.216 1.00 85.19 811 PRO A O 1
ATOM 6478 N N . SER A 1 812 ? -52.260 22.268 11.056 1.00 82.88 812 SER A N 1
ATOM 6479 C CA . SER A 1 812 ? -52.946 23.550 11.309 1.00 82.88 812 SER A CA 1
ATOM 6480 C C . SER A 1 812 ? -54.472 23.458 11.321 1.00 82.88 812 SER A C 1
ATOM 6482 O O . SER A 1 812 ? -55.102 24.218 12.051 1.00 82.88 812 SER A O 1
ATOM 6484 N N . CYS A 1 813 ? -55.077 22.583 10.511 1.00 82.38 813 CYS A N 1
ATOM 6485 C CA . CYS A 1 813 ? -56.536 22.557 10.329 1.00 82.38 813 CYS A CA 1
ATOM 6486 C C . CYS A 1 813 ? -57.196 21.192 10.570 1.00 82.38 813 CYS A C 1
ATOM 6488 O O . CYS A 1 813 ? -58.403 21.070 10.370 1.00 82.38 813 CYS A O 1
ATOM 6490 N N . ALA A 1 814 ? -56.424 20.167 10.952 1.00 83.06 814 ALA A N 1
ATOM 6491 C CA . ALA A 1 814 ? -56.871 18.791 11.202 1.00 83.06 814 ALA A CA 1
ATOM 6492 C C . ALA A 1 814 ? -57.626 18.092 10.044 1.00 83.06 814 ALA A C 1
ATOM 6494 O O . ALA A 1 814 ? -58.130 16.982 10.212 1.00 83.06 814 ALA A O 1
ATOM 6495 N N . LYS A 1 815 ? -57.683 18.691 8.847 1.00 82.19 815 LYS A N 1
ATOM 6496 C CA . LYS A 1 815 ? -58.214 18.043 7.639 1.00 82.19 815 LYS A CA 1
ATOM 6497 C C . LYS A 1 815 ? -57.217 17.007 7.117 1.00 82.19 815 LYS A C 1
ATOM 6499 O O . LYS A 1 815 ? -56.006 17.230 7.167 1.00 82.19 815 LYS A O 1
ATOM 6504 N N . LYS A 1 816 ? -57.730 15.905 6.565 1.00 82.19 816 LYS A N 1
ATOM 6505 C CA . LYS A 1 816 ? -56.918 14.874 5.910 1.00 82.19 816 LYS A CA 1
ATOM 6506 C C . LYS A 1 816 ? -56.531 15.292 4.488 1.00 82.19 816 LYS A C 1
ATOM 6508 O O . LYS A 1 816 ? -57.388 15.719 3.715 1.00 82.19 816 LYS A O 1
ATOM 6513 N N . ILE A 1 817 ? -55.255 15.149 4.147 1.00 80.69 817 ILE A N 1
ATOM 6514 C CA . ILE A 1 817 ? -54.702 15.370 2.805 1.00 80.69 817 ILE A CA 1
ATOM 6515 C C . ILE A 1 817 ? -54.704 14.023 2.042 1.00 80.69 817 ILE A C 1
ATOM 6517 O O . ILE A 1 817 ? -54.394 13.002 2.654 1.00 80.69 817 ILE A O 1
ATOM 6521 N N . PRO A 1 818 ? -55.073 13.955 0.743 1.00 73.69 818 PRO A N 1
ATOM 6522 C CA . PRO A 1 818 ? -55.196 12.663 0.048 1.00 73.69 818 PRO A CA 1
ATOM 6523 C C . PRO A 1 818 ? -53.874 11.950 -0.292 1.00 73.69 818 PRO A C 1
ATOM 6525 O O . PRO A 1 818 ? -53.845 10.724 -0.281 1.00 73.69 818 PRO A O 1
ATOM 6528 N N . SER A 1 819 ? -52.814 12.693 -0.629 1.00 75.62 819 SER A N 1
ATOM 6529 C CA . SER A 1 819 ? -51.472 12.175 -0.952 1.00 75.62 819 SER A CA 1
ATOM 6530 C C . SER A 1 819 ? -50.413 13.277 -0.788 1.00 75.62 819 SER A C 1
ATOM 6532 O O . SER A 1 819 ? -50.770 14.454 -0.680 1.00 75.62 819 SER A O 1
ATOM 6534 N N . LEU A 1 820 ? -49.122 12.916 -0.743 1.00 77.06 820 LEU A N 1
ATOM 6535 C CA . LEU A 1 820 ? -48.021 13.889 -0.605 1.00 77.06 820 LEU A CA 1
ATOM 6536 C C . LEU A 1 820 ? -47.846 14.748 -1.868 1.00 77.06 820 LEU A C 1
ATOM 6538 O O . LEU A 1 820 ? -47.603 15.944 -1.762 1.00 77.06 820 LEU A O 1
ATOM 6542 N N . ASP A 1 821 ? -48.080 14.168 -3.044 1.00 79.12 821 ASP A N 1
ATOM 6543 C CA . ASP A 1 821 ? -47.994 14.798 -4.378 1.00 79.12 821 ASP A CA 1
ATOM 6544 C C . ASP A 1 821 ? -48.985 15.963 -4.597 1.00 79.12 821 ASP A C 1
ATOM 6546 O O . ASP A 1 821 ? -48.979 16.604 -5.645 1.00 79.12 821 ASP A O 1
ATOM 6550 N N . LYS A 1 822 ? -49.847 16.250 -3.612 1.00 79.62 822 LYS A N 1
ATOM 6551 C CA . LYS A 1 822 ? -50.756 17.411 -3.588 1.00 79.62 822 LYS A CA 1
ATOM 6552 C C . LYS A 1 822 ? -50.266 18.554 -2.692 1.00 79.62 822 LYS A C 1
ATOM 6554 O 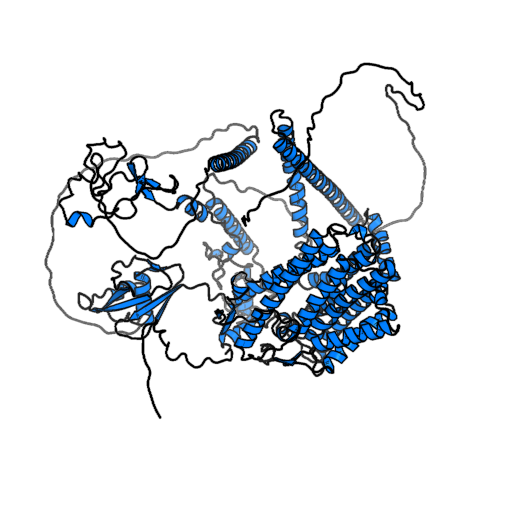O . LYS A 1 822 ? -51.022 19.488 -2.434 1.00 79.62 822 LYS A O 1
ATOM 6559 N N . LEU A 1 823 ? -49.033 18.487 -2.191 1.00 84.06 823 LEU A N 1
ATOM 6560 C CA . LEU A 1 823 ? -48.343 19.626 -1.586 1.00 84.06 823 LEU A CA 1
ATOM 6561 C C . LEU A 1 823 ? -47.840 20.548 -2.703 1.00 84.06 823 LEU A C 1
ATOM 6563 O O . LEU A 1 823 ? -47.078 20.128 -3.568 1.00 84.06 823 LEU A O 1
ATOM 6567 N N . GLU A 1 824 ? -48.265 21.809 -2.696 1.00 82.62 824 GLU A N 1
ATOM 6568 C CA . GLU A 1 824 ? -47.872 22.772 -3.727 1.00 82.62 824 GLU A CA 1
ATOM 6569 C C . GLU A 1 824 ? -46.623 23.550 -3.282 1.00 82.62 824 GLU A C 1
ATOM 6571 O O . GLU A 1 824 ? -46.522 23.985 -2.133 1.00 82.62 824 GLU A O 1
ATOM 6576 N N . MET A 1 825 ? -45.675 23.787 -4.192 1.00 85.25 825 MET A N 1
ATOM 6577 C CA . MET A 1 825 ? -44.481 24.590 -3.897 1.00 85.25 825 MET A CA 1
ATOM 6578 C C . MET A 1 825 ? -44.850 26.063 -3.663 1.00 85.25 825 MET A C 1
ATOM 6580 O O . MET A 1 825 ? -45.546 26.676 -4.478 1.00 85.25 825 MET A O 1
ATOM 6584 N N . ASP A 1 826 ? -44.342 26.666 -2.587 1.00 87.25 826 ASP A N 1
ATOM 6585 C CA . ASP A 1 826 ? -44.489 28.103 -2.334 1.00 87.25 826 ASP A CA 1
ATOM 6586 C C . ASP A 1 826 ? -43.257 28.857 -2.863 1.00 87.25 826 ASP A C 1
ATOM 6588 O O . ASP A 1 826 ? -42.297 29.125 -2.136 1.00 87.25 826 ASP A O 1
ATOM 6592 N N . LYS A 1 827 ? -43.271 29.176 -4.168 1.00 84.62 827 LYS A N 1
ATOM 6593 C CA . LYS A 1 827 ? -42.199 29.957 -4.814 1.00 84.62 827 LYS A CA 1
ATOM 6594 C C . LYS A 1 827 ? -41.964 31.314 -4.101 1.00 84.62 827 LYS A C 1
ATOM 6596 O O . LYS A 1 827 ? -40.806 31.589 -3.784 1.00 84.62 827 LYS A O 1
ATOM 6601 N N . PRO A 1 828 ? -42.992 32.130 -3.766 1.00 86.12 828 PRO A N 1
ATOM 6602 C CA . PRO A 1 828 ? -42.822 33.346 -2.957 1.00 86.12 828 PRO A CA 1
ATOM 6603 C C . PRO A 1 828 ? -42.123 33.151 -1.603 1.00 86.12 828 PRO A C 1
ATOM 6605 O O . PRO A 1 828 ? -41.310 33.989 -1.213 1.00 86.12 828 PRO A O 1
ATOM 6608 N N . ALA A 1 829 ? -42.407 32.072 -0.869 1.00 83.81 829 ALA A N 1
ATOM 6609 C CA . ALA A 1 829 ? -41.722 31.788 0.392 1.00 83.81 829 ALA A CA 1
ATOM 6610 C C . ALA A 1 829 ? -40.266 31.337 0.181 1.00 83.81 829 ALA A C 1
ATOM 6612 O O . ALA A 1 829 ? -39.391 31.798 0.915 1.00 83.81 829 ALA A O 1
ATOM 6613 N N . ARG A 1 830 ? -39.981 30.506 -0.837 1.00 88.31 830 ARG A N 1
ATOM 6614 C CA . ARG A 1 830 ? -38.600 30.090 -1.167 1.00 88.31 830 ARG A CA 1
ATOM 6615 C C . ARG A 1 830 ? -37.724 31.281 -1.591 1.00 88.31 830 ARG A C 1
ATOM 6617 O O . ARG A 1 830 ? -36.579 31.351 -1.156 1.00 88.31 830 ARG A O 1
ATOM 6624 N N . MET A 1 831 ? -38.261 32.248 -2.348 1.00 84.31 831 MET A N 1
ATOM 6625 C CA . MET A 1 831 ? -37.530 33.477 -2.713 1.00 84.31 831 MET A CA 1
ATOM 6626 C C . MET A 1 831 ? -37.155 34.312 -1.479 1.00 84.31 831 MET A C 1
ATOM 6628 O O . MET A 1 831 ? -35.970 34.506 -1.230 1.00 84.31 831 MET A O 1
ATOM 6632 N N . ARG A 1 832 ? -38.128 34.680 -0.626 1.00 85.31 832 ARG A N 1
ATOM 6633 C CA . ARG A 1 832 ? -37.866 35.483 0.592 1.00 85.31 832 ARG A CA 1
ATOM 6634 C C . ARG A 1 832 ? -36.855 34.841 1.552 1.00 85.31 832 ARG A C 1
ATOM 6636 O O . ARG A 1 832 ? -36.169 35.545 2.289 1.00 85.31 832 ARG A O 1
ATOM 6643 N N . VAL A 1 833 ? -36.771 33.510 1.566 1.00 86.69 833 VAL A N 1
ATOM 6644 C CA . VAL A 1 833 ? -35.760 32.767 2.334 1.00 86.69 833 VAL A CA 1
ATOM 6645 C C . VAL A 1 833 ? -34.361 32.927 1.742 1.00 86.69 833 VAL A C 1
ATOM 6647 O O . VAL A 1 833 ? -33.418 33.131 2.505 1.00 86.69 833 VAL A O 1
ATOM 6650 N N . ASN A 1 834 ? -34.210 32.866 0.418 1.00 85.31 834 ASN A N 1
ATOM 6651 C CA . ASN A 1 834 ? -32.919 33.096 -0.232 1.00 85.31 834 ASN A CA 1
ATOM 6652 C C . ASN A 1 834 ? -32.475 34.558 -0.080 1.00 85.31 834 ASN A C 1
ATOM 6654 O O . ASN A 1 834 ? -31.348 34.777 0.360 1.00 85.31 834 ASN A O 1
ATOM 6658 N N . ASP A 1 835 ? -33.375 35.530 -0.280 1.00 85.94 835 ASP A N 1
ATOM 6659 C CA . ASP A 1 835 ? -33.106 36.961 -0.048 1.00 85.94 835 ASP A CA 1
ATOM 6660 C C . ASP A 1 835 ? -32.557 37.213 1.373 1.00 85.94 835 ASP A C 1
ATOM 6662 O O . ASP A 1 835 ? -31.593 37.955 1.570 1.00 85.94 835 ASP A O 1
ATOM 6666 N N . TYR A 1 836 ? -33.149 36.559 2.383 1.00 85.38 836 TYR A N 1
ATOM 6667 C CA . TYR A 1 836 ? -32.711 36.646 3.780 1.00 85.38 836 TYR A CA 1
ATOM 6668 C C . TYR A 1 836 ? -31.325 36.019 4.009 1.00 85.38 836 TYR A C 1
ATOM 6670 O O . TYR A 1 836 ? -30.524 36.560 4.772 1.00 85.38 836 TYR A O 1
ATOM 6678 N N . ILE A 1 837 ? -31.016 34.901 3.343 1.00 86.00 837 ILE A N 1
ATOM 6679 C CA . ILE A 1 837 ? -29.707 34.236 3.444 1.00 86.00 837 ILE A CA 1
ATOM 6680 C C . ILE A 1 837 ? -28.617 35.072 2.780 1.00 86.00 837 ILE A C 1
ATOM 6682 O O . ILE A 1 837 ? -27.563 35.275 3.383 1.00 86.00 837 ILE A O 1
ATOM 6686 N N . GLU A 1 838 ? -28.857 35.558 1.564 1.00 84.69 838 GLU A N 1
ATOM 6687 C CA . GLU A 1 838 ? -27.902 36.380 0.818 1.00 84.69 838 GLU A CA 1
ATOM 6688 C C . GLU A 1 838 ? -27.599 37.668 1.578 1.00 84.69 838 GLU A C 1
ATOM 6690 O O . GLU A 1 838 ? -26.430 37.959 1.846 1.00 84.69 838 GLU A O 1
ATOM 6695 N N . LYS A 1 839 ? -28.641 38.358 2.058 1.00 86.19 839 LYS A N 1
ATOM 6696 C CA . LYS A 1 839 ? -28.493 39.551 2.893 1.00 86.19 839 LYS A CA 1
ATOM 6697 C C . LYS A 1 839 ? -27.703 39.277 4.176 1.00 86.19 839 LYS A C 1
ATOM 6699 O O . LYS A 1 839 ? -26.775 40.023 4.467 1.00 86.19 839 LYS A O 1
ATOM 6704 N N . ALA A 1 840 ? -27.999 38.205 4.913 1.00 81.56 840 ALA A N 1
ATOM 6705 C CA . ALA A 1 840 ? -27.275 37.874 6.146 1.00 81.56 840 ALA A CA 1
ATOM 6706 C C . ALA A 1 840 ? -25.805 37.469 5.900 1.00 81.56 840 ALA A C 1
ATOM 6708 O O . ALA A 1 840 ? -24.934 37.738 6.731 1.00 81.56 840 ALA A O 1
ATOM 6709 N N . VAL A 1 841 ? -25.502 36.841 4.757 1.00 82.81 841 VAL A N 1
ATOM 6710 C CA . VAL A 1 841 ? -24.122 36.546 4.333 1.00 82.81 841 VAL A CA 1
ATOM 6711 C C . VAL A 1 841 ? -23.391 37.823 3.902 1.00 82.81 841 VAL A C 1
ATOM 6713 O O . VAL A 1 841 ? -22.200 37.958 4.176 1.00 82.81 841 VAL A O 1
ATOM 6716 N N . GLU A 1 842 ? -24.067 38.776 3.259 1.00 79.56 842 GLU A N 1
ATOM 6717 C CA . GLU A 1 842 ? -23.472 40.058 2.864 1.00 79.56 842 GLU A CA 1
ATOM 6718 C C . GLU A 1 842 ? -23.258 41.002 4.060 1.00 79.56 842 GLU A C 1
ATOM 6720 O O . GLU A 1 842 ? -22.182 41.585 4.190 1.00 79.56 842 GLU A O 1
ATOM 6725 N N . GLU A 1 843 ? -24.216 41.082 4.986 1.00 76.81 843 GLU A N 1
ATOM 6726 C CA . GLU A 1 843 ? -24.060 41.766 6.277 1.00 76.81 843 GLU A CA 1
ATOM 6727 C C . GLU A 1 843 ? -22.890 41.155 7.064 1.00 76.81 843 GLU A C 1
ATOM 6729 O O . GLU A 1 843 ? -21.990 41.881 7.473 1.00 76.81 843 GLU A O 1
ATOM 6734 N N . SER A 1 844 ? -22.773 39.822 7.134 1.00 73.56 844 SER A N 1
ATOM 6735 C CA . SER A 1 844 ? -21.610 39.173 7.760 1.00 73.56 844 SER A CA 1
ATOM 6736 C C . SER A 1 844 ? -20.271 39.419 7.045 1.00 73.56 844 SER A C 1
ATOM 6738 O O . SER A 1 844 ? -19.224 39.222 7.671 1.00 73.56 844 SER A O 1
ATOM 6740 N N . LYS A 1 845 ? -20.259 39.792 5.759 1.00 69.44 845 LYS A N 1
ATOM 6741 C CA . LYS A 1 845 ? -19.031 40.210 5.057 1.00 69.44 845 LYS A CA 1
ATOM 6742 C C . LYS A 1 845 ? -18.671 41.657 5.398 1.00 69.44 845 LYS A C 1
ATOM 6744 O O . LYS A 1 845 ? -17.492 41.940 5.584 1.00 69.44 845 LYS A O 1
ATOM 6749 N N . LYS A 1 846 ? -19.670 42.535 5.533 1.00 62.88 846 LYS A N 1
ATOM 6750 C CA . LYS A 1 846 ? -19.515 43.954 5.902 1.00 62.88 846 LYS A CA 1
ATOM 6751 C C . LYS A 1 846 ? -19.122 44.133 7.372 1.00 62.88 846 LYS A C 1
ATOM 6753 O O . LYS A 1 846 ? -18.159 44.833 7.654 1.00 62.88 846 LYS A O 1
ATOM 6758 N N . ASP A 1 847 ? -19.738 43.394 8.292 1.00 51.97 847 ASP A N 1
ATOM 6759 C CA . ASP A 1 847 ? -19.340 43.354 9.712 1.00 51.97 847 ASP A CA 1
ATOM 6760 C C . ASP A 1 847 ? -17.926 42.769 9.920 1.00 51.97 847 ASP A C 1
ATOM 6762 O O . ASP A 1 847 ? -17.297 42.975 10.958 1.00 51.97 847 ASP A O 1
ATOM 6766 N N . GLY A 1 848 ? -17.401 42.043 8.925 1.00 47.22 848 GLY A N 1
ATOM 6767 C CA . GLY A 1 848 ? -16.011 41.586 8.874 1.00 47.22 848 GLY A CA 1
ATOM 6768 C C . GLY A 1 848 ? -14.999 42.661 8.449 1.00 47.22 848 GLY A C 1
ATOM 6769 O O . GLY A 1 848 ? -13.798 42.385 8.469 1.00 47.22 848 GLY A O 1
ATOM 6770 N N . GLY A 1 849 ? -15.459 43.857 8.068 1.00 44.78 849 GLY A N 1
ATOM 6771 C CA . GLY A 1 849 ? -14.638 44.944 7.541 1.00 44.78 849 GLY A CA 1
ATOM 6772 C C . GLY A 1 849 ? -15.305 46.313 7.678 1.00 44.78 849 GLY A C 1
ATOM 6773 O O . GLY A 1 849 ? -15.778 46.871 6.694 1.00 44.78 849 GLY A O 1
ATOM 6774 N N . GLY A 1 850 ? -15.273 46.876 8.889 1.00 29.22 850 GLY A N 1
ATOM 6775 C CA . GLY A 1 850 ? -15.309 48.332 9.040 1.00 29.22 850 GLY A CA 1
ATOM 6776 C C . GLY A 1 850 ? -13.968 48.924 8.567 1.00 29.22 850 GLY A C 1
ATOM 6777 O O . GLY A 1 850 ? -12.923 48.360 8.893 1.00 29.22 850 GLY A O 1
ATOM 6778 N N . GLU A 1 851 ? -13.921 50.011 7.801 1.00 29.00 851 GLU A N 1
ATOM 6779 C CA . GLU A 1 851 ? -15.004 50.882 7.314 1.00 29.00 851 GLU A CA 1
ATOM 6780 C C . GLU A 1 851 ? -14.768 51.191 5.822 1.00 29.00 851 GLU A C 1
ATOM 6782 O O . GLU A 1 851 ? -13.622 51.399 5.434 1.00 29.00 851 GLU A O 1
ATOM 6787 N N . ASP A 1 852 ? -15.823 51.148 4.993 1.00 29.06 852 ASP A N 1
ATOM 6788 C CA . ASP A 1 852 ? -16.216 52.254 4.095 1.00 29.06 852 ASP A CA 1
ATOM 6789 C C . ASP A 1 852 ? -17.449 51.893 3.225 1.00 29.06 852 ASP A C 1
ATOM 6791 O O . ASP A 1 852 ? -17.427 50.969 2.417 1.00 29.06 852 ASP A O 1
ATOM 6795 N N . ASP A 1 853 ? -18.522 52.657 3.459 1.00 29.91 853 ASP A N 1
ATOM 6796 C CA . ASP A 1 853 ? -19.785 52.882 2.729 1.00 29.91 853 ASP A CA 1
ATOM 6797 C C . ASP A 1 853 ? -20.589 51.780 1.993 1.00 29.91 853 ASP A C 1
ATOM 6799 O O . ASP A 1 853 ? -20.118 50.831 1.369 1.00 29.91 853 ASP A O 1
ATOM 6803 N N . GLN A 1 854 ? -21.916 51.974 2.025 1.00 25.66 854 GLN A N 1
ATOM 6804 C CA . GLN A 1 854 ? -22.913 51.127 1.368 1.00 25.66 854 GLN A CA 1
ATOM 6805 C C . GLN A 1 854 ? -23.711 51.858 0.273 1.00 25.66 854 GLN A C 1
ATOM 6807 O O . GLN A 1 854 ? -23.983 53.052 0.353 1.00 25.66 854 GLN A O 1
ATOM 6812 N N . ALA A 1 855 ? -24.271 51.028 -0.615 1.00 29.61 855 ALA A N 1
ATOM 6813 C CA . ALA A 1 855 ? -25.573 51.176 -1.277 1.00 29.61 855 ALA A CA 1
ATOM 6814 C C . ALA A 1 855 ? -25.676 51.933 -2.618 1.00 29.61 855 ALA A C 1
ATOM 6816 O O . ALA A 1 855 ? -25.730 53.160 -2.690 1.00 29.61 855 ALA A O 1
ATOM 6817 N N . LYS A 1 856 ? -26.050 51.159 -3.649 1.00 27.14 856 LYS A N 1
ATOM 6818 C CA . LYS A 1 856 ? -27.382 51.307 -4.267 1.00 27.14 856 LYS A CA 1
ATOM 6819 C C . LYS A 1 856 ? -27.874 50.002 -4.898 1.00 27.14 856 LYS A C 1
ATOM 6821 O O . LYS A 1 856 ? -27.087 49.241 -5.443 1.00 27.14 856 LYS A O 1
ATOM 6826 N N . VAL A 1 857 ? -29.185 49.768 -4.822 1.00 26.56 857 VAL A N 1
ATOM 6827 C CA . VAL A 1 857 ? -29.887 48.584 -5.349 1.00 26.56 857 VAL A CA 1
ATOM 6828 C C . VAL A 1 857 ? -31.207 49.030 -6.001 1.00 26.56 857 VAL A C 1
ATOM 6830 O O . VAL A 1 857 ? -31.857 49.935 -5.488 1.00 26.56 857 VAL A O 1
ATOM 6833 N N . MET A 1 858 ? -31.582 48.357 -7.099 1.00 27.47 858 MET A N 1
ATOM 6834 C CA . MET A 1 858 ? -32.885 48.363 -7.804 1.00 27.47 858 MET A CA 1
ATOM 6835 C C . MET A 1 858 ? -33.443 49.672 -8.401 1.00 27.47 858 MET A C 1
ATOM 6837 O O . MET A 1 858 ? -33.873 50.582 -7.698 1.00 27.47 858 MET A O 1
ATOM 6841 N N . THR A 1 859 ? -33.607 49.683 -9.732 1.00 23.81 859 THR A N 1
ATOM 6842 C CA . THR A 1 859 ? -34.898 49.644 -10.488 1.00 23.81 859 THR A CA 1
ATOM 6843 C C . THR A 1 859 ? -34.616 49.883 -11.991 1.00 23.81 859 THR A C 1
ATOM 6845 O O . THR A 1 859 ? -33.674 50.598 -12.309 1.00 23.81 859 THR A O 1
ATOM 6848 N N . GLY A 1 860 ? -35.343 49.330 -12.974 1.00 23.73 860 GLY A N 1
ATOM 6849 C CA . GLY A 1 860 ? -36.404 48.309 -12.955 1.00 23.73 860 GLY A CA 1
ATOM 6850 C C . GLY A 1 860 ? -37.096 48.127 -14.334 1.00 23.73 860 GLY A C 1
ATOM 6851 O O . GLY A 1 860 ? -36.893 48.936 -15.232 1.00 23.73 860 GLY A O 1
ATOM 6852 N N . SER A 1 861 ? -37.957 47.100 -14.441 1.00 22.25 861 SER A N 1
ATOM 6853 C CA . SER A 1 861 ? -38.963 46.782 -15.495 1.00 22.25 861 SER A CA 1
ATOM 6854 C C . SER A 1 861 ? -38.559 46.152 -16.856 1.00 22.25 861 SER A C 1
ATOM 6856 O O . SER A 1 861 ? -38.213 46.839 -17.806 1.00 22.25 861 SER A O 1
ATOM 6858 N N . ASN A 1 862 ? -38.730 44.822 -16.911 1.00 22.98 862 ASN A N 1
ATOM 6859 C CA . ASN A 1 862 ? -39.652 44.023 -17.753 1.00 22.98 862 ASN A CA 1
ATOM 6860 C C . ASN A 1 862 ? -39.828 44.267 -19.271 1.00 22.98 862 ASN A C 1
ATOM 6862 O O . ASN A 1 862 ? -40.342 45.308 -19.673 1.00 22.98 862 ASN A O 1
ATOM 6866 N N . GLN A 1 863 ? -39.713 43.170 -20.039 1.00 23.30 863 GLN A N 1
ATOM 6867 C CA . GLN A 1 863 ? -40.794 42.670 -20.914 1.00 23.30 863 GLN A CA 1
ATOM 6868 C C . GLN A 1 863 ? -40.666 41.145 -21.162 1.00 23.30 863 GLN A C 1
ATOM 6870 O O . GLN A 1 863 ? -39.644 40.694 -21.664 1.00 23.30 863 GLN A O 1
ATOM 6875 N N . ASP A 1 864 ? -41.669 40.390 -20.692 1.00 22.33 864 ASP A N 1
ATOM 6876 C CA . ASP A 1 864 ? -42.406 39.249 -21.293 1.00 22.33 864 ASP A CA 1
ATOM 6877 C C . ASP A 1 864 ? -41.769 38.443 -22.458 1.00 22.33 864 ASP A C 1
ATOM 6879 O O . ASP A 1 864 ? -41.176 39.027 -23.355 1.00 22.33 864 ASP A O 1
ATOM 6883 N N . LEU A 1 865 ? -41.982 37.140 -22.695 1.00 24.30 865 LEU A N 1
ATOM 6884 C CA . LEU A 1 865 ? -42.556 35.940 -22.046 1.00 24.30 865 LEU A CA 1
ATOM 6885 C C . LEU A 1 865 ? -42.529 34.856 -23.158 1.00 24.30 865 LEU A C 1
ATOM 6887 O O . LEU A 1 865 ? -43.008 35.153 -24.250 1.00 24.30 865 LEU A O 1
ATOM 6891 N N . ASP A 1 866 ? -42.073 33.627 -22.891 1.00 22.44 866 ASP A N 1
ATOM 6892 C CA . ASP A 1 866 ? -42.646 32.394 -23.482 1.00 22.44 866 ASP A CA 1
ATOM 6893 C C . ASP A 1 866 ? -42.224 31.158 -22.653 1.00 22.44 866 ASP A C 1
ATOM 6895 O O . ASP A 1 866 ? -41.217 31.214 -21.941 1.00 22.44 866 ASP A O 1
ATOM 6899 N N . ASP A 1 867 ? -42.989 30.065 -22.719 1.00 23.97 867 ASP A N 1
ATOM 6900 C CA . ASP A 1 867 ? -42.821 28.841 -21.909 1.00 23.97 867 ASP A CA 1
ATOM 6901 C C . ASP A 1 867 ? -42.430 27.616 -22.771 1.00 23.97 867 ASP A C 1
ATOM 6903 O O . ASP A 1 867 ? -43.013 27.385 -23.829 1.00 23.97 867 ASP A O 1
ATOM 6907 N N . GLY A 1 868 ? -41.502 26.763 -22.301 1.00 22.72 868 GLY A N 1
ATOM 6908 C CA . GLY A 1 868 ? -41.090 25.565 -23.059 1.00 22.72 868 GLY A CA 1
ATOM 6909 C C . GLY A 1 868 ? -40.151 24.571 -22.353 1.00 22.72 868 GLY A C 1
ATOM 6910 O O . GLY A 1 868 ? -38.946 24.650 -22.533 1.00 22.72 868 GLY A O 1
ATOM 6911 N N . GLU A 1 869 ? -40.744 23.627 -21.608 1.00 22.64 869 GLU A N 1
ATOM 6912 C CA . GLU A 1 869 ? -40.300 22.247 -21.263 1.00 22.64 869 GLU A CA 1
ATOM 6913 C C . GLU A 1 869 ? -38.853 21.898 -20.784 1.00 22.64 869 GLU A C 1
ATOM 6915 O O . GLU A 1 869 ? -37.837 22.406 -21.236 1.00 22.64 869 GLU A O 1
ATOM 6920 N N . GLY A 1 870 ? -38.754 20.853 -19.939 1.00 24.03 870 GLY A N 1
ATOM 6921 C CA . GLY A 1 870 ? -37.669 19.857 -20.085 1.00 24.03 870 GLY A CA 1
ATOM 6922 C C . GLY A 1 870 ? -36.360 19.990 -19.282 1.00 24.03 870 GLY A C 1
ATOM 6923 O O . GLY A 1 870 ? -35.296 19.696 -19.824 1.00 24.03 870 GLY A O 1
ATOM 6924 N N . ILE A 1 871 ? -36.384 20.351 -17.992 1.00 24.50 871 ILE A N 1
ATOM 6925 C CA . ILE A 1 871 ? -35.150 20.445 -17.178 1.00 24.50 871 ILE A CA 1
ATOM 6926 C C . ILE A 1 871 ? -34.513 19.063 -16.897 1.00 24.50 871 ILE A C 1
ATOM 6928 O O . ILE A 1 871 ? -35.009 18.297 -16.071 1.00 24.50 871 ILE A O 1
ATOM 6932 N N . ASN A 1 872 ? -33.346 18.799 -17.499 1.00 25.25 872 ASN A N 1
ATOM 6933 C CA . ASN A 1 872 ? -32.348 17.842 -16.999 1.00 25.25 872 ASN A CA 1
ATOM 6934 C C . ASN A 1 872 ? -31.323 18.591 -16.130 1.00 25.25 872 ASN A C 1
ATOM 6936 O O . ASN A 1 872 ? -30.665 19.497 -16.632 1.00 25.25 872 ASN A O 1
ATOM 6940 N N . LEU A 1 873 ? -31.148 18.204 -14.860 1.00 26.98 873 LEU A N 1
ATOM 6941 C CA . LEU A 1 873 ? -30.132 18.779 -13.962 1.00 26.98 873 LEU A CA 1
ATOM 6942 C C . LEU A 1 873 ? -29.521 17.721 -13.029 1.00 26.98 873 LEU A C 1
ATOM 6944 O O . LEU A 1 873 ? -29.819 17.679 -11.839 1.00 26.98 873 LEU A O 1
ATOM 6948 N N . GLU A 1 874 ? -28.633 16.880 -13.566 1.00 27.36 874 GLU A N 1
ATOM 6949 C CA . GLU A 1 874 ? -27.682 16.102 -12.749 1.00 27.36 874 GLU A CA 1
ATOM 6950 C C . GLU A 1 874 ? -26.405 15.735 -13.548 1.00 27.36 874 GLU A C 1
ATOM 6952 O O . GLU A 1 874 ? -25.980 14.582 -13.598 1.00 27.36 874 GLU A O 1
ATOM 6957 N N . GLY A 1 875 ? -25.809 16.730 -14.229 1.00 29.27 875 GLY A N 1
ATOM 6958 C CA . GLY A 1 875 ? -24.627 16.555 -15.094 1.00 29.27 875 GLY A CA 1
ATOM 6959 C C . GLY A 1 875 ? -23.360 17.310 -14.661 1.00 29.27 875 GLY A C 1
ATOM 6960 O O . GLY A 1 875 ? -22.276 16.729 -14.625 1.00 29.27 875 GLY A O 1
ATOM 6961 N N . ASP A 1 876 ? -23.474 18.593 -14.310 1.00 24.48 876 ASP A N 1
ATOM 6962 C CA . ASP A 1 876 ? -22.341 19.530 -14.458 1.00 24.48 876 ASP A CA 1
ATOM 6963 C C . ASP A 1 876 ? -21.329 19.571 -13.296 1.00 24.48 876 ASP A C 1
ATOM 6965 O O . ASP A 1 876 ? -20.232 20.116 -13.436 1.00 24.48 876 ASP A O 1
ATOM 6969 N N . PHE A 1 877 ? -21.633 18.955 -12.147 1.00 26.08 877 PHE A N 1
ATOM 6970 C CA . PHE A 1 877 ? -20.818 19.106 -10.927 1.00 26.08 877 PHE A CA 1
ATOM 6971 C C . PHE A 1 877 ? -19.459 18.368 -10.948 1.00 26.08 877 PHE A C 1
ATOM 6973 O O . PHE A 1 877 ? -18.674 18.490 -10.009 1.00 26.08 877 PHE A O 1
ATOM 6980 N N . TYR A 1 878 ? -19.156 17.603 -12.004 1.00 31.17 878 TYR A N 1
ATOM 6981 C CA . TYR A 1 878 ? -17.870 16.904 -12.163 1.00 31.17 878 TYR A CA 1
ATOM 6982 C C . TYR A 1 878 ? -16.931 17.513 -13.216 1.00 31.17 878 TYR A C 1
ATOM 6984 O O . TYR A 1 878 ? -15.756 17.147 -13.255 1.00 31.17 878 TYR A O 1
ATOM 6992 N N . THR A 1 879 ? -17.399 18.465 -14.026 1.00 29.95 879 THR A N 1
ATOM 6993 C CA . THR A 1 879 ? -16.578 19.190 -15.015 1.00 29.95 879 THR A CA 1
ATOM 6994 C C . THR A 1 879 ? -15.797 20.353 -14.396 1.00 29.95 879 THR A C 1
ATOM 6996 O O . THR A 1 879 ? -14.621 20.550 -14.715 1.00 29.95 879 THR A O 1
ATOM 6999 N N . ASP A 1 880 ? -16.403 21.079 -13.452 1.00 31.11 880 ASP A N 1
ATOM 7000 C CA . ASP A 1 880 ? -15.821 22.302 -12.877 1.00 31.11 880 ASP A CA 1
ATOM 7001 C C . ASP A 1 880 ? -14.507 22.073 -12.125 1.00 31.11 880 ASP A C 1
ATOM 7003 O O . ASP A 1 880 ? -13.606 22.908 -12.199 1.00 31.11 880 ASP A O 1
ATOM 7007 N N . GLN A 1 881 ? -14.344 20.946 -11.421 1.00 30.88 881 GLN A N 1
ATOM 7008 C CA . GLN A 1 881 ? -13.141 20.732 -10.609 1.00 30.88 881 GLN A CA 1
ATOM 7009 C C . GLN A 1 881 ? -11.862 20.615 -11.459 1.00 30.88 881 GLN A C 1
ATOM 7011 O O . GLN A 1 881 ? -10.784 20.947 -10.970 1.00 30.88 881 GLN A O 1
ATOM 7016 N N . GLN A 1 882 ? -11.972 20.198 -12.726 1.00 31.28 882 GLN A N 1
ATOM 7017 C CA . GLN A 1 882 ? -10.834 20.171 -13.648 1.00 31.28 882 GLN A CA 1
ATOM 7018 C C . GLN A 1 882 ? -10.684 21.503 -14.402 1.00 31.28 882 GLN A C 1
ATOM 7020 O O . GLN A 1 882 ? -9.565 21.989 -14.561 1.00 31.28 882 GLN A O 1
ATOM 7025 N N . ALA A 1 883 ? -11.792 22.147 -14.787 1.00 35.91 883 ALA A N 1
ATOM 7026 C CA . ALA A 1 883 ? -11.773 23.474 -15.411 1.00 35.91 883 ALA A CA 1
ATOM 7027 C C . ALA A 1 883 ? -11.139 24.547 -14.502 1.00 35.91 883 ALA A C 1
ATOM 7029 O O . ALA A 1 883 ? -10.343 25.360 -14.965 1.00 35.91 883 ALA A O 1
ATOM 7030 N N . MET A 1 884 ? -11.427 24.510 -13.198 1.00 35.12 884 MET A N 1
ATOM 7031 C CA . MET A 1 884 ? -10.945 25.477 -12.204 1.00 35.12 884 MET A CA 1
ATOM 7032 C C . MET A 1 884 ? -9.417 25.453 -12.015 1.00 35.12 884 MET A C 1
ATOM 7034 O O . MET A 1 884 ? -8.812 26.496 -11.765 1.00 35.12 884 MET A O 1
ATOM 7038 N N . GLU A 1 885 ? -8.772 24.290 -12.168 1.00 38.03 885 GLU A N 1
ATOM 7039 C CA . GLU A 1 885 ? -7.309 24.163 -12.078 1.00 38.03 885 GLU A CA 1
ATOM 7040 C C . GLU A 1 885 ? -6.612 24.679 -13.351 1.00 38.03 885 GLU A C 1
ATOM 7042 O O . GLU A 1 885 ? -5.596 25.372 -13.260 1.00 38.03 885 GLU A O 1
ATOM 7047 N N . PHE A 1 886 ? -7.195 24.441 -14.533 1.00 43.16 886 PHE A N 1
ATOM 7048 C CA . PHE A 1 886 ? -6.702 25.017 -15.791 1.00 43.16 886 PHE A CA 1
ATOM 7049 C C . PHE A 1 886 ? -6.931 26.534 -15.880 1.00 43.16 886 PHE A C 1
ATOM 7051 O O . PHE A 1 886 ? -6.031 27.254 -16.319 1.00 43.16 886 PHE A O 1
ATOM 7058 N N . GLN A 1 887 ? -8.085 27.038 -15.431 1.00 47.97 887 GLN A N 1
ATOM 7059 C CA . GLN A 1 887 ? -8.405 28.468 -15.477 1.00 47.97 887 GLN A CA 1
ATOM 7060 C C . GLN A 1 887 ? -7.459 29.286 -14.587 1.00 47.97 887 GLN A C 1
ATOM 7062 O O . GLN A 1 887 ? -6.869 30.246 -15.075 1.00 47.97 887 GLN A O 1
ATOM 7067 N N . MET A 1 888 ? -7.190 28.850 -13.345 1.00 50.53 888 MET A N 1
ATOM 7068 C CA . MET A 1 888 ? -6.197 29.510 -12.477 1.00 50.53 888 MET A CA 1
ATOM 7069 C C . MET A 1 888 ? -4.804 29.610 -13.119 1.00 50.53 888 MET A C 1
ATOM 7071 O O . MET A 1 888 ? -4.070 30.565 -12.854 1.00 50.53 888 MET A O 1
ATOM 7075 N N . LEU A 1 889 ? -4.416 28.646 -13.961 1.00 54.22 889 LEU A N 1
ATOM 7076 C CA . LEU A 1 889 ? -3.126 28.689 -14.648 1.00 54.22 889 LEU A CA 1
ATOM 7077 C C . LEU A 1 889 ? -3.112 29.732 -15.779 1.00 54.22 889 LEU A C 1
ATOM 7079 O O . LEU A 1 889 ? -2.112 30.432 -15.945 1.00 54.22 889 LEU A O 1
ATOM 7083 N N . VAL A 1 890 ? -4.216 29.880 -16.517 1.00 63.50 890 VAL A N 1
ATOM 7084 C CA . VAL A 1 890 ? -4.383 30.920 -17.550 1.00 63.50 890 VAL A CA 1
ATOM 7085 C C . VAL A 1 890 ? -4.463 32.313 -16.915 1.00 63.50 890 VAL A C 1
ATOM 7087 O O . VAL A 1 890 ? -3.764 33.226 -17.357 1.00 63.50 890 VAL A O 1
ATOM 7090 N N . ASP A 1 891 ? -5.205 32.458 -15.817 1.00 65.31 891 ASP A N 1
ATOM 7091 C CA . ASP A 1 891 ? -5.326 33.709 -15.054 1.00 65.31 891 ASP A CA 1
ATOM 7092 C C . ASP A 1 891 ? -3.981 34.166 -14.450 1.00 65.31 891 ASP A C 1
ATOM 7094 O O . ASP A 1 891 ? -3.780 35.351 -14.184 1.00 65.31 891 ASP A O 1
ATOM 7098 N N . SER A 1 892 ? -3.016 33.250 -14.286 1.00 76.31 892 SER A N 1
ATOM 7099 C CA . SER A 1 892 ? -1.657 33.569 -13.820 1.00 76.31 892 SER A CA 1
ATOM 7100 C C . SER A 1 892 ? -0.740 34.189 -14.889 1.00 76.31 892 SER A C 1
ATOM 7102 O O . SER A 1 892 ? 0.317 34.730 -14.551 1.00 76.31 892 SER A O 1
ATOM 7104 N N . ILE A 1 893 ? -1.115 34.161 -16.178 1.00 80.62 893 ILE A N 1
ATOM 7105 C CA . ILE A 1 893 ? -0.258 34.634 -17.284 1.00 80.62 893 ILE A CA 1
ATOM 7106 C C . ILE A 1 893 ? 0.179 36.106 -17.115 1.00 80.62 893 ILE A C 1
ATOM 7108 O O . ILE A 1 893 ? 1.381 36.362 -17.242 1.00 80.62 893 ILE A O 1
ATOM 7112 N N . PRO A 1 894 ? -0.698 37.077 -16.773 1.00 82.75 894 PRO A N 1
ATOM 7113 C CA . PRO A 1 894 ? -0.279 38.463 -16.533 1.00 82.75 894 PRO A CA 1
ATOM 7114 C C . PRO A 1 894 ? 0.707 38.591 -15.361 1.00 82.75 894 PRO A C 1
ATOM 7116 O O . PRO A 1 894 ? 1.663 39.367 -15.428 1.00 82.75 894 PRO A O 1
ATOM 7119 N N . GLN A 1 895 ? 0.528 37.786 -14.308 1.00 84.81 895 GLN A N 1
ATOM 7120 C CA . GLN A 1 895 ? 1.409 37.775 -13.138 1.00 84.81 895 GLN A CA 1
ATOM 7121 C C . GLN A 1 895 ? 2.805 37.232 -13.486 1.00 84.81 895 GLN A C 1
ATOM 7123 O O . GLN A 1 895 ? 3.813 37.816 -13.082 1.00 84.81 895 GLN A O 1
ATOM 7128 N N . LEU A 1 896 ? 2.882 36.164 -14.288 1.00 83.56 896 LEU A N 1
ATOM 7129 C CA . LEU A 1 896 ? 4.146 35.622 -14.799 1.00 83.56 896 LEU A CA 1
ATOM 7130 C C . LEU A 1 896 ? 4.866 36.624 -15.715 1.00 83.56 896 LEU A C 1
ATOM 7132 O O . LEU A 1 896 ? 6.079 36.804 -15.592 1.00 83.56 896 LEU A O 1
ATOM 7136 N N . GLN A 1 897 ? 4.138 37.328 -16.588 1.00 83.50 897 GLN A N 1
ATOM 7137 C CA . GLN A 1 897 ? 4.710 38.383 -17.438 1.00 83.50 897 GLN A CA 1
ATOM 7138 C C . GLN A 1 897 ? 5.300 39.535 -16.608 1.00 83.50 897 GLN A C 1
ATOM 7140 O O . GLN A 1 897 ? 6.415 39.981 -16.892 1.00 83.50 897 GLN A O 1
ATOM 7145 N N . ALA A 1 898 ? 4.608 39.967 -15.548 1.00 86.19 898 ALA A N 1
ATOM 7146 C CA . ALA A 1 898 ? 5.095 40.998 -14.630 1.00 86.19 898 ALA A CA 1
ATOM 7147 C C . ALA A 1 898 ? 6.354 40.563 -13.852 1.00 86.19 898 ALA A C 1
ATOM 7149 O O . ALA A 1 898 ? 7.305 41.335 -13.735 1.00 86.19 898 ALA A O 1
ATOM 7150 N N . GLN A 1 899 ? 6.418 39.318 -13.369 1.00 85.31 899 GLN A N 1
ATOM 7151 C CA . GLN A 1 899 ? 7.618 38.806 -12.688 1.00 85.31 899 GLN A CA 1
ATOM 7152 C C . GLN A 1 899 ? 8.824 38.704 -13.637 1.00 85.31 899 GLN A C 1
ATOM 7154 O O . GLN A 1 899 ? 9.949 39.041 -13.259 1.00 85.31 899 GLN A O 1
ATOM 7159 N N . ILE A 1 900 ? 8.603 38.290 -14.890 1.00 91.00 900 ILE A N 1
ATOM 7160 C CA . ILE A 1 900 ? 9.660 38.215 -15.909 1.00 91.00 900 ILE A CA 1
ATOM 7161 C C . ILE A 1 900 ? 10.204 39.609 -16.247 1.00 91.00 900 ILE A C 1
ATOM 7163 O O . ILE A 1 900 ? 11.422 39.759 -16.364 1.00 91.00 900 ILE A O 1
ATOM 7167 N N . SER A 1 901 ? 9.349 40.630 -16.382 1.00 86.50 901 SER A N 1
ATOM 7168 C CA . SER A 1 901 ? 9.807 41.994 -16.677 1.00 86.50 901 SER A CA 1
ATOM 7169 C C . SER A 1 901 ? 10.593 42.600 -15.508 1.00 86.50 901 SER A C 1
ATOM 7171 O O . SER A 1 901 ? 11.675 43.145 -15.730 1.00 86.50 901 SER A O 1
ATOM 7173 N N . GLN A 1 902 ? 10.136 42.412 -14.265 1.00 84.25 902 GLN A N 1
ATOM 7174 C CA . GLN A 1 902 ? 10.842 42.866 -13.060 1.00 84.25 902 GLN A CA 1
ATOM 7175 C C . GLN A 1 902 ? 12.244 42.247 -12.935 1.00 84.25 902 GLN A C 1
ATOM 7177 O O . GLN A 1 902 ? 13.226 42.973 -12.758 1.00 84.25 902 GLN A O 1
ATOM 7182 N N . ILE A 1 903 ? 12.380 40.925 -13.098 1.00 86.25 903 ILE A N 1
ATOM 7183 C CA . ILE A 1 903 ? 13.698 40.267 -13.027 1.00 86.25 903 ILE A CA 1
ATOM 7184 C C . ILE A 1 903 ? 14.563 40.627 -14.247 1.00 86.25 903 ILE A C 1
ATOM 7186 O O . ILE A 1 903 ? 15.774 40.789 -14.109 1.00 86.25 903 ILE A O 1
ATOM 7190 N N . SER A 1 904 ? 13.972 40.847 -15.427 1.00 85.12 904 SER A N 1
ATOM 7191 C CA . SER A 1 904 ? 14.714 41.345 -16.594 1.00 85.12 904 SER A CA 1
ATOM 7192 C C . SER A 1 904 ? 15.310 42.740 -16.363 1.00 85.12 904 SER A C 1
ATOM 7194 O O . SER A 1 904 ? 16.421 42.991 -16.825 1.00 85.12 904 SER A O 1
ATOM 7196 N N . VAL A 1 905 ? 14.618 43.635 -15.649 1.00 87.06 905 VAL A N 1
ATOM 7197 C CA . VAL A 1 905 ? 15.161 44.949 -15.249 1.00 87.06 905 VAL A CA 1
ATOM 7198 C C . VAL A 1 905 ? 16.250 44.784 -14.186 1.00 87.06 905 VAL A C 1
ATOM 7200 O O . VAL A 1 905 ? 17.302 45.412 -14.285 1.00 87.06 905 VAL A O 1
ATOM 7203 N N . MET A 1 906 ? 16.066 43.880 -13.217 1.00 77.75 906 MET A N 1
ATOM 7204 C CA . MET A 1 906 ? 17.099 43.571 -12.222 1.00 77.75 906 MET A CA 1
ATOM 7205 C C . MET A 1 906 ? 18.402 43.094 -12.890 1.00 77.75 906 MET A C 1
ATOM 7207 O O . MET A 1 906 ? 19.469 43.629 -12.602 1.00 77.75 906 MET A O 1
ATOM 7211 N N . LEU A 1 907 ? 18.323 42.172 -13.855 1.00 84.38 907 LEU A N 1
ATOM 7212 C CA . LEU A 1 907 ? 19.479 41.631 -14.589 1.00 84.38 907 LEU A CA 1
ATOM 7213 C C . LEU A 1 907 ? 20.202 42.636 -15.505 1.00 84.38 907 LEU A C 1
ATOM 7215 O O . LEU A 1 907 ? 21.349 42.387 -15.903 1.00 84.38 907 LEU A O 1
ATOM 7219 N N . GLN A 1 908 ? 19.572 43.769 -15.824 1.00 81.88 908 GLN A N 1
ATOM 7220 C CA . GLN A 1 908 ? 20.210 44.878 -16.542 1.00 81.88 908 GLN A CA 1
ATOM 7221 C C . GLN A 1 908 ? 21.112 45.730 -15.636 1.00 81.88 908 GLN A C 1
ATOM 7223 O O . GLN A 1 908 ? 21.960 46.454 -16.154 1.00 81.88 908 GLN A O 1
ATOM 7228 N N . ASN A 1 909 ? 20.996 45.630 -14.306 1.00 82.38 909 ASN A N 1
ATOM 7229 C CA . ASN A 1 909 ? 21.852 46.374 -13.384 1.00 82.38 909 ASN A CA 1
ATOM 7230 C C . ASN A 1 909 ? 23.295 45.808 -13.373 1.00 82.38 909 ASN A C 1
ATOM 7232 O O . ASN A 1 909 ? 23.497 44.651 -12.983 1.00 82.38 909 ASN A O 1
ATOM 7236 N N . PRO A 1 910 ? 24.324 46.593 -13.760 1.00 76.19 910 PRO A N 1
ATOM 7237 C CA . PRO A 1 910 ? 25.703 46.112 -13.830 1.00 76.19 910 PRO A CA 1
ATOM 7238 C C . PRO A 1 910 ? 26.390 45.946 -12.463 1.00 76.19 910 PRO A C 1
ATOM 7240 O O . PRO A 1 910 ? 27.461 45.347 -12.417 1.00 76.19 910 PRO A O 1
ATOM 7243 N N . SER A 1 911 ? 25.820 46.445 -11.356 1.00 79.06 911 SER A N 1
ATOM 7244 C CA . SER A 1 911 ? 26.439 46.348 -10.019 1.00 79.06 911 SER A CA 1
ATOM 7245 C C . SER A 1 911 ? 26.097 45.071 -9.235 1.00 79.06 911 SER A C 1
ATOM 7247 O O . SER A 1 911 ? 26.566 44.902 -8.108 1.00 79.06 911 SER A O 1
ATOM 7249 N N . LEU A 1 912 ? 25.304 44.155 -9.805 1.00 81.25 912 LEU A N 1
ATOM 7250 C CA . LEU A 1 912 ? 24.890 42.922 -9.126 1.00 81.25 912 LEU A CA 1
ATOM 7251 C C . LEU A 1 912 ? 26.058 41.941 -8.884 1.00 81.25 912 LEU A C 1
ATOM 7253 O O . LEU A 1 912 ? 26.768 41.591 -9.831 1.00 81.25 912 LEU A O 1
ATOM 7257 N N . PRO A 1 913 ? 26.216 41.396 -7.658 1.00 87.25 913 PRO A N 1
ATOM 7258 C CA . PRO A 1 913 ? 27.185 40.338 -7.377 1.00 87.25 913 PRO A CA 1
ATOM 7259 C C . PRO A 1 913 ? 26.947 39.088 -8.234 1.00 87.25 913 PRO A C 1
ATOM 7261 O O . PRO A 1 913 ? 25.814 38.624 -8.365 1.00 87.25 913 PRO A O 1
ATOM 7264 N N . LEU A 1 914 ? 28.023 38.488 -8.758 1.00 78.25 914 LEU A N 1
ATOM 7265 C CA . LEU A 1 914 ? 27.962 37.376 -9.723 1.00 78.25 914 LEU A CA 1
ATOM 7266 C C . LEU A 1 914 ? 27.109 36.177 -9.264 1.00 78.25 914 LEU A C 1
ATOM 7268 O O . LEU A 1 914 ? 26.416 35.580 -10.083 1.00 78.25 914 LEU A O 1
ATOM 7272 N N . GLN A 1 915 ? 27.113 35.841 -7.970 1.00 80.25 915 GLN A N 1
ATOM 7273 C CA . GLN A 1 915 ? 26.275 34.761 -7.429 1.00 80.25 915 GLN A CA 1
ATOM 7274 C C . GLN A 1 915 ? 24.776 35.102 -7.477 1.00 80.25 915 GLN A C 1
ATOM 7276 O O . GLN A 1 915 ? 23.976 34.283 -7.925 1.00 80.25 915 GLN A O 1
ATOM 7281 N N . VAL A 1 916 ? 24.404 36.326 -7.083 1.00 83.62 916 VAL A N 1
ATOM 7282 C CA . VAL A 1 916 ? 23.015 36.820 -7.134 1.00 83.62 916 VAL A CA 1
ATOM 7283 C C . VAL A 1 916 ? 22.544 36.929 -8.583 1.00 83.62 916 VAL A C 1
ATOM 7285 O O . VAL A 1 916 ? 21.422 36.535 -8.901 1.00 83.62 916 VAL A O 1
ATOM 7288 N N . ARG A 1 917 ? 23.422 37.403 -9.476 1.00 87.94 917 ARG A N 1
ATOM 7289 C CA . ARG A 1 917 ? 23.170 37.478 -10.917 1.00 87.94 917 ARG A CA 1
ATOM 7290 C C . ARG A 1 917 ? 22.879 36.097 -11.510 1.00 87.94 917 ARG A C 1
ATOM 7292 O O . ARG A 1 917 ? 21.850 35.924 -12.148 1.00 87.94 917 ARG A O 1
ATOM 7299 N N . HIS A 1 918 ? 23.719 35.099 -11.237 1.00 85.25 918 HIS A N 1
ATOM 7300 C CA . HIS A 1 918 ? 23.498 33.738 -11.733 1.00 85.25 918 HIS A CA 1
ATOM 7301 C C . HIS A 1 918 ? 22.188 33.126 -11.202 1.00 85.25 918 HIS A C 1
ATOM 7303 O O . HIS A 1 918 ? 21.447 32.490 -11.950 1.00 85.25 918 HIS A O 1
ATOM 7309 N N . GLN A 1 919 ? 21.850 33.372 -9.931 1.00 85.50 919 GLN A N 1
ATOM 7310 C CA . GLN A 1 919 ? 20.587 32.919 -9.342 1.00 85.50 919 GLN A CA 1
ATOM 7311 C C . GLN A 1 919 ? 19.359 33.600 -9.976 1.00 85.50 919 GLN A C 1
ATOM 7313 O O . GLN A 1 919 ? 18.361 32.928 -10.243 1.00 85.50 919 GLN A O 1
ATOM 7318 N N . THR A 1 920 ? 19.429 34.901 -10.275 1.00 86.56 920 THR A N 1
ATOM 7319 C CA . THR A 1 920 ? 18.344 35.621 -10.971 1.00 86.56 920 THR A CA 1
ATOM 7320 C C . THR A 1 920 ? 18.253 35.260 -12.455 1.00 86.56 920 THR A C 1
ATOM 7322 O O . THR A 1 920 ? 17.144 35.178 -12.979 1.00 86.56 920 THR A O 1
ATOM 7325 N N . GLU A 1 921 ? 19.365 34.944 -13.127 1.00 88.81 921 GLU A N 1
ATOM 7326 C CA . GLU A 1 921 ? 19.374 34.392 -14.492 1.00 88.81 921 GLU A CA 1
ATOM 7327 C C . GLU A 1 921 ? 18.659 33.029 -14.540 1.00 88.81 921 GLU A C 1
ATOM 7329 O O . GLU A 1 921 ? 17.787 32.827 -15.389 1.00 88.81 921 GLU A O 1
ATOM 7334 N N . LEU A 1 922 ? 18.928 32.131 -13.584 1.00 88.19 922 LEU A N 1
ATOM 7335 C CA . LEU A 1 922 ? 18.217 30.850 -13.448 1.00 88.19 922 LEU A CA 1
ATOM 7336 C C . LEU A 1 922 ? 16.714 31.038 -13.172 1.00 88.19 922 LEU A C 1
ATOM 7338 O O . LEU A 1 922 ? 15.888 30.413 -13.837 1.00 88.19 922 LEU A O 1
ATOM 7342 N N . GLN A 1 923 ? 16.344 31.928 -12.245 1.00 87.19 923 GLN A N 1
ATOM 7343 C CA . GLN A 1 923 ? 14.939 32.212 -11.917 1.00 87.19 923 GLN A CA 1
ATOM 7344 C C . GLN A 1 923 ? 14.173 32.819 -13.107 1.00 87.19 923 GLN A C 1
ATOM 7346 O O . GLN A 1 923 ? 13.039 32.433 -13.387 1.00 87.19 923 GLN A O 1
ATOM 7351 N N . HIS A 1 924 ? 14.809 33.719 -13.861 1.00 91.88 924 HIS A N 1
ATOM 7352 C CA . HIS A 1 924 ? 14.276 34.300 -15.096 1.00 91.88 924 HIS A CA 1
ATOM 7353 C C . HIS A 1 924 ? 14.058 33.244 -16.194 1.00 91.88 924 HIS A C 1
ATOM 7355 O O . HIS A 1 924 ? 13.031 33.272 -16.875 1.00 91.88 924 HIS A O 1
ATOM 7361 N N . HIS A 1 925 ? 14.971 32.276 -16.340 1.00 90.56 925 HIS A N 1
ATOM 7362 C CA . HIS A 1 925 ? 14.777 31.131 -17.235 1.00 90.56 925 HIS A CA 1
ATOM 7363 C C . HIS A 1 925 ? 13.627 30.218 -16.781 1.00 90.56 925 HIS A C 1
ATOM 7365 O O . HIS A 1 925 ? 12.816 29.809 -17.613 1.00 90.56 925 HIS A O 1
ATOM 7371 N N . GLN A 1 926 ? 13.508 29.938 -15.479 1.00 89.00 926 GLN A N 1
ATOM 7372 C CA . GLN A 1 926 ? 12.425 29.119 -14.925 1.00 89.00 926 GLN A CA 1
ATOM 7373 C C . GLN A 1 926 ? 11.043 29.755 -15.151 1.00 89.00 926 GLN A C 1
ATOM 7375 O O . GLN A 1 926 ? 10.127 29.078 -15.616 1.00 89.00 926 GLN A O 1
ATOM 7380 N N . LEU A 1 927 ? 10.900 31.060 -14.903 1.00 89.31 927 LEU A N 1
ATOM 7381 C CA . LEU A 1 927 ? 9.643 31.776 -15.145 1.00 89.31 927 LEU A CA 1
ATOM 7382 C C . LEU A 1 927 ? 9.291 31.837 -16.638 1.00 89.31 927 LEU A C 1
ATOM 7384 O O . LEU A 1 927 ? 8.129 31.666 -16.996 1.00 89.31 927 LEU A O 1
ATOM 7388 N N . LYS A 1 928 ? 10.276 32.003 -17.532 1.00 88.56 928 LYS A N 1
ATOM 7389 C CA . LYS A 1 928 ? 10.043 31.945 -18.988 1.00 88.56 928 LYS A CA 1
ATOM 7390 C C . LYS A 1 928 ? 9.571 30.570 -19.467 1.00 88.56 928 LYS A C 1
ATOM 7392 O O . LYS A 1 928 ? 8.714 30.509 -20.347 1.00 88.56 928 LYS A O 1
ATOM 7397 N N . MET A 1 929 ? 10.065 29.483 -18.869 1.00 87.19 929 MET A N 1
ATOM 7398 C CA . MET A 1 929 ? 9.546 28.130 -19.118 1.00 87.19 929 MET A CA 1
ATOM 7399 C C . MET A 1 929 ? 8.081 28.002 -18.671 1.00 87.19 929 MET A C 1
ATOM 7401 O O . MET A 1 929 ? 7.252 27.519 -19.439 1.00 87.19 929 MET A O 1
ATOM 7405 N N . GLN A 1 930 ? 7.742 28.491 -17.473 1.00 84.88 930 GLN A N 1
ATOM 7406 C CA . GLN A 1 930 ? 6.368 28.463 -16.950 1.00 84.88 930 GLN A CA 1
ATOM 7407 C C . GLN A 1 930 ? 5.403 29.315 -17.788 1.00 84.88 930 GLN A C 1
ATOM 7409 O O . GLN A 1 930 ? 4.312 28.852 -18.114 1.00 84.88 930 GLN A O 1
ATOM 7414 N N . LEU A 1 931 ? 5.820 30.511 -18.221 1.00 88.75 931 LEU A N 1
ATOM 7415 C CA . LEU A 1 931 ? 5.048 31.347 -19.145 1.00 88.75 931 LEU A CA 1
ATOM 7416 C C . LEU A 1 931 ? 4.759 30.610 -20.461 1.00 88.75 931 LEU A C 1
ATOM 7418 O O . LEU A 1 931 ? 3.620 30.599 -20.920 1.00 88.75 931 LEU A O 1
ATOM 7422 N N . SER A 1 932 ? 5.772 29.974 -21.057 1.00 86.81 932 SER A N 1
ATOM 7423 C CA . SER A 1 932 ? 5.621 29.228 -22.312 1.00 86.81 932 SER A CA 1
ATOM 7424 C C . SER A 1 932 ? 4.643 28.052 -22.175 1.00 86.81 932 SER A C 1
ATOM 7426 O O . SER A 1 932 ? 3.837 27.810 -23.077 1.00 86.81 932 SER A O 1
ATOM 7428 N N . GLN A 1 933 ? 4.649 27.368 -21.028 1.00 79.12 933 GLN A N 1
ATOM 7429 C CA . GLN A 1 933 ? 3.690 26.306 -20.706 1.00 79.12 933 GLN A CA 1
ATOM 7430 C C . GLN A 1 933 ? 2.265 26.855 -20.521 1.00 79.12 933 GLN A C 1
ATOM 7432 O O . GLN A 1 933 ? 1.332 26.341 -21.133 1.00 79.12 933 GLN A O 1
ATOM 7437 N N . ALA A 1 934 ? 2.084 27.946 -19.774 1.00 80.19 934 ALA A N 1
ATOM 7438 C CA . ALA A 1 934 ? 0.768 28.564 -19.593 1.00 80.19 934 ALA A CA 1
ATOM 7439 C C . ALA A 1 934 ? 0.189 29.117 -20.914 1.00 80.19 934 ALA A C 1
ATOM 7441 O O . ALA A 1 934 ? -0.990 28.927 -21.206 1.00 80.19 934 ALA A O 1
ATOM 7442 N N . GLN A 1 935 ? 1.017 29.735 -21.765 1.00 80.94 935 GLN A N 1
ATOM 7443 C CA . GLN A 1 935 ? 0.592 30.252 -23.073 1.00 80.94 935 GLN A CA 1
ATOM 7444 C C . GLN A 1 935 ? 0.241 29.140 -24.074 1.00 80.94 935 GLN A C 1
ATOM 7446 O O . GLN A 1 935 ? -0.720 29.281 -24.829 1.00 80.94 935 GLN A O 1
ATOM 7451 N N . THR A 1 936 ? 0.964 28.015 -24.073 1.00 77.88 936 THR A N 1
ATOM 7452 C CA . THR A 1 936 ? 0.601 26.860 -24.917 1.00 77.88 936 THR A CA 1
ATOM 7453 C C . THR A 1 936 ? -0.695 26.192 -24.450 1.00 77.88 936 THR A C 1
ATOM 7455 O O . THR A 1 936 ? -1.518 25.838 -25.293 1.00 77.88 936 THR A O 1
ATOM 7458 N N . MET A 1 937 ? -0.945 26.116 -23.138 1.00 72.69 937 MET A N 1
ATOM 7459 C CA . MET A 1 937 ? -2.228 25.648 -22.589 1.00 72.69 937 MET A CA 1
ATOM 7460 C C . MET A 1 937 ? -3.386 26.611 -22.893 1.00 72.69 937 MET A C 1
ATOM 7462 O O . MET A 1 937 ? -4.462 26.160 -23.273 1.00 72.69 937 MET A O 1
ATOM 7466 N N . SER A 1 938 ? -3.162 27.926 -22.817 1.00 74.94 938 SER A N 1
ATOM 7467 C CA . SER A 1 938 ? -4.157 28.944 -23.190 1.00 74.94 938 SER A CA 1
ATOM 7468 C C . SER A 1 938 ? -4.577 28.838 -24.665 1.00 74.94 938 SER A C 1
ATOM 7470 O O . SER A 1 938 ? -5.770 28.825 -24.971 1.00 74.94 938 SER A O 1
ATOM 7472 N N . ASN A 1 939 ? -3.616 28.656 -25.578 1.00 74.31 939 ASN A N 1
ATOM 7473 C CA . ASN A 1 939 ? -3.901 28.437 -27.001 1.00 74.31 939 ASN A CA 1
ATOM 7474 C C . ASN A 1 939 ? -4.646 27.113 -27.261 1.00 74.31 939 ASN A C 1
ATOM 7476 O O . ASN A 1 939 ? -5.511 27.061 -28.135 1.00 74.31 939 ASN A O 1
ATOM 7480 N N . ALA A 1 940 ? -4.336 26.052 -26.507 1.00 72.31 940 ALA A N 1
ATOM 7481 C CA . ALA A 1 940 ? -5.051 24.777 -26.595 1.00 72.31 940 ALA A CA 1
ATOM 7482 C C . ALA A 1 940 ? -6.503 24.887 -26.092 1.00 72.31 940 ALA A C 1
ATOM 7484 O O . ALA A 1 940 ? -7.410 24.336 -26.708 1.00 72.31 940 ALA A O 1
ATOM 7485 N N . LEU A 1 941 ? -6.744 25.638 -25.012 1.00 68.25 941 LEU A N 1
ATOM 7486 C CA . LEU A 1 941 ? -8.093 25.898 -24.502 1.00 68.25 941 LEU A CA 1
ATOM 7487 C C . LEU A 1 941 ? -8.945 26.658 -25.532 1.00 68.25 941 LEU A C 1
ATOM 7489 O O . LEU A 1 941 ? -10.079 26.265 -25.802 1.00 68.25 941 LEU A O 1
ATOM 7493 N N . ALA A 1 942 ? -8.380 27.693 -26.163 1.00 70.19 942 ALA A N 1
ATOM 7494 C CA . ALA A 1 942 ? -9.069 28.478 -27.188 1.00 70.19 942 ALA A CA 1
ATOM 7495 C C . ALA A 1 942 ? -9.469 27.644 -28.423 1.00 70.19 942 ALA A C 1
ATOM 7497 O O . ALA A 1 942 ? -10.574 27.812 -28.946 1.00 70.19 942 ALA A O 1
ATOM 7498 N N . SER A 1 943 ? -8.616 26.716 -28.877 1.00 70.69 943 SER A N 1
ATOM 7499 C CA . SER A 1 943 ? -8.950 25.836 -30.008 1.00 70.69 943 SER A CA 1
ATOM 7500 C C . SER A 1 943 ? -10.040 24.817 -29.655 1.00 70.69 943 SER A C 1
ATOM 7502 O O . SER A 1 943 ? -10.931 24.561 -30.466 1.00 70.69 943 SER A O 1
ATOM 7504 N N . LEU A 1 944 ? -10.030 24.296 -28.425 1.00 63.84 944 LEU A N 1
ATOM 7505 C CA . LEU A 1 944 ? -11.035 23.357 -27.916 1.00 63.84 944 LEU A CA 1
ATOM 7506 C C . LEU A 1 944 ? -12.411 24.038 -27.762 1.00 63.84 944 LEU A C 1
ATOM 7508 O O . LEU A 1 944 ? -13.438 23.468 -28.135 1.00 63.84 944 LEU A O 1
ATOM 7512 N N . GLN A 1 945 ? -12.428 25.299 -27.321 1.00 63.84 945 GLN A N 1
ATOM 7513 C CA . GLN A 1 945 ? -13.641 26.115 -27.199 1.00 63.84 945 GLN A CA 1
ATOM 7514 C C . GLN A 1 945 ? -14.248 26.486 -28.568 1.00 63.84 945 GLN A C 1
ATOM 7516 O O . GLN A 1 945 ? -15.468 26.417 -28.739 1.00 63.84 945 GLN A O 1
ATOM 7521 N N . GLN A 1 946 ? -13.422 26.785 -29.584 1.00 64.81 946 GLN A N 1
ATOM 7522 C CA . GLN A 1 946 ? -13.897 26.918 -30.973 1.00 64.81 946 GLN A CA 1
ATOM 7523 C C . GLN A 1 946 ? -14.518 25.617 -31.503 1.00 64.81 946 GLN A C 1
ATOM 7525 O O . GLN A 1 946 ? -15.523 25.654 -32.217 1.00 64.81 946 GLN A O 1
ATOM 7530 N N . GLN A 1 947 ? -13.949 24.463 -31.147 1.00 59.78 947 GLN A N 1
ATOM 7531 C CA . GLN A 1 947 ? -14.430 23.166 -31.622 1.00 59.78 947 GLN A CA 1
ATOM 7532 C C . GLN A 1 947 ? -15.808 22.800 -31.039 1.00 59.78 947 GLN A C 1
ATOM 7534 O O . GLN A 1 947 ? -16.642 22.243 -31.756 1.00 59.78 947 GLN A O 1
ATOM 7539 N N . GLN A 1 948 ? -16.098 23.188 -29.789 1.00 57.84 948 GLN A N 1
ATOM 7540 C CA . GLN A 1 948 ? -17.443 23.069 -29.206 1.00 57.84 948 GLN A CA 1
ATOM 7541 C C . GLN A 1 948 ? -18.478 23.957 -29.919 1.00 57.84 948 GLN A C 1
ATOM 7543 O O . GLN A 1 948 ? -19.571 23.481 -30.235 1.00 57.84 948 GLN A O 1
ATOM 7548 N N . GLN A 1 949 ? -18.142 25.214 -30.240 1.00 56.66 949 GLN A N 1
ATOM 7549 C CA . GLN A 1 949 ? -19.065 26.108 -30.958 1.00 56.66 949 GLN A CA 1
ATOM 7550 C C . GLN A 1 949 ? -19.431 25.582 -32.356 1.00 56.66 949 GLN A C 1
ATOM 7552 O O . GLN A 1 949 ? -20.588 25.687 -32.769 1.00 56.66 949 GLN A O 1
ATOM 7557 N N . GLN A 1 950 ? -18.488 24.955 -33.071 1.00 56.38 950 GLN A N 1
ATOM 7558 C CA . GLN A 1 950 ? -18.778 24.335 -34.371 1.00 56.38 950 GLN A CA 1
ATOM 7559 C C . GLN A 1 950 ? -19.724 23.127 -34.266 1.00 56.38 950 GLN A C 1
ATOM 7561 O O . GLN A 1 950 ? -20.557 22.939 -35.151 1.00 56.38 950 GLN A O 1
ATOM 7566 N N . GLN A 1 951 ? -19.652 22.333 -33.190 1.00 53.50 951 GLN A N 1
ATOM 7567 C CA . GLN A 1 951 ? -20.586 21.217 -32.984 1.00 53.50 951 GLN A CA 1
ATOM 7568 C C . GLN A 1 951 ? -22.011 21.701 -32.679 1.00 53.50 951 GLN A C 1
ATOM 7570 O O . GLN A 1 951 ? -22.964 21.168 -33.248 1.00 53.50 951 GLN A O 1
ATOM 7575 N N . GLN A 1 952 ? -22.170 22.750 -31.865 1.00 52.50 952 GLN A N 1
ATOM 7576 C CA . GLN A 1 952 ? -23.491 23.323 -31.570 1.00 52.50 952 GLN A CA 1
ATOM 7577 C C . GLN A 1 952 ? -24.171 23.912 -32.820 1.00 52.50 952 GLN A C 1
ATOM 7579 O O . GLN A 1 952 ? -25.369 23.708 -33.020 1.00 52.50 952 GLN A O 1
ATOM 7584 N N . GLN A 1 953 ? -23.416 24.565 -33.714 1.00 54.12 953 GLN A N 1
ATOM 7585 C CA . GLN A 1 953 ? -23.971 25.086 -34.972 1.00 54.12 953 GLN A CA 1
ATOM 7586 C C . GLN A 1 953 ? -24.427 23.990 -35.950 1.00 54.12 953 GLN A C 1
ATOM 7588 O O . GLN A 1 953 ? -25.352 24.227 -36.726 1.00 54.12 953 GLN A O 1
ATOM 7593 N N . GLN A 1 954 ? -23.834 22.789 -35.916 1.00 51.62 954 GLN A N 1
ATOM 7594 C CA . GLN A 1 954 ? -24.272 21.683 -36.778 1.00 51.62 954 GLN A CA 1
ATOM 7595 C C . GLN A 1 954 ? -25.580 21.031 -36.309 1.00 51.62 954 GLN A C 1
ATOM 7597 O O . GLN A 1 954 ? -26.350 20.577 -37.152 1.00 51.62 954 GLN A O 1
ATOM 7602 N N . GLN A 1 955 ? -25.880 21.021 -35.004 1.00 47.12 955 GLN A N 1
ATOM 7603 C CA . GLN A 1 955 ? -27.146 20.463 -34.507 1.00 47.12 955 GLN A CA 1
ATOM 7604 C C . GLN A 1 955 ? -28.356 21.353 -34.838 1.00 47.12 955 GLN A C 1
ATOM 7606 O O . GLN A 1 955 ? -29.391 20.838 -35.256 1.00 47.12 955 GLN A O 1
ATOM 7611 N N . GLN A 1 956 ? -28.226 22.684 -34.761 1.00 45.03 956 GLN A N 1
ATOM 7612 C CA . GLN A 1 956 ? -29.352 23.597 -35.030 1.00 45.03 956 GLN A CA 1
ATOM 7613 C C . GLN A 1 956 ? -29.839 23.618 -36.493 1.00 45.03 956 GLN A C 1
ATOM 7615 O O . GLN A 1 956 ? -30.947 24.082 -36.754 1.00 45.03 956 GLN A O 1
ATOM 7620 N N . GLN A 1 957 ? -29.069 23.096 -37.456 1.00 47.28 957 GLN A N 1
ATOM 7621 C CA . GLN A 1 957 ? -29.505 23.011 -38.859 1.00 47.28 957 GLN A CA 1
ATOM 7622 C C . GLN A 1 957 ? -30.321 21.750 -39.196 1.00 47.28 957 GLN A C 1
ATOM 7624 O O . GLN A 1 957 ? -30.765 21.621 -40.335 1.00 47.28 957 GLN A O 1
ATOM 7629 N N . GLN A 1 958 ? -30.542 20.825 -38.251 1.00 45.91 958 GLN A N 1
ATOM 7630 C CA . GLN A 1 958 ? -31.200 19.542 -38.544 1.00 45.91 958 GLN A CA 1
ATOM 7631 C C . GLN A 1 958 ? -32.686 19.449 -38.151 1.00 45.91 958 GLN A C 1
ATOM 7633 O O . GLN A 1 958 ? -33.357 18.519 -38.593 1.00 45.91 958 GLN A O 1
ATOM 7638 N N . GLU A 1 959 ? -33.225 20.416 -37.398 1.00 36.56 959 GLU A N 1
ATOM 7639 C CA . GLU A 1 959 ? -34.620 20.394 -36.908 1.00 36.56 959 GLU A CA 1
ATOM 7640 C C . GLU A 1 959 ? -35.570 21.394 -37.601 1.00 36.56 959 GLU A C 1
ATOM 7642 O O . GLU A 1 959 ? -36.722 21.538 -37.196 1.00 36.56 959 GLU A O 1
ATOM 7647 N N . SER A 1 960 ? -35.148 22.061 -38.686 1.00 37.75 960 SER A N 1
ATOM 7648 C CA . SER A 1 960 ? -36.037 22.941 -39.467 1.00 37.75 960 SER A CA 1
ATOM 7649 C C . SER A 1 960 ? -35.995 22.672 -40.979 1.00 37.75 960 SER A C 1
ATOM 7651 O O . SER A 1 960 ? -35.032 22.991 -41.667 1.00 37.75 960 SER A O 1
ATOM 7653 N N . GLY A 1 961 ? -37.099 22.127 -41.510 1.00 32.69 961 GLY A N 1
ATOM 7654 C CA . GLY A 1 961 ? -37.375 22.064 -42.953 1.00 32.69 961 GLY A CA 1
ATOM 7655 C C . GLY A 1 961 ? -37.519 20.655 -43.538 1.00 32.69 961 GLY A C 1
ATOM 7656 O O . GLY A 1 961 ? -36.558 20.075 -44.031 1.00 32.69 961 GLY A O 1
ATOM 7657 N N . GLY A 1 962 ? -38.752 20.140 -43.585 1.00 28.03 962 GLY A N 1
ATOM 7658 C CA . GLY A 1 962 ? -39.077 18.901 -44.299 1.00 28.03 962 GLY A CA 1
ATOM 7659 C C . GLY A 1 962 ? -40.359 19.008 -45.126 1.00 28.03 962 GLY A C 1
ATOM 7660 O O . GLY A 1 962 ? -41.431 18.753 -44.591 1.00 28.03 962 GLY A O 1
ATOM 7661 N N . MET A 1 963 ? -40.250 19.359 -46.418 1.00 26.59 963 MET A N 1
ATOM 7662 C CA . MET A 1 963 ? -41.241 19.087 -47.483 1.00 26.59 963 MET A CA 1
ATOM 7663 C C . MET A 1 963 ? -40.754 19.599 -48.856 1.00 26.59 963 MET A C 1
ATOM 7665 O O . MET A 1 963 ? -40.356 20.754 -48.947 1.00 26.59 963 MET A O 1
ATOM 7669 N N . MET A 1 964 ? -40.921 18.788 -49.919 1.00 27.19 964 MET A N 1
ATOM 7670 C CA . MET A 1 964 ? -40.692 19.108 -51.355 1.00 27.19 964 MET A CA 1
ATOM 7671 C C . MET A 1 964 ? -39.239 19.491 -51.756 1.00 27.19 964 MET A C 1
ATOM 7673 O O . MET A 1 964 ? -38.507 20.090 -50.986 1.00 27.19 964 MET A O 1
ATOM 7677 N N . GLY A 1 965 ? -38.724 19.205 -52.961 1.00 28.31 965 GLY A N 1
ATOM 7678 C CA . GLY A 1 965 ? -39.237 18.453 -54.117 1.00 28.31 965 GLY A CA 1
ATOM 7679 C C . GLY A 1 965 ? -38.135 18.271 -55.193 1.00 28.31 965 GLY A C 1
ATOM 7680 O O . GLY A 1 965 ? -37.074 18.881 -55.105 1.00 28.31 965 GLY A O 1
ATOM 7681 N N . TYR A 1 966 ? -38.351 17.416 -56.203 1.00 31.31 966 TYR A N 1
ATOM 7682 C CA . TYR A 1 966 ? -37.363 17.110 -57.265 1.00 31.31 966 TYR A CA 1
ATOM 7683 C C . TYR A 1 966 ? -37.097 18.281 -58.236 1.00 31.31 966 TYR A C 1
ATOM 7685 O O . TYR A 1 966 ? -38.057 18.882 -58.711 1.00 31.31 966 TYR A O 1
ATOM 7693 N N . THR A 1 967 ? -35.841 18.480 -58.678 1.00 26.05 967 THR A N 1
ATOM 7694 C CA . THR A 1 967 ? -35.401 18.466 -60.110 1.00 26.05 967 THR A CA 1
ATOM 7695 C C . THR A 1 967 ? -33.895 18.765 -60.285 1.00 26.05 967 THR A C 1
ATOM 7697 O O . THR A 1 967 ? -33.241 19.268 -59.378 1.00 26.05 967 THR A O 1
ATOM 7700 N N . MET A 1 968 ? -33.324 18.425 -61.453 1.00 30.67 968 MET A N 1
ATOM 7701 C CA . MET A 1 968 ? -31.967 18.825 -61.875 1.00 30.67 968 MET A CA 1
ATOM 7702 C C . MET A 1 968 ? -31.992 20.167 -62.627 1.00 30.67 968 MET A C 1
ATOM 7704 O O . MET A 1 968 ? -32.828 20.299 -63.513 1.00 30.67 968 MET A O 1
ATOM 7708 N N . GLN A 1 969 ? -30.988 21.040 -62.442 1.00 26.50 969 GLN A N 1
ATOM 7709 C CA . GLN A 1 969 ? -30.306 21.718 -63.567 1.00 26.50 969 GLN A CA 1
ATOM 7710 C C . GLN A 1 969 ? -28.954 22.359 -63.148 1.00 26.50 969 GLN A C 1
ATOM 7712 O O . GLN A 1 969 ? -28.812 22.891 -62.055 1.00 26.50 969 GLN A O 1
ATOM 7717 N N . MET A 1 970 ? -27.981 22.346 -64.064 1.00 31.80 970 MET A N 1
ATOM 7718 C CA . MET A 1 970 ? -26.786 23.221 -64.163 1.00 31.80 970 MET A CA 1
ATOM 7719 C C . MET A 1 970 ? -26.964 24.053 -65.464 1.00 31.80 970 MET A C 1
ATOM 7721 O O . MET A 1 970 ? -27.698 23.538 -66.318 1.00 31.80 970 MET A O 1
ATOM 7725 N N . PRO A 1 971 ? -26.321 25.230 -65.734 1.00 44.00 971 PRO A N 1
ATOM 7726 C CA . PRO A 1 971 ? -24.883 25.491 -65.478 1.00 44.00 971 PRO A CA 1
ATOM 7727 C C . PRO A 1 971 ? -24.382 26.983 -65.374 1.00 44.00 971 PRO A C 1
ATOM 7729 O O . PRO A 1 971 ? -25.147 27.930 -65.483 1.00 44.00 971 PRO A O 1
ATOM 7732 N N . ILE A 1 972 ? -23.040 27.144 -65.343 1.00 25.55 972 ILE A N 1
ATOM 7733 C CA . ILE A 1 972 ? -22.210 28.155 -66.076 1.00 25.55 972 ILE A CA 1
ATOM 7734 C C . ILE A 1 972 ? -21.938 29.592 -65.523 1.00 25.55 972 ILE A C 1
ATOM 7736 O O . ILE A 1 972 ? -22.845 30.392 -65.358 1.00 25.55 972 ILE A O 1
ATOM 7740 N N . GLN A 1 973 ? -20.621 29.914 -65.438 1.00 27.33 973 GLN A N 1
ATOM 7741 C CA . GLN A 1 973 ? -19.921 31.236 -65.494 1.00 27.33 973 GLN A CA 1
ATOM 7742 C C . GLN A 1 973 ? -20.249 32.313 -64.423 1.00 27.33 973 GLN A C 1
ATOM 7744 O O . GLN A 1 973 ? -21.323 32.306 -63.849 1.00 27.33 973 GLN A O 1
ATOM 7749 N N . GLN A 1 974 ? -19.386 33.278 -64.050 1.00 26.73 974 GLN A N 1
ATOM 7750 C CA . GLN A 1 974 ? -17.988 33.709 -64.354 1.00 26.73 974 GLN A CA 1
ATOM 7751 C C . GLN A 1 974 ? -17.423 34.355 -63.037 1.00 26.73 974 GLN A C 1
ATOM 7753 O O . GLN A 1 974 ? -18.183 34.470 -62.083 1.00 26.73 974 GLN A O 1
ATOM 7758 N N . SER A 1 975 ? -16.167 34.780 -62.810 1.00 24.98 975 SER A N 1
ATOM 7759 C CA . SER A 1 975 ? -15.000 35.163 -63.637 1.00 24.98 975 SER A CA 1
ATOM 7760 C C . SER A 1 975 ? -13.655 34.914 -62.900 1.00 24.98 975 SER A C 1
ATOM 7762 O O . SER A 1 975 ? -13.638 34.649 -61.702 1.00 24.98 975 SER A O 1
ATOM 7764 N N . TRP A 1 976 ? -12.512 35.041 -63.593 1.00 23.75 976 TRP A N 1
ATOM 7765 C CA . TRP A 1 976 ? -11.147 34.870 -63.044 1.00 23.75 976 TRP A CA 1
ATOM 7766 C C . TRP A 1 976 ? -10.439 36.200 -62.716 1.00 23.75 976 TRP A C 1
ATOM 7768 O O . TRP A 1 976 ? -10.548 37.124 -63.514 1.00 23.75 976 TRP A O 1
ATOM 7778 N N . THR A 1 977 ? -9.565 36.217 -61.692 1.00 25.83 977 THR A N 1
ATOM 7779 C CA . THR A 1 977 ? -8.255 36.923 -61.730 1.00 25.83 977 THR A CA 1
ATOM 7780 C C . THR A 1 977 ? -7.255 36.403 -60.684 1.00 25.83 977 THR A C 1
ATOM 7782 O O . THR A 1 977 ? -7.573 36.283 -59.508 1.00 25.83 977 THR A O 1
ATOM 7785 N N . ASN A 1 978 ? -6.019 36.196 -61.140 1.00 29.25 978 ASN A N 1
ATOM 7786 C CA . ASN A 1 978 ? -4.739 36.051 -60.422 1.00 29.25 978 ASN A CA 1
ATOM 7787 C C . ASN A 1 978 ? -3.721 36.930 -61.213 1.00 29.25 978 ASN A C 1
ATOM 7789 O O . ASN A 1 978 ? -4.060 37.271 -62.353 1.00 29.25 978 ASN A O 1
ATOM 7793 N N . PRO A 1 979 ? -2.474 37.226 -60.772 1.00 44.16 979 PRO A N 1
ATOM 7794 C CA . PRO A 1 979 ? -1.832 37.054 -59.459 1.00 44.16 979 PRO A CA 1
ATOM 7795 C C . PRO A 1 979 ? -1.053 38.326 -58.962 1.00 44.16 979 PRO A C 1
ATOM 7797 O O . PRO A 1 979 ? -1.179 39.408 -59.523 1.00 44.16 979 PRO A O 1
ATOM 7800 N N . PHE A 1 980 ? -0.240 38.162 -57.905 1.00 28.16 980 PHE A N 1
ATOM 7801 C CA . PHE A 1 980 ? 0.761 39.058 -57.264 1.00 28.16 980 PHE A CA 1
ATOM 7802 C C . PHE A 1 980 ? 1.303 40.338 -57.960 1.00 28.16 980 PHE A C 1
ATOM 7804 O O . PHE A 1 980 ? 1.726 40.294 -59.116 1.00 28.16 980 PHE A O 1
ATOM 7811 N N . PRO A 1 981 ? 1.589 41.386 -57.151 1.00 31.23 981 PRO A N 1
ATOM 7812 C CA . PRO A 1 981 ? 2.711 42.314 -57.340 1.00 31.23 981 PRO A CA 1
ATOM 7813 C C . PRO A 1 981 ? 3.870 42.112 -56.326 1.00 31.23 981 PRO A C 1
ATOM 7815 O O . PRO A 1 981 ? 3.670 41.677 -55.195 1.00 31.23 981 PRO A O 1
ATOM 7818 N N . ASN A 1 982 ? 5.094 42.472 -56.736 1.00 29.55 982 ASN A N 1
ATOM 7819 C CA . ASN A 1 982 ? 6.344 42.407 -55.952 1.00 29.55 982 ASN A CA 1
ATOM 7820 C C . ASN A 1 982 ? 6.613 43.675 -55.113 1.00 29.55 982 ASN A C 1
ATOM 7822 O O . ASN A 1 982 ? 6.215 44.757 -55.535 1.00 29.55 982 ASN A O 1
ATOM 7826 N N . GLN A 1 983 ? 7.465 43.568 -54.075 1.00 30.83 983 GLN A N 1
ATOM 7827 C CA . GLN A 1 983 ? 8.782 44.254 -54.050 1.00 30.83 983 GLN A CA 1
ATOM 7828 C C . GLN A 1 983 ? 9.689 43.838 -52.867 1.00 30.83 983 GLN A C 1
ATOM 7830 O O . GLN A 1 983 ? 9.318 43.952 -51.704 1.00 30.83 983 GLN A O 1
ATOM 7835 N N . GLN A 1 984 ? 10.919 43.418 -53.190 1.00 30.08 984 GLN A N 1
ATOM 7836 C CA . GLN A 1 984 ? 12.100 43.458 -52.309 1.00 30.08 984 GLN A CA 1
ATOM 7837 C C . GLN A 1 984 ? 12.945 44.704 -52.641 1.00 30.08 984 GLN A C 1
ATOM 7839 O O . GLN A 1 984 ? 12.746 45.321 -53.692 1.00 30.08 984 GLN A O 1
ATOM 7844 N N . PRO A 1 985 ? 13.971 45.004 -51.828 1.00 33.75 985 PRO A N 1
ATOM 7845 C CA . PRO A 1 985 ? 15.313 45.108 -52.419 1.00 33.75 985 PRO A CA 1
ATOM 7846 C C . PRO A 1 985 ? 16.348 44.133 -51.815 1.00 33.75 985 PRO A C 1
ATOM 7848 O O . PRO A 1 985 ? 16.183 43.617 -50.714 1.00 33.75 985 PRO A O 1
ATOM 7851 N N . ALA A 1 986 ? 17.410 43.889 -52.592 1.00 24.98 986 ALA A N 1
ATOM 7852 C CA . ALA A 1 986 ? 18.483 42.901 -52.403 1.00 24.98 986 ALA A CA 1
ATOM 7853 C C . ALA A 1 986 ? 19.240 42.947 -51.048 1.00 24.98 986 ALA A C 1
ATOM 7855 O O . ALA A 1 986 ? 19.313 43.996 -50.414 1.00 24.98 986 ALA A O 1
ATOM 7856 N N . GLY A 1 987 ? 19.906 41.879 -50.579 1.00 26.86 987 GLY A N 1
ATOM 7857 C CA . GLY A 1 987 ? 20.056 40.515 -51.128 1.00 26.86 987 GLY A CA 1
ATOM 7858 C C . GLY A 1 987 ? 21.485 40.151 -51.582 1.00 26.86 987 GLY A C 1
ATOM 7859 O O . GLY A 1 987 ? 22.164 40.981 -52.180 1.00 26.86 987 GLY A O 1
ATOM 7860 N N . GLN A 1 988 ? 21.919 38.906 -51.330 1.00 27.83 988 GLN A N 1
ATOM 7861 C CA . GLN A 1 988 ? 22.964 38.179 -52.081 1.00 27.83 988 GLN A CA 1
ATOM 7862 C C . GLN A 1 988 ? 23.013 36.696 -51.657 1.00 27.83 988 GLN A C 1
ATOM 7864 O O . GLN A 1 988 ? 22.989 36.390 -50.468 1.00 27.83 988 GLN A O 1
ATOM 7869 N N . ASP A 1 989 ? 23.087 35.795 -52.639 1.00 30.22 989 ASP A N 1
ATOM 7870 C CA . ASP A 1 989 ? 23.008 34.336 -52.477 1.00 30.22 989 ASP A CA 1
ATOM 7871 C C . ASP A 1 989 ? 24.359 33.617 -52.664 1.00 30.22 989 ASP A C 1
ATOM 7873 O O . ASP A 1 989 ? 25.331 34.183 -53.167 1.00 30.22 989 ASP A O 1
ATOM 7877 N N . SER A 1 990 ? 24.317 32.298 -52.429 1.00 28.33 990 SER A N 1
ATOM 7878 C CA . SER A 1 990 ? 25.153 31.244 -53.037 1.00 28.33 990 SER A CA 1
ATOM 7879 C C . SER A 1 990 ? 26.434 30.793 -52.312 1.00 28.33 990 SER A C 1
ATOM 7881 O O . SER A 1 990 ? 26.894 31.375 -51.333 1.00 28.33 990 SER A O 1
ATOM 7883 N N . ALA A 1 991 ? 26.940 29.636 -52.754 1.00 32.75 991 ALA A N 1
ATOM 7884 C CA . ALA A 1 991 ? 27.943 28.822 -52.071 1.00 32.75 991 ALA A CA 1
ATOM 7885 C C . ALA A 1 991 ? 29.292 28.772 -52.821 1.00 32.75 991 ALA A C 1
ATOM 7887 O O . ALA A 1 991 ? 29.398 29.179 -53.972 1.00 32.75 991 ALA A O 1
ATOM 7888 N N . TYR A 1 992 ? 30.303 28.176 -52.172 1.00 28.36 992 TYR A N 1
ATOM 7889 C CA . TYR A 1 992 ? 31.673 27.954 -52.671 1.00 28.36 992 TYR A CA 1
ATOM 7890 C C . TYR A 1 992 ? 32.551 29.202 -52.904 1.00 28.36 992 TYR A C 1
ATOM 7892 O O . TYR A 1 992 ? 32.881 29.541 -54.040 1.00 28.36 992 TYR A O 1
ATOM 7900 N N . GLN A 1 993 ? 33.146 29.754 -51.832 1.00 28.97 993 GLN A N 1
ATOM 7901 C CA . GLN A 1 993 ? 34.398 30.513 -51.990 1.00 28.97 993 GLN A CA 1
ATOM 7902 C C . GLN A 1 993 ? 35.442 30.322 -50.866 1.00 28.97 993 GLN A C 1
ATOM 7904 O O . GLN A 1 993 ? 35.446 30.990 -49.844 1.00 28.97 993 GLN A O 1
ATOM 7909 N N . ARG A 1 994 ? 36.342 29.363 -51.135 1.00 28.27 994 ARG A N 1
ATOM 7910 C CA . ARG A 1 994 ? 37.779 29.235 -50.785 1.00 28.27 994 ARG A CA 1
ATOM 7911 C C . ARG A 1 994 ? 38.345 29.901 -49.509 1.00 28.27 994 ARG A C 1
ATOM 7913 O O . ARG A 1 994 ? 38.386 31.117 -49.373 1.00 28.27 994 ARG A O 1
ATOM 7920 N N . LEU A 1 995 ? 39.033 29.072 -48.715 1.00 33.84 995 LEU A N 1
ATOM 7921 C CA . LEU A 1 995 ? 40.100 29.463 -47.778 1.00 33.84 995 LEU A CA 1
ATOM 7922 C C . LEU A 1 995 ? 41.224 30.291 -48.442 1.00 33.84 995 LEU A C 1
ATOM 7924 O O . LEU A 1 995 ? 41.669 29.938 -49.538 1.00 33.84 995 LEU A O 1
ATOM 7928 N N . PRO A 1 996 ? 41.814 31.243 -47.699 1.00 30.39 996 PRO A N 1
ATOM 7929 C CA . PRO A 1 996 ? 43.230 31.596 -47.798 1.00 30.39 996 PRO A CA 1
ATOM 7930 C C . PRO A 1 996 ? 44.023 31.216 -46.523 1.00 30.39 996 PRO A C 1
ATOM 7932 O O . PRO A 1 996 ? 43.493 31.195 -45.414 1.00 30.39 996 PRO A O 1
ATOM 7935 N N . LEU A 1 997 ? 45.319 30.921 -46.680 1.00 28.06 997 LEU A N 1
ATOM 7936 C CA . LEU A 1 997 ? 46.244 30.486 -45.618 1.00 28.06 997 LEU A CA 1
ATOM 7937 C C . LEU A 1 997 ? 47.259 31.583 -45.245 1.00 28.06 997 LEU A C 1
ATOM 7939 O O . LEU A 1 997 ? 47.888 32.129 -46.145 1.00 28.06 997 LEU A O 1
ATOM 7943 N N . ASN A 1 998 ? 47.554 31.731 -43.940 1.00 29.81 998 ASN A N 1
ATOM 7944 C CA . ASN A 1 998 ? 48.743 32.401 -43.355 1.00 29.81 998 ASN A CA 1
ATOM 7945 C C . ASN A 1 998 ? 48.883 33.937 -43.611 1.00 29.81 998 ASN A C 1
ATOM 7947 O O . ASN A 1 998 ? 48.462 34.449 -44.634 1.00 29.81 998 ASN A O 1
ATOM 7951 N N . ASN A 1 999 ? 49.497 34.766 -42.744 1.00 28.61 999 ASN A N 1
ATOM 7952 C CA . ASN A 1 999 ? 50.729 34.514 -41.979 1.00 28.61 999 ASN A CA 1
ATOM 7953 C C . ASN A 1 999 ? 51.004 35.520 -40.808 1.00 28.61 999 ASN A C 1
ATOM 7955 O O . ASN A 1 999 ? 50.973 36.725 -41.017 1.00 28.61 999 ASN A O 1
ATOM 7959 N N . ARG A 1 1000 ? 51.472 34.999 -39.653 1.00 30.03 1000 ARG A N 1
ATOM 7960 C CA . ARG A 1 1000 ? 52.516 35.536 -38.715 1.00 30.03 1000 ARG A CA 1
ATOM 7961 C C . ARG A 1 1000 ? 52.399 36.842 -37.859 1.00 30.03 1000 ARG A C 1
ATOM 7963 O O . ARG A 1 1000 ? 52.456 37.944 -38.381 1.00 30.03 1000 ARG A O 1
ATOM 7970 N N . ARG A 1 1001 ? 52.708 36.636 -36.548 1.00 30.91 1001 ARG A N 1
ATOM 7971 C CA . ARG A 1 1001 ? 53.447 37.488 -35.543 1.00 30.91 1001 ARG A CA 1
ATOM 7972 C C . ARG A 1 1001 ? 52.699 38.708 -34.946 1.00 30.91 1001 ARG A C 1
ATOM 7974 O O . ARG A 1 1001 ? 52.139 39.483 -35.695 1.00 30.91 1001 ARG A O 1
ATOM 7981 N N . ARG A 1 1002 ? 52.708 39.009 -33.629 1.00 31.50 1002 ARG A N 1
ATOM 7982 C CA . ARG A 1 1002 ? 53.583 38.699 -32.449 1.00 31.50 1002 ARG A CA 1
ATOM 7983 C C . ARG A 1 1002 ? 52.717 38.325 -31.210 1.00 31.50 1002 ARG A C 1
ATOM 7985 O O . ARG A 1 1002 ? 51.619 38.842 -31.103 1.00 31.50 1002 ARG A O 1
ATOM 7992 N N . ASN A 1 1003 ? 53.054 37.370 -30.329 1.00 29.30 1003 ASN A N 1
ATOM 7993 C CA . ASN A 1 1003 ? 54.122 37.296 -29.295 1.00 29.30 1003 ASN A CA 1
ATOM 7994 C C . ASN A 1 1003 ? 53.999 38.253 -28.074 1.00 29.30 1003 ASN A C 1
ATOM 7996 O O . ASN A 1 1003 ? 54.549 39.348 -28.129 1.00 29.30 1003 ASN A O 1
ATOM 8000 N N . VAL A 1 1004 ? 53.465 37.746 -26.945 1.00 30.94 1004 VAL A N 1
ATOM 8001 C CA . VAL A 1 1004 ? 53.939 37.943 -25.540 1.00 30.94 1004 VAL A CA 1
ATOM 8002 C C . VAL A 1 1004 ? 53.797 36.580 -24.808 1.00 30.94 1004 VAL A C 1
ATOM 8004 O O . VAL A 1 1004 ? 53.224 35.651 -25.381 1.00 30.94 1004 VAL A O 1
ATOM 8007 N N . LYS A 1 1005 ? 54.410 36.377 -23.629 1.00 28.23 1005 LYS A N 1
ATOM 8008 C CA . LYS A 1 1005 ? 54.794 35.050 -23.098 1.00 28.23 1005 LYS A CA 1
ATOM 8009 C C . LYS A 1 1005 ? 54.699 34.968 -21.558 1.00 28.23 1005 LYS A C 1
ATOM 8011 O O . LYS A 1 1005 ? 55.290 35.827 -20.920 1.00 28.23 1005 LYS A O 1
ATOM 8016 N N . ARG A 1 1006 ? 54.164 33.848 -21.024 1.00 29.31 1006 ARG A N 1
ATOM 8017 C CA . ARG A 1 1006 ? 54.426 33.285 -19.662 1.00 29.31 1006 ARG A CA 1
ATOM 8018 C C . ARG A 1 1006 ? 54.042 34.205 -18.459 1.00 29.31 1006 ARG A C 1
ATOM 8020 O O . ARG A 1 1006 ? 53.596 35.317 -18.683 1.00 29.31 1006 ARG A O 1
ATOM 8027 N N . GLU A 1 1007 ? 54.025 33.786 -17.185 1.00 28.20 1007 GLU A N 1
ATOM 8028 C CA . GLU A 1 1007 ? 54.761 32.729 -16.453 1.00 28.20 1007 GLU A CA 1
ATOM 8029 C C . GLU A 1 1007 ? 53.905 31.772 -15.586 1.00 28.20 1007 GLU A C 1
ATOM 8031 O O . GLU A 1 1007 ? 52.679 31.818 -15.566 1.00 28.20 1007 GLU A O 1
ATOM 8036 N N . ARG A 1 1008 ? 54.608 30.847 -14.917 1.00 30.17 1008 ARG A N 1
ATOM 8037 C CA . ARG A 1 1008 ? 54.172 29.859 -13.918 1.00 30.17 1008 ARG A CA 1
ATOM 8038 C C . ARG A 1 1008 ? 55.162 29.978 -12.749 1.00 30.17 1008 ARG A C 1
ATOM 8040 O O . ARG A 1 1008 ? 56.344 30.165 -13.035 1.00 30.17 1008 ARG A O 1
ATOM 8047 N N . PRO A 1 1009 ? 54.748 29.753 -11.496 1.00 36.56 1009 PRO A N 1
ATOM 8048 C CA . PRO A 1 1009 ? 55.603 28.949 -10.617 1.00 36.56 1009 PRO A CA 1
ATOM 8049 C C . PRO A 1 1009 ? 54.903 27.681 -10.134 1.00 36.56 1009 PRO A C 1
ATOM 8051 O O . PRO A 1 1009 ? 53.681 27.610 -10.013 1.00 36.56 1009 PRO A O 1
ATOM 8054 N N . SER A 1 1010 ? 55.712 26.665 -9.872 1.00 30.02 1010 SER A N 1
ATOM 8055 C CA . SER A 1 1010 ? 55.323 25.427 -9.207 1.00 30.02 1010 SER A CA 1
ATOM 8056 C C . SER A 1 1010 ? 56.577 24.909 -8.517 1.00 30.02 1010 SER A C 1
ATOM 8058 O O . SER A 1 1010 ? 57.412 24.302 -9.188 1.00 30.02 1010 SER A O 1
ATOM 8060 N N . ASP A 1 1011 ? 56.724 25.191 -7.226 1.00 30.31 1011 ASP A N 1
ATOM 8061 C CA . ASP A 1 1011 ? 57.892 24.750 -6.469 1.00 30.31 1011 ASP A CA 1
ATOM 8062 C C . ASP A 1 1011 ? 57.650 23.371 -5.856 1.00 30.31 1011 ASP A C 1
ATOM 8064 O O . ASP A 1 1011 ? 56.643 23.113 -5.196 1.00 30.31 1011 ASP A O 1
ATOM 8068 N N . PHE A 1 1012 ? 58.610 22.490 -6.104 1.00 30.20 1012 PHE A N 1
ATOM 8069 C CA . PHE A 1 1012 ? 58.784 21.179 -5.498 1.00 30.20 1012 PHE A CA 1
ATOM 8070 C C . PHE A 1 1012 ? 60.280 21.064 -5.204 1.00 30.20 1012 PHE A C 1
ATOM 8072 O O . PHE A 1 1012 ? 61.090 21.251 -6.113 1.00 30.20 1012 PHE A O 1
ATOM 8079 N N . LEU A 1 1013 ? 60.651 20.734 -3.969 1.00 28.91 1013 LEU A N 1
ATOM 8080 C CA . LEU A 1 1013 ? 61.967 20.172 -3.672 1.00 28.91 1013 LEU A CA 1
ATOM 8081 C C . LEU A 1 1013 ? 61.842 19.135 -2.550 1.00 28.91 1013 LEU A C 1
ATOM 8083 O O . LEU A 1 1013 ? 60.836 19.076 -1.846 1.00 28.91 1013 LEU A O 1
ATOM 8087 N N . GLU A 1 1014 ? 62.828 18.253 -2.476 1.00 30.56 1014 GLU A N 1
ATOM 8088 C CA . GLU A 1 1014 ? 62.635 16.828 -2.201 1.00 30.56 1014 GLU A CA 1
ATOM 8089 C C . GLU A 1 1014 ? 63.514 16.340 -1.021 1.00 30.56 1014 GLU A C 1
ATOM 8091 O O . GLU A 1 1014 ? 64.367 17.083 -0.543 1.00 30.56 1014 GLU A O 1
ATOM 8096 N N . ILE A 1 1015 ? 63.362 15.057 -0.644 1.00 29.83 1015 ILE A N 1
ATOM 8097 C CA . ILE A 1 1015 ? 64.332 14.200 0.093 1.00 29.83 1015 ILE A CA 1
ATOM 8098 C C . ILE A 1 1015 ? 64.405 14.279 1.646 1.00 29.83 1015 ILE A C 1
ATOM 8100 O O . ILE A 1 1015 ? 64.825 15.271 2.228 1.00 29.83 1015 ILE A O 1
ATOM 8104 N N . GLY A 1 1016 ? 64.175 13.109 2.279 1.00 27.77 1016 GLY A N 1
ATOM 8105 C CA . GLY A 1 1016 ? 64.721 12.676 3.590 1.00 27.77 1016 GLY A CA 1
ATOM 8106 C C . GLY A 1 1016 ? 63.992 13.142 4.870 1.00 27.77 1016 GLY A C 1
ATOM 8107 O O . GLY A 1 1016 ? 63.459 14.241 4.915 1.00 27.77 1016 GLY A O 1
ATOM 8108 N N . GLY A 1 1017 ? 63.935 12.373 5.970 1.00 27.17 1017 GLY A N 1
ATOM 8109 C CA . GLY A 1 1017 ? 64.314 10.964 6.190 1.00 27.17 1017 GLY A CA 1
ATOM 8110 C C . GLY A 1 1017 ? 64.341 10.578 7.690 1.00 27.17 1017 GLY A C 1
ATOM 8111 O O . GLY A 1 1017 ? 65.006 11.259 8.453 1.00 27.17 1017 GLY A O 1
ATOM 8112 N N . GLU A 1 1018 ? 63.646 9.488 8.063 1.00 29.20 1018 GLU A N 1
ATOM 8113 C CA . GLU A 1 1018 ? 63.644 8.737 9.353 1.00 29.20 1018 GLU A CA 1
ATOM 8114 C C . GLU A 1 1018 ? 63.451 9.443 10.728 1.00 29.20 1018 GLU A C 1
ATOM 8116 O O . GLU A 1 1018 ? 64.047 10.465 11.035 1.00 29.20 1018 GLU A O 1
ATOM 8121 N N . SER A 1 1019 ? 62.722 8.754 11.633 1.00 30.69 1019 SER A N 1
ATOM 8122 C CA . SER A 1 1019 ? 62.537 9.026 13.087 1.00 30.69 1019 SER A CA 1
ATOM 8123 C C . SER A 1 1019 ? 61.858 10.366 13.478 1.00 30.69 1019 SER A C 1
ATOM 8125 O O . SER A 1 1019 ? 61.991 11.373 12.802 1.00 30.69 1019 SER A O 1
ATOM 8127 N N . ASP A 1 1020 ? 61.048 10.486 14.539 1.00 30.41 1020 ASP A N 1
ATOM 8128 C CA . ASP A 1 1020 ? 60.780 9.617 15.700 1.00 30.41 1020 ASP A CA 1
ATOM 8129 C C . ASP A 1 1020 ? 59.293 9.745 16.165 1.00 30.41 1020 ASP A C 1
ATOM 8131 O O . ASP A 1 1020 ? 58.497 10.482 15.580 1.00 30.41 1020 ASP A O 1
ATOM 8135 N N . ALA A 1 1021 ? 58.866 9.009 17.195 1.00 30.44 1021 ALA A N 1
ATOM 8136 C CA . ALA A 1 1021 ? 57.452 8.776 17.522 1.00 30.44 1021 ALA A CA 1
ATOM 8137 C C . ALA A 1 1021 ? 56.784 9.788 18.486 1.00 30.44 1021 ALA A C 1
ATOM 8139 O O . ALA A 1 1021 ? 57.354 10.117 19.530 1.00 30.44 1021 ALA A O 1
ATOM 8140 N N . LYS A 1 1022 ? 55.482 10.095 18.262 1.00 29.22 1022 LYS A N 1
ATOM 8141 C CA . LYS A 1 1022 ? 54.402 9.851 19.262 1.00 29.22 1022 LYS A CA 1
ATOM 8142 C C . LYS A 1 1022 ? 52.938 10.059 18.802 1.00 29.22 1022 LYS A C 1
ATOM 8144 O O . LYS A 1 1022 ? 52.561 11.025 18.156 1.00 29.22 1022 LYS A O 1
ATOM 8149 N N . VAL A 1 1023 ? 52.144 9.097 19.274 1.00 33.88 1023 VAL A N 1
ATOM 8150 C CA . VAL A 1 1023 ? 50.684 8.841 19.298 1.00 33.88 1023 VAL A CA 1
ATOM 8151 C C . VAL A 1 1023 ? 49.815 9.984 19.917 1.00 33.88 1023 VAL A C 1
ATOM 8153 O O . VAL A 1 1023 ? 50.369 10.861 20.575 1.00 33.88 1023 VAL A O 1
ATOM 8156 N N . PRO A 1 1024 ? 48.457 9.944 19.865 1.00 39.47 1024 PRO A N 1
ATOM 8157 C CA . PRO A 1 1024 ? 47.587 10.434 18.783 1.00 39.47 1024 PRO A CA 1
ATOM 8158 C C . PRO A 1 1024 ? 46.578 11.516 19.266 1.00 39.47 1024 PRO A C 1
ATOM 8160 O O . PRO A 1 1024 ? 46.589 11.911 20.434 1.00 39.47 1024 PRO A O 1
ATOM 8163 N N . ARG A 1 1025 ? 45.584 11.886 18.437 1.00 28.28 1025 ARG A N 1
ATOM 8164 C CA . ARG A 1 1025 ? 44.255 12.311 18.934 1.00 28.28 1025 ARG A CA 1
ATOM 8165 C C . ARG A 1 1025 ? 43.102 11.958 17.985 1.00 28.28 1025 ARG A C 1
ATOM 8167 O O . ARG A 1 1025 ? 43.318 11.692 16.811 1.00 28.28 1025 ARG A O 1
ATOM 8174 N N . TYR A 1 1026 ? 41.903 11.902 18.560 1.00 29.30 1026 TYR A N 1
ATOM 8175 C CA . TYR A 1 1026 ? 40.639 11.421 17.986 1.00 29.30 1026 TYR A CA 1
ATOM 8176 C C . TYR A 1 1026 ? 39.606 12.563 17.954 1.00 29.30 1026 TYR A C 1
ATOM 8178 O O . TYR A 1 1026 ? 39.658 13.403 18.849 1.00 29.30 1026 TYR A O 1
ATOM 8186 N N . TRP A 1 1027 ? 38.644 12.480 17.023 1.00 30.91 1027 TRP A N 1
ATOM 8187 C CA . TRP A 1 1027 ? 37.353 13.201 16.964 1.00 30.91 1027 TRP A CA 1
ATOM 8188 C C . TRP A 1 1027 ? 37.374 14.739 17.109 1.00 30.91 1027 TRP A C 1
ATOM 8190 O O . TRP A 1 1027 ? 37.507 15.262 18.213 1.00 30.91 1027 TRP A O 1
ATOM 8200 N N . GLU A 1 1028 ? 37.069 15.446 16.019 1.00 32.28 1028 GLU A N 1
ATOM 8201 C CA . GLU A 1 1028 ? 35.673 15.826 15.706 1.00 32.28 1028 GLU A CA 1
ATOM 8202 C C . GLU A 1 1028 ? 35.351 15.412 14.258 1.00 32.28 1028 GLU A C 1
ATOM 8204 O O . GLU A 1 1028 ? 36.327 15.240 13.490 1.00 32.28 1028 GLU A O 1
#

InterPro domains:
  IPR001171 Sterol biosynthesis ERG24/DHCR-like [PF01222] (44-462)
  IPR001878 Zinc finger, CCHC-type [PS50158] (676-690)
  IPR001878 Zinc finger, CCHC-type [SM00343] (675-691)
  IPR013083 Zinc finger, RING/FYVE/PHD-type [G3DSA:3.30.40.10] (761-849)
  IPR014891 DWNN domain [PF08783] (469-542)
  IPR014891 DWNN domain [PS51282] (469-542)
  IPR014891 DWNN domain [SM01180] (469-542)
  IPR018083 Sterol reductase, conserved site [PS01017] (213-228)
  IPR025829 Zinc knuckle CX2CX3GHX4C [PF13696] (671-691)
  IPR036875 Zinc finger, CCHC-type superfamily [SSF57756] (659-694)